Protein AF-A0A9N8Z478-F1 (afdb_monomer_lite)

pLDDT: mean 71.97, std 26.27, range [19.69, 98.88]

Foldseek 3Di:
DVVVLVVLLVVVVVVLVVLVVVCVPQVCCPPSVVVSVVCVVCSVVSVVVVVPDPDPVPLVVVVSVVVSVVCVVVVVVVVVVVVVVSVVVVVVVVPPPDDDDDDDDDDDDDDDDDDDDPPDDDDDDDDDDDDPQDDPVPDPLPPDPPVPDPDDDDADFDDPPCQSQLLQFALVQLVQVPDPPDDRDGCDPLRVLSSVLSVLQCVVPSDRRPPPDDSVVSNVQRNVLHGGDLDQDDDDPVVNVLSVLSVVSSVLSSDNDSVSHDDPVVSVVSVVVSCVVPPDPPPDDDDDDPDDDPPPDDDDPDDDDDDDDDDDDDDDDDDDDDDDDDDDDDDDDDDDDDDDPDDPPPDPPPPPPPVPDPPPPQFDAQVRLVVLQQVQFDPPPPDDDNSAFAEEEEALALQRLLLLLQCLVLPGAYEYEHQAARNLAQLQVDLQFLDLCLVLLVVCSVVVPVVSLVSSLLSLLLQLLCCQQAVLFKDKAKAKEWDLDPVVVVVVLVSQQVSQVSSPVSAPDHKDWAALVRVCVQQVQFDSHSTGTIIIGITMGGRRLLVSLLSNLSSSVSPYSYHYSKDFPAFDADPVLATFWTWIARNVPGDIHTGGHLAYEYAHALCSQVHVVRSPNDDDFFFKKKKKKFWFACVSRVVLGHKYKDCQFPVRDMWIWHNDQNITIIDIDTGGDDDDSQDFDDPVRVVSRQVRVQVGGDPVDRDDPVRTQWMAMHMHGWGQDPPDPDRPDIDQAWDWDADPSRHTYIYGHDSSNSNVSSLVSVVVSCVSSVDDGNDHRPSSNNHGQQAVPQDQCQLVVCCVVQVDDSQLSSVLCSSRHVCSVVLVVQQVVVVVDDPPDDFAALFPVHSHGLSLLVCCVSRSVDDALCCCCCRSRNVLLNHLVSVLVSLVVSLVSNCVNVVDDPVRSQVRSVVSNVSSVSTVDDDDPDPPGDPPPPPDD

Structure (mmCIF, N/CA/C/O backbone):
data_AF-A0A9N8Z478-F1
#
_entry.id   AF-A0A9N8Z478-F1
#
loop_
_atom_site.group_PDB
_atom_site.id
_atom_site.type_symbol
_atom_site.label_atom_id
_atom_site.label_alt_id
_atom_site.label_comp_id
_atom_site.label_asym_id
_atom_site.label_entity_id
_atom_site.label_seq_id
_atom_site.pdbx_PDB_ins_code
_atom_site.Cartn_x
_atom_site.Cartn_y
_atom_site.Cartn_z
_atom_site.occupancy
_atom_site.B_iso_or_equiv
_atom_site.auth_seq_id
_atom_site.auth_comp_id
_atom_site.auth_asym_id
_atom_site.auth_atom_id
_atom_site.pdbx_PDB_model_num
ATOM 1 N N . MET A 1 1 ? 1.791 -47.708 -8.930 1.00 30.03 1 MET A N 1
ATOM 2 C CA . MET A 1 1 ? 2.183 -46.543 -8.110 1.00 30.03 1 MET A CA 1
ATOM 3 C C . MET A 1 1 ? 3.549 -46.698 -7.449 1.00 30.03 1 MET A C 1
ATOM 5 O O . MET A 1 1 ? 4.476 -46.139 -8.004 1.00 30.03 1 MET A O 1
ATOM 9 N N . ALA A 1 2 ? 3.762 -47.490 -6.386 1.00 27.81 2 ALA A N 1
ATOM 10 C CA . ALA A 1 2 ? 5.122 -47.683 -5.821 1.00 27.81 2 ALA A CA 1
ATOM 11 C C . ALA A 1 2 ? 6.153 -48.193 -6.858 1.00 27.81 2 ALA A C 1
ATOM 13 O O . ALA A 1 2 ? 7.309 -47.785 -6.865 1.00 27.81 2 ALA A O 1
ATOM 14 N N . LYS A 1 3 ? 5.693 -49.028 -7.800 1.00 29.69 3 LYS A N 1
ATOM 15 C CA . LYS A 1 3 ? 6.479 -49.497 -8.949 1.00 29.69 3 LYS A CA 1
ATOM 16 C C . LYS A 1 3 ? 6.820 -48.372 -9.938 1.00 29.69 3 LYS A C 1
ATOM 18 O O . LYS A 1 3 ? 7.942 -48.320 -10.418 1.00 29.69 3 LYS A O 1
ATOM 23 N N . ASP A 1 4 ? 5.887 -47.455 -10.190 1.00 36.31 4 ASP A N 1
ATOM 24 C CA . ASP A 1 4 ? 6.063 -46.330 -11.123 1.00 36.31 4 ASP A CA 1
ATOM 25 C C . ASP A 1 4 ? 6.985 -45.253 -10.531 1.00 36.31 4 ASP A C 1
ATOM 27 O O . ASP A 1 4 ? 7.788 -44.664 -11.245 1.00 36.31 4 ASP A O 1
ATOM 31 N N . ILE A 1 5 ? 6.939 -45.063 -9.208 1.00 37.09 5 ILE A N 1
ATOM 32 C CA . ILE A 1 5 ? 7.827 -44.152 -8.475 1.00 37.09 5 ILE A CA 1
ATOM 33 C C . ILE A 1 5 ? 9.262 -44.689 -8.424 1.00 37.09 5 ILE A C 1
ATOM 35 O O . ILE A 1 5 ? 10.196 -43.931 -8.691 1.00 37.09 5 ILE A O 1
ATOM 39 N N . GLY A 1 6 ? 9.435 -45.995 -8.181 1.00 37.81 6 GLY A N 1
ATOM 40 C CA . GLY A 1 6 ? 10.733 -46.663 -8.330 1.00 37.81 6 GLY A CA 1
ATOM 41 C C . GLY A 1 6 ? 11.294 -46.503 -9.745 1.00 37.81 6 GLY A C 1
ATOM 42 O O . GLY A 1 6 ? 12.457 -46.170 -9.916 1.00 37.81 6 GLY A O 1
ATOM 43 N N . THR A 1 7 ? 10.431 -46.583 -10.763 1.00 41.53 7 THR A N 1
ATOM 44 C CA . THR A 1 7 ? 10.843 -46.405 -12.166 1.00 41.53 7 THR A CA 1
ATOM 45 C C . THR A 1 7 ? 11.357 -44.983 -12.450 1.00 41.53 7 THR A C 1
ATOM 47 O O . THR A 1 7 ? 12.324 -44.818 -13.182 1.00 41.53 7 THR A O 1
ATOM 50 N N . VAL A 1 8 ? 10.763 -43.942 -11.848 1.00 41.75 8 VAL A N 1
ATOM 51 C CA . VAL A 1 8 ? 11.207 -42.540 -12.017 1.00 41.75 8 VAL A CA 1
ATOM 52 C C . VAL A 1 8 ? 12.531 -42.261 -11.295 1.00 41.75 8 VAL A C 1
ATOM 54 O O . VAL A 1 8 ? 13.370 -41.523 -11.815 1.00 41.75 8 VAL A O 1
ATOM 57 N N . THR A 1 9 ? 12.738 -42.850 -10.114 1.00 42.97 9 THR A N 1
ATOM 58 C CA . THR A 1 9 ? 14.006 -42.722 -9.372 1.00 42.97 9 THR A CA 1
ATOM 59 C C . THR A 1 9 ? 15.131 -43.500 -10.051 1.00 42.97 9 THR A C 1
ATOM 61 O O . THR A 1 9 ? 16.238 -42.971 -10.181 1.00 42.97 9 THR A O 1
ATOM 64 N N . ASP A 1 10 ? 14.837 -44.690 -10.573 1.00 45.84 10 ASP A N 1
ATOM 65 C CA . ASP A 1 10 ? 15.776 -45.490 -11.361 1.00 45.84 10 ASP A CA 1
ATOM 66 C C . ASP A 1 10 ? 16.150 -44.766 -12.668 1.00 45.84 10 ASP A C 1
ATOM 68 O O . ASP A 1 10 ? 17.331 -44.640 -12.986 1.00 45.84 10 ASP A O 1
ATOM 72 N N . ASP A 1 11 ? 15.179 -44.176 -13.375 1.00 43.31 11 ASP A N 1
ATOM 73 C CA . ASP A 1 11 ? 15.407 -43.407 -14.606 1.00 43.31 11 ASP A CA 1
ATOM 74 C C . ASP A 1 11 ? 16.281 -42.157 -14.386 1.00 43.31 11 ASP A C 1
ATOM 76 O O . ASP A 1 11 ? 17.143 -41.848 -15.211 1.00 43.31 11 ASP A O 1
ATOM 80 N N . LEU A 1 12 ? 16.082 -41.425 -13.284 1.00 42.91 12 LEU A N 1
ATOM 81 C CA . LEU A 1 12 ? 16.903 -40.260 -12.923 1.00 42.91 12 LEU A CA 1
ATOM 82 C C . LEU A 1 12 ? 18.324 -40.667 -12.519 1.00 42.91 12 LEU A C 1
ATOM 84 O O . LEU A 1 12 ? 19.284 -39.993 -12.894 1.00 42.91 12 LEU A O 1
ATOM 88 N N . THR A 1 13 ? 18.461 -41.789 -11.809 1.00 47.69 13 THR A N 1
ATOM 89 C CA . THR A 1 13 ? 19.760 -42.374 -11.450 1.00 47.69 13 THR A CA 1
ATOM 90 C C . THR A 1 13 ? 20.530 -42.789 -12.701 1.00 47.69 13 THR A C 1
ATOM 92 O O . THR A 1 13 ? 21.683 -42.402 -12.863 1.00 47.69 13 THR A O 1
ATOM 95 N N . ILE A 1 14 ? 19.866 -43.447 -13.657 1.00 46.41 14 ILE A N 1
ATOM 96 C CA . ILE A 1 14 ? 20.451 -43.833 -14.949 1.00 46.41 14 ILE A CA 1
ATOM 97 C C . ILE A 1 14 ? 20.915 -42.603 -15.742 1.00 46.41 14 ILE A C 1
ATOM 99 O O . ILE A 1 14 ? 21.991 -42.629 -16.337 1.00 46.41 14 ILE A O 1
ATOM 103 N N . VAL A 1 15 ? 20.147 -41.507 -15.750 1.00 42.75 15 VAL A N 1
ATOM 104 C CA . VAL A 1 15 ? 20.534 -40.257 -16.433 1.00 42.75 15 VAL A CA 1
ATOM 105 C C . VAL A 1 15 ? 21.775 -39.623 -15.793 1.00 42.75 15 VAL A C 1
ATOM 107 O O . VAL A 1 15 ? 22.649 -39.138 -16.513 1.00 42.75 15 VAL A O 1
ATOM 110 N N . ILE A 1 16 ? 21.883 -39.662 -14.464 1.00 46.34 16 ILE A N 1
ATOM 111 C CA . ILE A 1 16 ? 23.041 -39.148 -13.719 1.00 46.34 16 ILE A CA 1
ATOM 112 C C . ILE A 1 16 ? 24.274 -40.024 -13.953 1.00 46.34 16 ILE A C 1
ATOM 114 O O . ILE A 1 16 ? 25.333 -39.495 -14.282 1.00 46.34 16 ILE A O 1
ATOM 118 N N . ASP A 1 17 ? 24.133 -41.346 -13.874 1.00 46.97 17 ASP A N 1
ATOM 119 C CA . ASP A 1 17 ? 25.230 -42.290 -14.100 1.00 46.97 17 ASP A CA 1
ATOM 120 C C . ASP A 1 17 ? 25.739 -42.219 -15.548 1.00 46.97 17 ASP A C 1
ATOM 122 O O . ASP A 1 17 ? 26.947 -42.196 -15.790 1.00 46.97 17 ASP A O 1
ATOM 126 N N . THR A 1 18 ? 24.828 -42.068 -16.516 1.00 43.88 18 THR A N 1
ATOM 127 C CA . THR A 1 18 ? 25.170 -41.861 -17.932 1.00 43.88 18 THR A CA 1
ATOM 128 C C . THR A 1 18 ? 25.907 -40.533 -18.136 1.00 43.88 18 THR A C 1
ATOM 130 O O . THR A 1 18 ? 26.881 -40.467 -18.886 1.00 43.88 18 THR A O 1
ATOM 133 N N . ALA A 1 19 ? 25.494 -39.461 -17.451 1.00 42.09 19 ALA A N 1
ATOM 134 C CA . ALA A 1 19 ? 26.191 -38.177 -17.492 1.00 42.09 19 ALA A CA 1
ATOM 135 C C . ALA A 1 19 ? 27.594 -38.258 -16.851 1.00 42.09 19 ALA A C 1
ATOM 137 O O . ALA A 1 19 ? 28.553 -37.699 -17.390 1.00 42.09 19 ALA A O 1
ATOM 138 N N . GLU A 1 20 ? 27.753 -39.003 -15.753 1.00 45.56 20 GLU A N 1
ATOM 139 C CA . GLU A 1 20 ? 29.046 -39.239 -15.098 1.00 45.56 20 GLU A CA 1
ATOM 140 C C . GLU A 1 20 ? 29.988 -40.125 -15.931 1.00 45.56 20 GLU A C 1
ATOM 142 O O . GLU A 1 20 ? 31.197 -39.878 -15.962 1.00 45.56 20 GLU A O 1
ATOM 147 N N . GLU A 1 21 ? 29.475 -41.114 -16.667 1.00 44.22 21 GLU A N 1
ATOM 148 C CA . GLU A 1 21 ? 30.270 -41.882 -17.635 1.00 44.22 21 GLU A CA 1
ATOM 149 C C . GLU A 1 21 ? 30.728 -41.027 -18.822 1.00 44.22 21 GLU A C 1
ATOM 151 O O . GLU A 1 21 ? 31.905 -41.066 -19.191 1.00 44.22 21 GLU A O 1
ATOM 156 N N . ILE A 1 22 ? 29.850 -40.181 -19.370 1.00 40.62 22 ILE A N 1
ATOM 157 C CA . ILE A 1 22 ? 30.198 -39.230 -20.441 1.00 40.62 22 ILE A CA 1
ATOM 158 C C . ILE A 1 22 ? 31.257 -38.221 -19.953 1.00 40.62 22 ILE A C 1
ATOM 160 O O . ILE A 1 22 ? 32.167 -37.848 -20.703 1.00 40.62 22 ILE A O 1
ATOM 164 N N . SER A 1 23 ? 31.203 -37.823 -18.677 1.00 40.47 23 SER A N 1
ATOM 165 C CA . SER A 1 23 ? 32.186 -36.949 -18.021 1.00 40.47 23 SER A CA 1
ATOM 166 C C . SER A 1 23 ? 33.587 -37.568 -17.919 1.00 40.47 23 SER A C 1
ATOM 168 O O . SER A 1 23 ? 34.575 -36.830 -18.001 1.00 40.47 23 SER A O 1
ATOM 170 N N . LYS A 1 24 ? 33.700 -38.894 -17.765 1.00 43.19 24 LYS A N 1
ATOM 171 C CA . LYS A 1 24 ? 34.991 -39.598 -17.648 1.00 43.19 24 LYS A CA 1
ATOM 172 C C . LYS A 1 24 ? 35.765 -39.659 -18.973 1.00 43.19 24 LYS A C 1
ATOM 174 O O . LYS A 1 24 ? 36.982 -39.819 -18.940 1.00 43.19 24 LYS A O 1
ATOM 179 N N . GLY A 1 25 ? 35.094 -39.485 -20.117 1.00 38.75 25 GLY A N 1
ATOM 180 C CA . GLY A 1 25 ? 35.705 -39.561 -21.453 1.00 38.75 25 GLY A CA 1
ATOM 181 C C . GLY A 1 25 ? 35.993 -38.228 -22.162 1.00 38.75 25 GLY A C 1
ATOM 182 O O . GLY A 1 25 ? 36.673 -38.239 -23.184 1.00 38.75 25 GLY A O 1
ATOM 183 N N . SER A 1 26 ? 35.496 -37.086 -21.665 1.00 39.72 26 SER A N 1
ATOM 184 C CA . SER A 1 26 ? 35.370 -35.847 -22.469 1.00 39.72 26 SER A CA 1
ATOM 185 C C . SER A 1 26 ? 36.078 -34.594 -21.923 1.00 39.72 26 SER A C 1
ATOM 187 O O . SER A 1 26 ? 35.965 -33.521 -22.506 1.00 39.72 26 SER A O 1
ATOM 189 N N . GLY A 1 27 ? 36.824 -34.675 -20.813 1.00 39.53 27 GLY A N 1
ATOM 190 C CA . GLY A 1 27 ? 37.521 -33.503 -20.243 1.00 39.53 27 GLY A CA 1
ATOM 191 C C . GLY A 1 27 ? 36.593 -32.404 -19.685 1.00 39.53 27 GLY A C 1
ATOM 192 O O . GLY A 1 27 ? 37.061 -31.327 -19.327 1.00 39.53 27 GLY A O 1
ATOM 193 N N . LEU A 1 28 ? 35.290 -32.687 -19.574 1.00 38.22 28 LEU A N 1
ATOM 194 C CA . LEU A 1 28 ? 34.202 -31.808 -19.113 1.00 38.22 28 LEU A CA 1
ATOM 195 C C . LEU A 1 28 ? 33.897 -31.931 -17.603 1.00 38.22 28 LEU A C 1
ATOM 197 O O . LEU A 1 28 ? 32.776 -31.656 -17.170 1.00 38.22 28 LEU A O 1
ATOM 201 N N . GLN A 1 29 ? 34.881 -32.332 -16.787 1.00 40.22 29 GLN A N 1
ATOM 202 C CA . GLN A 1 29 ? 34.690 -32.638 -15.356 1.00 40.22 29 GLN A CA 1
ATOM 203 C C . GLN A 1 29 ? 33.984 -31.519 -14.564 1.00 40.22 29 GLN A C 1
ATOM 205 O O . GLN A 1 29 ? 33.206 -31.816 -13.666 1.00 40.22 29 GLN A O 1
ATOM 210 N N . THR A 1 30 ? 34.177 -30.245 -14.918 1.00 39.41 30 THR A N 1
ATOM 211 C CA . THR A 1 30 ? 33.646 -29.101 -14.155 1.00 39.41 30 THR A CA 1
ATOM 212 C C . THR A 1 30 ? 32.190 -28.734 -14.469 1.00 39.41 30 THR A C 1
ATOM 214 O O . THR A 1 30 ? 31.512 -28.177 -13.613 1.00 39.41 30 THR A O 1
ATOM 217 N N . VAL A 1 31 ? 31.692 -29.015 -15.680 1.00 35.72 31 VAL A N 1
ATOM 218 C CA . VAL A 1 31 ? 30.339 -28.600 -16.119 1.00 35.72 31 VAL A CA 1
ATOM 219 C C . VAL A 1 31 ? 29.314 -29.704 -15.874 1.00 35.72 31 VAL A C 1
ATOM 221 O O . VAL A 1 31 ? 28.225 -29.441 -15.371 1.00 35.72 31 VAL A O 1
ATOM 224 N N . VAL A 1 32 ? 29.684 -30.953 -16.167 1.00 36.50 32 VAL A N 1
ATOM 225 C CA . VAL A 1 32 ? 28.827 -32.124 -15.929 1.00 36.50 32 VAL A CA 1
ATOM 226 C C . VAL A 1 32 ? 28.867 -32.541 -14.455 1.00 36.50 32 VAL A C 1
ATOM 228 O O . VAL A 1 32 ? 27.826 -32.877 -13.894 1.00 36.50 32 VAL A O 1
ATOM 231 N N . GLY A 1 33 ? 30.024 -32.399 -13.794 1.00 36.62 33 GLY A N 1
ATOM 232 C CA . GLY A 1 33 ? 30.140 -32.540 -12.339 1.00 36.62 33 GLY A CA 1
ATOM 233 C C . GLY A 1 33 ? 29.248 -31.551 -11.583 1.00 36.62 33 GLY A C 1
ATOM 234 O O . GLY A 1 33 ? 28.600 -31.941 -10.621 1.00 36.62 33 GLY A O 1
ATOM 235 N N . GLY A 1 34 ? 29.101 -30.318 -12.085 1.00 37.47 34 GLY A N 1
ATOM 236 C CA . GLY A 1 34 ? 28.184 -29.327 -11.518 1.00 37.47 34 GLY A CA 1
ATOM 237 C C . GLY A 1 34 ? 26.708 -29.723 -11.627 1.00 37.47 34 GLY A C 1
ATOM 238 O O . GLY A 1 34 ? 25.960 -29.518 -10.680 1.00 37.47 34 GLY A O 1
ATOM 239 N N . ILE A 1 35 ? 26.277 -30.343 -12.731 1.00 37.84 35 ILE A N 1
ATOM 240 C CA . ILE A 1 35 ? 24.894 -30.835 -12.897 1.00 37.84 35 ILE A CA 1
ATOM 241 C C . ILE A 1 35 ? 24.630 -32.039 -11.977 1.00 37.84 35 ILE A C 1
ATOM 243 O O . ILE A 1 35 ? 23.594 -32.087 -11.315 1.00 37.84 35 ILE A O 1
ATOM 247 N N . GLY A 1 36 ? 25.584 -32.971 -11.876 1.00 36.50 36 GLY A N 1
ATOM 248 C CA . GLY A 1 36 ? 25.511 -34.117 -10.964 1.00 36.50 36 GLY A CA 1
ATOM 249 C C . GLY A 1 36 ? 25.481 -33.705 -9.489 1.00 36.50 36 GLY A C 1
ATOM 250 O O . GLY A 1 36 ? 24.639 -34.192 -8.739 1.00 36.50 36 GLY A O 1
ATOM 251 N N . GLU A 1 37 ? 26.323 -32.752 -9.081 1.00 41.50 37 GLU A N 1
ATOM 252 C CA . GLU A 1 37 ? 26.315 -32.160 -7.734 1.00 41.50 37 GLU A CA 1
ATOM 253 C C . GLU A 1 37 ? 25.064 -31.308 -7.463 1.00 41.50 37 GLU A C 1
ATOM 255 O O . GLU A 1 37 ? 24.641 -31.205 -6.313 1.00 41.50 37 GLU A O 1
ATOM 260 N N . THR A 1 38 ? 24.432 -30.749 -8.504 1.00 42.00 38 THR A N 1
ATOM 261 C CA . THR A 1 38 ? 23.177 -29.988 -8.387 1.00 42.00 38 THR A CA 1
ATOM 262 C C . THR A 1 38 ? 21.967 -30.904 -8.230 1.00 42.00 38 THR A C 1
ATOM 264 O O . THR A 1 38 ? 21.072 -30.551 -7.484 1.00 42.00 38 THR A O 1
ATOM 267 N N . ILE A 1 39 ? 21.907 -32.072 -8.882 1.00 40.31 39 ILE A N 1
ATOM 268 C CA . ILE A 1 39 ? 20.712 -32.945 -8.875 1.00 40.31 39 ILE A CA 1
ATOM 269 C C . ILE A 1 39 ? 20.785 -34.038 -7.791 1.00 40.31 39 ILE A C 1
ATOM 271 O O . ILE A 1 39 ? 19.761 -34.362 -7.186 1.00 40.31 39 ILE A O 1
ATOM 275 N N . LYS A 1 40 ? 21.975 -34.574 -7.472 1.00 44.66 40 LYS A N 1
ATOM 276 C CA . LYS A 1 40 ? 22.164 -35.618 -6.437 1.00 44.66 40 LYS A CA 1
ATOM 277 C C . LYS A 1 40 ? 21.540 -35.299 -5.066 1.00 44.66 40 LYS A C 1
ATOM 279 O O . LYS A 1 40 ? 20.971 -36.217 -4.476 1.00 44.66 40 LYS A O 1
ATOM 284 N N . PRO A 1 41 ? 21.572 -34.054 -4.552 1.00 44.12 41 PRO A N 1
ATOM 285 C CA . PRO A 1 41 ? 20.926 -33.706 -3.284 1.00 44.12 41 PRO A CA 1
ATOM 286 C C . PRO A 1 41 ? 19.393 -33.825 -3.306 1.00 44.12 41 PRO A C 1
ATOM 288 O O . PRO A 1 41 ? 18.780 -33.954 -2.249 1.00 44.12 41 PRO A O 1
ATOM 291 N N . PHE A 1 42 ? 18.767 -33.803 -4.490 1.00 40.25 42 PHE A N 1
ATOM 292 C CA . PHE A 1 42 ? 17.311 -33.849 -4.663 1.00 40.25 42 PHE A CA 1
ATOM 293 C C . PHE A 1 42 ? 16.754 -35.280 -4.817 1.00 40.25 42 PHE A C 1
ATOM 295 O O . PHE A 1 42 ? 15.551 -35.483 -4.673 1.00 40.25 42 PHE A O 1
ATOM 302 N N . LEU A 1 43 ? 17.594 -36.298 -5.048 1.00 44.72 43 LEU A N 1
ATOM 303 C CA . LEU A 1 43 ? 17.143 -37.697 -5.160 1.00 44.72 43 LEU A CA 1
ATOM 304 C C . LEU A 1 43 ? 16.581 -38.270 -3.840 1.00 44.72 43 LEU A C 1
ATOM 306 O O . LEU A 1 43 ? 15.498 -38.858 -3.872 1.00 44.72 43 LEU A O 1
ATOM 310 N N . PRO A 1 44 ? 17.218 -38.057 -2.665 1.00 42.50 44 PRO A N 1
ATOM 311 C CA . PRO A 1 44 ? 16.635 -38.458 -1.382 1.00 42.50 44 PRO A CA 1
ATOM 312 C C . PRO A 1 44 ? 15.358 -37.670 -1.052 1.00 42.50 44 PRO A C 1
ATOM 314 O O . PRO A 1 44 ? 14.448 -38.206 -0.425 1.00 42.50 44 PRO A O 1
ATOM 317 N N . MET A 1 45 ? 15.264 -36.415 -1.512 1.00 39.72 45 MET A N 1
ATOM 318 C CA . MET A 1 45 ? 14.084 -35.555 -1.374 1.00 39.72 45 MET A CA 1
ATOM 319 C C . MET A 1 45 ? 12.876 -36.130 -2.130 1.00 39.72 45 MET A C 1
ATOM 321 O O . MET A 1 45 ? 11.801 -36.225 -1.549 1.00 39.72 45 MET A O 1
ATOM 325 N N . ILE A 1 46 ? 13.047 -36.577 -3.380 1.00 42.28 46 ILE A N 1
ATOM 326 C CA . ILE A 1 46 ? 11.969 -37.202 -4.168 1.00 42.28 46 ILE A CA 1
ATOM 327 C C . ILE A 1 46 ? 11.515 -38.521 -3.520 1.00 42.28 46 ILE A C 1
ATOM 329 O O . ILE A 1 46 ? 10.315 -38.766 -3.408 1.00 42.28 46 ILE A O 1
ATOM 333 N N . ALA A 1 47 ? 12.448 -39.333 -3.015 1.00 40.62 47 ALA A N 1
ATOM 334 C CA . ALA A 1 47 ? 12.122 -40.582 -2.321 1.00 40.62 47 ALA A CA 1
ATOM 335 C C . ALA A 1 47 ? 11.359 -40.356 -0.996 1.00 40.62 47 ALA A C 1
ATOM 337 O O . ALA A 1 47 ? 10.394 -41.060 -0.718 1.00 40.62 47 ALA A O 1
ATOM 338 N N . THR A 1 48 ? 11.727 -39.331 -0.218 1.00 38.53 48 THR A N 1
ATOM 339 C CA . THR A 1 48 ? 11.141 -39.062 1.113 1.00 38.53 48 THR A CA 1
ATOM 340 C C . THR A 1 48 ? 9.796 -38.331 1.037 1.00 38.53 48 THR A C 1
ATOM 342 O O . THR A 1 48 ? 8.884 -38.637 1.799 1.00 38.53 48 THR A O 1
ATOM 345 N N . ILE A 1 49 ? 9.629 -37.406 0.082 1.00 36.72 49 ILE A N 1
ATOM 346 C CA . ILE A 1 49 ? 8.343 -36.735 -0.199 1.00 36.72 49 ILE A CA 1
ATOM 347 C C . ILE A 1 49 ? 7.265 -37.760 -0.590 1.00 36.72 49 ILE A C 1
ATOM 349 O O . ILE A 1 49 ? 6.089 -37.583 -0.284 1.00 36.72 49 ILE A O 1
ATOM 353 N N . THR A 1 50 ? 7.681 -38.855 -1.226 1.00 39.78 50 THR A N 1
ATOM 354 C CA . THR A 1 50 ? 6.797 -39.960 -1.604 1.00 39.78 50 THR A CA 1
ATOM 355 C C . THR A 1 50 ? 6.340 -40.785 -0.389 1.00 39.78 50 THR A C 1
ATOM 357 O O . THR A 1 50 ? 5.224 -41.296 -0.387 1.00 39.78 50 THR A O 1
ATOM 360 N N . GLU A 1 51 ? 7.158 -40.901 0.662 1.00 37.38 51 GLU A N 1
ATOM 361 C CA . GLU A 1 51 ? 6.817 -41.666 1.874 1.00 37.38 51 GLU A CA 1
ATOM 362 C C . GLU A 1 51 ? 5.956 -40.886 2.887 1.00 37.38 51 GLU A C 1
ATOM 364 O O . GLU A 1 51 ? 5.331 -41.514 3.739 1.00 37.38 51 GLU A O 1
ATOM 369 N N . SER A 1 52 ? 5.887 -39.546 2.823 1.00 35.53 52 SER A N 1
ATOM 370 C CA . SER A 1 52 ? 5.286 -38.726 3.895 1.00 35.53 52 SER A CA 1
ATOM 371 C C . SER A 1 52 ? 3.952 -38.037 3.570 1.00 35.53 52 SER A C 1
ATOM 373 O O . SER A 1 52 ? 3.467 -37.260 4.393 1.00 35.53 52 SER A O 1
ATOM 375 N N . LEU A 1 53 ? 3.369 -38.243 2.386 1.00 38.22 53 LEU A N 1
ATOM 376 C CA . LEU A 1 53 ? 2.168 -37.526 1.934 1.00 38.22 53 LEU A CA 1
ATOM 377 C C . LEU A 1 53 ? 1.020 -38.504 1.661 1.00 38.22 53 LEU A C 1
ATOM 379 O O . LEU A 1 53 ? 0.851 -38.970 0.543 1.00 38.22 53 LEU A O 1
ATOM 383 N N . GLU A 1 54 ? 0.209 -38.802 2.679 1.00 39.16 54 GLU A N 1
ATOM 384 C CA . GLU A 1 54 ? -0.982 -39.658 2.530 1.00 39.16 54 GLU A CA 1
ATOM 385 C C . GLU A 1 54 ? -2.246 -38.906 2.058 1.00 39.16 54 GLU A C 1
ATOM 387 O O . GLU A 1 54 ? -3.256 -39.554 1.800 1.00 39.16 54 GLU A O 1
ATOM 392 N N . THR A 1 55 ? -2.232 -37.572 1.896 1.00 38.28 55 THR A N 1
ATOM 393 C CA . THR A 1 55 ? -3.489 -36.807 1.701 1.00 38.28 55 THR A CA 1
ATOM 394 C C . THR A 1 55 ? -3.653 -35.960 0.436 1.00 38.28 55 THR A C 1
ATOM 396 O O . THR A 1 55 ? -4.737 -35.427 0.279 1.00 38.28 55 THR A O 1
ATOM 399 N N . ASP A 1 56 ? -2.700 -35.894 -0.503 1.00 42.34 56 ASP A N 1
ATOM 400 C CA . ASP A 1 56 ? -2.919 -35.249 -1.827 1.00 42.34 56 ASP A CA 1
ATOM 401 C C . ASP A 1 56 ? -2.055 -35.900 -2.934 1.00 42.34 56 ASP A C 1
ATOM 403 O O . ASP A 1 56 ? -1.247 -35.269 -3.617 1.00 42.34 56 ASP A O 1
ATOM 407 N N . LEU A 1 57 ? -2.172 -37.225 -3.076 1.00 39.22 57 LEU A N 1
ATOM 408 C CA . LEU A 1 57 ? -1.301 -38.048 -3.932 1.00 39.22 57 LEU A CA 1
ATOM 409 C C . LEU A 1 57 ? -1.573 -37.930 -5.444 1.00 39.22 57 LEU A C 1
ATOM 411 O O . LEU A 1 57 ? -0.666 -38.194 -6.233 1.00 39.22 57 LEU A O 1
ATOM 415 N N . GLU A 1 58 ? -2.774 -37.533 -5.874 1.00 39.53 58 GLU A N 1
ATOM 416 C CA . GLU A 1 58 ? -3.110 -37.438 -7.307 1.00 39.53 58 GLU A CA 1
ATOM 417 C C . GLU A 1 58 ? -2.489 -36.199 -7.969 1.00 39.53 58 GLU A C 1
ATOM 419 O O . GLU A 1 58 ? -1.773 -36.348 -8.960 1.00 39.53 58 GLU A O 1
ATOM 424 N N . GLU A 1 59 ? -2.641 -35.006 -7.379 1.00 40.81 59 GLU A N 1
ATOM 425 C CA . GLU A 1 59 ? -2.029 -33.773 -7.908 1.00 40.81 59 GLU A CA 1
ATOM 426 C C . GLU A 1 59 ? -0.494 -33.836 -7.888 1.00 40.81 59 GLU A C 1
ATOM 428 O O . GLU A 1 59 ? 0.171 -33.387 -8.822 1.00 40.81 59 GLU A O 1
ATOM 433 N N . MET A 1 60 ? 0.087 -34.448 -6.852 1.00 37.28 60 MET A N 1
ATOM 434 C CA . MET A 1 60 ? 1.533 -34.657 -6.735 1.00 37.28 60 MET A CA 1
ATOM 435 C C . MET A 1 60 ? 2.068 -35.717 -7.707 1.00 37.28 60 MET A C 1
ATOM 437 O O . MET A 1 60 ? 3.157 -35.550 -8.257 1.00 37.28 60 MET A O 1
ATOM 441 N N . SER A 1 61 ? 1.323 -36.797 -7.961 1.00 39.16 61 SER A N 1
ATOM 442 C CA . SER A 1 61 ? 1.702 -37.799 -8.964 1.00 39.16 61 SER A CA 1
ATOM 443 C C . SER A 1 61 ? 1.651 -37.219 -10.376 1.00 39.16 61 SER A C 1
ATOM 445 O O . SER A 1 61 ? 2.516 -37.532 -11.194 1.00 39.16 61 SER A O 1
ATOM 447 N N . GLU A 1 62 ? 0.652 -36.393 -10.677 1.00 44.12 62 GLU A N 1
ATOM 448 C CA . GLU A 1 62 ? 0.528 -35.717 -11.968 1.00 44.12 62 GLU A CA 1
ATOM 449 C C . GLU A 1 62 ? 1.616 -34.642 -12.129 1.00 44.12 62 GLU A C 1
ATOM 451 O O . GLU A 1 62 ? 2.286 -34.604 -13.164 1.00 44.12 62 GLU A O 1
ATOM 456 N N . PHE A 1 63 ? 1.925 -33.894 -11.060 1.00 40.22 63 PHE A N 1
ATOM 457 C CA . PHE A 1 63 ? 3.086 -33.002 -10.983 1.00 40.22 63 PHE A CA 1
ATOM 458 C C . PHE A 1 63 ? 4.402 -33.729 -11.263 1.00 40.22 63 PHE A C 1
ATOM 460 O O . PHE A 1 63 ? 5.155 -33.283 -12.118 1.00 40.22 63 PHE A O 1
ATOM 467 N N . LEU A 1 64 ? 4.696 -34.846 -10.588 1.00 39.41 64 LEU A N 1
ATOM 468 C CA . LEU A 1 64 ? 5.961 -35.570 -10.762 1.00 39.41 64 LEU A CA 1
ATOM 469 C C . LEU A 1 64 ? 6.098 -36.169 -12.165 1.00 39.41 64 LEU A C 1
ATOM 471 O O . LEU A 1 64 ? 7.198 -36.192 -12.718 1.00 39.41 64 LEU A O 1
ATOM 475 N N . LYS A 1 65 ? 4.988 -36.609 -12.767 1.00 43.09 65 LYS A N 1
ATOM 476 C CA . LYS A 1 65 ? 4.962 -37.137 -14.136 1.00 43.09 65 LYS A CA 1
ATOM 477 C C . LYS A 1 65 ? 5.214 -36.031 -15.160 1.00 43.09 65 LYS A C 1
ATOM 479 O O . LYS A 1 65 ? 6.057 -36.187 -16.038 1.00 43.09 65 LYS A O 1
ATOM 484 N N . GLN A 1 66 ? 4.571 -34.880 -14.986 1.00 42.56 66 GLN A N 1
ATOM 485 C CA . GLN A 1 66 ? 4.725 -33.738 -15.881 1.00 42.56 66 GLN A CA 1
ATOM 486 C C . GLN A 1 66 ? 6.061 -33.007 -15.679 1.00 42.56 66 GLN A C 1
ATOM 488 O O . GLN A 1 66 ? 6.691 -32.582 -16.642 1.00 42.56 66 GLN A O 1
ATOM 493 N N . PHE A 1 67 ? 6.549 -32.925 -14.441 1.00 38.44 67 PHE A N 1
ATOM 494 C CA . PHE A 1 67 ? 7.886 -32.446 -14.098 1.00 38.44 67 PHE A CA 1
ATOM 495 C C . PHE A 1 67 ? 8.962 -33.355 -14.696 1.00 38.44 67 PHE A C 1
ATOM 497 O O . PHE A 1 67 ? 9.891 -32.852 -15.314 1.00 38.44 67 PHE A O 1
ATOM 504 N N . SER A 1 68 ? 8.810 -34.680 -14.594 1.00 38.91 68 SER A N 1
ATOM 505 C CA . SER A 1 68 ? 9.690 -35.661 -15.243 1.00 38.91 68 SER A CA 1
ATOM 506 C C . SER A 1 68 ? 9.735 -35.473 -16.762 1.00 38.91 68 SER A C 1
ATOM 508 O O . SER A 1 68 ? 10.819 -35.390 -17.336 1.00 38.91 68 SER A O 1
ATOM 510 N N . GLU A 1 69 ? 8.581 -35.341 -17.421 1.00 43.28 69 GLU A N 1
ATOM 511 C CA . GLU A 1 69 ? 8.503 -35.146 -18.873 1.00 43.28 69 GLU A CA 1
ATOM 512 C C . GLU A 1 69 ? 9.104 -33.805 -19.320 1.00 43.28 69 GLU A C 1
ATOM 514 O O . GLU A 1 69 ? 9.886 -33.775 -20.276 1.00 43.28 69 GLU A O 1
ATOM 519 N N . ASN A 1 70 ? 8.828 -32.720 -18.591 1.00 38.25 70 ASN A N 1
ATOM 520 C CA . ASN A 1 70 ? 9.364 -31.387 -18.877 1.00 38.25 70 ASN A CA 1
ATOM 521 C C . ASN A 1 70 ? 10.878 -31.328 -18.627 1.00 38.25 70 ASN A C 1
ATOM 523 O O . ASN A 1 70 ? 11.636 -30.972 -19.523 1.00 38.25 70 ASN A O 1
ATOM 527 N N . VAL A 1 71 ? 11.358 -31.808 -17.476 1.00 37.06 71 VAL A N 1
ATOM 528 C CA . VAL A 1 71 ? 12.795 -31.882 -17.158 1.00 37.06 71 VAL A CA 1
ATOM 529 C C . VAL A 1 71 ? 13.540 -32.792 -18.141 1.00 37.06 71 VAL A C 1
ATOM 531 O O . VAL A 1 71 ? 14.658 -32.473 -18.535 1.00 37.06 71 VAL A O 1
ATOM 534 N N . ARG A 1 72 ? 12.938 -33.894 -18.612 1.00 38.62 72 ARG A N 1
ATOM 535 C CA . ARG A 1 72 ? 13.534 -34.797 -19.619 1.00 38.62 72 ARG A CA 1
ATOM 536 C C . ARG A 1 72 ? 13.571 -34.174 -21.019 1.00 38.62 72 ARG A C 1
ATOM 538 O O . ARG A 1 72 ? 14.496 -34.463 -21.781 1.00 38.62 72 ARG A O 1
ATOM 545 N N . SER A 1 73 ? 12.599 -33.332 -21.363 1.00 38.06 73 SER A N 1
ATOM 546 C CA . SER A 1 73 ? 12.608 -32.509 -22.579 1.00 38.06 73 SER A CA 1
ATOM 547 C C . SER A 1 73 ? 13.671 -31.403 -22.499 1.00 38.06 73 SER A C 1
ATOM 549 O O . SER A 1 73 ? 14.442 -31.202 -23.439 1.00 38.06 73 SER A O 1
ATOM 551 N N . ASP A 1 74 ? 13.798 -30.758 -21.343 1.00 37.19 74 ASP A N 1
ATOM 552 C CA . ASP A 1 74 ? 14.635 -29.571 -21.156 1.00 37.19 74 ASP A CA 1
ATOM 553 C C . ASP A 1 74 ? 16.105 -29.912 -20.860 1.00 37.19 74 ASP A C 1
ATOM 555 O O . ASP A 1 74 ? 17.013 -29.208 -21.303 1.00 37.19 74 ASP A O 1
ATOM 559 N N . LEU A 1 75 ? 16.394 -31.054 -20.225 1.00 35.16 75 LEU A N 1
ATOM 560 C CA . LEU A 1 75 ? 17.756 -31.595 -20.128 1.00 35.16 75 LEU A CA 1
ATOM 561 C C . LEU A 1 75 ? 18.309 -31.974 -21.506 1.00 35.16 75 LEU A C 1
ATOM 563 O O . LEU A 1 75 ? 19.497 -31.778 -21.754 1.00 35.16 75 LEU A O 1
ATOM 567 N N . LYS A 1 76 ? 17.463 -32.433 -22.440 1.00 36.69 76 LYS A N 1
ATOM 568 C CA . LYS A 1 76 ? 17.871 -32.647 -23.840 1.00 36.69 76 LYS A CA 1
ATOM 569 C C . LYS A 1 76 ? 18.203 -31.326 -24.541 1.00 36.69 76 LYS A C 1
ATOM 571 O O . LYS A 1 76 ? 19.144 -31.290 -25.332 1.00 36.69 76 LYS A O 1
ATOM 576 N N . PHE A 1 77 ? 17.503 -30.239 -24.209 1.00 35.34 77 PHE A N 1
ATOM 577 C CA . PHE A 1 77 ? 17.809 -28.888 -24.692 1.00 35.34 77 PHE A CA 1
ATOM 578 C C . PHE A 1 77 ? 19.145 -28.354 -24.134 1.00 35.34 77 PHE A C 1
ATOM 580 O O . PHE A 1 77 ? 19.983 -27.849 -24.888 1.00 35.34 77 PHE A O 1
ATOM 587 N N . VAL A 1 78 ? 19.396 -28.527 -22.831 1.00 33.78 78 VAL A N 1
ATOM 588 C CA . VAL A 1 78 ? 20.660 -28.139 -22.174 1.00 33.78 78 VAL A CA 1
ATOM 589 C C . VAL A 1 78 ? 21.833 -28.984 -22.681 1.00 33.78 78 VAL A C 1
ATOM 591 O O . VAL A 1 78 ? 22.913 -28.453 -22.935 1.00 33.78 78 VAL A O 1
ATOM 594 N N . GLN A 1 79 ? 21.624 -30.280 -22.914 1.00 34.47 79 GLN A N 1
ATOM 595 C CA . GLN A 1 79 ? 22.637 -31.174 -23.475 1.00 34.47 79 GLN A CA 1
ATOM 596 C C . GLN A 1 79 ? 22.941 -30.864 -24.950 1.00 34.47 79 GLN A C 1
ATOM 598 O O . GLN A 1 79 ? 24.103 -30.909 -25.352 1.00 34.47 79 GLN A O 1
ATOM 603 N N . GLY A 1 80 ? 21.940 -30.458 -25.739 1.00 34.06 80 GLY A N 1
ATOM 604 C CA . GLY A 1 80 ? 22.147 -29.900 -27.081 1.00 34.06 80 GLY A CA 1
ATOM 605 C C . GLY A 1 80 ? 22.981 -28.615 -27.056 1.00 34.06 80 GLY A C 1
ATOM 606 O O . GLY A 1 80 ? 23.953 -28.495 -27.796 1.00 34.06 80 GLY A O 1
ATOM 607 N N . SER A 1 81 ? 22.681 -27.707 -26.124 1.00 33.81 81 SER A N 1
ATOM 608 C CA . SER A 1 81 ? 23.402 -26.435 -25.953 1.00 33.81 81 SER A CA 1
ATOM 609 C C . SER A 1 81 ? 24.858 -26.624 -25.490 1.00 33.81 81 SER A C 1
ATOM 611 O O . SER A 1 81 ? 25.758 -25.911 -25.931 1.00 33.81 81 SER A O 1
ATOM 613 N N . LEU A 1 82 ? 25.121 -27.625 -24.643 1.00 32.94 82 LEU A N 1
ATOM 614 C CA . LEU A 1 82 ? 26.472 -27.984 -24.190 1.00 32.94 82 LEU A CA 1
ATOM 615 C C . LEU A 1 82 ? 27.312 -28.657 -25.286 1.00 32.94 82 LEU A C 1
ATOM 617 O O . LEU A 1 82 ? 28.519 -28.423 -25.361 1.00 32.94 82 LEU A O 1
ATOM 621 N N . ASN A 1 83 ? 26.687 -29.447 -26.162 1.00 35.69 83 ASN A N 1
ATOM 622 C CA . ASN A 1 83 ? 27.363 -30.060 -27.310 1.00 35.69 83 ASN A CA 1
ATOM 623 C C . ASN A 1 83 ? 27.766 -29.020 -28.373 1.00 35.69 83 ASN A C 1
ATOM 625 O O . ASN A 1 83 ? 28.834 -29.152 -28.973 1.00 35.69 83 ASN A O 1
ATOM 629 N N . ILE A 1 84 ? 26.967 -27.961 -28.544 1.00 36.38 84 ILE A N 1
ATOM 630 C CA . ILE A 1 84 ? 27.281 -26.803 -29.401 1.00 36.38 84 ILE A CA 1
ATOM 631 C C . ILE A 1 84 ? 28.512 -26.055 -28.860 1.00 36.38 84 ILE A C 1
ATOM 633 O O . ILE A 1 84 ? 29.485 -25.844 -29.584 1.00 36.38 84 ILE A O 1
ATOM 637 N N . LEU A 1 85 ? 28.542 -25.779 -27.551 1.00 33.38 85 LEU A N 1
ATOM 638 C CA . LEU A 1 85 ? 29.692 -25.173 -26.864 1.00 33.38 85 LEU A CA 1
ATOM 639 C C . LEU A 1 85 ? 30.978 -26.015 -26.980 1.00 33.38 85 LEU A C 1
ATOM 641 O O . LEU A 1 85 ? 32.075 -25.466 -27.078 1.00 33.38 85 LEU A O 1
ATOM 645 N N . HIS A 1 86 ? 30.871 -27.347 -27.009 1.00 35.16 86 HIS A N 1
ATOM 646 C CA . HIS A 1 86 ? 32.025 -28.234 -27.181 1.00 35.16 86 HIS A CA 1
ATOM 647 C C . HIS A 1 86 ? 32.599 -28.193 -28.612 1.00 35.16 86 HIS A C 1
ATOM 649 O O . HIS A 1 86 ? 33.819 -28.274 -28.788 1.00 35.16 86 HIS A O 1
ATOM 655 N N . GLN A 1 87 ? 31.755 -28.024 -29.638 1.00 34.44 87 GLN A N 1
ATOM 656 C CA . GLN A 1 87 ? 32.217 -27.851 -31.021 1.00 34.44 87 GLN A CA 1
ATOM 657 C C . GLN A 1 87 ? 32.893 -26.489 -31.233 1.00 34.44 87 GLN A C 1
ATOM 659 O O . GLN A 1 87 ? 33.969 -26.439 -31.833 1.00 34.44 87 GLN A O 1
ATOM 664 N N . GLU A 1 88 ? 32.354 -25.412 -30.658 1.00 34.53 88 GLU A N 1
ATOM 665 C CA . GLU A 1 88 ? 32.947 -24.070 -30.756 1.00 34.53 88 GLU A CA 1
ATOM 666 C C . GLU A 1 88 ? 34.286 -23.952 -30.004 1.00 34.53 88 GLU A C 1
ATOM 668 O O . GLU A 1 88 ? 35.255 -23.399 -30.528 1.00 34.53 88 GLU A O 1
ATOM 673 N N . VAL A 1 89 ? 34.411 -24.549 -28.812 1.00 32.69 89 VAL A N 1
ATOM 674 C CA . VAL A 1 89 ? 35.662 -24.517 -28.027 1.00 32.69 89 VAL A CA 1
ATOM 675 C C . VAL A 1 89 ? 36.760 -25.408 -28.638 1.00 32.69 89 VAL A C 1
ATOM 677 O O . VAL A 1 89 ? 37.948 -25.086 -28.530 1.00 32.69 89 VAL A O 1
ATOM 680 N N . SER A 1 90 ? 36.396 -26.492 -29.334 1.00 32.19 90 SER A N 1
ATOM 681 C CA . SER A 1 90 ? 37.342 -27.330 -30.092 1.00 32.19 90 SER A CA 1
ATOM 682 C C . SER A 1 90 ? 37.907 -26.605 -31.324 1.00 32.19 90 SER A C 1
ATOM 684 O O . SER A 1 90 ? 39.098 -26.737 -31.621 1.00 32.19 90 SER A O 1
ATOM 686 N N . LEU A 1 91 ? 37.081 -25.802 -32.005 1.00 32.59 91 LEU A N 1
ATOM 687 C CA . LEU A 1 91 ? 37.469 -24.943 -33.133 1.00 32.59 91 LEU A CA 1
ATOM 688 C C . LEU A 1 91 ? 38.404 -23.801 -32.696 1.00 32.59 91 LEU A C 1
ATOM 690 O O . LEU A 1 91 ? 39.418 -23.538 -33.345 1.00 32.59 91 LEU A O 1
ATOM 694 N N . ILE A 1 92 ? 38.145 -23.192 -31.534 1.00 32.50 92 ILE A N 1
ATOM 695 C CA . ILE A 1 92 ? 38.988 -22.117 -30.980 1.00 32.50 92 ILE A CA 1
ATOM 696 C C . ILE A 1 92 ? 40.375 -22.638 -30.551 1.00 32.50 92 ILE A C 1
ATOM 698 O O . ILE A 1 92 ? 41.377 -21.944 -30.733 1.00 32.50 92 ILE A O 1
ATOM 702 N N . LYS A 1 93 ? 40.478 -23.881 -30.054 1.00 29.25 93 LYS A N 1
ATOM 703 C CA . LYS A 1 93 ? 41.769 -24.504 -29.689 1.00 29.25 93 LYS A CA 1
ATOM 704 C C . LYS A 1 93 ? 42.638 -24.900 -30.887 1.00 29.25 93 LYS A C 1
ATOM 706 O O . LYS A 1 93 ? 43.850 -25.008 -30.723 1.00 29.25 93 LYS A O 1
ATOM 711 N N . THR A 1 94 ? 42.059 -25.098 -32.072 1.00 38.25 94 THR A N 1
ATOM 712 C CA . THR A 1 94 ? 42.824 -25.441 -33.286 1.00 38.25 94 THR A CA 1
ATOM 713 C C . THR A 1 94 ? 43.263 -24.218 -34.096 1.00 38.25 94 THR A C 1
ATOM 715 O O . THR A 1 94 ? 44.246 -24.317 -34.825 1.00 38.25 94 THR A O 1
ATOM 718 N N . GLN A 1 95 ? 42.615 -23.056 -33.939 1.00 36.31 95 GLN A N 1
ATOM 719 C CA . GLN A 1 95 ? 42.902 -21.860 -34.749 1.00 36.31 95 GLN A CA 1
ATOM 720 C C . GLN A 1 95 ? 43.847 -20.812 -34.123 1.00 36.31 95 GLN A C 1
ATOM 722 O O . GLN A 1 95 ? 44.294 -19.928 -34.849 1.00 36.31 95 GLN A O 1
ATOM 727 N N . PHE A 1 96 ? 44.214 -20.894 -32.834 1.00 29.83 96 PHE A N 1
ATOM 728 C CA . PHE A 1 96 ? 44.942 -19.798 -32.153 1.00 29.83 96 PHE A CA 1
ATOM 729 C C . PHE A 1 96 ? 46.337 -20.111 -31.565 1.00 29.83 96 PHE A C 1
ATOM 731 O O . PHE A 1 96 ? 46.915 -19.259 -30.889 1.00 29.83 96 PHE A O 1
ATOM 738 N N . CYS A 1 97 ? 46.973 -21.245 -31.884 1.00 28.80 97 CYS A N 1
ATOM 739 C CA . CYS A 1 97 ? 48.388 -21.486 -31.533 1.00 28.80 97 CYS A CA 1
ATOM 740 C C . CYS A 1 97 ? 49.387 -20.993 -32.610 1.00 28.80 97 CYS A C 1
ATOM 742 O O . CYS A 1 97 ? 50.090 -21.785 -33.220 1.00 28.80 97 CYS A O 1
ATOM 744 N N . HIS A 1 98 ? 49.486 -19.662 -32.731 1.00 30.83 98 HIS A N 1
ATOM 745 C CA . HIS A 1 98 ? 50.706 -18.854 -32.953 1.00 30.83 98 HIS A CA 1
ATOM 746 C C . HIS A 1 98 ? 51.563 -18.968 -34.258 1.00 30.83 98 HIS A C 1
ATOM 748 O O . HIS A 1 98 ? 51.358 -19.855 -35.077 1.00 30.83 98 HIS A O 1
ATOM 754 N N . PRO A 1 99 ? 52.461 -17.984 -34.540 1.00 45.12 99 PRO A N 1
ATOM 755 C CA . PRO A 1 99 ? 52.491 -17.252 -35.814 1.00 45.12 99 PRO A CA 1
ATOM 756 C C . PRO A 1 99 ? 53.860 -17.304 -36.526 1.00 45.12 99 PRO A C 1
ATOM 758 O O . PRO A 1 99 ? 54.877 -17.532 -35.876 1.00 45.12 99 PRO A O 1
ATOM 761 N N . LYS A 1 100 ? 53.911 -16.994 -37.830 1.00 25.62 100 LYS A N 1
ATOM 762 C CA . LYS A 1 100 ? 55.054 -16.366 -38.539 1.00 25.62 100 LYS A CA 1
ATOM 763 C C . LYS A 1 100 ? 54.815 -16.430 -40.048 1.00 25.62 100 LYS A C 1
ATOM 765 O O . LYS A 1 100 ? 54.924 -17.493 -40.633 1.00 25.62 100 LYS A O 1
ATOM 770 N N . GLU A 1 101 ? 54.466 -15.301 -40.652 1.00 29.09 101 GLU A N 1
ATOM 771 C CA . GLU A 1 101 ? 55.349 -14.574 -41.577 1.00 29.09 101 GLU A CA 1
ATOM 772 C C . GLU A 1 101 ? 54.588 -13.398 -42.200 1.00 29.09 101 GLU A C 1
ATOM 774 O O . GLU A 1 101 ? 53.610 -13.533 -42.929 1.00 29.09 101 GLU A O 1
ATOM 779 N N . LYS A 1 102 ? 55.046 -12.215 -41.789 1.00 27.77 102 LYS A N 1
ATOM 780 C CA . LYS A 1 102 ? 54.874 -10.932 -42.459 1.00 27.77 102 LYS A CA 1
ATOM 781 C C . LYS A 1 102 ? 55.610 -10.947 -43.808 1.00 27.77 102 LYS A C 1
ATOM 783 O O . LYS A 1 102 ? 56.575 -11.681 -43.963 1.00 27.77 102 LYS A O 1
ATOM 788 N N . GLU A 1 103 ? 55.223 -9.972 -44.634 1.00 27.14 103 GLU A N 1
ATOM 789 C CA . GLU A 1 103 ? 55.914 -9.405 -45.808 1.00 27.14 103 GLU A CA 1
ATOM 790 C C . GLU A 1 103 ? 55.659 -10.060 -47.174 1.00 27.14 103 GLU A C 1
ATOM 792 O O . GLU A 1 103 ? 56.391 -10.930 -47.622 1.00 27.14 103 GLU A O 1
ATOM 797 N N . GLN A 1 104 ? 54.742 -9.462 -47.942 1.00 25.48 104 GLN A N 1
ATOM 798 C CA . GLN A 1 104 ? 55.180 -8.425 -48.884 1.00 25.48 104 GLN A CA 1
ATOM 799 C C . GLN A 1 104 ? 54.055 -7.439 -49.217 1.00 25.48 104 GLN A C 1
ATOM 801 O O . GLN A 1 104 ? 52.904 -7.811 -49.429 1.00 25.48 104 GLN A O 1
ATOM 806 N N . ALA A 1 105 ? 54.428 -6.164 -49.177 1.00 24.75 105 ALA A N 1
ATOM 807 C CA . ALA A 1 105 ? 53.591 -4.992 -49.338 1.00 24.75 105 ALA A CA 1
ATOM 808 C C . ALA A 1 105 ? 53.380 -4.598 -50.810 1.00 24.75 105 ALA A C 1
ATOM 810 O O . ALA A 1 105 ? 54.238 -4.837 -51.655 1.00 24.75 105 ALA A O 1
ATOM 811 N N . ASP A 1 106 ? 52.251 -3.916 -51.018 1.00 26.64 106 ASP A N 1
ATOM 812 C CA . ASP A 1 106 ? 51.973 -2.843 -51.979 1.00 26.64 106 ASP A CA 1
ATOM 813 C C . ASP A 1 106 ? 52.163 -3.077 -53.484 1.00 26.64 106 ASP A C 1
ATOM 815 O O . ASP A 1 106 ? 53.274 -3.103 -54.005 1.00 26.64 106 ASP A O 1
ATOM 819 N N . THR A 1 107 ? 51.054 -2.980 -54.236 1.00 25.97 107 THR A N 1
ATOM 820 C CA . THR A 1 107 ? 50.818 -1.789 -55.085 1.00 25.97 107 THR A CA 1
ATOM 821 C C . THR A 1 107 ? 49.379 -1.687 -55.635 1.00 25.97 107 THR A C 1
ATOM 823 O O . THR A 1 107 ? 48.856 -2.601 -56.259 1.00 25.97 107 THR A O 1
ATOM 826 N N . ASN A 1 108 ? 48.772 -0.522 -55.375 1.00 25.73 108 ASN A N 1
ATOM 827 C CA . ASN A 1 108 ? 47.652 0.191 -56.021 1.00 25.73 108 ASN A CA 1
ATOM 828 C C . ASN A 1 108 ? 46.916 -0.425 -57.236 1.00 25.73 108 ASN A C 1
ATOM 830 O O . ASN A 1 108 ? 47.535 -0.632 -58.274 1.00 25.73 108 ASN A O 1
ATOM 834 N N . ALA A 1 109 ? 45.569 -0.429 -57.198 1.00 24.62 109 ALA A N 1
ATOM 835 C CA . ALA A 1 109 ? 44.720 0.338 -58.136 1.00 24.62 109 ALA A CA 1
ATOM 836 C C . ALA A 1 109 ? 43.203 0.219 -57.840 1.00 24.62 109 ALA A C 1
ATOM 838 O O . ALA A 1 109 ? 42.645 -0.863 -57.714 1.00 24.62 109 ALA A O 1
ATOM 839 N N . GLN A 1 110 ? 42.580 1.396 -57.754 1.00 24.72 110 GLN A N 1
ATOM 840 C CA . GLN A 1 110 ? 41.175 1.795 -57.933 1.00 24.72 110 GLN A CA 1
ATOM 841 C C . GLN A 1 110 ? 40.083 0.740 -58.221 1.00 24.72 110 GLN A C 1
ATOM 843 O O . GLN A 1 110 ? 40.088 0.020 -59.216 1.00 24.72 110 GLN A O 1
ATOM 848 N N . ILE A 1 111 ? 39.042 0.817 -57.388 1.00 25.69 111 ILE A N 1
ATOM 849 C CA . ILE A 1 111 ? 37.747 0.138 -57.489 1.00 25.69 111 ILE A CA 1
ATOM 850 C C . ILE A 1 111 ? 36.901 0.771 -58.607 1.00 25.69 111 ILE A C 1
ATOM 852 O O . ILE A 1 111 ? 36.614 1.968 -58.577 1.00 25.69 111 ILE A O 1
ATOM 856 N N . SER A 1 112 ? 36.428 -0.051 -59.547 1.00 25.44 112 SER A N 1
ATOM 857 C CA . SER A 1 112 ? 35.249 0.230 -60.375 1.00 25.44 112 SER A CA 1
ATOM 858 C C . SER A 1 112 ? 34.354 -1.013 -60.405 1.00 25.44 112 SER A C 1
ATOM 860 O O . SER A 1 112 ? 34.828 -2.126 -60.618 1.00 25.44 112 SER A O 1
ATOM 862 N N . ALA A 1 113 ? 33.066 -0.827 -60.108 1.00 23.58 113 ALA A N 1
ATOM 863 C CA . ALA A 1 113 ? 32.059 -1.885 -60.079 1.00 23.58 113 ALA A CA 1
ATOM 864 C C . ALA A 1 113 ? 31.571 -2.225 -61.505 1.00 23.58 113 ALA A C 1
ATOM 866 O O . ALA A 1 113 ? 31.351 -1.299 -62.295 1.00 23.58 113 ALA A O 1
ATOM 867 N N . PRO A 1 114 ? 31.353 -3.506 -61.861 1.00 26.83 114 PRO A N 1
ATOM 868 C CA . PRO A 1 114 ? 30.837 -3.866 -63.176 1.00 26.83 114 PRO A CA 1
ATOM 869 C C . PRO A 1 114 ? 29.309 -3.712 -63.266 1.00 26.83 114 PRO A C 1
ATOM 871 O O . PRO A 1 114 ? 28.551 -4.173 -62.415 1.00 26.83 114 PRO A O 1
ATOM 874 N N . ARG A 1 115 ? 28.882 -3.053 -64.350 1.00 26.31 115 ARG A N 1
ATOM 875 C CA . ARG A 1 115 ? 27.503 -2.915 -64.843 1.00 26.31 115 ARG A CA 1
ATOM 876 C C . ARG A 1 115 ? 26.979 -4.241 -65.410 1.00 26.31 115 ARG A C 1
ATOM 878 O O . ARG A 1 115 ? 27.715 -4.929 -66.110 1.00 26.31 115 ARG A O 1
ATOM 885 N N . ILE A 1 116 ? 25.688 -4.516 -65.211 1.00 28.05 116 ILE A N 1
ATOM 886 C CA . ILE A 1 116 ? 24.926 -5.544 -65.940 1.00 28.05 116 ILE A CA 1
ATOM 887 C C . ILE A 1 116 ? 24.160 -4.879 -67.103 1.00 28.05 116 ILE A C 1
ATOM 889 O O . ILE A 1 116 ? 23.654 -3.765 -66.973 1.00 28.05 116 ILE A O 1
ATOM 893 N N . ASP A 1 117 ? 24.154 -5.563 -68.248 1.00 24.72 117 ASP A N 1
ATOM 894 C CA . ASP A 1 117 ? 23.750 -5.135 -69.597 1.00 24.72 117 ASP A CA 1
ATOM 895 C C . ASP A 1 117 ? 22.209 -5.092 -69.798 1.00 24.72 117 ASP A C 1
ATOM 897 O O . ASP A 1 117 ? 21.532 -6.088 -69.524 1.00 24.72 117 ASP A O 1
ATOM 901 N N . PRO A 1 118 ? 21.617 -3.980 -70.287 1.00 29.14 118 PRO A N 1
ATOM 902 C CA . PRO A 1 118 ? 20.180 -3.840 -70.506 1.00 29.14 118 PRO A CA 1
ATOM 903 C C . PRO A 1 118 ? 19.792 -4.250 -71.934 1.00 29.14 118 PRO A C 1
ATOM 905 O O . PRO A 1 118 ? 19.546 -3.417 -72.807 1.00 29.14 118 PRO A O 1
ATOM 908 N N . LYS A 1 119 ? 19.682 -5.551 -72.188 1.00 24.92 119 LYS A N 1
ATOM 909 C CA . LYS A 1 119 ? 19.039 -6.073 -73.401 1.00 24.92 119 LYS A CA 1
ATOM 910 C C . LYS A 1 119 ? 18.165 -7.251 -73.026 1.00 24.92 119 LYS A C 1
ATOM 912 O O . LYS A 1 119 ? 18.680 -8.346 -73.030 1.00 24.92 119 LYS A O 1
ATOM 917 N N . TYR A 1 120 ? 16.901 -7.007 -72.670 1.00 28.31 120 TYR A N 1
ATOM 918 C CA . TYR A 1 120 ? 15.717 -7.870 -72.887 1.00 28.31 120 TYR A CA 1
ATOM 919 C C . TYR A 1 120 ? 14.484 -7.197 -72.251 1.00 28.31 120 TYR A C 1
ATOM 921 O O . TYR A 1 120 ? 13.850 -7.731 -71.348 1.00 28.31 120 TYR A O 1
ATOM 929 N N . LEU A 1 121 ? 14.154 -5.987 -72.702 1.00 29.12 121 LEU A N 1
ATOM 930 C CA . LEU A 1 121 ? 12.876 -5.324 -72.433 1.00 29.12 121 LEU A CA 1
ATOM 931 C C . LEU A 1 121 ? 12.498 -4.586 -73.716 1.00 29.12 121 LEU A C 1
ATOM 933 O O . LEU A 1 121 ? 13.115 -3.576 -74.031 1.00 29.12 121 LEU A O 1
ATOM 937 N N . THR A 1 122 ? 11.549 -5.124 -74.480 1.00 24.72 122 THR A N 1
ATOM 938 C CA . THR A 1 122 ? 10.832 -4.370 -75.519 1.00 24.72 122 THR A CA 1
ATOM 939 C C . THR A 1 122 ? 9.355 -4.762 -75.517 1.00 24.72 122 THR A C 1
ATOM 941 O O . THR A 1 122 ? 9.021 -5.937 -75.665 1.00 24.72 122 THR A O 1
ATOM 944 N N . ASP A 1 123 ? 8.554 -3.710 -75.316 1.00 24.91 123 ASP A N 1
ATOM 945 C CA . ASP A 1 123 ? 7.230 -3.390 -75.870 1.00 24.91 123 ASP A CA 1
ATOM 946 C C . ASP A 1 123 ? 6.008 -4.165 -75.313 1.00 24.91 123 ASP A C 1
ATOM 948 O O . ASP A 1 123 ? 6.004 -5.389 -75.253 1.00 24.91 123 ASP A O 1
ATOM 952 N N . VAL A 1 124 ? 4.903 -3.545 -74.852 1.00 28.70 124 VAL A N 1
ATOM 953 C CA . VAL A 1 124 ? 4.216 -2.309 -75.291 1.00 28.70 124 VAL A CA 1
ATOM 954 C C . VAL A 1 124 ? 3.434 -1.623 -74.135 1.00 28.70 124 VAL A C 1
ATOM 956 O O . VAL A 1 124 ? 2.726 -2.289 -73.383 1.00 28.70 124 VAL A O 1
ATOM 959 N N . ASP A 1 125 ? 3.585 -0.293 -74.060 1.00 26.56 125 ASP A N 1
ATOM 960 C CA . ASP A 1 125 ? 2.742 0.831 -73.581 1.00 26.56 125 ASP A CA 1
ATOM 961 C C . ASP A 1 125 ? 1.606 0.657 -72.547 1.00 26.56 125 ASP A C 1
ATOM 963 O O . ASP A 1 125 ? 0.541 0.108 -72.823 1.00 26.56 125 ASP A O 1
ATOM 967 N N . THR A 1 126 ? 1.721 1.350 -71.406 1.00 27.69 126 THR A N 1
ATOM 968 C CA . THR A 1 126 ? 1.101 2.682 -71.182 1.00 27.69 126 THR A CA 1
ATOM 969 C C . THR A 1 126 ? 1.601 3.307 -69.869 1.00 27.69 126 THR A C 1
ATOM 971 O O . THR A 1 126 ? 1.977 2.607 -68.934 1.00 27.69 126 THR A O 1
ATOM 974 N N . GLU A 1 127 ? 1.683 4.637 -69.860 1.00 33.88 127 GLU A N 1
ATOM 975 C CA . GLU A 1 127 ? 2.367 5.499 -68.887 1.00 33.88 127 GLU A CA 1
ATOM 976 C C . GLU A 1 127 ? 2.038 5.222 -67.409 1.00 33.88 127 GLU A C 1
ATOM 978 O O . GLU A 1 127 ? 0.952 5.544 -66.941 1.00 33.88 127 GLU A O 1
ATOM 983 N N . GLU A 1 128 ? 3.024 4.768 -66.631 1.00 28.84 128 GLU A N 1
ATOM 984 C CA . GLU A 1 128 ? 3.065 4.995 -65.184 1.00 28.84 128 GLU A CA 1
ATOM 985 C C . GLU A 1 128 ? 4.519 5.016 -64.671 1.00 28.84 128 GLU A C 1
ATOM 987 O O . GLU A 1 128 ? 5.416 4.372 -65.212 1.00 28.84 128 GLU A O 1
ATOM 992 N N . LYS A 1 129 ? 4.748 5.852 -63.653 1.00 28.58 129 LYS A N 1
ATOM 993 C CA . LYS A 1 129 ? 6.032 6.215 -63.021 1.00 28.58 129 LYS A CA 1
ATOM 994 C C . LYS A 1 129 ? 6.962 5.020 -62.712 1.00 28.58 129 LYS A C 1
ATOM 996 O O . LYS A 1 129 ? 6.479 3.916 -62.478 1.00 28.58 129 LYS A O 1
ATOM 1001 N N . PRO A 1 130 ? 8.293 5.243 -62.608 1.00 28.25 130 PRO A N 1
ATOM 1002 C CA . PRO A 1 130 ? 9.272 4.182 -62.370 1.00 28.25 130 PRO A CA 1
ATOM 1003 C C . PRO A 1 130 ? 8.916 3.337 -61.141 1.00 28.25 130 PRO A C 1
ATOM 1005 O O . PRO A 1 130 ? 8.666 3.861 -60.054 1.00 28.25 130 PRO A O 1
ATOM 1008 N N . ILE A 1 131 ? 8.906 2.021 -61.352 1.00 31.14 131 ILE A N 1
ATOM 1009 C CA . ILE A 1 131 ? 8.587 0.981 -60.374 1.00 31.14 131 ILE A CA 1
ATOM 1010 C C . ILE A 1 131 ? 9.518 1.122 -59.161 1.00 31.14 131 ILE A C 1
ATOM 1012 O O . ILE A 1 131 ? 10.713 0.844 -59.245 1.00 31.14 131 ILE A O 1
ATOM 1016 N N . LYS A 1 132 ? 8.965 1.523 -58.010 1.00 29.03 132 LYS A N 1
ATOM 1017 C CA . LYS A 1 132 ? 9.582 1.256 -56.704 1.00 29.03 132 LYS A CA 1
ATOM 1018 C C . LYS A 1 132 ? 9.375 -0.227 -56.389 1.00 29.03 132 LYS A C 1
ATOM 1020 O O . LYS A 1 132 ? 8.307 -0.610 -55.917 1.00 29.03 132 LYS A O 1
ATOM 1025 N N . ALA A 1 133 ? 10.377 -1.046 -56.692 1.00 32.34 133 ALA A N 1
ATOM 1026 C CA . ALA A 1 133 ? 10.466 -2.421 -56.215 1.00 32.34 133 ALA A CA 1
ATOM 1027 C C . ALA A 1 133 ? 10.650 -2.448 -54.682 1.00 32.34 133 ALA A C 1
ATOM 1029 O O . ALA A 1 133 ? 11.291 -1.559 -54.123 1.00 32.34 133 ALA A O 1
ATOM 1030 N N . MET A 1 134 ? 10.042 -3.459 -54.050 1.00 32.69 134 MET A N 1
ATOM 1031 C CA . MET A 1 134 ? 9.897 -3.722 -52.608 1.00 32.69 134 MET A CA 1
ATOM 1032 C C . MET A 1 134 ? 9.284 -2.592 -51.760 1.00 32.69 134 MET A C 1
ATOM 1034 O O . MET A 1 134 ? 9.874 -1.544 -51.524 1.00 32.69 134 MET A O 1
ATOM 1038 N N . THR A 1 135 ? 8.063 -2.854 -51.274 1.00 40.25 135 THR A N 1
ATOM 1039 C CA . THR A 1 135 ? 7.360 -2.190 -50.158 1.00 40.25 135 THR A CA 1
ATOM 1040 C C . THR A 1 135 ? 7.992 -0.882 -49.669 1.00 40.25 135 THR A C 1
ATOM 1042 O O . THR A 1 135 ? 8.855 -0.894 -48.795 1.00 40.25 135 THR A O 1
ATOM 1045 N N . SER A 1 136 ? 7.501 0.271 -50.128 1.00 37.12 136 SER A N 1
ATOM 1046 C CA . SER A 1 136 ? 7.991 1.599 -49.713 1.00 37.12 136 SER A CA 1
ATOM 1047 C C . SER A 1 136 ? 7.809 1.941 -48.222 1.00 37.12 136 SER A C 1
ATOM 1049 O O . SER A 1 136 ? 7.953 3.102 -47.849 1.00 37.12 136 SER A O 1
ATOM 1051 N N . ARG A 1 137 ? 7.440 0.969 -47.382 1.00 37.91 137 ARG A N 1
ATOM 1052 C CA . ARG A 1 137 ? 7.347 1.107 -45.927 1.00 37.91 137 ARG A CA 1
ATOM 1053 C C . ARG A 1 137 ? 8.175 0.097 -45.136 1.00 37.91 137 ARG A C 1
ATOM 1055 O O . ARG A 1 137 ? 8.278 0.297 -43.940 1.00 37.91 137 ARG A O 1
ATOM 1062 N N . LEU A 1 138 ? 8.749 -0.952 -45.746 1.00 37.25 138 LEU A N 1
ATOM 1063 C CA . LEU A 1 138 ? 9.411 -2.048 -45.003 1.00 37.25 138 LEU A CA 1
ATOM 1064 C C . LEU A 1 138 ? 8.592 -2.550 -43.785 1.00 37.25 138 LEU A C 1
ATOM 1066 O O . LEU A 1 138 ? 9.138 -3.111 -42.842 1.00 37.25 138 LEU A O 1
ATOM 1070 N N . GLU A 1 139 ? 7.272 -2.350 -43.804 1.00 34.09 139 GLU A N 1
ATOM 1071 C CA . GLU A 1 139 ? 6.356 -2.830 -42.778 1.00 34.09 139 GLU A CA 1
ATOM 1072 C C . GLU A 1 139 ? 5.905 -4.235 -43.196 1.00 34.09 139 GLU A C 1
ATOM 1074 O O . GLU A 1 139 ? 5.453 -4.409 -44.338 1.00 34.09 139 GLU A O 1
ATOM 1079 N N . PRO A 1 140 ? 6.006 -5.246 -42.317 1.00 34.31 140 PRO A N 1
ATOM 1080 C CA . PRO A 1 140 ? 5.512 -6.581 -42.615 1.00 34.31 140 PRO A CA 1
ATOM 1081 C C . PRO A 1 140 ? 3.993 -6.520 -42.823 1.00 34.31 140 PRO A C 1
ATOM 1083 O O . PRO A 1 140 ? 3.231 -6.301 -41.886 1.00 34.31 140 PRO A O 1
ATOM 1086 N N . LYS A 1 141 ? 3.529 -6.705 -44.065 1.00 42.09 141 LYS A N 1
ATOM 1087 C CA . LYS A 1 141 ? 2.090 -6.644 -44.399 1.00 42.09 141 LYS A CA 1
ATOM 1088 C C . LYS A 1 141 ? 1.304 -7.881 -43.942 1.00 42.09 141 LYS A C 1
ATOM 1090 O O . LYS A 1 141 ? 0.079 -7.854 -43.913 1.00 42.09 141 LYS A O 1
ATOM 1095 N N . LEU A 1 142 ? 2.021 -8.931 -43.542 1.00 41.41 142 LEU A N 1
ATOM 1096 C CA . LEU A 1 142 ? 1.531 -10.102 -42.816 1.00 41.41 142 LEU A CA 1
ATOM 1097 C C . LEU A 1 142 ? 2.354 -10.257 -41.529 1.00 41.41 142 LEU A C 1
ATOM 1099 O O . LEU A 1 142 ? 3.207 -11.131 -41.407 1.00 41.41 142 LEU A O 1
ATOM 1103 N N . ALA A 1 143 ? 2.123 -9.373 -40.562 1.00 29.25 143 ALA A N 1
ATOM 1104 C CA . ALA A 1 143 ? 2.687 -9.478 -39.220 1.00 29.25 143 ALA A CA 1
ATOM 1105 C C . ALA A 1 143 ? 1.783 -10.356 -38.336 1.00 29.25 143 ALA A C 1
ATOM 1107 O O . ALA A 1 143 ? 1.040 -9.820 -37.525 1.00 29.25 143 ALA A O 1
ATOM 1108 N N . ASN A 1 144 ? 1.757 -11.676 -38.570 1.00 35.50 144 ASN A N 1
ATOM 1109 C CA . ASN A 1 144 ? 1.272 -12.704 -37.622 1.00 35.50 144 ASN A CA 1
ATOM 1110 C C . ASN A 1 144 ? 1.203 -14.101 -38.269 1.00 35.50 144 ASN A C 1
ATOM 1112 O O . ASN A 1 144 ? 0.175 -14.774 -38.217 1.00 35.50 144 ASN A O 1
ATOM 1116 N N . PHE A 1 145 ? 2.304 -14.607 -38.834 1.00 38.47 145 PHE A N 1
ATOM 1117 C CA . PHE A 1 145 ? 2.468 -16.066 -38.884 1.00 38.47 145 PHE A CA 1
ATOM 1118 C C . PHE A 1 145 ? 2.809 -16.547 -37.466 1.00 38.47 145 PHE A C 1
ATOM 1120 O O . PHE A 1 145 ? 3.935 -16.939 -37.170 1.00 38.47 145 PHE A O 1
ATOM 1127 N N . HIS A 1 146 ? 1.848 -16.469 -36.546 1.00 35.00 146 HIS A N 1
ATOM 1128 C CA . HIS A 1 146 ? 1.900 -17.317 -35.368 1.00 35.00 146 HIS A CA 1
ATOM 1129 C C . HIS A 1 146 ? 1.710 -18.730 -35.900 1.00 35.00 146 HIS A C 1
ATOM 1131 O O . HIS A 1 146 ? 0.574 -19.100 -36.166 1.00 35.00 146 HIS A O 1
ATOM 1137 N N . PHE A 1 147 ? 2.794 -19.491 -36.098 1.00 35.12 147 PHE A N 1
ATOM 1138 C CA . PHE A 1 147 ? 2.698 -20.937 -36.293 1.00 35.12 147 PHE A CA 1
ATOM 1139 C C . PHE A 1 147 ? 1.732 -21.460 -35.235 1.00 35.12 147 PHE A C 1
ATOM 1141 O O . PHE A 1 147 ? 2.030 -21.425 -34.037 1.00 35.12 147 PHE A O 1
ATOM 1148 N N . ALA A 1 148 ? 0.524 -21.805 -35.670 1.00 32.00 148 ALA A N 1
ATOM 1149 C CA . ALA A 1 148 ? -0.563 -22.105 -34.771 1.00 32.00 148 ALA A CA 1
ATOM 1150 C C . ALA A 1 148 ? -0.137 -23.277 -33.885 1.00 32.00 148 ALA A C 1
ATOM 1152 O O . ALA A 1 148 ? 0.102 -24.373 -34.379 1.00 32.00 148 ALA A O 1
ATOM 1153 N N . ARG A 1 149 ? -0.003 -22.999 -32.583 1.00 38.66 149 ARG A N 1
ATOM 1154 C CA . ARG A 1 149 ? -0.129 -23.928 -31.454 1.00 38.66 149 ARG A CA 1
ATOM 1155 C C . ARG A 1 149 ? 0.251 -25.374 -31.788 1.00 38.66 149 ARG A C 1
ATOM 1157 O O . ARG A 1 149 ? -0.586 -26.154 -32.235 1.00 38.66 149 ARG A O 1
ATOM 1164 N N . MET A 1 150 ? 1.460 -25.780 -31.410 1.00 33.94 150 MET A N 1
ATOM 1165 C CA . MET A 1 150 ? 1.805 -27.205 -31.322 1.00 33.94 150 MET A CA 1
ATOM 1166 C C . MET A 1 150 ? 1.092 -27.959 -30.183 1.00 33.94 150 MET A C 1
ATOM 1168 O O . MET A 1 150 ? 1.414 -29.106 -29.896 1.00 33.94 150 MET A O 1
ATOM 1172 N N . SER A 1 151 ? 0.047 -27.375 -29.595 1.00 33.72 151 SER A N 1
ATOM 1173 C CA . SER A 1 151 ? -0.962 -28.109 -28.841 1.00 33.72 151 SER A CA 1
ATOM 1174 C C . SER A 1 151 ? -2.343 -27.455 -29.011 1.00 33.72 151 SER A C 1
ATOM 1176 O O . SER A 1 151 ? -2.587 -26.322 -28.605 1.00 33.72 151 SER A O 1
ATOM 1178 N N . GLY A 1 152 ? -3.270 -28.172 -29.651 1.00 34.47 152 GLY A N 1
ATOM 1179 C CA . GLY A 1 152 ? -4.710 -27.898 -29.569 1.00 34.47 152 GLY A CA 1
ATOM 1180 C C . GLY A 1 152 ? -5.267 -26.744 -30.421 1.00 34.47 152 GLY A C 1
ATOM 1181 O O . GLY A 1 152 ? -5.542 -25.654 -29.927 1.00 34.47 152 GLY A O 1
ATOM 1182 N N . GLY A 1 153 ? -5.544 -27.022 -31.697 1.00 37.88 153 GLY A N 1
ATOM 1183 C CA . GLY A 1 153 ? -6.865 -26.827 -32.324 1.00 37.88 153 GLY A CA 1
ATOM 1184 C C . GLY A 1 153 ? -7.672 -25.530 -32.139 1.00 37.88 153 GLY A C 1
ATOM 1185 O O . GLY A 1 153 ? -8.902 -25.607 -32.172 1.00 37.88 153 GLY A O 1
ATOM 1186 N N . ILE A 1 154 ? -7.075 -24.344 -31.996 1.00 35.50 154 ILE A N 1
ATOM 1187 C CA . ILE A 1 154 ? -7.842 -23.087 -32.069 1.00 35.50 154 ILE A CA 1
ATOM 1188 C C . ILE A 1 154 ? -7.169 -22.130 -33.038 1.00 35.50 154 ILE A C 1
ATOM 1190 O O . ILE A 1 154 ? -6.148 -21.521 -32.725 1.00 35.50 154 ILE A O 1
ATOM 1194 N N . SER A 1 155 ? -7.798 -21.963 -34.197 1.00 43.53 155 SER A N 1
ATOM 1195 C CA . SER A 1 155 ? -7.538 -20.839 -35.075 1.00 43.53 155 SER A CA 1
ATOM 1196 C C . SER A 1 155 ? -8.710 -19.859 -35.073 1.00 43.53 155 SER A C 1
ATOM 1198 O O . SER A 1 155 ? -9.879 -20.244 -34.953 1.00 43.53 155 SER A O 1
ATOM 1200 N N . THR A 1 156 ? -8.370 -18.574 -35.104 1.00 41.94 156 THR A N 1
ATOM 1201 C CA . THR A 1 156 ? -9.270 -17.437 -34.906 1.00 41.94 156 THR A CA 1
ATOM 1202 C C . THR A 1 156 ? -10.067 -17.105 -36.172 1.00 41.94 156 THR A C 1
ATOM 1204 O O . THR A 1 156 ? -9.741 -17.529 -37.284 1.00 41.94 156 THR A O 1
ATOM 1207 N N . ASN A 1 157 ? -11.158 -16.355 -35.998 1.00 49.44 157 ASN A N 1
ATOM 1208 C CA . ASN A 1 157 ? -11.860 -15.712 -37.108 1.00 49.44 157 ASN A CA 1
ATOM 1209 C C . ASN A 1 157 ? -11.095 -14.431 -37.475 1.00 49.44 157 ASN A C 1
ATOM 1211 O O . ASN A 1 157 ? -10.726 -13.684 -36.571 1.00 49.44 157 ASN A O 1
ATOM 1215 N N . LEU A 1 158 ? -10.868 -14.159 -38.765 1.00 49.72 158 LEU A N 1
ATOM 1216 C CA . LEU A 1 158 ? -10.376 -12.842 -39.184 1.00 49.72 158 LEU A CA 1
ATOM 1217 C C . LEU A 1 158 ? -11.496 -11.810 -38.969 1.00 49.72 158 LEU A C 1
ATOM 1219 O O . LEU A 1 158 ? -12.586 -11.972 -39.518 1.00 49.72 158 LEU A O 1
ATOM 1223 N N . GLU A 1 159 ? -11.250 -10.790 -38.144 1.00 45.75 159 GLU A N 1
ATOM 1224 C CA . GLU A 1 159 ? -12.128 -9.617 -38.017 1.00 45.75 159 GLU A CA 1
ATOM 1225 C C . GLU A 1 159 ? -11.848 -8.589 -39.127 1.00 45.75 159 GLU A C 1
ATOM 1227 O O . GLU A 1 159 ? -10.792 -8.610 -39.765 1.00 45.75 159 GLU A O 1
ATOM 1232 N N . ASP A 1 160 ? -12.838 -7.732 -39.392 1.00 44.94 160 ASP A N 1
ATOM 1233 C CA . ASP A 1 160 ? -12.969 -6.871 -40.573 1.00 44.94 160 ASP A CA 1
ATOM 1234 C C . ASP A 1 160 ? -11.785 -5.897 -40.778 1.00 44.94 160 ASP A C 1
ATOM 1236 O O . ASP A 1 160 ? -11.798 -4.745 -40.353 1.00 44.94 160 ASP A O 1
ATOM 1240 N N . GLY A 1 161 ? -10.763 -6.372 -41.496 1.00 48.62 161 GLY A N 1
ATOM 1241 C CA . GLY A 1 161 ? -9.626 -5.601 -42.030 1.00 48.62 161 GLY A CA 1
ATOM 1242 C C . GLY A 1 161 ? -9.096 -6.150 -43.368 1.00 48.62 161 GLY A C 1
ATOM 1243 O O . GLY A 1 161 ? -8.004 -5.804 -43.814 1.00 48.62 161 GLY A O 1
ATOM 1244 N N . VAL A 1 162 ? -9.870 -7.027 -44.018 1.00 51.00 162 VAL A N 1
ATOM 1245 C CA . VAL A 1 162 ? -9.438 -7.946 -45.092 1.00 51.00 162 VAL A CA 1
ATOM 1246 C C . VAL A 1 162 ? -9.060 -7.261 -46.414 1.00 51.00 162 VAL A C 1
ATOM 1248 O O . VAL A 1 162 ? -8.362 -7.848 -47.243 1.00 51.00 162 VAL A O 1
ATOM 1251 N N . LEU A 1 163 ? -9.444 -5.998 -46.608 1.00 49.50 163 LEU A N 1
ATOM 1252 C CA . LEU A 1 163 ? -9.245 -5.281 -47.873 1.00 49.50 163 LEU A CA 1
ATOM 1253 C C . LEU A 1 163 ? -7.767 -5.170 -48.286 1.00 49.50 163 LEU A C 1
ATOM 1255 O O . LEU A 1 163 ? -7.467 -5.205 -49.476 1.00 49.50 163 LEU A O 1
ATOM 1259 N N . ASN A 1 164 ? -6.841 -5.102 -47.326 1.00 54.09 164 ASN A N 1
ATOM 1260 C CA . ASN A 1 164 ? -5.417 -4.905 -47.618 1.00 54.09 164 ASN A CA 1
ATOM 1261 C C . ASN A 1 164 ? -4.604 -6.202 -47.754 1.00 54.09 164 ASN A C 1
ATOM 1263 O O . ASN A 1 164 ? -3.429 -6.118 -48.104 1.00 54.09 164 ASN A O 1
ATOM 1267 N N . ILE A 1 165 ? -5.190 -7.382 -47.501 1.00 65.19 165 ILE A N 1
ATOM 1268 C CA . ILE A 1 165 ? -4.463 -8.670 -47.483 1.00 65.19 165 ILE A CA 1
ATOM 1269 C C . ILE A 1 165 ? -5.036 -9.736 -48.429 1.00 65.19 165 ILE A C 1
ATOM 1271 O O . ILE A 1 165 ? -4.542 -10.862 -48.469 1.00 65.19 165 ILE A O 1
ATOM 1275 N N . ILE A 1 166 ? -6.049 -9.398 -49.234 1.00 69.81 166 ILE A N 1
ATOM 1276 C CA . ILE A 1 166 ? -6.738 -10.361 -50.108 1.00 69.81 166 ILE A CA 1
ATOM 1277 C C . ILE A 1 166 ? -5.809 -11.044 -51.122 1.00 69.81 166 ILE A C 1
ATOM 1279 O O . ILE A 1 166 ? -6.047 -12.184 -51.499 1.00 69.81 166 ILE A O 1
ATOM 1283 N N . HIS A 1 167 ? -4.713 -10.395 -51.512 1.00 75.00 167 HIS A N 1
ATOM 1284 C CA . HIS A 1 167 ? -3.740 -10.919 -52.475 1.00 75.00 167 HIS A CA 1
ATOM 1285 C C . HIS A 1 167 ? -3.042 -12.205 -52.004 1.00 75.00 167 HIS A C 1
ATOM 1287 O O . HIS A 1 167 ? -2.549 -12.965 -52.837 1.00 75.00 167 HIS A O 1
ATOM 1293 N N . TRP A 1 168 ? -3.030 -12.461 -50.693 1.00 79.69 168 TRP A N 1
ATOM 1294 C CA . TRP A 1 168 ? -2.340 -13.599 -50.087 1.00 79.69 168 TRP A CA 1
ATOM 1295 C C . TRP A 1 168 ? -3.289 -14.657 -49.513 1.00 79.69 168 TRP A C 1
ATOM 1297 O O . TRP A 1 168 ? -2.818 -15.707 -49.103 1.00 79.69 168 TRP A O 1
ATOM 1307 N N . LEU A 1 169 ? -4.608 -14.431 -49.486 1.00 78.06 169 LEU A N 1
ATOM 1308 C CA . LEU A 1 169 ? -5.545 -15.339 -48.813 1.00 78.06 169 LEU A CA 1
ATOM 1309 C C . LEU A 1 169 ? -5.821 -16.636 -49.589 1.00 78.06 169 LEU A C 1
ATOM 1311 O O . LEU A 1 169 ? -5.865 -16.667 -50.818 1.00 78.06 169 LEU A O 1
ATOM 1315 N N . ALA A 1 170 ? -6.085 -17.708 -48.841 1.00 84.62 170 ALA A N 1
ATOM 1316 C CA . ALA A 1 170 ? -6.476 -18.997 -49.398 1.00 84.62 170 ALA A CA 1
ATOM 1317 C C . ALA A 1 170 ? -7.907 -18.988 -49.985 1.00 84.62 170 ALA A C 1
ATOM 1319 O O . ALA A 1 170 ? -8.781 -18.287 -49.456 1.00 84.62 170 ALA A O 1
ATOM 1320 N N . PRO A 1 171 ? -8.190 -19.792 -51.033 1.00 83.88 171 PRO A N 1
ATOM 1321 C CA . PRO A 1 171 ? -9.494 -19.833 -51.702 1.00 83.88 171 PRO A CA 1
ATOM 1322 C C . PRO A 1 171 ? -10.680 -20.013 -50.745 1.00 83.88 171 PRO A C 1
ATOM 1324 O O . PRO A 1 171 ? -11.680 -19.304 -50.848 1.00 83.88 171 PRO A O 1
ATOM 1327 N N . GLU A 1 172 ? -10.555 -20.914 -49.770 1.00 78.75 172 GLU A N 1
ATOM 1328 C CA . GLU A 1 172 ? -11.588 -21.244 -48.786 1.00 78.75 172 GLU A CA 1
ATOM 1329 C C . GLU A 1 172 ? -11.962 -20.076 -47.860 1.00 78.75 172 GLU A C 1
ATOM 1331 O O . GLU A 1 172 ? -13.041 -20.092 -47.269 1.00 78.75 172 GLU A O 1
ATOM 1336 N N . LYS A 1 173 ? -11.103 -19.054 -47.760 1.00 75.56 173 LYS A N 1
ATOM 1337 C CA . LYS A 1 173 ? -11.356 -17.826 -46.995 1.00 75.56 173 LYS A CA 1
ATOM 1338 C C . LYS A 1 173 ? -11.926 -16.704 -47.839 1.00 75.56 173 LYS A C 1
ATOM 1340 O O . LYS A 1 173 ? -12.687 -15.886 -47.331 1.00 75.56 173 LYS A O 1
ATOM 1345 N N . MET A 1 174 ? -11.616 -16.686 -49.130 1.00 74.31 174 MET A N 1
ATOM 1346 C CA . MET A 1 174 ? -12.131 -15.659 -50.028 1.00 74.31 174 MET A CA 1
ATOM 1347 C C . MET A 1 174 ? -13.635 -15.829 -50.324 1.00 74.31 174 MET A C 1
ATOM 1349 O O . MET A 1 174 ? -14.324 -14.839 -50.560 1.00 74.31 174 MET A O 1
ATOM 1353 N N . TYR A 1 175 ? -14.175 -17.054 -50.240 1.00 60.84 175 TYR A N 1
ATOM 1354 C CA . TYR A 1 175 ? -15.615 -17.330 -50.401 1.00 60.84 175 TYR A CA 1
ATOM 1355 C C . TYR A 1 175 ? -16.503 -16.656 -49.337 1.00 60.84 175 TYR A C 1
ATOM 1357 O O . TYR A 1 175 ? -17.643 -16.289 -49.629 1.00 60.84 175 TYR A O 1
ATOM 1365 N N . GLU A 1 176 ? -15.998 -16.475 -48.113 1.00 57.72 176 GLU A N 1
ATOM 1366 C CA . GLU A 1 176 ? -16.762 -15.904 -46.991 1.00 57.72 176 GLU A CA 1
ATOM 1367 C C . GLU A 1 176 ? -17.022 -14.401 -47.157 1.00 57.72 176 GLU A C 1
ATOM 1369 O O . GLU A 1 176 ? -18.036 -13.899 -46.681 1.00 57.72 176 GLU A O 1
ATOM 1374 N N . HIS A 1 177 ? -16.168 -13.694 -47.903 1.00 53.00 177 HIS A N 1
ATOM 1375 C CA . HIS A 1 177 ? -16.253 -12.241 -48.066 1.00 53.00 177 HIS A CA 1
ATOM 1376 C C . HIS A 1 177 ? -17.323 -11.766 -49.064 1.00 53.00 177 HIS A C 1
ATOM 1378 O O . HIS A 1 177 ? -17.643 -10.579 -49.091 1.00 53.00 177 HIS A O 1
ATOM 1384 N N . MET A 1 178 ? -17.880 -12.666 -49.886 1.00 49.22 178 MET A N 1
ATOM 1385 C CA . MET A 1 178 ? -18.873 -12.322 -50.920 1.00 49.22 178 MET A CA 1
ATOM 1386 C C . MET A 1 178 ? -20.313 -12.733 -50.588 1.00 49.22 178 MET A C 1
ATOM 1388 O O . MET A 1 178 ? -21.245 -12.275 -51.247 1.00 49.22 178 MET A O 1
ATOM 1392 N N . CYS A 1 179 ? -20.525 -13.592 -49.590 1.00 47.59 179 CYS A N 1
ATOM 1393 C CA . CYS A 1 179 ? -21.846 -14.122 -49.259 1.00 47.59 179 CYS A CA 1
ATOM 1394 C C . CYS A 1 179 ? -22.297 -13.607 -47.888 1.00 47.59 179 CYS A C 1
ATOM 1396 O O . CYS A 1 179 ? -21.816 -14.085 -46.866 1.00 47.59 179 CYS A O 1
ATOM 1398 N N . LEU A 1 180 ? -23.293 -12.712 -47.861 1.00 44.34 180 LEU A N 1
ATOM 1399 C CA . LEU A 1 180 ? -23.882 -12.123 -46.640 1.00 44.34 180 LEU A CA 1
ATOM 1400 C C . LEU A 1 180 ? -24.446 -13.152 -45.628 1.00 44.34 180 LEU A C 1
ATOM 1402 O O . LEU A 1 180 ? -24.793 -12.774 -44.517 1.00 44.34 180 LEU A O 1
ATOM 1406 N N . ASN A 1 181 ? -24.502 -14.440 -45.994 1.00 42.31 181 ASN A N 1
ATOM 1407 C CA . ASN A 1 181 ? -24.960 -15.556 -45.158 1.00 42.31 181 ASN A CA 1
ATOM 1408 C C . ASN A 1 181 ? -23.934 -16.708 -45.028 1.00 42.31 181 ASN A C 1
ATOM 1410 O O . ASN A 1 181 ? -24.296 -17.804 -44.592 1.00 42.31 181 ASN A O 1
ATOM 1414 N N . ALA A 1 182 ? -22.665 -16.519 -45.412 1.00 45.69 182 ALA A N 1
ATOM 1415 C CA . ALA A 1 182 ? -21.645 -17.544 -45.191 1.00 45.69 182 ALA A CA 1
ATOM 1416 C C . ALA A 1 182 ? -21.315 -17.647 -43.691 1.00 45.69 182 ALA A C 1
ATOM 1418 O O . ALA A 1 182 ? -20.922 -16.670 -43.057 1.00 45.69 182 ALA A O 1
ATOM 1419 N N . LYS A 1 183 ? -21.471 -18.842 -43.102 1.00 47.84 183 LYS A N 1
ATOM 1420 C CA . LYS A 1 183 ? -20.988 -19.120 -41.738 1.00 47.84 183 LYS A CA 1
ATOM 1421 C C . LYS A 1 183 ? -19.483 -18.824 -41.689 1.00 47.84 183 LYS A C 1
ATOM 1423 O O . LYS A 1 183 ? -18.752 -19.464 -42.441 1.00 47.84 183 LYS A O 1
ATOM 1428 N N . LYS A 1 184 ? -19.043 -17.917 -40.801 1.00 55.50 184 LYS A N 1
ATOM 1429 C CA . LYS A 1 184 ? -17.619 -17.652 -40.508 1.00 55.50 184 LYS A CA 1
ATOM 1430 C C . LYS A 1 184 ? -16.900 -18.991 -40.302 1.00 55.50 184 LYS A C 1
ATOM 1432 O O . LYS A 1 184 ? -17.179 -19.674 -39.313 1.00 55.50 184 LYS A O 1
ATOM 1437 N N . ARG A 1 185 ? -16.034 -19.417 -41.229 1.00 57.81 185 ARG A N 1
ATOM 1438 C CA . ARG A 1 185 ? -15.196 -20.608 -41.018 1.00 57.81 185 ARG A CA 1
ATOM 1439 C C . ARG A 1 185 ? -13.889 -20.145 -40.381 1.00 57.81 185 ARG A C 1
ATOM 1441 O O . ARG A 1 185 ? -13.439 -19.020 -40.587 1.00 57.81 185 ARG A O 1
ATOM 1448 N N . ARG A 1 186 ? -13.229 -21.029 -39.638 1.00 61.28 186 ARG A N 1
ATOM 1449 C CA . ARG A 1 186 ? -11.940 -20.731 -38.991 1.00 61.28 186 ARG A CA 1
ATOM 1450 C C . ARG A 1 186 ? -10.804 -20.669 -40.019 1.00 61.28 186 ARG A C 1
ATOM 1452 O O . ARG A 1 186 ? -10.884 -21.343 -41.046 1.00 61.28 186 ARG A O 1
ATOM 1459 N N . TYR A 1 187 ? -9.781 -19.849 -39.783 1.00 68.06 187 TYR A N 1
ATOM 1460 C CA . TYR A 1 187 ? -8.581 -19.755 -40.631 1.00 68.06 187 TYR A CA 1
ATOM 1461 C C . TYR A 1 187 ? -7.605 -20.878 -40.292 1.00 68.06 187 TYR A C 1
ATOM 1463 O O . TYR A 1 187 ? -7.050 -20.874 -39.212 1.00 68.06 187 TYR A O 1
ATOM 1471 N N . THR A 1 188 ? -7.453 -21.905 -41.122 1.00 68.56 188 THR A N 1
ATOM 1472 C CA . THR A 1 188 ? -6.723 -23.125 -40.726 1.00 68.56 188 THR A CA 1
ATOM 1473 C C . THR A 1 188 ? -5.228 -23.042 -41.044 1.00 68.56 188 THR A C 1
ATOM 1475 O O . THR A 1 188 ? -4.792 -22.190 -41.814 1.00 68.56 188 THR A O 1
ATOM 1478 N N . GLN A 1 189 ? -4.441 -23.984 -40.515 1.00 67.06 189 GLN A N 1
ATOM 1479 C CA . GLN A 1 189 ? -3.028 -24.155 -40.881 1.00 67.06 189 GLN A CA 1
ATOM 1480 C C . GLN A 1 189 ? -2.834 -24.326 -42.402 1.00 67.06 189 GLN A C 1
ATOM 1482 O O . GLN A 1 189 ? -1.853 -23.855 -42.969 1.00 67.06 189 GLN A O 1
ATOM 1487 N N . GLN A 1 190 ? -3.798 -24.939 -43.095 1.00 78.38 190 GLN A N 1
ATOM 1488 C CA . GLN A 1 190 ? -3.751 -25.055 -44.553 1.00 78.38 190 GLN A CA 1
ATOM 1489 C C . GLN A 1 190 ? -3.937 -23.705 -45.257 1.00 78.38 190 GLN A C 1
ATOM 1491 O O . GLN A 1 190 ? -3.338 -23.480 -46.314 1.00 78.38 190 GLN A O 1
ATOM 1496 N N . CYS A 1 191 ? -4.708 -22.779 -44.673 1.00 76.88 191 CYS A N 1
ATOM 1497 C CA . CYS A 1 191 ? -4.777 -21.401 -45.159 1.00 76.88 191 CYS A CA 1
ATOM 1498 C C . CYS A 1 191 ? -3.421 -20.690 -45.006 1.00 76.88 191 CYS A C 1
ATOM 1500 O O . CYS A 1 191 ? -3.012 -19.962 -45.905 1.00 76.88 191 CYS A O 1
ATOM 1502 N N . GLU A 1 192 ? -2.700 -20.929 -43.904 1.00 72.94 192 GLU A N 1
ATOM 1503 C CA . GLU A 1 192 ? -1.356 -20.374 -43.673 1.00 72.94 192 GLU A CA 1
ATOM 1504 C C . GLU A 1 192 ? -0.339 -20.874 -44.697 1.00 72.94 192 GLU A C 1
ATOM 1506 O O . GLU A 1 192 ? 0.391 -20.066 -45.267 1.00 72.94 192 GLU A O 1
ATOM 1511 N N . ILE A 1 193 ? -0.325 -22.181 -44.977 1.00 76.69 193 ILE A N 1
ATOM 1512 C CA . ILE A 1 193 ? 0.570 -22.785 -45.975 1.00 76.69 193 ILE A CA 1
ATOM 1513 C C . ILE A 1 193 ? 0.365 -22.132 -47.348 1.00 76.69 193 ILE A C 1
ATOM 1515 O O . ILE A 1 193 ? 1.334 -21.779 -48.024 1.00 76.69 193 ILE A O 1
ATOM 1519 N N . PHE A 1 194 ? -0.889 -21.897 -47.736 1.00 85.62 194 PHE A N 1
ATOM 1520 C CA . PHE A 1 194 ? -1.212 -21.212 -48.984 1.00 85.62 194 PHE A CA 1
ATOM 1521 C C . PHE A 1 194 ? -0.685 -19.769 -49.013 1.00 85.62 194 PHE A C 1
ATOM 1523 O O . PHE A 1 194 ? 0.002 -19.377 -49.962 1.00 85.62 194 PHE A O 1
ATOM 1530 N N . SER A 1 195 ? -0.970 -18.995 -47.960 1.00 79.50 195 SER A N 1
ATOM 1531 C CA . SER A 1 195 ? -0.534 -17.599 -47.825 1.00 79.50 195 SER A CA 1
ATOM 1532 C C . SER A 1 195 ? 0.991 -17.474 -47.831 1.00 79.50 195 SER A C 1
ATOM 1534 O O . SER A 1 195 ? 1.545 -16.574 -48.465 1.00 79.50 195 SER A O 1
ATOM 1536 N N . PHE A 1 196 ? 1.687 -18.420 -47.200 1.00 75.19 196 PHE A N 1
ATOM 1537 C CA . PHE A 1 196 ? 3.144 -18.500 -47.214 1.00 75.19 196 PHE A CA 1
ATOM 1538 C C . PHE A 1 196 ? 3.689 -18.784 -48.623 1.00 75.19 196 PHE A C 1
ATOM 1540 O O . PHE A 1 196 ? 4.647 -18.147 -49.056 1.00 75.19 196 PHE A O 1
ATOM 1547 N N . GLY A 1 197 ? 3.044 -19.669 -49.390 1.00 80.19 197 GLY A N 1
ATOM 1548 C CA . GLY A 1 197 ? 3.380 -19.892 -50.800 1.00 80.19 197 GLY A CA 1
ATOM 1549 C C . GLY A 1 197 ? 3.230 -18.631 -51.661 1.00 80.19 197 GLY A C 1
ATOM 1550 O O . GLY A 1 197 ? 4.067 -18.371 -52.525 1.00 80.19 197 GLY A O 1
ATOM 1551 N N . MET A 1 198 ? 2.191 -17.819 -51.414 1.00 78.50 198 MET A N 1
ATOM 1552 C CA . MET A 1 198 ? 1.991 -16.530 -52.098 1.00 78.50 198 MET A CA 1
ATOM 1553 C C . MET A 1 198 ? 3.085 -15.514 -51.748 1.00 78.50 198 MET A C 1
ATOM 1555 O O . MET A 1 198 ? 3.575 -14.816 -52.635 1.00 78.50 198 MET A O 1
ATOM 1559 N N . MET A 1 199 ? 3.504 -15.467 -50.482 1.00 74.38 199 MET A N 1
ATOM 1560 C CA . MET A 1 199 ? 4.618 -14.629 -50.032 1.00 74.38 199 MET A CA 1
ATOM 1561 C C . MET A 1 199 ? 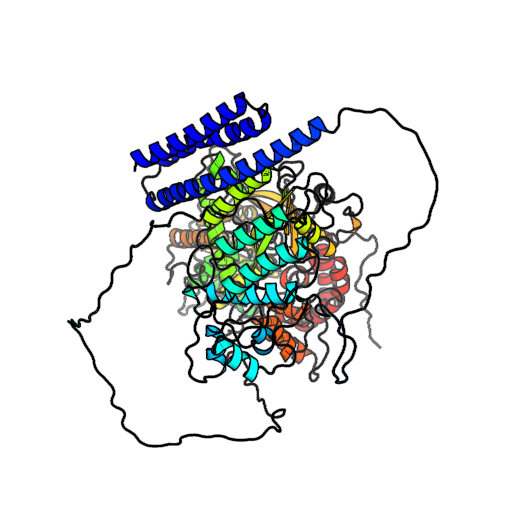5.949 -15.063 -50.662 1.00 74.38 199 MET A C 1
ATOM 1563 O O . MET A 1 199 ? 6.698 -14.221 -51.146 1.00 74.38 199 MET A O 1
ATOM 1567 N N . LEU A 1 200 ? 6.238 -16.370 -50.718 1.00 70.06 200 LEU A N 1
ATOM 1568 C CA . LEU A 1 200 ? 7.435 -16.877 -51.399 1.00 70.06 200 LEU A CA 1
ATOM 1569 C C . LEU A 1 200 ? 7.458 -16.471 -52.873 1.00 70.06 200 LEU A C 1
ATOM 1571 O O . LEU A 1 200 ? 8.502 -16.081 -53.383 1.00 70.06 200 LEU A O 1
ATOM 1575 N N . TRP A 1 201 ? 6.314 -16.525 -53.556 1.00 79.69 201 TRP A N 1
ATOM 1576 C CA . TRP A 1 201 ? 6.212 -16.036 -54.927 1.00 79.69 201 TRP A CA 1
ATOM 1577 C C . TRP A 1 201 ? 6.510 -14.533 -55.017 1.00 79.69 201 TRP A C 1
ATOM 1579 O O . TRP A 1 201 ? 7.339 -14.131 -55.828 1.00 79.69 201 TRP A O 1
ATOM 1589 N N . GLU A 1 202 ? 5.901 -13.706 -54.165 1.00 71.75 202 GLU A N 1
ATOM 1590 C CA . GLU A 1 202 ? 6.159 -12.258 -54.136 1.00 71.75 202 GLU A CA 1
ATOM 1591 C C . GLU A 1 202 ? 7.646 -11.947 -53.933 1.00 71.75 202 GLU A C 1
ATOM 1593 O O . GLU A 1 202 ? 8.187 -11.105 -54.643 1.00 71.75 202 GLU A O 1
ATOM 1598 N N . LEU A 1 203 ? 8.316 -12.663 -53.026 1.00 62.19 203 LEU A N 1
ATOM 1599 C CA . LEU A 1 203 ? 9.748 -12.509 -52.766 1.00 62.19 203 LEU A CA 1
ATOM 1600 C C . LEU A 1 203 ? 10.604 -12.967 -53.951 1.00 62.19 203 LEU A C 1
ATOM 1602 O O . LEU A 1 203 ? 11.52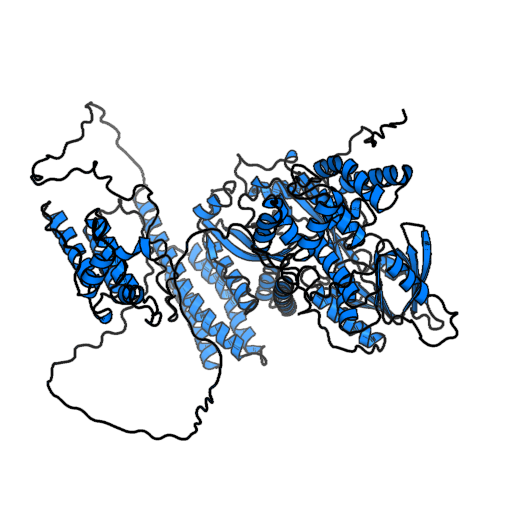3 -12.261 -54.348 1.00 62.19 203 LEU A O 1
ATOM 1606 N N . CYS A 1 204 ? 10.292 -14.118 -54.553 1.00 65.25 204 CYS A N 1
ATOM 1607 C CA . CYS A 1 204 ? 11.047 -14.640 -55.693 1.00 65.25 204 CYS A CA 1
ATOM 1608 C C . CYS A 1 204 ? 10.925 -13.771 -56.954 1.00 65.25 204 CYS A C 1
ATOM 1610 O O . CYS A 1 204 ? 11.798 -13.838 -57.819 1.00 65.25 204 CYS A O 1
ATOM 1612 N N . PHE A 1 205 ? 9.833 -13.017 -57.102 1.00 67.50 205 PHE A N 1
ATOM 1613 C CA . PHE A 1 205 ? 9.557 -12.222 -58.305 1.00 67.50 205 PHE A CA 1
ATOM 1614 C C . PHE A 1 205 ? 9.558 -10.718 -58.080 1.00 67.50 205 PHE A C 1
ATOM 1616 O O . PHE A 1 205 ? 9.396 -9.983 -59.054 1.00 67.50 205 PHE A O 1
ATOM 1623 N N . GLU A 1 206 ? 9.713 -10.285 -56.829 1.00 63.69 206 GLU A N 1
ATOM 1624 C CA . GLU A 1 206 ? 9.673 -8.892 -56.374 1.00 63.69 206 GLU A CA 1
ATOM 1625 C C . GLU A 1 206 ? 8.454 -8.124 -56.913 1.00 63.69 206 GLU A C 1
ATOM 1627 O O . GLU A 1 206 ? 8.520 -6.945 -57.271 1.00 63.69 206 GLU A O 1
ATOM 1632 N N . LYS A 1 207 ? 7.313 -8.818 -56.997 1.00 65.81 207 LYS A N 1
ATOM 1633 C CA . LYS A 1 207 ? 6.055 -8.314 -57.560 1.00 65.81 207 LYS A CA 1
ATOM 1634 C C . LYS A 1 207 ? 4.913 -8.517 -56.585 1.00 65.81 207 LYS A C 1
ATOM 1636 O O . LYS A 1 207 ? 4.754 -9.600 -56.033 1.00 65.81 207 LYS A O 1
ATOM 1641 N N . VAL A 1 208 ? 4.056 -7.503 -56.474 1.00 69.75 208 VAL A N 1
ATOM 1642 C CA . VAL A 1 208 ? 2.789 -7.627 -55.745 1.00 69.75 208 VAL A CA 1
ATOM 1643 C C . VAL A 1 208 ? 1.916 -8.668 -56.460 1.00 69.75 208 VAL A C 1
ATOM 1645 O O . VAL A 1 208 ? 1.680 -8.515 -57.665 1.00 69.75 208 VAL A O 1
ATOM 1648 N N . PRO A 1 209 ? 1.421 -9.710 -55.769 1.00 76.62 209 PRO A N 1
ATOM 1649 C CA . PRO A 1 209 ? 0.563 -10.704 -56.398 1.00 76.62 209 PRO A CA 1
ATOM 1650 C C . PRO A 1 209 ? -0.699 -10.071 -56.981 1.00 76.62 209 PRO A C 1
ATOM 1652 O O . PRO A 1 209 ? -1.355 -9.260 -56.331 1.00 76.62 209 PRO A O 1
ATOM 1655 N N . TYR A 1 210 ? -1.058 -10.441 -58.205 1.00 83.19 210 TYR A N 1
ATOM 1656 C CA . TYR A 1 210 ? -2.207 -9.918 -58.942 1.00 83.19 210 TYR A CA 1
ATOM 1657 C C . TYR A 1 210 ? -2.201 -8.389 -59.101 1.00 83.19 210 TYR A C 1
ATOM 1659 O O . TYR A 1 210 ? -3.256 -7.752 -59.086 1.00 83.19 210 TYR A O 1
ATOM 1667 N N . HIS A 1 211 ? -1.018 -7.784 -59.244 1.00 78.19 211 HIS A N 1
ATOM 1668 C CA . HIS A 1 211 ? -0.864 -6.339 -59.413 1.00 78.19 211 HIS A CA 1
ATOM 1669 C C . HIS A 1 211 ? -1.803 -5.767 -60.493 1.00 78.19 211 HIS A C 1
ATOM 1671 O O . HIS A 1 211 ? -1.906 -6.300 -61.601 1.00 78.19 211 HIS A O 1
ATOM 1677 N N . GLY A 1 212 ? -2.486 -4.664 -60.170 1.00 73.50 212 GLY A N 1
ATOM 1678 C CA . GLY A 1 212 ? -3.423 -3.987 -61.073 1.00 73.50 212 GLY A CA 1
ATOM 1679 C C . GLY A 1 212 ? -4.757 -4.713 -61.293 1.00 73.50 212 GLY A C 1
ATOM 1680 O O . GLY A 1 212 ? -5.537 -4.296 -62.147 1.00 73.50 212 GLY A O 1
ATOM 1681 N N . LYS A 1 213 ? -5.039 -5.799 -60.560 1.00 80.00 213 LYS A N 1
ATOM 1682 C CA . LYS A 1 213 ? -6.340 -6.481 -60.573 1.00 80.00 213 LYS A CA 1
ATOM 1683 C C . LYS A 1 213 ? -7.189 -6.046 -59.385 1.00 80.00 213 LYS A C 1
ATOM 1685 O O . LYS A 1 213 ? -6.684 -5.897 -58.276 1.00 80.00 213 LYS A O 1
ATOM 1690 N N . ASP A 1 214 ? -8.485 -5.863 -59.617 1.00 79.38 214 ASP A N 1
ATOM 1691 C CA . ASP A 1 214 ? -9.430 -5.578 -58.543 1.00 79.38 214 ASP A CA 1
ATOM 1692 C C . ASP A 1 214 ? -9.728 -6.829 -57.697 1.00 79.38 214 ASP A C 1
ATOM 1694 O O . ASP A 1 214 ? -9.498 -7.973 -58.102 1.00 79.38 214 ASP A O 1
ATOM 1698 N N . MET A 1 215 ? -10.271 -6.608 -56.501 1.00 73.69 215 MET A N 1
ATOM 1699 C CA . MET A 1 215 ? -10.560 -7.672 -55.534 1.00 73.69 215 MET A CA 1
ATOM 1700 C C . MET A 1 215 ? -11.556 -8.717 -56.056 1.00 73.69 215 MET A C 1
ATOM 1702 O O . MET A 1 215 ? -11.454 -9.898 -55.708 1.00 73.69 215 MET A O 1
ATOM 1706 N N . GLY A 1 216 ? -12.509 -8.301 -56.894 1.00 74.56 216 GLY A N 1
ATOM 1707 C CA . GLY A 1 216 ? -13.500 -9.187 -57.497 1.00 74.56 216 GLY A CA 1
ATOM 1708 C C . GLY A 1 216 ? -12.854 -10.140 -58.497 1.00 74.56 216 GLY A C 1
ATOM 1709 O O . GLY A 1 216 ? -13.106 -11.348 -58.450 1.00 74.56 216 GLY A O 1
ATOM 1710 N N . TYR A 1 217 ? -11.954 -9.622 -59.338 1.00 84.12 217 TYR A N 1
ATOM 1711 C CA . TYR A 1 217 ? -11.139 -10.434 -60.237 1.00 84.12 217 TYR A CA 1
ATOM 1712 C C . TYR A 1 217 ? -10.289 -11.442 -59.462 1.00 84.12 217 TYR A C 1
ATOM 1714 O O . TYR A 1 217 ? -10.343 -12.634 -59.766 1.00 84.12 217 TYR A O 1
ATOM 1722 N N . ILE A 1 218 ? -9.532 -10.988 -58.455 1.00 82.69 218 ILE A N 1
ATOM 1723 C CA . ILE A 1 218 ? -8.609 -11.840 -57.685 1.00 82.69 218 ILE A CA 1
ATOM 1724 C C . ILE A 1 218 ? -9.373 -12.983 -57.035 1.00 82.69 218 ILE A C 1
ATOM 1726 O O . ILE A 1 218 ? -9.007 -14.147 -57.196 1.00 82.69 218 ILE A O 1
ATOM 1730 N N . THR A 1 219 ? -10.478 -12.663 -56.367 1.00 80.31 219 THR A N 1
ATOM 1731 C CA . THR A 1 219 ? -11.275 -13.677 -55.689 1.00 80.31 219 THR A CA 1
ATOM 1732 C C . THR A 1 219 ? -11.826 -14.701 -56.675 1.00 80.31 219 THR A C 1
ATOM 1734 O O . THR A 1 219 ? -11.656 -15.898 -56.469 1.00 80.31 219 THR A O 1
ATOM 1737 N N . ASN A 1 220 ? -12.448 -14.264 -57.774 1.00 80.94 220 ASN A N 1
ATOM 1738 C CA . ASN A 1 220 ? -13.015 -15.166 -58.781 1.00 80.94 220 ASN A CA 1
ATOM 1739 C C . ASN A 1 220 ? -11.936 -16.026 -59.467 1.00 80.94 220 ASN A C 1
ATOM 1741 O O . ASN A 1 220 ? -12.156 -17.206 -59.724 1.00 80.94 220 ASN A O 1
ATOM 1745 N N . HIS A 1 221 ? -10.757 -15.459 -59.736 1.00 86.38 221 HIS A N 1
ATOM 1746 C CA . HIS A 1 221 ? -9.624 -16.179 -60.319 1.00 86.38 221 HIS A CA 1
ATOM 1747 C C . HIS A 1 221 ? -9.097 -17.255 -59.365 1.00 86.38 221 HIS A C 1
ATOM 1749 O O . HIS A 1 221 ? -9.010 -18.422 -59.741 1.00 86.38 221 HIS A O 1
ATOM 1755 N N . VAL A 1 222 ? -8.815 -16.897 -58.110 1.00 87.06 222 VAL A N 1
ATOM 1756 C CA . VAL A 1 222 ? -8.219 -17.800 -57.109 1.00 87.06 222 VAL A CA 1
ATOM 1757 C C . VAL A 1 222 ? -9.180 -18.910 -56.681 1.00 87.06 222 VAL A C 1
ATOM 1759 O O . VAL A 1 222 ? -8.773 -20.073 -56.559 1.00 87.06 222 VAL A O 1
ATOM 1762 N N . THR A 1 223 ? -10.463 -18.581 -56.514 1.00 84.25 223 THR A N 1
ATOM 1763 C CA . THR A 1 223 ? -11.520 -19.541 -56.147 1.00 84.25 223 THR A CA 1
ATOM 1764 C C . THR A 1 223 ? -11.858 -20.534 -57.256 1.00 84.25 223 THR A C 1
ATOM 1766 O O . THR A 1 223 ? -12.335 -21.621 -56.951 1.00 84.25 223 THR A O 1
ATOM 1769 N N . LYS A 1 224 ? -11.544 -20.223 -58.521 1.00 84.94 224 LYS A N 1
ATOM 1770 C CA . LYS A 1 224 ? -11.631 -21.156 -59.661 1.00 84.94 224 LYS A CA 1
ATOM 1771 C C . LYS A 1 224 ? -10.353 -21.968 -59.894 1.00 84.94 224 LYS A C 1
ATOM 1773 O O . LYS A 1 224 ? -10.220 -22.625 -60.920 1.00 84.94 224 LYS A O 1
ATOM 1778 N N . GLY A 1 225 ? -9.396 -21.902 -58.966 1.00 83.56 225 GLY A N 1
ATOM 1779 C CA . GLY A 1 225 ? -8.111 -22.598 -59.081 1.00 83.56 225 GLY A CA 1
ATOM 1780 C C . GLY A 1 225 ? -7.047 -21.838 -59.871 1.00 83.56 225 GLY A C 1
ATOM 1781 O O . GLY A 1 225 ? -5.935 -22.336 -60.027 1.00 83.56 225 GLY A O 1
ATOM 1782 N N . GLY A 1 226 ? -7.334 -20.615 -60.317 1.00 86.06 226 GLY A N 1
ATOM 1783 C CA . GLY A 1 226 ? -6.341 -19.727 -60.906 1.00 86.06 226 GLY A CA 1
ATOM 1784 C C . GLY A 1 226 ? -5.258 -19.343 -59.896 1.00 86.06 226 GLY A C 1
ATOM 1785 O O . GLY A 1 226 ? -5.516 -19.175 -58.704 1.00 86.06 226 GLY A O 1
ATOM 1786 N N . ARG A 1 227 ? -4.019 -19.215 -60.365 1.00 90.12 227 ARG A N 1
ATOM 1787 C CA . ARG A 1 227 ? -2.863 -18.758 -59.577 1.00 90.12 227 ARG A CA 1
ATOM 1788 C C . ARG A 1 227 ? -2.095 -17.700 -60.358 1.00 90.12 227 ARG A C 1
ATOM 1790 O O . ARG A 1 227 ? -2.384 -17.478 -61.538 1.00 90.12 227 ARG A O 1
ATOM 1797 N N . GLU A 1 228 ? -1.137 -17.055 -59.707 1.00 84.19 228 GLU A N 1
ATOM 1798 C CA . GLU A 1 228 ? -0.182 -16.190 -60.391 1.00 84.19 228 GLU A CA 1
ATOM 1799 C C . GLU A 1 228 ? 0.704 -16.983 -61.358 1.00 84.19 228 GLU A C 1
ATOM 1801 O O . GLU A 1 228 ? 1.027 -18.159 -61.141 1.00 84.19 228 GLU A O 1
ATOM 1806 N N . ARG A 1 229 ? 1.122 -16.336 -62.448 1.00 82.88 229 ARG A N 1
ATOM 1807 C CA . ARG A 1 229 ? 2.024 -16.979 -63.405 1.00 82.88 229 ARG A CA 1
ATOM 1808 C C . ARG A 1 229 ? 3.414 -17.024 -62.790 1.00 82.88 229 ARG A C 1
ATOM 1810 O O . ARG A 1 229 ? 3.987 -15.991 -62.479 1.00 82.88 229 ARG A O 1
ATOM 1817 N N . ILE A 1 230 ? 3.991 -18.216 -62.688 1.00 78.19 230 ILE A N 1
ATOM 1818 C CA . ILE A 1 230 ? 5.412 -18.388 -62.369 1.00 78.19 230 ILE A CA 1
ATOM 1819 C C . ILE A 1 230 ? 6.202 -18.162 -63.674 1.00 78.19 230 ILE A C 1
ATOM 1821 O O . ILE A 1 230 ? 6.048 -18.976 -64.595 1.00 78.19 230 ILE A O 1
ATOM 1825 N N . PRO A 1 231 ? 6.979 -17.066 -63.811 1.00 71.31 231 PRO A N 1
ATOM 1826 C CA . PRO A 1 231 ? 7.762 -16.771 -65.012 1.00 71.31 231 PRO A CA 1
ATOM 1827 C C . PRO A 1 231 ? 8.730 -17.901 -65.400 1.00 71.31 231 PRO A C 1
ATOM 1829 O O . PRO A 1 231 ? 8.974 -18.846 -64.655 1.00 71.31 231 PRO A O 1
ATOM 1832 N N . ILE A 1 232 ? 9.285 -17.844 -66.608 1.00 66.50 232 ILE A N 1
ATOM 1833 C CA . ILE A 1 232 ? 10.414 -18.711 -66.963 1.00 66.50 232 ILE A CA 1
ATOM 1834 C C . ILE A 1 232 ? 11.672 -17.915 -66.651 1.00 66.50 232 ILE A C 1
ATOM 1836 O O . ILE A 1 232 ? 11.863 -16.834 -67.200 1.00 66.50 232 ILE A O 1
ATOM 1840 N N . TYR A 1 233 ? 12.499 -18.433 -65.750 1.00 67.81 233 TYR A N 1
ATOM 1841 C CA . TYR A 1 233 ? 13.732 -17.771 -65.356 1.00 67.81 233 TYR A CA 1
ATOM 1842 C C . TYR A 1 233 ? 14.848 -18.039 -66.378 1.00 67.81 233 TYR A C 1
ATOM 1844 O O . TYR A 1 233 ? 15.131 -19.191 -66.722 1.00 67.81 233 TYR A O 1
ATOM 1852 N N . SER A 1 234 ? 15.475 -16.974 -66.885 1.00 57.88 234 SER A N 1
ATOM 1853 C CA . SER A 1 234 ? 16.475 -17.023 -67.962 1.00 57.88 234 SER A CA 1
ATOM 1854 C C . SER A 1 234 ? 17.917 -16.770 -67.503 1.00 57.88 234 SER A C 1
ATOM 1856 O O . SER A 1 234 ? 18.763 -16.497 -68.349 1.00 57.88 234 SER A O 1
ATOM 1858 N N . GLY A 1 235 ? 18.214 -16.871 -66.204 1.00 67.31 235 GLY A N 1
ATOM 1859 C CA . GLY A 1 235 ? 19.568 -16.662 -65.673 1.00 67.31 235 GLY A CA 1
ATOM 1860 C C . GLY A 1 235 ? 20.500 -17.872 -65.809 1.00 67.31 235 GLY A C 1
ATOM 1861 O O . GLY A 1 235 ? 20.300 -18.764 -66.651 1.00 67.31 235 GLY A O 1
ATOM 1862 N N . SER A 1 236 ? 21.550 -17.875 -64.990 1.00 69.56 236 SER A N 1
ATOM 1863 C CA . SER A 1 236 ? 22.599 -18.896 -64.965 1.00 69.56 236 SER A CA 1
ATOM 1864 C C . SER A 1 236 ? 22.048 -20.290 -64.633 1.00 69.56 236 SER A C 1
ATOM 1866 O O . SER A 1 236 ? 20.907 -20.457 -64.199 1.00 69.56 236 SER A O 1
ATOM 1868 N N . LYS A 1 237 ? 22.848 -21.333 -64.882 1.00 71.31 237 LYS A N 1
ATOM 1869 C CA . LYS A 1 237 ? 22.439 -22.722 -64.624 1.00 71.31 237 LYS A CA 1
ATOM 1870 C C . LYS A 1 237 ? 22.102 -22.954 -63.143 1.00 71.31 237 LYS A C 1
ATOM 1872 O O . LYS A 1 237 ? 21.110 -23.608 -62.853 1.00 71.31 237 LYS A O 1
ATOM 1877 N N . GLU A 1 238 ? 22.887 -22.373 -62.243 1.00 67.00 238 GLU A N 1
ATOM 1878 C CA . GLU A 1 238 ? 22.715 -22.484 -60.792 1.00 67.00 238 GLU A CA 1
ATOM 1879 C C . GLU A 1 238 ? 21.463 -21.743 -60.307 1.00 67.00 238 GLU A C 1
ATOM 1881 O O . GLU A 1 238 ? 20.624 -22.313 -59.612 1.00 67.00 238 GLU A O 1
ATOM 1886 N N . GLU A 1 239 ? 21.238 -20.521 -60.791 1.00 62.41 239 GLU A N 1
ATOM 1887 C CA . GLU A 1 239 ? 20.010 -19.780 -60.495 1.00 62.41 239 GLU A CA 1
ATOM 1888 C C . GLU A 1 239 ? 18.765 -20.495 -61.049 1.00 62.41 239 GLU A C 1
ATOM 1890 O O . GLU A 1 239 ? 17.718 -20.490 -60.408 1.00 62.41 239 GLU A O 1
ATOM 1895 N N . LYS A 1 240 ? 18.862 -21.175 -62.203 1.00 69.81 240 LYS A N 1
ATOM 1896 C CA . LYS A 1 240 ? 17.774 -22.016 -62.743 1.00 69.81 240 LYS A CA 1
ATOM 1897 C C . LYS A 1 240 ? 17.459 -23.224 -61.858 1.00 69.81 240 LYS A C 1
ATOM 1899 O O . LYS A 1 240 ? 16.296 -23.625 -61.794 1.00 69.81 240 LYS A O 1
ATOM 1904 N N . GLU A 1 241 ? 18.454 -23.798 -61.188 1.00 74.88 241 GLU A N 1
ATOM 1905 C CA . GLU A 1 241 ? 18.264 -24.910 -60.251 1.00 74.88 241 GLU A CA 1
ATOM 1906 C C . GLU A 1 241 ? 17.582 -24.433 -58.962 1.00 74.88 241 GLU A C 1
ATOM 1908 O O . GLU A 1 241 ? 16.537 -24.978 -58.596 1.00 74.88 241 GLU A O 1
ATOM 1913 N N . ILE A 1 242 ? 18.065 -23.338 -58.361 1.00 70.31 242 ILE A N 1
ATOM 1914 C CA . ILE A 1 242 ? 17.431 -22.672 -57.206 1.00 70.31 242 ILE A CA 1
ATOM 1915 C C . ILE A 1 242 ? 15.979 -22.305 -57.533 1.00 70.31 242 ILE A C 1
ATOM 1917 O O . ILE A 1 242 ? 15.047 -22.594 -56.778 1.00 70.31 242 ILE A O 1
ATOM 1921 N N . TYR A 1 243 ? 15.775 -21.723 -58.712 1.00 72.88 243 TYR A N 1
ATOM 1922 C CA . TYR A 1 243 ? 14.468 -21.329 -59.209 1.00 72.88 243 TYR A CA 1
ATOM 1923 C C . TYR A 1 243 ? 13.504 -22.510 -59.358 1.00 72.88 243 TYR A C 1
ATOM 1925 O O . TYR A 1 243 ? 12.324 -22.419 -59.011 1.00 72.88 243 TYR A O 1
ATOM 1933 N N . SER A 1 244 ? 13.996 -23.634 -59.880 1.00 77.19 244 SER A N 1
ATOM 1934 C CA . SER A 1 244 ? 13.206 -24.852 -60.044 1.00 77.19 244 SER A CA 1
ATOM 1935 C C . SER A 1 244 ? 12.761 -25.428 -58.696 1.00 77.19 244 SER A C 1
ATOM 1937 O O . SER A 1 244 ? 11.633 -25.918 -58.581 1.00 77.19 244 SER A O 1
ATOM 1939 N N . GLU A 1 245 ? 13.604 -25.341 -57.665 1.00 76.94 245 GLU A N 1
ATOM 1940 C CA . GLU A 1 245 ? 13.277 -25.813 -56.318 1.00 76.94 245 GLU A CA 1
ATOM 1941 C C . GLU A 1 245 ? 12.250 -24.902 -55.615 1.00 76.94 245 GLU A C 1
ATOM 1943 O O . GLU A 1 245 ? 11.235 -25.408 -55.126 1.00 76.94 245 GLU A O 1
ATOM 1948 N N . PHE A 1 246 ? 12.389 -23.571 -55.691 1.00 76.44 246 PHE A N 1
ATOM 1949 C CA . PHE A 1 246 ? 11.359 -22.642 -55.190 1.00 76.44 246 PHE A CA 1
ATOM 1950 C C . PHE A 1 246 ? 10.023 -22.819 -55.916 1.00 76.44 246 PHE A C 1
ATOM 1952 O O . PHE A 1 246 ? 8.965 -22.883 -55.288 1.00 76.44 246 PHE A O 1
ATOM 1959 N N . LYS A 1 247 ? 10.055 -22.983 -57.244 1.00 80.62 247 LYS A N 1
ATOM 1960 C CA . LYS A 1 247 ? 8.860 -23.256 -58.055 1.00 80.62 247 LYS A CA 1
ATOM 1961 C C . LYS A 1 247 ? 8.134 -24.521 -57.604 1.00 80.62 247 LYS A C 1
ATOM 1963 O O . LYS A 1 247 ? 6.905 -24.566 -57.669 1.00 80.62 247 LYS A O 1
ATOM 1968 N N . LYS A 1 248 ? 8.864 -25.547 -57.161 1.00 83.75 248 LYS A N 1
ATOM 1969 C CA . LYS A 1 248 ? 8.279 -26.776 -56.617 1.00 83.75 248 LYS A CA 1
ATOM 1970 C C . LYS A 1 248 ? 7.570 -26.505 -55.289 1.00 83.75 248 LYS A C 1
ATOM 1972 O O . LYS A 1 248 ? 6.413 -26.893 -55.157 1.00 83.75 248 LYS A O 1
ATOM 1977 N N . ILE A 1 249 ? 8.214 -25.792 -54.361 1.00 79.88 249 ILE A N 1
ATOM 1978 C CA . ILE A 1 249 ? 7.635 -25.433 -53.053 1.00 79.88 249 ILE A CA 1
ATOM 1979 C C . ILE A 1 249 ? 6.361 -24.602 -53.232 1.00 79.88 249 ILE A C 1
ATOM 1981 O O . ILE A 1 249 ? 5.317 -24.957 -52.692 1.00 79.88 249 ILE A O 1
ATOM 1985 N N . ILE A 1 250 ? 6.420 -23.554 -54.060 1.00 82.62 250 ILE A N 1
ATOM 1986 C CA . ILE A 1 250 ? 5.281 -22.670 -54.342 1.00 82.62 250 ILE A CA 1
ATOM 1987 C C . ILE A 1 250 ? 4.099 -23.472 -54.905 1.00 82.62 250 ILE A C 1
ATOM 1989 O O . ILE A 1 250 ? 2.976 -23.337 -54.428 1.00 82.62 250 ILE A O 1
ATOM 1993 N N . LYS A 1 251 ? 4.337 -24.367 -55.874 1.00 86.19 251 LYS A N 1
ATOM 1994 C CA . LYS A 1 251 ? 3.273 -25.210 -56.444 1.00 86.19 251 LYS A CA 1
ATOM 1995 C C . LYS A 1 251 ? 2.632 -26.144 -55.420 1.00 86.19 251 LYS A C 1
ATOM 1997 O O . LYS A 1 251 ? 1.418 -26.310 -55.455 1.00 86.19 251 LYS A O 1
ATOM 2002 N N . MET A 1 252 ? 3.428 -26.743 -54.536 1.00 84.44 252 MET A N 1
ATOM 2003 C CA . MET A 1 252 ? 2.917 -27.654 -53.508 1.00 84.44 252 MET A CA 1
ATOM 2004 C C . MET A 1 252 ? 2.161 -26.914 -52.392 1.00 84.44 252 MET A C 1
ATOM 2006 O O . MET A 1 252 ? 1.237 -27.469 -51.810 1.00 84.44 252 MET A O 1
ATOM 2010 N N . ALA A 1 253 ? 2.516 -25.659 -52.107 1.00 82.69 253 ALA A N 1
ATOM 2011 C CA . ALA A 1 253 ? 1.782 -24.803 -51.173 1.00 82.69 253 ALA A CA 1
ATOM 2012 C C . ALA A 1 253 ? 0.467 -24.256 -51.769 1.00 82.69 253 ALA A C 1
ATOM 2014 O O . ALA A 1 253 ? -0.489 -23.991 -51.045 1.00 82.69 253 ALA A O 1
ATOM 2015 N N . TRP A 1 254 ? 0.399 -24.103 -53.096 1.00 87.69 254 TRP A N 1
ATOM 2016 C CA . TRP A 1 254 ? -0.739 -23.524 -53.821 1.00 87.69 254 TRP A CA 1
ATOM 2017 C C . TRP A 1 254 ? -1.826 -24.506 -54.258 1.00 87.69 254 TRP A C 1
ATOM 2019 O O . TRP A 1 254 ? -2.744 -24.080 -54.981 1.00 87.69 254 TRP A O 1
ATOM 2029 N N . ALA A 1 255 ? -1.746 -25.777 -53.849 1.00 87.50 255 ALA A N 1
ATOM 2030 C CA . ALA A 1 255 ? -2.759 -26.776 -54.179 1.00 87.50 255 ALA A CA 1
ATOM 2031 C C . ALA A 1 255 ? -4.167 -26.241 -53.863 1.00 87.50 255 ALA A C 1
ATOM 2033 O O . ALA A 1 255 ? -4.379 -25.510 -52.886 1.00 87.50 255 ALA A O 1
ATOM 2034 N N . HIS A 1 256 ? -5.106 -26.488 -54.779 1.00 85.19 256 HIS A N 1
ATOM 2035 C CA . HIS A 1 256 ? -6.448 -25.925 -54.665 1.00 85.19 256 HIS A CA 1
ATOM 2036 C C . HIS A 1 256 ? -7.173 -26.522 -53.463 1.00 85.19 256 HIS A C 1
ATOM 2038 O O . HIS A 1 256 ? -7.659 -25.765 -52.619 1.00 85.19 256 HIS A O 1
ATOM 2044 N N . ASP A 1 257 ? -7.141 -27.849 -53.362 1.00 84.56 257 ASP A N 1
ATOM 2045 C CA . ASP A 1 257 ? -7.592 -28.594 -52.198 1.00 84.56 257 ASP A CA 1
ATOM 2046 C C . ASP A 1 257 ? -6.639 -28.349 -51.005 1.00 84.56 257 ASP A C 1
ATOM 2048 O O . ASP A 1 257 ? -5.425 -28.528 -51.152 1.00 84.56 257 ASP A O 1
ATOM 2052 N N . PRO A 1 258 ? -7.144 -27.895 -49.841 1.00 83.25 258 PRO A N 1
ATOM 2053 C CA . PRO A 1 258 ? -6.358 -27.770 -48.617 1.00 83.25 258 PRO A CA 1
ATOM 2054 C C . PRO A 1 258 ? -5.647 -29.055 -48.179 1.00 83.25 258 PRO A C 1
ATOM 2056 O O . PRO A 1 258 ? -4.553 -28.953 -47.627 1.00 83.25 258 PRO A O 1
ATOM 2059 N N . ASP A 1 259 ? -6.221 -30.234 -48.428 1.00 80.81 259 ASP A N 1
ATOM 2060 C CA . ASP A 1 259 ? -5.656 -31.511 -47.970 1.00 80.81 259 ASP A CA 1
ATOM 2061 C C . ASP A 1 259 ? -4.497 -31.995 -48.862 1.00 80.81 259 ASP A C 1
ATOM 2063 O O . ASP A 1 259 ? -3.655 -32.784 -48.433 1.00 80.81 259 ASP A O 1
ATOM 2067 N N . GLU A 1 260 ? -4.386 -31.456 -50.080 1.00 82.81 260 GLU A N 1
ATOM 2068 C CA . GLU A 1 260 ? -3.278 -31.719 -51.010 1.00 82.81 260 GLU A CA 1
ATOM 2069 C C . GLU A 1 260 ? -2.068 -30.791 -50.796 1.00 82.81 260 GLU A C 1
ATOM 2071 O O . GLU A 1 260 ? -1.021 -30.957 -51.435 1.00 82.81 260 GLU A O 1
ATOM 2076 N N . ARG A 1 261 ? -2.187 -29.781 -49.924 1.00 87.12 261 ARG A N 1
ATOM 2077 C CA . ARG A 1 261 ? -1.101 -28.827 -49.664 1.00 87.12 261 ARG A CA 1
ATOM 2078 C C . ARG A 1 261 ? 0.008 -29.483 -48.845 1.00 87.12 261 ARG A C 1
ATOM 2080 O O . ARG A 1 261 ? -0.217 -30.299 -47.954 1.00 87.12 261 ARG A O 1
ATOM 2087 N N . ILE A 1 262 ? 1.247 -29.098 -49.146 1.00 80.25 262 ILE A N 1
ATOM 2088 C CA . ILE A 1 262 ? 2.429 -29.589 -48.428 1.00 80.25 262 ILE A CA 1
ATOM 2089 C C . ILE A 1 262 ? 2.334 -29.306 -46.925 1.00 80.25 262 ILE A C 1
ATOM 2091 O O . ILE A 1 262 ? 2.042 -28.186 -46.517 1.00 80.25 262 ILE A O 1
ATOM 2095 N N . SER A 1 263 ? 2.649 -30.298 -46.090 1.00 70.69 263 SER A N 1
ATOM 2096 C CA . SER A 1 263 ? 2.726 -30.080 -44.645 1.00 70.69 263 SER A CA 1
ATOM 2097 C C . SER A 1 263 ? 3.829 -29.080 -44.290 1.00 70.69 263 SER A C 1
ATOM 2099 O O . SER A 1 263 ? 4.871 -28.999 -44.948 1.00 70.69 263 SER A O 1
ATOM 2101 N N . ILE A 1 264 ? 3.630 -28.343 -43.198 1.00 60.72 264 ILE A N 1
ATOM 2102 C CA . ILE A 1 264 ? 4.575 -27.310 -42.768 1.00 60.72 264 ILE A CA 1
ATOM 2103 C C . ILE A 1 264 ? 5.983 -27.869 -42.493 1.00 60.72 264 ILE A C 1
ATOM 2105 O O . ILE A 1 264 ? 6.979 -27.246 -42.855 1.00 60.72 264 ILE A O 1
ATOM 2109 N N . GLY A 1 265 ? 6.071 -29.081 -41.931 1.00 52.06 265 GLY A N 1
ATOM 2110 C CA . GLY A 1 265 ? 7.344 -29.754 -41.668 1.00 52.06 265 GLY A CA 1
ATOM 2111 C C . GLY A 1 265 ? 8.094 -30.091 -42.956 1.00 52.06 265 GLY A C 1
ATOM 2112 O O . GLY A 1 265 ? 9.286 -29.816 -43.076 1.00 52.06 265 GLY A O 1
ATOM 2113 N N . LYS A 1 266 ? 7.387 -30.598 -43.974 1.00 62.12 266 LYS A N 1
ATOM 2114 C CA . LYS A 1 266 ? 7.993 -30.917 -45.273 1.00 62.12 266 LYS A CA 1
ATOM 2115 C C . LYS A 1 266 ? 8.421 -29.655 -46.024 1.00 62.12 266 LYS A C 1
ATOM 2117 O O . LYS A 1 266 ? 9.478 -29.652 -46.650 1.00 62.12 266 LYS A O 1
ATOM 2122 N N . LEU A 1 267 ? 7.644 -28.576 -45.919 1.00 63.47 267 LEU A N 1
ATOM 2123 C CA . LEU A 1 267 ? 8.003 -27.264 -46.458 1.00 63.47 267 LEU A CA 1
ATOM 2124 C C . LEU A 1 267 ? 9.295 -26.729 -45.820 1.00 63.47 267 LEU A C 1
ATOM 2126 O O . LEU A 1 267 ? 10.189 -26.285 -46.542 1.00 63.47 267 LEU A O 1
ATOM 2130 N N . TYR A 1 268 ? 9.427 -26.830 -44.494 1.00 57.72 268 TYR A N 1
ATOM 2131 C CA . TYR A 1 268 ? 10.629 -26.407 -43.772 1.00 57.72 268 TYR A CA 1
ATOM 2132 C C . TYR A 1 268 ? 11.864 -27.221 -44.177 1.00 57.72 268 TYR A C 1
ATOM 2134 O O . TYR A 1 268 ? 12.906 -26.648 -44.488 1.00 57.72 268 TYR A O 1
ATOM 2142 N N . ILE A 1 269 ? 11.734 -28.550 -44.262 1.00 61.59 269 ILE A N 1
ATOM 2143 C CA . ILE A 1 269 ? 12.817 -29.436 -44.716 1.00 61.59 269 ILE A CA 1
ATOM 2144 C C . ILE A 1 269 ? 13.282 -29.047 -46.125 1.00 61.59 269 ILE A C 1
ATOM 2146 O O . ILE A 1 269 ? 14.483 -28.974 -46.381 1.00 61.59 269 ILE A O 1
ATOM 2150 N N . MET A 1 270 ? 12.353 -28.763 -47.042 1.00 67.12 270 MET A N 1
ATOM 2151 C CA . MET A 1 270 ? 12.698 -28.358 -48.406 1.00 67.12 270 MET A CA 1
ATOM 2152 C C . MET A 1 270 ? 13.454 -27.023 -48.442 1.00 67.12 270 MET A C 1
ATOM 2154 O O . MET A 1 270 ? 14.470 -26.935 -49.129 1.00 67.12 270 MET A O 1
ATOM 2158 N N . LEU A 1 271 ? 13.022 -26.019 -47.672 1.00 65.50 271 LEU A N 1
ATOM 2159 C CA . LEU A 1 271 ? 13.724 -24.733 -47.578 1.00 65.50 271 LEU A CA 1
ATOM 2160 C C . LEU A 1 271 ? 15.103 -24.867 -46.914 1.00 65.50 271 LEU A C 1
ATOM 2162 O O . LEU A 1 271 ? 16.071 -24.293 -47.407 1.00 65.50 271 LEU A O 1
ATOM 2166 N N . SER A 1 272 ? 15.220 -25.668 -45.850 1.00 57.94 272 SER A N 1
ATOM 2167 C CA . SER A 1 272 ? 16.497 -25.935 -45.172 1.00 57.94 272 SER A CA 1
ATOM 2168 C C . SER A 1 272 ? 17.490 -26.654 -46.091 1.00 57.94 272 SER A C 1
ATOM 2170 O O . SER A 1 272 ? 18.670 -26.309 -46.133 1.00 57.94 272 SER A O 1
ATOM 2172 N N . ASN A 1 273 ? 17.018 -27.611 -46.893 1.00 65.88 273 ASN A N 1
ATOM 2173 C CA . ASN A 1 273 ? 17.856 -28.299 -47.874 1.00 65.88 273 ASN A CA 1
ATOM 2174 C C . ASN A 1 273 ? 18.340 -27.351 -48.976 1.00 65.88 273 ASN A C 1
ATOM 2176 O O . ASN A 1 273 ? 19.513 -27.401 -49.340 1.00 65.88 273 ASN A O 1
ATOM 2180 N N . MET A 1 274 ? 17.475 -26.458 -49.468 1.00 66.62 274 MET A N 1
ATOM 2181 C CA . MET A 1 274 ? 17.878 -25.411 -50.410 1.00 66.62 274 MET A CA 1
ATOM 2182 C C . MET A 1 274 ? 18.925 -24.479 -49.793 1.00 66.62 274 MET A C 1
ATOM 2184 O O . MET A 1 274 ? 19.948 -24.206 -50.413 1.00 66.62 274 MET A O 1
ATOM 2188 N N . GLN A 1 275 ? 18.716 -24.041 -48.551 1.00 63.00 275 GLN A N 1
ATOM 2189 C CA . GLN A 1 275 ? 19.658 -23.185 -47.833 1.00 63.00 275 GLN A CA 1
ATOM 2190 C C . GLN A 1 275 ? 21.034 -23.852 -47.698 1.00 63.00 275 GLN A C 1
ATOM 2192 O O . GLN A 1 275 ? 22.037 -23.261 -48.080 1.00 63.00 275 GLN A O 1
ATOM 2197 N N . LYS A 1 276 ? 21.087 -25.106 -47.232 1.00 63.59 276 LYS A N 1
ATOM 2198 C CA . LYS A 1 276 ? 22.340 -25.872 -47.098 1.00 63.59 276 LYS A CA 1
ATOM 2199 C C . LYS A 1 276 ? 23.043 -26.103 -48.435 1.00 63.59 276 LYS A C 1
ATOM 2201 O O . LYS A 1 276 ? 24.262 -26.223 -48.467 1.00 63.59 276 LYS A O 1
ATOM 2206 N N . LYS A 1 277 ? 22.278 -26.207 -49.523 1.00 71.69 277 LYS A N 1
ATOM 2207 C CA . LYS A 1 277 ? 22.799 -26.498 -50.861 1.00 71.69 277 LYS A CA 1
ATOM 2208 C C . LYS A 1 277 ? 23.370 -25.266 -51.564 1.00 71.69 277 LYS A C 1
ATOM 2210 O O . LYS A 1 277 ? 24.346 -25.412 -52.290 1.00 71.69 277 LYS A O 1
ATOM 2215 N N . TYR A 1 278 ? 22.778 -24.088 -51.363 1.00 66.88 278 TYR A N 1
ATOM 2216 C CA . TYR A 1 278 ? 23.085 -22.892 -52.158 1.00 66.88 278 TYR A CA 1
ATOM 2217 C C . TYR A 1 278 ? 23.667 -21.714 -51.355 1.00 66.88 278 TYR A C 1
ATOM 2219 O O . TYR A 1 278 ? 24.050 -20.713 -51.953 1.00 66.88 278 TYR A O 1
ATOM 2227 N N . VAL A 1 279 ? 23.759 -21.805 -50.021 1.00 56.91 279 VAL A N 1
ATOM 2228 C CA . VAL A 1 279 ? 24.367 -20.765 -49.168 1.00 56.91 279 VAL A CA 1
ATOM 2229 C C . VAL A 1 279 ? 25.740 -21.238 -48.660 1.00 56.91 279 VAL A C 1
ATOM 2231 O O . VAL A 1 279 ? 25.803 -22.248 -47.955 1.00 56.91 279 VAL A O 1
ATOM 2234 N N . PRO A 1 280 ? 26.849 -20.538 -48.978 1.00 52.06 280 PRO A N 1
ATOM 2235 C CA . PRO A 1 280 ? 28.185 -20.910 -48.514 1.00 52.06 280 PRO A CA 1
ATOM 2236 C C . PRO A 1 280 ? 28.326 -20.854 -46.980 1.00 52.06 280 PRO A C 1
ATOM 2238 O O . PRO A 1 280 ? 27.760 -19.954 -46.347 1.00 52.06 280 PRO A O 1
ATOM 2241 N N . PRO A 1 281 ? 29.137 -21.737 -46.363 1.00 47.59 281 PRO A N 1
ATOM 2242 C CA . PRO A 1 281 ? 29.441 -21.662 -44.934 1.00 47.59 281 PRO A CA 1
ATOM 2243 C C . PRO A 1 281 ? 30.068 -20.302 -44.581 1.00 47.59 281 PRO A C 1
ATOM 2245 O O . PRO A 1 281 ? 31.086 -19.926 -45.159 1.00 47.59 281 PRO A O 1
ATOM 2248 N N . GLY A 1 282 ? 29.467 -19.563 -43.642 1.00 50.34 282 GLY A N 1
ATOM 2249 C CA . GLY A 1 282 ? 29.977 -18.267 -43.161 1.00 50.34 282 GLY A CA 1
ATOM 2250 C C . GLY A 1 282 ? 29.286 -17.007 -43.709 1.00 50.34 282 GLY A C 1
ATOM 2251 O O . GLY A 1 282 ? 29.627 -15.912 -43.272 1.00 50.34 282 GLY A O 1
ATOM 2252 N N . GLN A 1 283 ? 28.299 -17.129 -44.606 1.00 43.69 283 GLN A N 1
ATOM 2253 C CA . GLN A 1 283 ? 27.396 -16.025 -44.998 1.00 43.69 283 GLN A CA 1
ATOM 2254 C C . GLN A 1 283 ? 25.942 -16.241 -44.535 1.00 43.69 283 GLN A C 1
ATOM 2256 O O . GLN A 1 283 ? 25.014 -15.647 -45.079 1.00 43.69 283 GLN A O 1
ATOM 2261 N N . MET A 1 284 ? 25.721 -17.094 -43.532 1.00 48.03 284 MET A N 1
ATOM 2262 C CA . MET A 1 284 ? 24.392 -17.326 -42.962 1.00 48.03 284 MET A CA 1
ATOM 2263 C C . MET A 1 284 ? 23.960 -16.157 -42.059 1.00 48.03 284 MET A C 1
ATOM 2265 O O . MET A 1 284 ? 24.662 -15.859 -41.096 1.00 48.03 284 MET A O 1
ATOM 2269 N N . PRO A 1 285 ? 22.795 -15.529 -42.292 1.00 38.34 285 PRO A N 1
ATOM 2270 C CA . PRO A 1 285 ? 22.030 -14.929 -41.210 1.00 38.34 285 PRO A CA 1
ATOM 2271 C C . PRO A 1 285 ? 21.327 -16.051 -40.428 1.00 38.34 285 PRO A C 1
ATOM 2273 O O . PRO A 1 285 ? 20.620 -16.869 -41.023 1.00 38.34 285 PRO A O 1
ATOM 2276 N N . ASP A 1 286 ? 21.538 -16.102 -39.111 1.00 41.31 286 ASP A N 1
ATOM 2277 C CA . ASP A 1 286 ? 20.909 -17.078 -38.211 1.00 41.31 286 ASP A CA 1
ATOM 2278 C C . ASP A 1 286 ? 19.381 -16.971 -38.275 1.00 41.31 286 ASP A C 1
ATOM 2280 O O . ASP A 1 286 ? 18.780 -16.008 -37.799 1.00 41.31 286 ASP A O 1
ATOM 2284 N N . LEU A 1 287 ? 18.743 -17.971 -38.884 1.00 36.06 287 LEU A N 1
ATOM 2285 C CA . LEU A 1 287 ? 17.297 -17.997 -39.112 1.00 36.06 287 LEU A CA 1
ATOM 2286 C C . LEU A 1 287 ? 16.619 -19.280 -38.606 1.00 36.06 287 LEU A C 1
ATOM 2288 O O . LEU A 1 287 ? 15.577 -19.616 -39.154 1.00 36.06 287 LEU A O 1
ATOM 2292 N N . LEU A 1 288 ? 17.170 -19.978 -37.592 1.00 36.28 288 LEU A N 1
ATOM 2293 C CA . LEU A 1 288 ? 16.462 -20.758 -36.536 1.00 36.28 288 LEU A CA 1
ATOM 2294 C C . LEU A 1 288 ? 17.377 -21.819 -35.848 1.00 36.28 288 LEU A C 1
ATOM 2296 O O . LEU A 1 288 ? 18.296 -22.321 -36.490 1.00 36.28 288 LEU A O 1
ATOM 2300 N N . PRO A 1 289 ? 17.108 -22.184 -34.570 1.00 34.53 289 PRO A N 1
ATOM 2301 C CA . PRO A 1 289 ? 17.876 -23.140 -33.755 1.00 34.53 289 PRO A CA 1
ATOM 2302 C C . PRO A 1 289 ? 17.552 -24.624 -34.037 1.00 34.53 289 PRO A C 1
ATOM 2304 O O . PRO A 1 289 ? 16.433 -24.965 -34.417 1.00 34.53 289 PRO A O 1
ATOM 2307 N N . ASP A 1 290 ? 18.510 -25.514 -33.752 1.00 33.41 290 ASP A N 1
ATOM 2308 C CA . ASP A 1 290 ? 18.561 -26.955 -34.092 1.00 33.41 290 ASP A CA 1
ATOM 2309 C C . ASP A 1 290 ? 17.474 -27.890 -33.494 1.00 33.41 290 ASP A C 1
ATOM 2311 O O . ASP A 1 290 ? 17.591 -29.113 -33.576 1.00 33.41 290 ASP A O 1
ATOM 2315 N N . ASN A 1 291 ? 16.370 -27.373 -32.943 1.00 40.09 291 ASN A N 1
ATOM 2316 C CA . ASN A 1 291 ? 15.347 -28.174 -32.250 1.00 40.09 291 ASN A CA 1
ATOM 2317 C C . ASN A 1 291 ? 13.960 -28.134 -32.920 1.00 40.09 291 ASN A C 1
ATOM 2319 O O . ASN A 1 291 ? 12.946 -27.925 -32.252 1.00 40.09 291 ASN A O 1
ATOM 2323 N N . VAL A 1 292 ? 13.876 -28.377 -34.233 1.00 37.34 292 VAL A N 1
ATOM 2324 C CA . VAL A 1 292 ? 12.588 -28.723 -34.864 1.00 37.34 292 VAL A CA 1
ATOM 2325 C C . VAL A 1 292 ? 12.284 -30.195 -34.578 1.00 37.34 292 VAL A C 1
ATOM 2327 O O . VAL A 1 292 ? 13.032 -31.088 -34.974 1.00 37.34 292 VAL A O 1
ATOM 2330 N N . LEU A 1 293 ? 11.187 -30.423 -33.851 1.00 29.58 293 LEU A N 1
ATOM 2331 C CA . LEU A 1 293 ? 10.642 -31.725 -33.466 1.00 29.58 293 LEU A CA 1
ATOM 2332 C C . LEU A 1 293 ? 10.748 -32.783 -34.577 1.00 29.58 293 LEU A C 1
ATOM 2334 O O . LEU A 1 293 ? 10.329 -32.556 -35.712 1.00 29.58 293 LEU A O 1
ATOM 2338 N N . LYS A 1 294 ? 11.220 -33.984 -34.213 1.00 33.59 294 LYS A N 1
ATOM 2339 C CA . LYS A 1 294 ? 11.019 -35.204 -35.007 1.00 33.59 294 LYS A CA 1
ATOM 2340 C C . LYS A 1 294 ? 9.509 -35.452 -35.133 1.00 33.59 294 LYS A C 1
ATOM 2342 O O . LYS A 1 294 ? 8.890 -35.951 -34.202 1.00 33.59 294 LYS A O 1
ATOM 2347 N N . LEU A 1 295 ? 8.932 -35.047 -36.263 1.00 32.72 295 LEU A N 1
ATOM 2348 C CA . LEU A 1 295 ? 7.497 -35.116 -36.574 1.00 32.72 295 LEU A CA 1
ATOM 2349 C C . LEU A 1 295 ? 7.132 -36.227 -37.579 1.00 32.72 295 LEU A C 1
ATOM 2351 O O . LEU A 1 295 ? 5.986 -36.282 -38.011 1.00 32.72 295 LEU A O 1
ATOM 2355 N N . ASP A 1 296 ? 8.057 -37.129 -37.919 1.00 33.00 296 ASP A N 1
ATOM 2356 C CA . ASP A 1 296 ? 7.781 -38.293 -38.776 1.00 33.00 296 ASP A CA 1
ATOM 2357 C C . ASP A 1 296 ? 7.730 -39.592 -37.954 1.00 33.00 296 ASP A C 1
ATOM 2359 O O . ASP A 1 296 ? 8.644 -40.410 -37.971 1.00 33.00 296 ASP A O 1
ATOM 2363 N N . GLU A 1 297 ? 6.621 -39.794 -37.245 1.00 32.62 297 GLU A N 1
ATOM 2364 C CA . GLU A 1 297 ? 6.122 -41.129 -36.892 1.00 32.62 297 GLU A CA 1
ATOM 2365 C C . GLU A 1 297 ? 4.642 -41.201 -37.275 1.00 32.62 297 GLU A C 1
ATOM 2367 O O . GLU A 1 297 ? 3.755 -41.069 -36.433 1.00 32.62 297 GLU A O 1
ATOM 2372 N N . ARG A 1 298 ? 4.378 -41.323 -38.582 1.00 29.64 298 ARG A N 1
ATOM 2373 C CA . ARG A 1 298 ? 3.171 -41.925 -39.182 1.00 29.64 298 ARG A CA 1
ATOM 2374 C C . ARG A 1 298 ? 3.302 -41.911 -40.708 1.00 29.64 298 ARG A C 1
ATOM 2376 O O . ARG A 1 298 ? 2.679 -41.116 -41.401 1.00 29.64 298 ARG A O 1
ATOM 2383 N N . ILE A 1 299 ? 4.107 -42.832 -41.225 1.00 26.77 299 ILE A N 1
ATOM 2384 C CA . ILE A 1 299 ? 3.960 -43.325 -42.596 1.00 26.77 299 ILE A CA 1
ATOM 2385 C C . ILE A 1 299 ? 3.512 -44.782 -42.459 1.00 26.77 299 ILE A C 1
ATOM 2387 O O . ILE A 1 299 ? 4.327 -45.616 -42.070 1.00 26.77 299 ILE A O 1
ATOM 2391 N N . PRO A 1 300 ? 2.239 -45.122 -42.713 1.00 27.62 300 PRO A N 1
ATOM 2392 C CA . PRO A 1 300 ? 1.913 -46.464 -43.157 1.00 27.62 300 PRO A CA 1
ATOM 2393 C C . PRO A 1 300 ? 2.477 -46.628 -44.571 1.00 27.62 300 PRO A C 1
ATOM 2395 O O . PRO A 1 300 ? 2.224 -45.794 -45.444 1.00 27.62 300 PRO A O 1
ATOM 2398 N N . GLU A 1 301 ? 3.270 -47.675 -44.769 1.00 28.36 301 GLU A N 1
ATOM 2399 C CA . GLU A 1 301 ? 3.665 -48.147 -46.094 1.00 28.36 301 GLU A CA 1
ATOM 2400 C C . GLU A 1 301 ? 2.407 -48.463 -46.931 1.00 28.36 301 GLU A C 1
ATOM 2402 O O . GLU A 1 301 ? 1.441 -49.015 -46.411 1.00 28.36 301 GLU A O 1
ATOM 2407 N N . GLU A 1 302 ? 2.443 -48.018 -48.193 1.00 30.38 302 GLU A N 1
ATOM 2408 C CA . GLU A 1 302 ? 1.544 -48.244 -49.344 1.00 30.38 302 GLU A CA 1
ATOM 2409 C C . GLU A 1 302 ? 0.147 -48.874 -49.130 1.00 30.38 302 GLU A C 1
ATOM 2411 O O . GLU A 1 302 ? 0.032 -50.008 -48.667 1.00 30.38 302 GLU A O 1
ATOM 2416 N N . PRO A 1 303 ? -0.921 -48.286 -49.710 1.00 26.86 303 PRO A N 1
ATOM 2417 C CA . PRO A 1 303 ? -2.063 -49.055 -50.169 1.00 26.86 303 PRO A CA 1
ATOM 2418 C C . PRO A 1 303 ? -1.974 -49.301 -51.679 1.00 26.86 303 PRO A C 1
ATOM 2420 O O . PRO A 1 303 ? -1.988 -48.387 -52.506 1.00 26.86 303 PRO A O 1
ATOM 2423 N N . VAL A 1 304 ? -1.913 -50.588 -52.003 1.00 25.12 304 VAL A N 1
ATOM 2424 C CA . VAL A 1 304 ? -2.175 -51.185 -53.311 1.00 25.12 304 VAL A CA 1
ATOM 2425 C C . VAL A 1 304 ? -3.566 -50.769 -53.808 1.00 25.12 304 VAL A C 1
ATOM 2427 O O . VAL A 1 304 ? -4.534 -50.772 -53.051 1.00 25.12 304 VAL A O 1
ATOM 2430 N N . MET A 1 305 ? -3.652 -50.431 -55.095 1.00 23.78 305 MET A N 1
ATOM 2431 C CA . MET A 1 305 ? -4.906 -50.215 -55.817 1.00 23.78 305 MET A CA 1
ATOM 2432 C C . MET A 1 305 ? -5.781 -51.477 -55.808 1.00 23.78 305 MET A C 1
ATOM 2434 O O . MET A 1 305 ? -5.313 -52.543 -56.207 1.00 23.78 305 MET A O 1
ATOM 2438 N N . SER A 1 306 ? -7.065 -51.337 -55.486 1.00 23.91 306 SER A N 1
ATOM 2439 C CA . SER A 1 306 ? -8.104 -52.214 -56.028 1.00 23.91 306 SER A CA 1
ATOM 2440 C C . SER A 1 306 ? -9.430 -51.471 -56.142 1.00 23.91 306 SER A C 1
ATOM 2442 O O . SER A 1 306 ? -9.868 -50.826 -55.189 1.00 23.91 306 SER A O 1
ATOM 2444 N N . ASP A 1 307 ? -10.014 -51.586 -57.327 1.00 25.98 307 ASP A N 1
ATOM 2445 C CA . ASP A 1 307 ? -11.339 -51.136 -57.733 1.00 25.98 307 ASP A CA 1
ATOM 2446 C C . ASP A 1 307 ? -12.455 -51.765 -56.876 1.00 25.98 307 ASP A C 1
ATOM 2448 O O . ASP A 1 307 ? -12.332 -52.918 -56.465 1.00 25.98 307 ASP A O 1
ATOM 2452 N N . ASP A 1 308 ? -13.512 -50.997 -56.585 1.00 24.39 308 ASP A N 1
ATOM 2453 C CA . ASP A 1 308 ? -14.927 -51.342 -56.841 1.00 24.39 308 ASP A CA 1
ATOM 2454 C C . ASP A 1 308 ? -15.921 -50.545 -55.968 1.00 24.39 308 ASP A C 1
ATOM 2456 O O . ASP A 1 308 ? -15.610 -50.017 -54.900 1.00 24.39 308 ASP A O 1
ATOM 2460 N N . GLU A 1 309 ? -17.119 -50.415 -56.537 1.00 26.62 309 GLU A N 1
ATOM 2461 C CA . GLU A 1 309 ? -18.268 -49.572 -56.204 1.00 26.62 309 GLU A CA 1
ATOM 2462 C C . GLU A 1 309 ? -19.045 -49.957 -54.914 1.00 26.62 309 GLU A C 1
ATOM 2464 O O . GLU A 1 309 ? -18.820 -50.992 -54.295 1.00 26.62 309 GLU A O 1
ATOM 2469 N N . ASP A 1 310 ? -20.039 -49.105 -54.604 1.00 24.03 310 ASP A N 1
ATOM 2470 C CA . ASP A 1 310 ? -21.289 -49.353 -53.851 1.00 24.03 310 ASP A CA 1
ATOM 2471 C C . ASP A 1 310 ? -21.439 -48.961 -52.357 1.00 24.03 310 ASP A C 1
ATOM 2473 O O . ASP A 1 310 ? -20.998 -49.613 -51.416 1.00 24.03 310 ASP A O 1
ATOM 2477 N N . LEU A 1 311 ? -22.190 -47.860 -52.165 1.00 22.02 311 LEU A N 1
ATOM 2478 C CA . LEU A 1 311 ? -23.530 -47.797 -51.544 1.00 22.02 311 LEU A CA 1
ATOM 2479 C C . LEU A 1 311 ? -23.856 -48.784 -50.392 1.00 22.02 311 LEU A C 1
ATOM 2481 O O . LEU A 1 311 ? -24.010 -49.967 -50.649 1.00 22.02 311 LEU A O 1
ATOM 2485 N N . TYR A 1 312 ? -24.186 -48.288 -49.180 1.00 20.50 312 TYR A N 1
ATOM 2486 C CA . TYR A 1 312 ? -25.425 -48.669 -48.457 1.00 20.50 312 TYR A CA 1
ATOM 2487 C C . TYR A 1 312 ? -25.758 -47.791 -47.228 1.00 20.50 312 TYR A C 1
ATOM 2489 O O . TYR A 1 312 ? -24.913 -47.164 -46.596 1.00 20.50 312 TYR A O 1
ATOM 2497 N N . ILE A 1 313 ? -27.062 -47.768 -46.942 1.00 20.39 313 ILE A N 1
ATOM 2498 C CA . ILE A 1 313 ? -27.875 -46.932 -46.046 1.00 20.39 313 ILE A CA 1
ATOM 2499 C C . ILE A 1 313 ? -28.078 -47.563 -44.647 1.00 20.39 313 ILE A C 1
ATOM 2501 O O . ILE A 1 313 ? -28.215 -48.777 -44.549 1.00 20.39 313 ILE A O 1
ATOM 2505 N N . GLY A 1 314 ? -28.302 -46.719 -43.620 1.00 20.05 314 GLY A N 1
ATOM 2506 C CA . GLY A 1 314 ? -29.128 -47.009 -42.421 1.00 20.05 314 GLY A CA 1
ATOM 2507 C C . GLY A 1 314 ? -28.348 -47.459 -41.174 1.00 20.05 314 GLY A C 1
ATOM 2508 O O . GLY A 1 314 ? -27.480 -48.309 -41.256 1.00 20.05 314 GLY A O 1
ATOM 2509 N N . THR A 1 315 ? -28.615 -46.983 -39.951 1.00 20.80 315 THR A N 1
ATOM 2510 C CA . THR A 1 315 ? -29.935 -46.996 -39.297 1.00 20.80 315 THR A CA 1
ATOM 2511 C C . THR A 1 315 ? -29.987 -46.029 -38.100 1.00 20.80 315 THR A C 1
ATOM 2513 O O . THR A 1 315 ? -29.043 -45.918 -37.324 1.00 20.80 315 THR A O 1
ATOM 2516 N N . ILE A 1 316 ? -31.130 -45.356 -37.954 1.00 22.92 316 ILE A N 1
ATOM 2517 C CA . ILE A 1 316 ? -31.564 -44.529 -36.818 1.00 22.92 316 ILE A CA 1
ATOM 2518 C C . ILE A 1 316 ? -32.105 -45.437 -35.705 1.00 22.92 316 ILE A C 1
ATOM 2520 O O . ILE A 1 316 ? -32.899 -46.331 -35.992 1.00 22.92 316 ILE A O 1
ATOM 2524 N N . THR A 1 317 ? -31.830 -45.140 -34.431 1.00 22.36 317 THR A N 1
ATOM 2525 C CA . THR A 1 317 ? -32.848 -45.313 -33.375 1.00 22.36 317 THR A CA 1
ATOM 2526 C C . THR A 1 317 ? -32.675 -44.262 -32.283 1.00 22.36 317 THR A C 1
ATOM 2528 O O . THR A 1 317 ? -31.587 -44.041 -31.762 1.00 22.36 317 THR A O 1
ATOM 2531 N N . ALA A 1 318 ? -33.781 -43.579 -32.007 1.00 23.17 318 ALA A N 1
ATOM 2532 C CA . ALA A 1 318 ? -33.937 -42.419 -31.151 1.00 23.17 318 ALA A CA 1
ATOM 2533 C C . ALA A 1 318 ? -34.725 -42.774 -29.883 1.00 23.17 318 ALA A C 1
ATOM 2535 O O . ALA A 1 318 ? -35.586 -43.644 -29.939 1.00 23.17 318 ALA A O 1
ATOM 2536 N N . THR A 1 319 ? -34.504 -42.009 -28.810 1.00 22.08 319 THR A N 1
ATOM 2537 C CA . THR A 1 319 ? -35.439 -41.735 -27.692 1.00 22.08 319 THR A CA 1
ATOM 2538 C C . THR A 1 319 ? -34.810 -40.607 -26.867 1.00 22.08 319 THR A C 1
ATOM 2540 O O . THR A 1 319 ? -33.708 -40.810 -26.373 1.00 22.08 319 THR A O 1
ATOM 2543 N N . GLY A 1 320 ? -35.346 -39.399 -26.663 1.00 20.45 320 GLY A N 1
ATOM 2544 C CA . GLY A 1 320 ? -36.574 -38.648 -27.009 1.00 20.45 320 GLY A CA 1
ATOM 2545 C C . GLY A 1 320 ? -36.409 -37.241 -26.364 1.00 20.45 320 GLY A C 1
ATOM 2546 O O . GLY A 1 320 ? -35.464 -37.059 -25.603 1.00 20.45 320 GLY A O 1
ATOM 2547 N N . ALA A 1 321 ? -37.177 -36.162 -26.545 1.00 21.61 321 ALA A N 1
ATOM 2548 C CA . ALA A 1 321 ? -38.353 -35.711 -27.307 1.00 21.61 321 ALA A CA 1
ATOM 2549 C C . ALA A 1 321 ? -38.290 -34.149 -27.217 1.00 21.61 321 ALA A C 1
ATOM 2551 O O . ALA A 1 321 ? -37.890 -33.638 -26.177 1.00 21.61 321 ALA A O 1
ATOM 2552 N N . LEU A 1 322 ? -38.377 -33.312 -28.260 1.00 19.69 322 LEU A N 1
ATOM 2553 C CA . LEU A 1 322 ? -39.467 -32.906 -29.172 1.00 19.69 322 LEU A CA 1
ATOM 2554 C C . LEU A 1 322 ? -40.620 -32.073 -28.552 1.00 19.69 322 LEU A C 1
ATOM 2556 O O . LEU A 1 322 ? -41.440 -32.627 -27.828 1.00 19.69 322 LEU A O 1
ATOM 2560 N N . SER A 1 323 ? -40.710 -30.778 -28.928 1.00 20.28 323 SER A N 1
ATOM 2561 C CA . SER A 1 323 ? -41.906 -29.984 -29.363 1.00 20.28 323 SER A CA 1
ATOM 2562 C C . SER A 1 323 ? -41.528 -28.482 -29.405 1.00 20.28 323 SER A C 1
ATOM 2564 O O . SER A 1 323 ? -41.170 -27.929 -28.375 1.00 20.28 323 SER A O 1
ATOM 2566 N N . TYR A 1 324 ? -41.269 -27.828 -30.544 1.00 19.70 324 TYR A N 1
ATOM 2567 C CA . TYR A 1 324 ? -42.115 -27.297 -31.639 1.00 19.70 324 TYR A CA 1
ATOM 2568 C C . TYR A 1 324 ? -42.993 -26.061 -31.328 1.00 19.70 324 TYR A C 1
ATOM 2570 O O . TYR A 1 324 ? -43.722 -25.998 -30.347 1.00 19.70 324 TYR A O 1
ATOM 2578 N N . TYR A 1 325 ? -42.865 -25.100 -32.249 1.00 20.42 325 TYR A N 1
ATOM 2579 C CA . TYR A 1 325 ? -43.497 -23.788 -32.423 1.00 20.42 325 TYR A CA 1
ATOM 2580 C C . TYR A 1 325 ? -45.033 -23.757 -32.327 1.00 20.42 325 TYR A C 1
ATOM 2582 O O . TYR A 1 325 ? -45.687 -24.590 -32.947 1.00 20.42 325 TYR A O 1
ATOM 2590 N N . ILE A 1 326 ? -45.583 -22.665 -31.770 1.00 20.00 326 ILE A N 1
ATOM 2591 C CA . ILE A 1 326 ? -46.776 -21.979 -32.307 1.00 20.00 326 ILE A CA 1
ATOM 2592 C C . ILE A 1 326 ? -46.524 -20.463 -32.283 1.00 20.00 326 ILE A C 1
ATOM 2594 O O . ILE A 1 326 ? -46.348 -19.858 -31.228 1.00 20.00 326 ILE A O 1
ATOM 2598 N N . TYR A 1 327 ? -46.509 -19.870 -33.476 1.00 20.98 327 TYR A N 1
ATOM 2599 C CA . TYR A 1 327 ? -46.651 -18.438 -33.723 1.00 20.98 327 TYR A CA 1
ATOM 2600 C C . TYR A 1 327 ? -48.142 -18.179 -33.965 1.00 20.98 327 TYR A C 1
ATOM 2602 O O . TYR A 1 327 ? -48.738 -18.842 -34.814 1.00 20.98 327 TYR A O 1
ATOM 2610 N N . THR A 1 328 ? -48.737 -17.214 -33.267 1.00 22.16 328 THR A N 1
ATOM 2611 C CA . THR A 1 328 ? -49.962 -16.552 -33.733 1.00 22.16 328 THR A CA 1
ATOM 2612 C C . THR A 1 328 ? -49.701 -15.062 -33.866 1.00 22.16 328 THR A C 1
ATOM 2614 O O . THR A 1 328 ? -49.317 -14.375 -32.923 1.00 22.16 328 THR A O 1
ATOM 2617 N N . ASP A 1 329 ? -49.889 -14.647 -35.107 1.00 22.78 329 ASP A N 1
ATOM 2618 C CA . ASP A 1 329 ? -49.812 -13.344 -35.743 1.00 22.78 329 ASP A CA 1
ATOM 2619 C C . ASP A 1 329 ? -50.819 -12.331 -35.151 1.00 22.78 329 ASP A C 1
ATOM 2621 O O . ASP A 1 329 ? -51.968 -12.687 -34.899 1.00 22.78 329 ASP A O 1
ATOM 2625 N N . HIS A 1 330 ? -50.401 -11.079 -34.915 1.00 22.11 330 HIS A N 1
ATOM 2626 C CA . HIS A 1 330 ? -50.874 -9.919 -35.692 1.00 22.11 330 HIS A CA 1
ATOM 2627 C C . HIS A 1 330 ? -50.442 -8.555 -35.122 1.00 22.11 330 HIS A C 1
ATOM 2629 O O . HIS A 1 330 ? -50.823 -8.139 -34.029 1.00 22.11 330 HIS A O 1
ATOM 2635 N N . SER A 1 331 ? -49.787 -7.789 -36.006 1.00 22.23 331 SER A N 1
ATOM 2636 C CA . SER A 1 331 ? -49.564 -6.332 -35.972 1.00 22.23 331 SER A CA 1
ATOM 2637 C C . SER A 1 331 ? -48.470 -5.855 -34.984 1.00 22.23 331 SER A C 1
ATOM 2639 O O . SER A 1 331 ? -48.514 -6.145 -33.802 1.00 22.23 331 SER A O 1
ATOM 2641 N N . LYS A 1 332 ? -47.430 -5.099 -35.360 1.00 23.53 332 LYS A N 1
ATOM 2642 C CA . LYS A 1 332 ? -47.254 -4.142 -36.459 1.00 23.53 332 LYS A CA 1
ATOM 2643 C C . LYS A 1 332 ? -45.778 -4.039 -36.892 1.00 23.53 332 LYS A C 1
ATOM 2645 O O . LYS A 1 332 ? -44.893 -3.899 -36.060 1.00 23.53 332 LYS A O 1
ATOM 2650 N N . LYS A 1 333 ? -45.627 -3.902 -38.216 1.00 23.66 333 LYS A N 1
ATOM 2651 C CA . LYS A 1 333 ? -44.596 -3.176 -38.991 1.00 23.66 333 LYS A CA 1
ATOM 2652 C C . LYS A 1 333 ? -43.215 -3.817 -39.194 1.00 23.66 333 LYS A C 1
ATOM 2654 O O . LYS A 1 333 ? -42.266 -3.616 -38.448 1.00 23.66 333 LYS A O 1
ATOM 2659 N N . LEU A 1 334 ? -43.136 -4.464 -40.358 1.00 20.77 334 LEU A N 1
ATOM 2660 C CA . LEU A 1 334 ? -41.949 -4.780 -41.145 1.00 20.77 334 LEU A CA 1
ATOM 2661 C C . LEU A 1 334 ? -41.349 -3.535 -41.843 1.00 20.77 334 LEU A C 1
ATOM 2663 O O . LEU A 1 334 ? -42.070 -2.775 -42.481 1.00 20.77 334 LEU A O 1
ATOM 2667 N N . HIS A 1 335 ? -40.018 -3.444 -41.748 1.00 22.16 335 HIS A N 1
ATOM 2668 C CA . HIS A 1 335 ? -39.013 -3.353 -42.827 1.00 22.16 335 HIS A CA 1
ATOM 2669 C C . HIS A 1 335 ? -38.877 -2.149 -43.789 1.00 22.16 335 HIS A C 1
ATOM 2671 O O . HIS A 1 335 ? -39.819 -1.696 -44.429 1.00 22.16 335 HIS A O 1
ATOM 2677 N N . ASN A 1 336 ? -37.579 -1.875 -44.019 1.00 20.73 336 ASN A N 1
ATOM 2678 C CA . ASN A 1 336 ? -36.891 -1.482 -45.261 1.00 20.73 336 ASN A CA 1
ATOM 2679 C C . ASN A 1 336 ? -36.925 0.001 -45.668 1.00 20.73 336 ASN A C 1
ATOM 2681 O O . ASN A 1 336 ? -37.946 0.542 -46.061 1.00 20.73 336 ASN A O 1
ATOM 2685 N N . SER A 1 337 ? -35.838 0.753 -45.456 1.00 23.34 337 SER A N 1
ATOM 2686 C CA . SER A 1 337 ? -34.533 0.761 -46.159 1.00 23.34 337 SER A CA 1
ATOM 2687 C C . SER A 1 337 ? -34.522 1.712 -47.358 1.00 23.34 337 SER A C 1
ATOM 2689 O O . SER A 1 337 ? -35.075 1.367 -48.399 1.00 23.34 337 SER A O 1
ATOM 2691 N N . ARG A 1 338 ? -33.822 2.850 -47.229 1.00 21.53 338 ARG A N 1
ATOM 2692 C CA . ARG A 1 338 ? -32.809 3.383 -48.168 1.00 21.53 338 ARG A CA 1
ATOM 2693 C C . ARG A 1 338 ? -32.560 4.879 -47.944 1.00 21.53 338 ARG A C 1
ATOM 2695 O O . ARG A 1 338 ? -33.503 5.641 -47.807 1.00 21.53 338 ARG A O 1
ATOM 2702 N N . PHE A 1 339 ? -31.279 5.237 -48.071 1.00 23.47 339 PHE A N 1
ATOM 2703 C CA . PHE A 1 339 ? -30.742 6.558 -48.418 1.00 23.47 339 PHE A CA 1
ATOM 2704 C C . PHE A 1 339 ? -30.899 7.691 -47.391 1.00 23.47 339 PHE A C 1
ATOM 2706 O O . PHE A 1 339 ? -31.986 8.210 -47.189 1.00 23.47 339 PHE A O 1
ATOM 2713 N N . MET A 1 340 ? -29.764 8.140 -46.838 1.00 22.34 340 MET A N 1
ATOM 2714 C CA . MET A 1 340 ? -29.234 9.506 -47.017 1.00 22.34 340 MET A CA 1
ATOM 2715 C C . MET A 1 340 ? -27.999 9.701 -46.126 1.00 22.34 340 MET A C 1
ATOM 2717 O O . MET A 1 340 ? -28.077 9.713 -44.901 1.00 22.34 340 MET A O 1
ATOM 2721 N N . MET A 1 341 ? -26.845 9.872 -46.769 1.00 26.88 341 MET A N 1
ATOM 2722 C CA . MET A 1 341 ? -25.722 10.612 -46.202 1.00 26.88 341 MET A CA 1
ATOM 2723 C C . MET A 1 341 ? -26.174 12.077 -46.089 1.00 26.88 341 MET A C 1
ATOM 2725 O O . MET A 1 341 ? -26.269 12.742 -47.112 1.00 26.88 341 MET A O 1
ATOM 2729 N N . SER A 1 342 ? -26.486 12.562 -44.884 1.00 26.80 342 SER A N 1
ATOM 2730 C CA . SER A 1 342 ? -26.276 13.957 -44.448 1.00 26.80 342 SER A CA 1
ATOM 2731 C C . SER A 1 342 ? -26.845 14.179 -43.042 1.00 26.80 342 SER A C 1
ATOM 2733 O O . SER A 1 342 ? -27.966 13.764 -42.771 1.00 26.80 342 SER A O 1
ATOM 2735 N N . GLN A 1 343 ? -26.103 14.916 -42.207 1.00 25.22 343 GLN A N 1
ATOM 2736 C CA . GLN A 1 343 ? -26.543 15.536 -40.940 1.00 25.22 343 GLN A CA 1
ATOM 2737 C C . GLN A 1 343 ? -26.840 14.613 -39.741 1.00 25.22 343 GLN A C 1
ATOM 2739 O O . GLN A 1 343 ? -27.960 14.556 -39.253 1.00 25.22 343 GLN A O 1
ATOM 2744 N N . ALA A 1 344 ? -25.801 14.000 -39.164 1.00 24.11 344 ALA A N 1
ATOM 2745 C CA . ALA A 1 344 ? -25.852 13.495 -37.781 1.00 24.11 344 ALA A CA 1
ATOM 2746 C C . ALA A 1 344 ? -24.655 13.969 -36.927 1.00 24.11 344 ALA A C 1
ATOM 2748 O O . ALA A 1 344 ? -24.221 13.282 -36.010 1.00 24.11 344 ALA A O 1
ATOM 2749 N N . TYR A 1 345 ? -24.126 15.164 -37.229 1.00 29.28 345 TYR A N 1
ATOM 2750 C CA . TYR A 1 345 ? -23.234 15.922 -36.331 1.00 29.28 345 TYR A CA 1
ATOM 2751 C C . TYR A 1 345 ? -24.006 16.854 -35.376 1.00 29.28 345 TYR A C 1
ATOM 2753 O O . TYR A 1 345 ? -23.423 17.718 -34.730 1.00 29.28 345 TYR A O 1
ATOM 2761 N N . ALA A 1 346 ? -25.319 16.671 -35.259 1.00 26.80 346 ALA A N 1
ATOM 2762 C CA . ALA A 1 346 ? -26.160 17.334 -34.276 1.00 26.80 346 ALA A CA 1
ATOM 2763 C C . ALA A 1 346 ? -27.132 16.283 -33.721 1.00 26.80 346 ALA A C 1
ATOM 2765 O O . ALA A 1 346 ? -27.699 15.517 -34.492 1.00 26.80 346 ALA A O 1
ATOM 2766 N N . ASP A 1 347 ? -27.281 16.232 -32.400 1.00 25.34 347 ASP A N 1
ATOM 2767 C CA . ASP A 1 347 ? -28.219 15.385 -31.643 1.00 25.34 347 ASP A CA 1
ATOM 2768 C C . ASP A 1 347 ? -27.810 13.946 -31.285 1.00 25.34 347 ASP A C 1
ATOM 2770 O O . ASP A 1 347 ? -28.660 13.127 -30.926 1.00 25.34 347 ASP A O 1
ATOM 2774 N N . ALA A 1 348 ? -26.510 13.659 -31.167 1.00 24.34 348 ALA A N 1
ATOM 2775 C CA . ALA A 1 348 ? -26.085 12.629 -30.217 1.00 24.34 348 ALA A CA 1
ATOM 2776 C C . ALA A 1 348 ? -26.294 13.159 -28.786 1.00 24.34 348 ALA A C 1
ATOM 2778 O O . ALA A 1 348 ? -25.359 13.587 -28.110 1.00 24.34 348 ALA A O 1
ATOM 2779 N N . LYS A 1 349 ? -27.543 13.129 -28.303 1.00 27.17 349 LYS A N 1
ATOM 2780 C CA . LYS A 1 349 ? -27.818 13.053 -26.866 1.00 27.17 349 LYS A CA 1
ATOM 2781 C C . LYS A 1 349 ? -27.241 11.727 -26.387 1.00 27.17 349 LYS A C 1
ATOM 2783 O O . LYS A 1 349 ? -27.940 10.720 -26.335 1.00 27.17 349 LYS A O 1
ATOM 2788 N N . ILE A 1 350 ? -25.945 11.738 -26.091 1.00 29.92 350 ILE A N 1
ATOM 2789 C CA . ILE A 1 350 ? -25.276 10.705 -25.313 1.00 29.92 350 ILE A CA 1
ATOM 2790 C C . ILE A 1 350 ? -26.094 10.615 -24.019 1.00 29.92 350 ILE A C 1
ATOM 2792 O O . ILE A 1 350 ? -26.150 11.604 -23.280 1.00 29.92 350 ILE A O 1
ATOM 2796 N N . PRO A 1 351 ? -26.819 9.511 -23.752 1.00 23.27 351 PRO A N 1
ATOM 2797 C CA . PRO A 1 351 ? -27.438 9.357 -22.449 1.00 23.27 351 PRO A CA 1
ATOM 2798 C C . PRO A 1 351 ? -26.307 9.440 -21.419 1.00 23.27 351 PRO A C 1
ATOM 2800 O O . PRO A 1 351 ? -25.241 8.875 -21.675 1.00 23.27 351 PRO A O 1
ATOM 2803 N N . PRO A 1 352 ? -26.483 10.144 -20.289 1.00 25.78 352 PRO A N 1
ATOM 2804 C CA . PRO A 1 352 ? -25.456 10.166 -19.266 1.00 25.78 352 PRO A CA 1
ATOM 2805 C C . PRO A 1 352 ? -25.199 8.715 -18.869 1.00 25.78 352 PRO A C 1
ATOM 2807 O O . PRO A 1 352 ? -26.061 8.062 -18.285 1.00 25.78 352 PRO A O 1
ATOM 2810 N N . VAL A 1 353 ? -24.019 8.201 -19.212 1.00 35.22 353 VAL A N 1
ATOM 2811 C CA . VAL A 1 353 ? -23.484 6.978 -18.614 1.00 35.22 353 VAL A CA 1
ATOM 2812 C C . VAL A 1 353 ? -22.881 7.385 -17.271 1.00 35.22 353 VAL A C 1
ATOM 2814 O O . VAL A 1 353 ? -21.718 7.154 -16.980 1.00 35.22 353 VAL A O 1
ATOM 2817 N N . THR A 1 354 ? -23.679 8.051 -16.439 1.00 34.38 354 THR A N 1
ATOM 2818 C CA . THR A 1 354 ? -23.632 7.742 -15.022 1.00 34.38 354 THR A CA 1
ATOM 2819 C C . THR A 1 354 ? -24.417 6.441 -14.893 1.00 34.38 354 THR A C 1
ATOM 2821 O O . THR A 1 354 ? -25.531 6.353 -15.420 1.00 34.38 354 THR A O 1
ATOM 2824 N N . PRO A 1 355 ? -23.872 5.391 -14.262 1.00 30.75 355 PRO A N 1
ATOM 2825 C CA . PRO A 1 355 ? -24.682 4.243 -13.898 1.00 30.75 355 PRO A CA 1
ATOM 2826 C C . PRO A 1 355 ? -25.891 4.780 -13.126 1.00 30.75 355 PRO A C 1
ATOM 2828 O O . PRO A 1 355 ? -25.737 5.307 -12.027 1.00 30.75 355 PRO A O 1
ATOM 2831 N N . LYS A 1 356 ? -27.094 4.706 -13.714 1.00 30.80 356 LYS A N 1
ATOM 2832 C CA . LYS A 1 356 ? -28.323 5.225 -13.086 1.00 30.80 356 LYS A CA 1
ATOM 2833 C C . LYS A 1 356 ? -28.600 4.581 -11.721 1.00 30.80 356 LYS A C 1
ATOM 2835 O O . LYS A 1 356 ? -29.371 5.143 -10.960 1.00 30.80 356 LYS A O 1
ATOM 2840 N N . ASN A 1 357 ? -27.938 3.460 -11.422 1.00 30.48 357 ASN A N 1
ATOM 2841 C CA . ASN A 1 357 ? -28.050 2.686 -10.193 1.00 30.48 357 ASN A CA 1
ATOM 2842 C C . ASN A 1 357 ? -26.672 2.204 -9.682 1.00 30.48 357 ASN A C 1
ATOM 2844 O O . ASN A 1 357 ? -26.516 1.017 -9.414 1.00 30.48 357 ASN A O 1
ATOM 2848 N N . SER A 1 358 ? -25.659 3.070 -9.564 1.00 36.16 358 SER A N 1
ATOM 2849 C CA . SER A 1 358 ? -24.613 2.797 -8.561 1.00 36.16 358 SER A CA 1
ATOM 2850 C C . SER A 1 358 ? -25.059 3.500 -7.281 1.00 36.16 358 SER A C 1
ATOM 2852 O O . SER A 1 358 ? -25.050 4.734 -7.266 1.00 36.16 358 SER A O 1
ATOM 2854 N N . PRO A 1 359 ? -25.560 2.790 -6.253 1.00 34.16 359 PRO A N 1
ATOM 2855 C CA . PRO A 1 359 ? -25.942 3.408 -4.994 1.00 34.16 359 PRO A CA 1
ATOM 2856 C C . PRO A 1 359 ? -24.658 3.777 -4.251 1.00 34.16 359 PRO A C 1
ATOM 2858 O O . PRO A 1 359 ? -24.252 3.123 -3.298 1.00 34.16 359 PRO A O 1
ATOM 2861 N N . LEU A 1 360 ? -23.979 4.818 -4.714 1.00 44.66 360 LEU A N 1
ATOM 2862 C CA . LEU A 1 360 ? -22.862 5.402 -3.998 1.00 44.66 360 LEU A CA 1
ATOM 2863 C C . LEU A 1 360 ? -23.486 6.206 -2.875 1.00 44.66 360 LEU A C 1
ATOM 2865 O O . LEU A 1 360 ? -23.869 7.363 -3.050 1.00 44.66 360 LEU A O 1
ATOM 2869 N N . ARG A 1 361 ? -23.678 5.539 -1.735 1.00 55.22 361 ARG A N 1
ATOM 2870 C CA . ARG A 1 361 ? -23.879 6.219 -0.461 1.00 55.22 361 ARG A CA 1
ATOM 2871 C C . ARG A 1 361 ? -22.772 7.261 -0.368 1.00 55.22 361 ARG A C 1
ATOM 2873 O O . ARG A 1 361 ? -21.601 6.895 -0.326 1.00 55.22 361 ARG A O 1
ATOM 2880 N N . VAL A 1 362 ? -23.148 8.538 -0.367 1.00 70.81 362 VAL A N 1
ATOM 2881 C CA . VAL A 1 362 ? -22.280 9.582 0.179 1.00 70.81 362 VAL A CA 1
ATOM 2882 C C . VAL A 1 362 ? -21.830 9.054 1.536 1.00 70.81 362 VAL A C 1
ATOM 2884 O O . VAL A 1 362 ? -22.678 8.705 2.364 1.00 70.81 362 VAL A O 1
ATOM 2887 N N . LEU A 1 363 ? -20.522 8.860 1.700 1.00 86.00 363 LEU A N 1
ATOM 2888 C CA . LEU A 1 363 ? -19.998 8.326 2.948 1.00 86.00 363 LEU A CA 1
ATOM 2889 C C . LEU A 1 363 ? -20.242 9.367 4.047 1.00 86.00 363 LEU A C 1
ATOM 2891 O O . LEU A 1 363 ? -20.170 10.567 3.756 1.00 86.00 363 LEU A O 1
ATOM 2895 N N . PRO A 1 364 ? -20.544 8.943 5.285 1.00 90.50 364 PRO A N 1
ATOM 2896 C CA . PRO A 1 364 ? -20.700 9.886 6.377 1.00 90.50 364 PRO A CA 1
ATOM 2897 C C . PRO A 1 364 ? -19.409 10.680 6.578 1.00 90.50 364 PRO A C 1
ATOM 2899 O O . PRO A 1 364 ? -18.305 10.161 6.393 1.00 90.50 364 PRO A O 1
ATOM 2902 N N . SER A 1 365 ? -19.553 11.943 6.957 1.00 93.12 365 SER A N 1
ATOM 2903 C CA . SER A 1 365 ? -18.419 12.815 7.253 1.00 93.12 365 SER A CA 1
ATOM 2904 C C . SER A 1 365 ? -17.677 12.361 8.515 1.00 93.12 365 SER A C 1
ATOM 2906 O O . SER A 1 365 ? -18.231 11.661 9.369 1.00 93.12 365 SER A O 1
ATOM 2908 N N . ARG A 1 366 ? -16.429 12.815 8.685 1.00 94.50 366 ARG A N 1
ATOM 2909 C CA . ARG A 1 366 ? -15.656 12.567 9.914 1.00 94.50 366 ARG A CA 1
ATOM 2910 C C . ARG A 1 366 ? -16.409 13.018 11.170 1.00 94.50 366 ARG A C 1
ATOM 2912 O O . ARG A 1 366 ? -16.403 12.300 12.165 1.00 94.50 366 ARG A O 1
ATOM 2919 N N . ASP A 1 367 ? -17.100 14.153 11.114 1.00 93.44 367 ASP A N 1
ATOM 2920 C CA . ASP A 1 367 ? -17.866 14.671 12.251 1.00 93.44 367 ASP A CA 1
ATOM 2921 C C . ASP A 1 367 ? -19.075 13.786 12.584 1.00 93.44 367 ASP A C 1
ATOM 2923 O O . ASP A 1 367 ? -19.373 13.549 13.755 1.00 93.44 367 ASP A O 1
ATOM 2927 N N . GLU A 1 368 ? -19.756 13.236 11.576 1.00 93.50 368 GLU A N 1
ATOM 2928 C CA . GLU A 1 368 ? -20.825 12.249 11.781 1.00 93.50 368 GLU A CA 1
ATOM 2929 C C . GLU A 1 368 ? -20.285 10.961 12.417 1.00 93.50 368 GLU A C 1
ATOM 2931 O O . GLU A 1 368 ? -20.912 10.418 13.334 1.00 93.50 368 GLU A O 1
ATOM 2936 N N . MET A 1 369 ? -19.093 10.514 12.006 1.00 94.69 369 MET A N 1
ATOM 2937 C CA . MET A 1 369 ? -18.414 9.375 12.628 1.00 94.69 369 MET A CA 1
ATOM 2938 C C . MET A 1 369 ? -18.061 9.656 14.088 1.00 94.69 369 MET A C 1
ATOM 2940 O O . MET A 1 369 ? -18.401 8.856 14.958 1.00 94.69 369 MET A O 1
ATOM 2944 N N . ILE A 1 370 ? -17.464 10.811 14.394 1.00 94.94 370 ILE A N 1
ATOM 2945 C CA . ILE A 1 370 ? -17.129 11.204 15.773 1.00 94.94 370 ILE A CA 1
ATOM 2946 C C . ILE A 1 370 ? -18.380 11.298 16.640 1.00 94.94 370 ILE A C 1
ATOM 2948 O O . ILE A 1 370 ? -18.387 10.799 17.763 1.00 94.94 370 ILE A O 1
ATOM 2952 N N . ASN A 1 371 ? -19.457 11.895 16.130 1.00 92.44 371 ASN A N 1
ATOM 2953 C CA . ASN A 1 371 ? -20.718 11.979 16.860 1.00 92.44 371 ASN A CA 1
ATOM 2954 C C . ASN A 1 371 ? -21.293 10.590 17.162 1.00 92.44 371 ASN A C 1
ATOM 2956 O O . ASN A 1 371 ? -21.828 10.378 18.249 1.00 92.44 371 ASN A O 1
ATOM 2960 N N . THR A 1 372 ? -21.146 9.639 16.239 1.00 91.38 372 THR A N 1
ATOM 2961 C CA . THR A 1 372 ? -21.548 8.241 16.445 1.00 91.38 372 THR A CA 1
ATOM 2962 C C . THR A 1 372 ? -20.676 7.565 17.508 1.00 91.38 372 THR A C 1
ATOM 2964 O O . THR A 1 372 ? -21.207 6.958 18.436 1.00 91.38 372 THR A O 1
ATOM 2967 N N . LEU A 1 373 ? -19.351 7.754 17.464 1.00 91.56 373 LEU A N 1
ATOM 2968 C CA . LEU A 1 373 ? -18.435 7.245 18.495 1.00 91.56 373 LEU A CA 1
ATOM 2969 C C . LEU A 1 373 ? -18.753 7.820 19.881 1.00 91.56 373 LEU A C 1
ATOM 2971 O O . LEU A 1 373 ? -18.802 7.071 20.854 1.00 91.56 373 LEU A O 1
ATOM 2975 N N . LYS A 1 374 ? -19.025 9.127 19.979 1.00 90.12 374 LYS A N 1
ATOM 2976 C CA . LYS A 1 374 ? -19.382 9.797 21.239 1.00 90.12 374 LYS A CA 1
ATOM 2977 C C . LYS A 1 374 ? -20.665 9.225 21.856 1.00 90.12 374 LYS A C 1
ATOM 2979 O O . LYS A 1 374 ? -20.738 9.121 23.078 1.00 90.12 374 LYS A O 1
ATOM 2984 N N . ARG A 1 375 ? -21.657 8.816 21.051 1.00 84.12 375 ARG A N 1
ATOM 2985 C CA . ARG A 1 375 ? -22.906 8.212 21.562 1.00 84.12 375 ARG A CA 1
ATOM 2986 C C . ARG A 1 375 ? -22.680 6.861 22.235 1.00 84.12 375 ARG A C 1
ATOM 2988 O O . ARG A 1 375 ? -23.270 6.628 23.287 1.00 84.12 375 ARG A O 1
ATOM 2995 N N . SER A 1 376 ? -21.756 6.044 21.721 1.00 73.50 376 SER A N 1
ATOM 2996 C CA . SER A 1 376 ? -21.420 4.738 22.317 1.00 73.50 376 SER A CA 1
ATOM 2997 C C . SER A 1 376 ? -20.926 4.827 23.774 1.00 73.50 376 SER A C 1
ATOM 2999 O O . SER A 1 376 ? -21.069 3.877 24.543 1.00 73.50 376 SER A O 1
ATOM 3001 N N . GLY A 1 377 ? -20.366 5.973 24.183 1.00 59.59 377 GLY A N 1
ATOM 3002 C CA . GLY A 1 377 ? -19.859 6.211 25.538 1.00 59.59 377 GLY A CA 1
ATOM 3003 C C . GLY A 1 377 ? -20.894 6.696 26.558 1.00 59.59 377 GLY A C 1
ATOM 3004 O O . GLY A 1 377 ? -20.620 6.672 27.761 1.00 59.59 377 GLY A O 1
ATOM 3005 N N . ILE A 1 378 ? -22.078 7.148 26.127 1.00 60.62 378 ILE A N 1
ATOM 3006 C CA . ILE A 1 378 ? -23.055 7.818 27.000 1.00 60.62 378 ILE A CA 1
ATOM 3007 C C . ILE A 1 378 ? -23.965 6.782 27.673 1.00 60.62 378 ILE A C 1
ATOM 3009 O O . ILE A 1 378 ? -24.836 6.189 27.048 1.00 60.62 378 ILE A O 1
ATOM 3013 N N . SER A 1 379 ? -23.816 6.597 28.987 1.00 46.88 379 SER A N 1
ATOM 3014 C CA . SER A 1 379 ? -24.574 5.610 29.775 1.00 46.88 379 SER A CA 1
ATOM 3015 C C . SER A 1 379 ? -25.987 6.044 30.209 1.00 46.88 379 SER A C 1
ATOM 3017 O O . SER A 1 379 ? -26.598 5.354 31.020 1.00 46.88 379 SER A O 1
ATOM 3019 N N . SER A 1 380 ? -26.500 7.198 29.762 1.00 41.16 380 SER A N 1
ATOM 3020 C CA . SER A 1 380 ? -27.672 7.857 30.375 1.00 41.16 380 SER A CA 1
ATOM 3021 C C . SER A 1 380 ? -28.972 7.866 29.559 1.00 41.16 380 SER A C 1
ATOM 3023 O O . SER A 1 380 ? -29.954 8.452 30.017 1.00 41.16 380 SER A O 1
ATOM 3025 N N . PHE A 1 381 ? -29.065 7.186 28.412 1.00 40.00 381 PHE A N 1
ATOM 3026 C CA . PHE A 1 381 ? -30.346 7.076 27.703 1.00 40.00 381 PHE A CA 1
ATOM 3027 C C . PHE A 1 381 ? -31.173 5.886 28.207 1.00 40.00 381 PHE A C 1
ATOM 3029 O O . PHE A 1 381 ? -30.996 4.745 27.799 1.00 40.00 381 PHE A O 1
ATOM 3036 N N . GLN A 1 382 ? -32.132 6.181 29.087 1.00 38.00 382 GLN A N 1
ATOM 3037 C CA . GLN A 1 382 ? -33.149 5.256 29.608 1.00 38.00 382 GLN A CA 1
ATOM 3038 C C . GLN A 1 382 ? -34.174 4.753 28.561 1.00 38.00 382 GLN A C 1
ATOM 3040 O O . GLN A 1 382 ? -35.246 4.302 28.946 1.00 38.00 382 GLN A O 1
ATOM 3045 N N . ASN A 1 383 ? -33.886 4.776 27.256 1.00 38.22 383 ASN A N 1
ATOM 3046 C CA . ASN A 1 383 ? -34.813 4.279 26.234 1.00 38.22 383 ASN A CA 1
ATOM 3047 C C . ASN A 1 383 ? -34.092 3.454 25.157 1.00 38.22 383 ASN A C 1
ATOM 3049 O O . ASN A 1 383 ? -33.475 4.005 24.258 1.00 38.22 383 ASN A O 1
ATOM 3053 N N . GLN A 1 384 ? -34.217 2.129 25.295 1.00 39.88 384 GLN A N 1
ATOM 3054 C CA . GLN A 1 384 ? -34.401 1.125 24.235 1.00 39.88 384 GLN A CA 1
ATOM 3055 C C . GLN A 1 384 ? -33.675 1.351 22.894 1.00 39.88 384 GLN A C 1
ATOM 3057 O O . GLN A 1 384 ? -34.315 1.596 21.882 1.00 39.88 384 GLN A O 1
ATOM 3062 N N . ASP A 1 385 ? -32.350 1.228 22.901 1.00 43.78 385 ASP A N 1
ATOM 3063 C CA . ASP A 1 385 ? -31.564 0.388 21.983 1.00 43.78 385 ASP A CA 1
ATOM 3064 C C . ASP A 1 385 ? -30.106 0.476 22.452 1.00 43.78 385 ASP A C 1
ATOM 3066 O O . ASP A 1 385 ? -29.487 1.534 22.418 1.00 43.78 385 ASP A O 1
ATOM 3070 N N . ASN A 1 386 ? -29.561 -0.616 22.992 1.00 45.75 386 ASN A N 1
ATOM 3071 C CA . ASN A 1 386 ? -28.195 -0.634 23.518 1.00 45.75 386 ASN A CA 1
ATOM 3072 C C . ASN A 1 386 ? -27.211 -0.464 22.332 1.00 45.75 386 ASN A C 1
ATOM 3074 O O . ASN A 1 386 ? -26.956 -1.416 21.589 1.00 45.75 386 ASN A O 1
ATOM 3078 N N . GLU A 1 387 ? -26.689 0.750 22.118 1.00 66.12 387 GLU A N 1
ATOM 3079 C CA . GLU A 1 387 ? -25.707 1.117 21.072 1.00 66.12 387 GLU A CA 1
ATOM 3080 C C . GLU A 1 387 ? -24.274 0.626 21.385 1.00 66.12 387 GLU A C 1
ATOM 3082 O O . GLU A 1 387 ? -23.288 1.189 20.916 1.00 66.12 387 GLU A O 1
ATOM 3087 N N . GLU A 1 388 ? -24.131 -0.424 22.193 1.00 80.75 388 GLU A N 1
ATOM 3088 C CA . GLU A 1 388 ? -22.826 -1.007 22.498 1.00 80.75 388 GLU A CA 1
ATOM 3089 C C . GLU A 1 388 ? -22.214 -1.641 21.238 1.00 80.75 388 GLU A C 1
ATOM 3091 O O . GLU A 1 388 ? -22.877 -2.396 20.515 1.00 80.75 388 GLU A O 1
ATOM 3096 N N . LEU A 1 389 ? -20.947 -1.312 20.969 1.00 93.94 389 LEU A N 1
ATOM 3097 C CA . LEU A 1 389 ? -20.187 -1.856 19.848 1.00 93.94 389 LEU A CA 1
ATOM 3098 C C . LEU A 1 389 ? -19.761 -3.296 20.143 1.00 93.94 389 LEU A C 1
ATOM 3100 O O . LEU A 1 389 ? -19.424 -3.641 21.275 1.00 93.94 389 LEU A O 1
ATOM 3104 N N . ASP A 1 390 ? -19.705 -4.132 19.114 1.00 96.56 390 ASP A N 1
ATOM 3105 C CA . ASP A 1 390 ? -19.141 -5.473 19.247 1.00 96.56 390 ASP A CA 1
ATOM 3106 C C . ASP A 1 390 ? -17.614 -5.398 19.349 1.00 96.56 390 ASP A C 1
ATOM 3108 O O . ASP A 1 390 ? -17.020 -6.048 20.206 1.00 96.56 390 ASP A O 1
ATOM 3112 N N . LEU A 1 391 ? -16.978 -4.568 18.514 1.00 98.38 391 LEU A N 1
ATOM 3113 C CA . LEU A 1 391 ? -15.521 -4.445 18.457 1.00 98.38 391 LEU A CA 1
ATOM 3114 C C . LEU A 1 391 ? -15.058 -2.991 18.336 1.00 98.38 391 LEU A C 1
ATOM 3116 O O . LEU A 1 391 ? -15.575 -2.227 17.520 1.00 98.38 391 LEU A O 1
ATOM 3120 N N . LEU A 1 392 ? -14.016 -2.648 19.093 1.00 98.62 392 LEU A N 1
ATOM 3121 C CA . LEU A 1 392 ? -13.181 -1.466 18.889 1.00 98.62 392 LEU A CA 1
ATOM 3122 C C . LEU A 1 392 ? -11.798 -1.896 18.385 1.00 98.62 392 LEU A C 1
ATOM 3124 O O . LEU A 1 392 ? -11.073 -2.620 19.066 1.00 98.62 392 LEU A O 1
ATOM 3128 N N . ILE A 1 393 ? -11.413 -1.422 17.205 1.00 98.88 393 ILE A N 1
ATOM 3129 C CA . ILE A 1 393 ? -10.112 -1.681 16.586 1.00 98.88 393 ILE A CA 1
ATOM 3130 C C . ILE A 1 393 ? -9.232 -0.435 16.727 1.00 98.88 393 ILE A C 1
ATOM 3132 O O . ILE A 1 393 ? -9.632 0.672 16.369 1.00 98.88 393 ILE A O 1
ATOM 3136 N N . ILE A 1 394 ? -8.018 -0.616 17.242 1.00 98.81 394 ILE A N 1
ATOM 3137 C CA . ILE A 1 394 ? -7.042 0.454 17.458 1.00 98.81 394 ILE A CA 1
ATOM 3138 C C . ILE A 1 394 ? -5.955 0.357 16.384 1.00 98.81 394 ILE A C 1
ATOM 3140 O O . ILE A 1 394 ? -5.199 -0.617 16.354 1.00 98.81 394 ILE A O 1
ATOM 3144 N N . GLY A 1 395 ? -5.858 1.383 15.537 1.00 98.62 395 GLY A N 1
ATOM 3145 C CA . GLY A 1 395 ? -4.885 1.499 14.448 1.00 98.62 395 GLY A CA 1
ATOM 3146 C C . GLY A 1 395 ? -5.516 1.361 13.060 1.00 98.62 395 GLY A C 1
ATOM 3147 O O . GLY A 1 395 ? -6.159 0.367 12.746 1.00 98.62 395 GLY A O 1
ATOM 3148 N N . GLY A 1 396 ? -5.286 2.346 12.195 1.00 98.31 396 GLY A N 1
ATOM 3149 C CA . GLY A 1 396 ? -5.804 2.458 10.826 1.00 98.31 396 GLY A CA 1
ATOM 3150 C C . GLY A 1 396 ? -4.782 2.126 9.740 1.00 98.31 396 GLY A C 1
ATOM 3151 O O . GLY A 1 396 ? -4.837 2.690 8.644 1.00 98.31 396 GLY A O 1
ATOM 3152 N N . GLY A 1 397 ? -3.824 1.245 10.035 1.00 98.19 397 GLY A N 1
ATOM 3153 C CA . GLY A 1 397 ? -2.989 0.584 9.024 1.00 98.19 397 GLY A CA 1
ATOM 3154 C C . GLY A 1 397 ? -3.703 -0.609 8.377 1.00 98.19 397 GLY A C 1
ATOM 3155 O O . GLY A 1 397 ? -4.815 -0.948 8.773 1.00 98.19 397 GLY A O 1
ATOM 3156 N N . ALA A 1 398 ? -3.037 -1.282 7.433 1.00 97.62 398 ALA A N 1
ATOM 3157 C CA . ALA A 1 398 ? -3.629 -2.364 6.628 1.00 97.62 398 ALA A CA 1
ATOM 3158 C C . ALA A 1 398 ? -4.258 -3.482 7.477 1.00 97.62 398 ALA A C 1
ATOM 3160 O O . ALA A 1 398 ? -5.324 -3.994 7.150 1.00 97.62 398 ALA A O 1
ATOM 3161 N N . THR A 1 399 ? -3.623 -3.824 8.601 1.00 97.81 399 THR A N 1
ATOM 3162 C CA . THR A 1 399 ? -4.137 -4.816 9.552 1.00 97.81 399 THR A CA 1
ATOM 3163 C C . THR A 1 399 ? -5.464 -4.382 10.173 1.00 97.81 399 THR A C 1
ATOM 3165 O O . THR A 1 399 ? -6.417 -5.156 10.196 1.00 97.81 399 THR A O 1
ATOM 3168 N N . GLY A 1 400 ? -5.543 -3.147 10.673 1.00 98.50 400 GLY A N 1
ATOM 3169 C CA . GLY A 1 400 ? -6.731 -2.659 11.369 1.00 98.50 400 GLY A CA 1
ATOM 3170 C C . GLY A 1 400 ? -7.877 -2.323 10.420 1.00 98.50 400 GLY A C 1
ATOM 3171 O O . GLY A 1 400 ? -9.010 -2.720 10.675 1.00 98.50 400 GLY A O 1
ATOM 3172 N N . THR A 1 401 ? -7.596 -1.672 9.287 1.00 98.69 401 THR A N 1
ATOM 3173 C CA . THR A 1 401 ? -8.617 -1.395 8.261 1.00 98.69 401 THR A CA 1
ATOM 3174 C C . THR A 1 401 ? -9.145 -2.690 7.645 1.00 98.69 401 THR A C 1
ATOM 3176 O O . THR A 1 401 ? -10.353 -2.817 7.453 1.00 98.69 401 THR A O 1
ATOM 3179 N N . GLY A 1 402 ? -8.276 -3.682 7.415 1.00 98.56 402 GLY A N 1
ATOM 3180 C CA . GLY A 1 402 ? -8.671 -5.020 6.978 1.00 98.56 402 GLY A CA 1
ATOM 3181 C C . GLY A 1 402 ? -9.578 -5.719 7.990 1.00 98.56 402 GLY A C 1
ATOM 3182 O O . GLY A 1 402 ? -10.628 -6.233 7.610 1.00 98.56 402 GLY A O 1
ATOM 3183 N N . ALA A 1 403 ? -9.219 -5.691 9.279 1.00 98.75 403 ALA A N 1
ATOM 3184 C CA . ALA A 1 403 ? -10.042 -6.255 10.350 1.00 98.75 403 ALA A CA 1
ATOM 3185 C C . ALA A 1 403 ? -11.402 -5.544 10.464 1.00 98.75 403 ALA A C 1
ATOM 3187 O O . ALA A 1 403 ? -12.426 -6.202 10.635 1.00 98.75 403 ALA A O 1
ATOM 3188 N N . ALA A 1 404 ? -11.434 -4.218 10.303 1.00 98.81 404 ALA A N 1
ATOM 3189 C CA . ALA A 1 404 ? -12.674 -3.449 10.307 1.00 98.81 404 ALA A CA 1
ATOM 3190 C C . ALA A 1 404 ? -13.581 -3.812 9.125 1.00 98.81 404 ALA A C 1
ATOM 3192 O O . ALA A 1 404 ? -14.781 -3.993 9.317 1.00 98.81 404 ALA A O 1
ATOM 3193 N N . LEU A 1 405 ? -13.015 -3.959 7.921 1.00 98.69 405 LEU A N 1
ATOM 3194 C CA . LEU A 1 405 ? -13.758 -4.382 6.734 1.00 98.69 405 LEU A CA 1
ATOM 3195 C C . LEU A 1 405 ? -14.324 -5.797 6.900 1.00 98.69 405 LEU A C 1
ATOM 3197 O O . LEU A 1 405 ? -15.500 -6.028 6.620 1.00 98.69 405 LEU A O 1
ATOM 3201 N N . ASP A 1 406 ? -13.515 -6.740 7.381 1.00 98.75 406 ASP A N 1
ATOM 3202 C CA . ASP A 1 406 ? -13.972 -8.110 7.604 1.00 98.75 406 ASP A CA 1
ATOM 3203 C C . ASP A 1 406 ? -15.092 -8.174 8.648 1.00 98.75 406 ASP A C 1
ATOM 3205 O O . ASP A 1 406 ? -16.161 -8.720 8.390 1.00 98.75 406 ASP A O 1
ATOM 3209 N N . ALA A 1 407 ? -14.912 -7.534 9.801 1.00 98.38 407 ALA A N 1
ATOM 3210 C CA . ALA A 1 407 ? -15.935 -7.522 10.837 1.00 98.38 407 ALA A CA 1
ATOM 3211 C C . ALA A 1 407 ? -17.236 -6.826 10.380 1.00 98.38 407 ALA A C 1
ATOM 3213 O O . ALA A 1 407 ? -18.326 -7.344 10.634 1.00 98.38 407 ALA A O 1
ATOM 3214 N N . ALA A 1 408 ? -17.142 -5.707 9.651 1.00 97.31 408 ALA A N 1
ATOM 3215 C CA . ALA A 1 408 ? -18.311 -4.999 9.127 1.00 97.31 408 ALA A CA 1
ATOM 3216 C C . ALA A 1 408 ? -19.073 -5.823 8.075 1.00 97.31 408 ALA A C 1
ATOM 3218 O O . ALA A 1 408 ? -20.297 -5.920 8.139 1.00 97.31 408 ALA A O 1
ATOM 3219 N N . THR A 1 409 ? -18.369 -6.484 7.150 1.00 96.69 409 THR A N 1
ATOM 3220 C CA . THR A 1 409 ? -19.004 -7.337 6.124 1.00 96.69 409 THR A CA 1
ATOM 3221 C C . THR A 1 409 ? -19.658 -8.594 6.707 1.00 96.69 409 THR A C 1
ATOM 3223 O O . THR A 1 409 ? -20.621 -9.110 6.143 1.00 96.69 409 THR A O 1
ATOM 3226 N N . ARG A 1 410 ? -19.213 -9.048 7.885 1.00 97.38 410 ARG A N 1
ATOM 3227 C CA . ARG A 1 410 ? -19.878 -10.098 8.677 1.00 97.38 410 ARG A CA 1
ATOM 3228 C C . ARG A 1 410 ? -21.092 -9.598 9.471 1.00 97.38 410 ARG A C 1
ATOM 3230 O O . ARG A 1 410 ? -21.775 -10.404 10.103 1.00 97.38 410 ARG A O 1
ATOM 3237 N N . GLY A 1 411 ? -21.378 -8.295 9.445 1.00 93.88 411 GLY A N 1
ATOM 3238 C CA . GLY A 1 411 ? -22.521 -7.672 10.117 1.00 93.88 411 GLY A CA 1
ATOM 3239 C C . GLY A 1 411 ? -22.290 -7.293 11.583 1.00 93.88 411 GLY A C 1
ATOM 3240 O O . GLY A 1 411 ? -23.266 -7.074 12.298 1.00 93.88 411 GLY A O 1
ATOM 3241 N N . LEU A 1 412 ? -21.037 -7.230 12.046 1.00 94.81 412 LEU A N 1
ATOM 3242 C CA . LEU A 1 412 ? -20.707 -6.789 13.406 1.00 94.81 412 LEU A CA 1
ATOM 3243 C C . LEU A 1 412 ? -20.750 -5.256 13.519 1.00 94.81 412 LEU A C 1
ATOM 3245 O O . LEU A 1 412 ? -20.431 -4.538 12.568 1.00 94.81 412 LEU A O 1
ATOM 3249 N N . LYS A 1 413 ? -21.084 -4.738 14.708 1.00 95.56 413 LYS A N 1
ATOM 3250 C CA . LYS A 1 413 ? -20.982 -3.305 15.026 1.00 95.56 413 LYS A CA 1
ATOM 3251 C C . LYS A 1 413 ? -19.543 -2.956 15.395 1.00 95.56 413 LYS A C 1
ATOM 3253 O O . LYS A 1 413 ? -19.086 -3.277 16.492 1.00 95.56 413 LYS A O 1
ATOM 3258 N N . VAL A 1 414 ? -18.832 -2.294 14.490 1.00 96.75 414 VAL A N 1
ATOM 3259 C CA . VAL A 1 414 ? -17.383 -2.080 14.613 1.00 96.75 414 VAL A CA 1
ATOM 3260 C C . VAL A 1 414 ? -17.050 -0.597 14.626 1.00 96.75 414 VAL A C 1
ATOM 3262 O O . VAL A 1 414 ? -17.548 0.165 13.792 1.00 96.75 414 VAL A O 1
ATOM 3265 N N . ALA A 1 415 ? -16.149 -0.213 15.527 1.00 98.25 415 ALA A N 1
ATOM 3266 C CA . ALA A 1 415 ? -15.444 1.056 15.467 1.00 98.25 415 ALA A CA 1
ATOM 3267 C C . ALA A 1 415 ? -13.954 0.861 15.176 1.00 98.25 415 ALA A C 1
ATOM 3269 O O . ALA A 1 415 ? -13.349 -0.106 15.640 1.00 98.25 415 ALA A O 1
ATOM 3270 N N . LEU A 1 416 ? -13.351 1.808 14.456 1.00 98.75 416 LEU A N 1
ATOM 3271 C CA . LEU A 1 416 ? -11.899 1.914 14.313 1.00 98.75 416 LEU A CA 1
ATOM 3272 C C . LEU A 1 416 ? -11.440 3.342 14.595 1.00 98.75 416 LEU A C 1
ATOM 3274 O O . LEU A 1 416 ? -11.993 4.298 14.049 1.00 98.75 416 LEU A O 1
ATOM 3278 N N . VAL A 1 417 ? -10.392 3.476 15.406 1.00 98.75 417 VAL A N 1
ATOM 3279 C CA . VAL A 1 417 ? -9.727 4.759 15.664 1.00 98.75 417 VAL A CA 1
ATOM 3280 C C . VAL A 1 417 ? -8.258 4.691 15.257 1.00 98.75 417 VAL A C 1
ATOM 3282 O O . VAL A 1 417 ? -7.551 3.729 15.566 1.00 98.75 417 VAL A O 1
ATOM 3285 N N . GLU A 1 418 ? -7.808 5.708 14.530 1.00 98.69 418 GLU A N 1
ATOM 3286 C CA . GLU A 1 418 ? -6.423 5.888 14.096 1.00 98.69 418 GLU A CA 1
ATOM 3287 C C . GLU A 1 418 ? -5.902 7.211 14.634 1.00 98.69 418 GLU A C 1
ATOM 3289 O O . GLU A 1 418 ? -6.536 8.245 14.442 1.00 98.69 418 GLU A O 1
ATOM 3294 N N . ARG A 1 419 ? -4.743 7.175 15.297 1.00 98.12 419 ARG A N 1
ATOM 3295 C CA . ARG A 1 419 ? -4.196 8.343 15.983 1.00 98.12 419 ARG A CA 1
ATOM 3296 C C . ARG A 1 419 ? -3.796 9.463 15.029 1.00 98.12 419 ARG A C 1
ATOM 3298 O O . ARG A 1 419 ? -4.012 10.625 15.366 1.00 98.12 419 ARG A O 1
ATOM 3305 N N . ASP A 1 420 ? -3.193 9.113 13.898 1.00 97.31 420 ASP A N 1
ATOM 3306 C CA . ASP A 1 420 ? -2.778 10.055 12.862 1.00 97.31 420 ASP A CA 1
ATOM 3307 C C . ASP A 1 420 ? -3.736 9.887 11.666 1.00 97.31 420 ASP A C 1
ATOM 3309 O O . ASP A 1 420 ? -4.945 9.860 11.851 1.00 97.31 420 ASP A O 1
ATOM 3313 N N . ASP A 1 421 ? -3.250 9.718 10.437 1.00 98.31 421 ASP A N 1
ATOM 3314 C CA . ASP A 1 421 ? -4.103 9.400 9.281 1.00 98.31 421 ASP A CA 1
ATOM 3315 C C . ASP A 1 421 ? -4.069 7.911 8.912 1.00 98.31 421 ASP A C 1
ATOM 3317 O O . ASP A 1 421 ? -3.153 7.172 9.279 1.00 98.31 421 ASP A O 1
ATOM 3321 N N . PHE A 1 422 ? -5.035 7.452 8.120 1.00 98.44 422 PHE A N 1
ATOM 3322 C CA . PHE A 1 422 ? -5.034 6.089 7.598 1.00 98.44 422 PHE A CA 1
ATOM 3323 C C . PHE A 1 422 ? -3.722 5.789 6.857 1.00 98.44 422 PHE A C 1
ATOM 3325 O O . PHE A 1 422 ? -3.271 6.564 6.017 1.00 98.44 422 PHE A O 1
ATOM 3332 N N . ALA A 1 423 ? -3.096 4.649 7.160 1.00 97.75 423 ALA A N 1
ATOM 3333 C CA . ALA A 1 423 ? -1.767 4.261 6.670 1.00 97.75 423 ALA A CA 1
ATOM 3334 C C . ALA A 1 423 ? -0.611 5.224 7.020 1.00 97.75 423 ALA A C 1
ATOM 3336 O O . ALA A 1 423 ? 0.457 5.134 6.412 1.00 97.75 423 ALA A O 1
ATOM 3337 N N . SER A 1 424 ? -0.757 6.106 8.012 1.00 96.88 424 SER A N 1
ATOM 3338 C CA . SER A 1 424 ? 0.300 7.016 8.488 1.00 96.88 424 SER A CA 1
ATOM 3339 C C . SER A 1 424 ? 1.601 6.315 8.892 1.00 96.88 424 SER A C 1
ATOM 3341 O O . SER A 1 424 ? 2.664 6.906 8.728 1.00 96.88 424 SER A O 1
ATOM 3343 N N . GLY A 1 425 ? 1.531 5.073 9.385 1.00 95.06 425 GLY A N 1
ATOM 3344 C CA . GLY A 1 425 ? 2.673 4.265 9.823 1.00 95.06 425 GLY A CA 1
ATOM 3345 C C . GLY A 1 425 ? 3.335 3.440 8.709 1.00 95.06 425 GLY A C 1
ATOM 3346 O O . GLY A 1 425 ? 3.574 3.910 7.594 1.00 95.06 425 GLY A O 1
ATOM 3347 N N . THR A 1 426 ? 3.655 2.177 9.010 1.00 95.62 426 THR A N 1
ATOM 3348 C CA . THR A 1 426 ? 4.366 1.257 8.100 1.00 95.62 426 THR A CA 1
ATOM 3349 C C . THR A 1 426 ? 3.607 0.979 6.799 1.00 95.62 426 THR A C 1
ATOM 3351 O O . THR A 1 426 ? 4.231 0.792 5.757 1.00 95.62 426 THR A O 1
ATOM 3354 N N . SER A 1 427 ? 2.270 0.985 6.827 1.00 97.06 427 SER A N 1
ATOM 3355 C CA . SER A 1 427 ? 1.424 0.611 5.681 1.00 97.06 427 SER A CA 1
ATOM 3356 C C . SER A 1 427 ? 1.504 1.551 4.472 1.00 97.06 427 SER A C 1
ATOM 3358 O O . SER A 1 427 ? 0.950 1.200 3.438 1.00 97.06 427 SER A O 1
ATOM 3360 N N . SER A 1 428 ? 2.187 2.696 4.570 1.00 96.75 428 SER A N 1
ATOM 3361 C CA . SER A 1 428 ? 2.475 3.601 3.441 1.00 96.75 428 SER A CA 1
ATOM 3362 C C . SER A 1 428 ? 3.954 3.644 3.029 1.00 96.75 428 SER A C 1
ATOM 3364 O O . SER A 1 428 ? 4.355 4.492 2.224 1.00 96.75 428 SER A O 1
ATOM 3366 N N . ARG A 1 429 ? 4.785 2.781 3.629 1.00 96.19 429 ARG A N 1
ATOM 3367 C CA . ARG A 1 429 ? 6.253 2.758 3.504 1.00 96.19 429 ARG A CA 1
ATOM 3368 C C . ARG A 1 429 ? 6.764 1.355 3.166 1.00 96.19 429 ARG A C 1
ATOM 3370 O O . ARG A 1 429 ? 7.764 0.889 3.710 1.00 96.19 429 ARG A O 1
ATOM 3377 N N . SER A 1 430 ? 6.035 0.650 2.305 1.00 94.75 430 SER A N 1
ATOM 3378 C CA . SER A 1 430 ? 6.411 -0.672 1.800 1.00 94.75 430 SER A CA 1
ATOM 3379 C C . SER A 1 430 ? 7.179 -0.580 0.475 1.00 94.75 430 SER A C 1
ATOM 3381 O O . SER A 1 430 ? 7.197 0.464 -0.170 1.00 94.75 430 SER A O 1
ATOM 3383 N N . THR A 1 431 ? 7.738 -1.695 -0.007 1.00 94.81 431 THR A N 1
ATOM 3384 C CA . THR A 1 431 ? 8.306 -1.790 -1.372 1.00 94.81 431 THR A CA 1
ATOM 3385 C C . THR A 1 431 ? 7.245 -1.674 -2.477 1.00 94.81 431 THR A C 1
ATOM 3387 O O . THR A 1 431 ? 7.597 -1.698 -3.649 1.00 94.81 431 THR A O 1
ATOM 3390 N N . LYS A 1 432 ? 5.958 -1.513 -2.131 1.00 95.38 432 LYS A N 1
ATOM 3391 C CA . LYS A 1 432 ? 4.840 -1.395 -3.081 1.00 95.38 432 LYS A CA 1
ATOM 3392 C C . LYS A 1 432 ? 4.602 -2.655 -3.907 1.00 95.38 432 LYS A C 1
ATOM 3394 O O . LYS A 1 432 ? 3.982 -2.590 -4.959 1.00 95.38 432 LYS A O 1
ATOM 3399 N N . LEU A 1 433 ? 5.065 -3.802 -3.418 1.00 94.19 433 LEU A N 1
ATOM 3400 C CA . LEU A 1 433 ? 4.899 -5.092 -4.074 1.00 94.19 433 LEU A CA 1
ATOM 3401 C C . LEU A 1 433 ? 4.041 -6.032 -3.235 1.00 94.19 433 LEU A C 1
ATOM 3403 O O . LEU A 1 433 ? 4.207 -6.144 -2.018 1.00 94.19 433 LEU A O 1
ATOM 3407 N N . ILE A 1 434 ? 3.165 -6.748 -3.927 1.00 92.44 434 ILE A N 1
ATOM 3408 C CA . ILE A 1 434 ? 2.354 -7.841 -3.409 1.00 92.44 434 ILE A CA 1
ATOM 3409 C C . ILE A 1 434 ? 3.092 -9.128 -3.769 1.00 92.44 434 ILE A C 1
ATOM 3411 O O . ILE A 1 434 ? 2.777 -9.807 -4.740 1.00 92.44 434 ILE A O 1
ATOM 3415 N N . HIS A 1 435 ? 4.146 -9.415 -3.012 1.00 85.69 435 HIS A N 1
ATOM 3416 C CA . HIS A 1 435 ? 5.033 -10.531 -3.308 1.00 85.69 435 HIS A CA 1
ATOM 3417 C C . HIS A 1 435 ? 4.430 -11.871 -2.917 1.00 85.69 435 HIS A C 1
ATOM 3419 O O . HIS A 1 435 ? 4.078 -12.057 -1.750 1.00 85.69 435 HIS A O 1
ATOM 3425 N N . GLY A 1 436 ? 4.457 -12.845 -3.825 1.00 71.56 436 GLY A N 1
ATOM 3426 C CA . GLY A 1 436 ? 4.086 -14.223 -3.489 1.00 71.56 436 GLY A CA 1
ATOM 3427 C C . GLY A 1 436 ? 5.245 -15.081 -2.945 1.00 71.56 436 GLY A C 1
ATOM 3428 O O . GLY A 1 436 ? 5.074 -16.275 -2.742 1.00 71.56 436 GLY A O 1
ATOM 3429 N N . GLY A 1 437 ? 6.440 -14.516 -2.719 1.00 73.88 437 GLY A N 1
ATOM 3430 C CA . GLY A 1 437 ? 7.456 -15.151 -1.870 1.00 73.88 437 GLY A CA 1
ATOM 3431 C C . GLY A 1 437 ? 8.391 -16.183 -2.519 1.00 73.88 437 GLY A C 1
ATOM 3432 O O . GLY A 1 437 ? 8.765 -17.145 -1.853 1.00 73.88 437 GLY A O 1
ATOM 3433 N N . VAL A 1 438 ? 8.846 -15.967 -3.758 1.00 74.56 438 VAL A N 1
ATOM 3434 C CA . VAL A 1 438 ? 9.770 -16.867 -4.496 1.00 74.56 438 VAL A CA 1
ATOM 3435 C C . VAL A 1 438 ? 10.987 -17.325 -3.666 1.00 74.56 438 VAL A C 1
ATOM 3437 O O . VAL A 1 438 ? 11.360 -18.493 -3.682 1.00 74.56 438 VAL A O 1
ATOM 3440 N N . ARG A 1 439 ? 11.593 -16.440 -2.866 1.00 72.94 439 ARG A N 1
ATOM 3441 C CA . ARG A 1 439 ? 12.738 -16.796 -2.002 1.00 72.94 439 ARG A CA 1
ATOM 3442 C C . ARG A 1 439 ? 12.366 -17.751 -0.859 1.00 72.94 439 ARG A C 1
ATOM 3444 O O . ARG A 1 439 ? 13.201 -18.522 -0.389 1.00 72.94 439 ARG A O 1
ATOM 3451 N N . TYR A 1 440 ? 11.132 -17.679 -0.368 1.00 68.06 440 TYR A N 1
ATOM 3452 C CA . TYR A 1 440 ? 10.648 -18.623 0.637 1.00 68.06 440 TYR A CA 1
ATOM 3453 C C . TYR A 1 440 ? 10.408 -19.991 0.023 1.00 68.06 440 TYR A C 1
ATOM 3455 O O . TYR A 1 440 ? 10.669 -20.975 0.699 1.00 68.06 440 TYR A O 1
ATOM 3463 N N . LEU A 1 441 ? 10.012 -20.057 -1.253 1.00 70.94 441 LEU A N 1
ATOM 3464 C CA . LEU A 1 441 ? 9.922 -21.322 -1.973 1.00 70.94 441 LEU A CA 1
ATOM 3465 C C . LEU A 1 441 ? 11.289 -22.006 -2.054 1.00 70.94 441 LEU A C 1
ATOM 3467 O O . LEU A 1 441 ? 11.397 -23.189 -1.751 1.00 70.94 441 LEU A O 1
ATOM 3471 N N . GLU A 1 442 ? 12.337 -21.248 -2.380 1.00 71.06 442 GLU A N 1
ATOM 3472 C CA . GLU A 1 442 ? 13.708 -21.763 -2.388 1.00 71.06 442 GLU A CA 1
ATOM 3473 C C . GLU A 1 442 ? 14.073 -22.396 -1.031 1.00 71.06 442 GLU A C 1
ATOM 3475 O O . GLU A 1 442 ? 14.508 -23.544 -0.974 1.00 71.06 442 GLU A O 1
ATOM 3480 N N . LYS A 1 443 ? 13.804 -21.702 0.084 1.00 67.62 443 LYS A N 1
ATOM 3481 C CA . LYS A 1 443 ? 14.036 -22.249 1.434 1.00 67.62 443 LYS A CA 1
ATOM 3482 C C . LYS A 1 443 ? 13.125 -23.428 1.779 1.00 67.62 443 LYS A C 1
ATOM 3484 O O . LYS A 1 443 ? 13.611 -24.378 2.378 1.00 67.62 443 LYS A O 1
ATOM 3489 N N . ALA A 1 444 ? 11.842 -23.366 1.427 1.00 65.44 444 ALA A N 1
ATOM 3490 C CA . ALA A 1 444 ? 10.869 -24.427 1.677 1.00 65.44 444 ALA A CA 1
ATOM 3491 C C . ALA A 1 444 ? 11.322 -25.737 1.031 1.00 65.44 444 ALA A C 1
ATOM 3493 O O . ALA A 1 444 ? 11.286 -26.780 1.674 1.00 65.44 444 ALA A O 1
ATOM 3494 N N . ILE A 1 445 ? 11.818 -25.654 -0.207 1.00 65.81 445 ILE A N 1
ATOM 3495 C CA . ILE A 1 445 ? 12.365 -26.792 -0.941 1.00 65.81 445 ILE A CA 1
ATOM 3496 C C . ILE A 1 445 ? 13.669 -27.257 -0.284 1.00 65.81 445 ILE A C 1
ATOM 3498 O O . ILE A 1 445 ? 13.743 -28.396 0.160 1.00 65.81 445 ILE A O 1
ATOM 3502 N N . TYR A 1 446 ? 14.682 -26.392 -0.147 1.00 66.62 446 TYR A N 1
ATOM 3503 C CA . TYR A 1 446 ? 15.994 -26.812 0.371 1.00 66.62 446 TYR A CA 1
ATOM 3504 C C . TYR A 1 446 ? 15.967 -27.333 1.812 1.00 66.62 446 TYR A C 1
ATOM 3506 O O . TYR A 1 446 ? 16.796 -28.165 2.172 1.00 66.62 446 TYR A O 1
ATOM 3514 N N . GLN A 1 447 ? 15.062 -26.822 2.648 1.00 71.81 447 GLN A N 1
ATOM 3515 C CA . GLN A 1 447 ? 14.982 -27.156 4.074 1.00 71.81 447 GLN A CA 1
ATOM 3516 C C . GLN A 1 447 ? 13.822 -28.100 4.406 1.00 71.81 447 GLN A C 1
ATOM 3518 O O . GLN A 1 447 ? 13.656 -28.429 5.577 1.00 71.81 447 GLN A O 1
ATOM 3523 N N . LEU A 1 448 ? 13.030 -28.523 3.410 1.00 63.75 448 LEU A N 1
ATOM 3524 C CA . LEU A 1 448 ? 11.801 -29.308 3.599 1.00 63.75 448 LEU A CA 1
ATOM 3525 C C . LEU A 1 448 ? 10.863 -28.684 4.648 1.00 63.75 448 LEU A C 1
ATOM 3527 O O . LEU A 1 448 ? 10.258 -29.366 5.474 1.00 63.75 448 LEU A O 1
ATOM 3531 N N . ASP A 1 449 ? 10.761 -27.356 4.628 1.00 71.12 449 ASP A N 1
ATOM 3532 C CA . ASP A 1 449 ? 9.999 -26.593 5.612 1.00 71.12 449 ASP A CA 1
ATOM 3533 C C . ASP A 1 449 ? 8.558 -26.390 5.119 1.00 71.12 449 ASP A C 1
ATOM 3535 O O . ASP A 1 449 ? 8.258 -25.486 4.329 1.00 71.12 449 ASP A O 1
ATOM 3539 N N . TYR A 1 450 ? 7.652 -27.238 5.613 1.00 71.62 450 TYR A N 1
ATOM 3540 C CA . TYR A 1 450 ? 6.219 -27.168 5.311 1.00 71.62 450 TYR A CA 1
ATOM 3541 C C . TYR A 1 450 ? 5.586 -25.829 5.724 1.00 71.62 450 TYR A C 1
ATOM 3543 O O . TYR A 1 450 ? 4.684 -25.325 5.051 1.00 71.62 450 TYR A O 1
ATOM 3551 N N . GLY A 1 451 ? 6.086 -25.205 6.795 1.00 72.56 451 GLY A N 1
ATOM 3552 C CA . GLY A 1 451 ? 5.630 -23.887 7.226 1.00 72.56 451 GLY A CA 1
ATOM 3553 C C . GLY A 1 451 ? 5.937 -22.816 6.180 1.00 72.56 451 GLY A C 1
ATOM 3554 O O . GLY A 1 451 ? 5.067 -22.015 5.841 1.00 72.56 451 GLY A O 1
ATOM 3555 N N . GLN A 1 452 ? 7.143 -22.831 5.600 1.00 74.56 452 GLN A N 1
ATOM 3556 C CA . GLN A 1 452 ? 7.500 -21.921 4.501 1.00 74.56 452 GLN A CA 1
ATOM 3557 C C . GLN A 1 452 ? 6.668 -22.188 3.246 1.00 74.56 452 GLN A C 1
ATOM 3559 O O . GLN A 1 452 ? 6.252 -21.236 2.588 1.00 74.56 452 GLN A O 1
ATOM 3564 N N . TYR A 1 453 ? 6.382 -23.453 2.930 1.00 77.94 453 TYR A N 1
ATOM 3565 C CA . TYR A 1 453 ? 5.522 -23.805 1.801 1.00 77.94 453 TYR A CA 1
ATOM 3566 C C . TYR A 1 453 ? 4.108 -23.221 1.943 1.00 77.94 453 TYR A C 1
ATOM 3568 O O . TYR A 1 453 ? 3.615 -22.566 1.019 1.00 77.94 453 TYR A O 1
ATOM 3576 N N . LYS A 1 454 ? 3.481 -23.385 3.117 1.00 80.38 454 LYS A N 1
ATOM 3577 C CA . LYS A 1 454 ? 2.151 -22.828 3.403 1.00 80.38 454 LYS A CA 1
ATOM 3578 C C . LYS A 1 454 ? 2.131 -21.305 3.230 1.00 80.38 454 LYS A C 1
ATOM 3580 O O . LYS A 1 454 ? 1.216 -20.784 2.598 1.00 80.38 454 LYS A O 1
ATOM 3585 N N . LEU A 1 455 ? 3.175 -20.613 3.696 1.00 79.62 455 LEU A N 1
ATOM 3586 C CA . LEU A 1 455 ? 3.316 -19.161 3.525 1.00 79.62 455 LEU A CA 1
ATOM 3587 C C . LEU A 1 455 ? 3.393 -18.737 2.051 1.00 79.62 455 LEU A C 1
ATOM 3589 O O . LEU A 1 455 ? 2.838 -17.702 1.689 1.00 79.62 455 LEU A O 1
ATOM 3593 N N . VAL A 1 456 ? 4.072 -19.508 1.193 1.00 83.62 456 VAL A N 1
ATOM 3594 C CA . VAL A 1 456 ? 4.117 -19.224 -0.254 1.00 83.62 456 VAL A CA 1
ATOM 3595 C C . VAL A 1 456 ? 2.735 -19.386 -0.879 1.00 83.62 456 VAL A C 1
ATOM 3597 O O . VAL A 1 456 ? 2.302 -18.518 -1.631 1.00 83.62 456 VAL A O 1
ATOM 3600 N N . ARG A 1 457 ? 2.023 -20.467 -0.550 1.00 84.31 457 ARG A N 1
ATOM 3601 C CA . ARG A 1 457 ? 0.677 -20.733 -1.076 1.00 84.31 457 ARG A CA 1
ATOM 3602 C C . ARG A 1 457 ? -0.333 -19.670 -0.677 1.00 84.31 457 ARG A C 1
ATOM 3604 O O . ARG A 1 457 ? -1.066 -19.179 -1.531 1.00 84.31 457 ARG A O 1
ATOM 3611 N N . GLU A 1 458 ? -0.321 -19.286 0.592 1.00 87.31 458 GLU A N 1
ATOM 3612 C CA . GLU A 1 458 ? -1.152 -18.204 1.111 1.00 87.31 458 GLU A CA 1
ATOM 3613 C C . GLU A 1 458 ? -0.843 -16.883 0.398 1.00 87.31 458 GLU A C 1
ATOM 3615 O O . GLU A 1 458 ? -1.749 -16.232 -0.112 1.00 87.31 458 GLU A O 1
ATOM 3620 N N . ALA A 1 459 ? 0.436 -16.520 0.272 1.00 88.44 459 ALA A N 1
ATOM 3621 C CA . ALA A 1 459 ? 0.825 -15.282 -0.394 1.00 88.44 459 ALA A CA 1
ATOM 3622 C C . ALA A 1 459 ? 0.437 -15.261 -1.884 1.00 88.44 459 ALA A C 1
ATOM 3624 O O . ALA A 1 459 ? 0.044 -14.215 -2.393 1.00 88.44 459 ALA A O 1
ATOM 3625 N N . LEU A 1 460 ? 0.532 -16.396 -2.584 1.00 88.19 460 LEU A N 1
ATOM 3626 C CA . LEU A 1 460 ? 0.105 -16.533 -3.981 1.00 88.19 460 LEU A CA 1
ATOM 3627 C C . LEU A 1 460 ? -1.406 -16.344 -4.145 1.00 88.19 460 LEU A C 1
ATOM 3629 O O . LEU A 1 460 ? -1.824 -15.615 -5.044 1.00 88.19 460 LEU A O 1
ATOM 3633 N N . HIS A 1 461 ? -2.197 -16.963 -3.269 1.00 91.19 461 HIS A N 1
ATOM 3634 C CA . HIS A 1 461 ? -3.650 -16.822 -3.266 1.00 91.19 461 HIS A CA 1
ATOM 3635 C C . HIS A 1 461 ? -4.072 -15.380 -2.958 1.00 91.19 461 HIS A C 1
ATOM 3637 O O . HIS A 1 461 ? -4.802 -14.770 -3.737 1.00 91.19 461 HIS A O 1
ATOM 3643 N N . GLU A 1 462 ? -3.534 -14.785 -1.891 1.00 93.38 462 GLU A N 1
ATOM 3644 C CA . GLU A 1 462 ? -3.859 -13.404 -1.532 1.00 93.38 462 GLU A CA 1
ATOM 3645 C C . GLU A 1 462 ? -3.455 -12.427 -2.642 1.00 93.38 462 GLU A C 1
ATOM 3647 O O . GLU A 1 462 ? -4.204 -11.510 -2.963 1.00 93.38 462 GLU A O 1
ATOM 3652 N N . ARG A 1 463 ? -2.319 -12.650 -3.312 1.00 92.94 463 ARG A N 1
ATOM 3653 C CA . ARG A 1 463 ? -1.880 -11.815 -4.437 1.00 92.94 463 ARG A CA 1
ATOM 3654 C C . ARG A 1 463 ? -2.898 -11.780 -5.584 1.00 92.94 463 ARG A C 1
ATOM 3656 O O . ARG A 1 463 ? -3.102 -10.720 -6.174 1.00 92.94 463 ARG A O 1
ATOM 3663 N N . ALA A 1 464 ? -3.544 -12.900 -5.898 1.00 91.62 464 ALA A N 1
ATOM 3664 C CA . ALA A 1 464 ? -4.621 -12.918 -6.885 1.00 91.62 464 ALA A CA 1
ATOM 3665 C C . ALA A 1 464 ? -5.876 -12.196 -6.377 1.00 91.62 464 ALA A C 1
ATOM 3667 O O . ALA A 1 464 ? -6.478 -11.412 -7.117 1.00 91.62 464 ALA A O 1
ATOM 3668 N N . THR A 1 465 ? -6.212 -12.373 -5.097 1.00 93.69 465 THR A N 1
ATOM 3669 C CA . THR A 1 465 ? -7.302 -11.643 -4.440 1.00 93.69 465 THR A CA 1
ATOM 3670 C C . THR A 1 465 ? -7.112 -10.131 -4.547 1.00 93.69 465 THR A C 1
ATOM 3672 O O . THR A 1 465 ? -8.063 -9.450 -4.910 1.00 93.69 465 THR A O 1
ATOM 3675 N N . PHE A 1 466 ? -5.902 -9.593 -4.353 1.00 92.44 466 PHE A N 1
ATOM 3676 C CA . PHE A 1 466 ? -5.613 -8.160 -4.537 1.00 92.44 466 PHE A CA 1
ATOM 3677 C C . PHE A 1 466 ? -6.022 -7.638 -5.917 1.00 92.44 466 PHE A C 1
ATOM 3679 O O . PHE A 1 466 ? -6.802 -6.686 -6.008 1.00 92.44 466 PHE A O 1
ATOM 3686 N N . LEU A 1 467 ? -5.531 -8.295 -6.977 1.00 91.31 467 LEU A N 1
ATOM 3687 C CA . LEU A 1 467 ? -5.841 -7.922 -8.361 1.00 91.31 467 LEU A CA 1
ATOM 3688 C C . LEU A 1 467 ? -7.339 -8.001 -8.644 1.00 91.31 467 LEU A C 1
ATOM 3690 O O . LEU A 1 467 ? -7.868 -7.236 -9.447 1.00 91.31 467 LEU A O 1
ATOM 3694 N N . ASN A 1 468 ? -8.032 -8.924 -7.981 1.00 92.69 468 ASN A N 1
ATOM 3695 C CA . ASN A 1 468 ? -9.470 -9.042 -8.094 1.00 92.69 468 ASN A CA 1
ATOM 3696 C C . ASN A 1 468 ? -10.185 -7.902 -7.351 1.00 92.69 468 ASN A C 1
ATOM 3698 O O . ASN A 1 468 ? -10.997 -7.207 -7.956 1.00 92.69 468 ASN A O 1
ATOM 3702 N N . ILE A 1 469 ? -9.932 -7.689 -6.060 1.00 95.38 469 ILE A N 1
ATOM 3703 C CA . ILE A 1 469 ? -10.732 -6.773 -5.229 1.00 95.38 469 ILE A CA 1
ATOM 3704 C C . ILE A 1 469 ? -10.486 -5.292 -5.528 1.00 95.38 469 ILE A C 1
ATOM 3706 O O . ILE A 1 469 ? -11.384 -4.483 -5.301 1.00 95.38 469 ILE A O 1
ATOM 3710 N N . ALA A 1 470 ? -9.306 -4.943 -6.048 1.00 96.06 470 ALA A N 1
ATOM 3711 C CA . ALA A 1 470 ? -8.914 -3.571 -6.360 1.00 96.06 470 ALA A CA 1
ATOM 3712 C C . ALA A 1 470 ? -8.040 -3.509 -7.632 1.00 96.06 470 ALA A C 1
ATOM 3714 O O . ALA A 1 470 ? -6.850 -3.182 -7.558 1.00 96.06 470 ALA A O 1
ATOM 3715 N N . PRO A 1 471 ? -8.620 -3.793 -8.816 1.00 94.56 471 PRO A N 1
ATOM 3716 C CA . PRO A 1 471 ? -7.889 -3.902 -10.085 1.00 94.56 471 PRO A CA 1
ATOM 3717 C C . PRO A 1 471 ? -7.311 -2.574 -10.591 1.00 94.56 471 PRO A C 1
ATOM 3719 O O . PRO A 1 471 ? -6.490 -2.572 -11.497 1.00 94.56 471 PRO A O 1
ATOM 3722 N N . TYR A 1 472 ? -7.760 -1.442 -10.044 1.00 95.56 472 TYR A N 1
ATOM 3723 C CA . TYR A 1 472 ? -7.220 -0.124 -10.380 1.00 95.56 472 TYR A CA 1
ATOM 3724 C C . TYR A 1 472 ? -5.972 0.201 -9.546 1.00 95.56 472 TYR A C 1
ATOM 3726 O O . TYR A 1 472 ? -4.998 0.713 -10.085 1.00 95.56 472 TYR A O 1
ATOM 3734 N N . LEU A 1 473 ? -5.952 -0.200 -8.266 1.00 96.00 473 LEU A N 1
ATOM 3735 C CA . LEU A 1 473 ? -4.832 0.039 -7.343 1.00 96.00 473 LEU A CA 1
ATOM 3736 C C . LEU A 1 473 ? -3.760 -1.042 -7.364 1.00 96.00 473 LEU A C 1
ATOM 3738 O O . LEU A 1 473 ? -2.725 -0.873 -6.715 1.00 96.00 473 LEU A O 1
ATOM 3742 N N . SER A 1 474 ? -4.017 -2.168 -8.022 1.00 94.94 474 SER A N 1
ATOM 3743 C CA . SER A 1 474 ? -3.081 -3.279 -8.099 1.00 94.94 474 SER A CA 1
ATOM 3744 C C . SER A 1 474 ? -3.056 -3.884 -9.492 1.00 94.94 474 SER A C 1
ATOM 3746 O O . SER A 1 474 ? -4.091 -4.061 -10.126 1.00 94.94 474 SER A O 1
ATOM 3748 N N . HIS A 1 475 ? -1.853 -4.187 -9.967 1.00 92.12 475 HIS A N 1
ATOM 3749 C CA . HIS A 1 475 ? -1.624 -4.720 -11.303 1.00 92.12 475 HIS A CA 1
ATOM 3750 C C . HIS A 1 475 ? -0.435 -5.681 -11.309 1.00 92.12 475 HIS A C 1
ATOM 3752 O O . HIS A 1 475 ? 0.354 -5.753 -10.362 1.00 92.12 475 HIS A O 1
ATOM 3758 N N . GLN A 1 476 ? -0.326 -6.448 -12.388 1.00 93.19 476 GLN A N 1
ATOM 3759 C CA . GLN A 1 476 ? 0.799 -7.345 -12.612 1.00 93.19 476 GLN A CA 1
ATOM 3760 C C . GLN A 1 476 ? 2.020 -6.538 -13.056 1.00 93.19 476 GLN A C 1
ATOM 3762 O O . GLN A 1 476 ? 1.939 -5.763 -14.008 1.00 93.19 476 GLN A O 1
ATOM 3767 N N . LEU A 1 477 ? 3.155 -6.760 -12.402 1.00 93.38 477 LEU A N 1
ATOM 3768 C CA . LEU A 1 477 ? 4.440 -6.176 -12.757 1.00 93.38 477 LEU A CA 1
ATOM 3769 C C . LEU A 1 477 ? 5.391 -7.293 -13.217 1.00 93.38 477 LEU A C 1
ATOM 3771 O O . LEU A 1 477 ? 5.728 -8.172 -12.414 1.00 93.38 477 LEU A O 1
ATOM 3775 N N . PRO A 1 478 ? 5.857 -7.282 -14.479 1.00 94.25 478 PRO A N 1
ATOM 3776 C CA . PRO A 1 478 ? 6.971 -8.126 -14.880 1.00 94.25 478 PRO A CA 1
ATOM 3777 C C . PRO A 1 478 ? 8.249 -7.663 -14.171 1.00 94.25 478 PRO A C 1
ATOM 3779 O O . PRO A 1 478 ? 8.565 -6.473 -14.132 1.00 94.25 478 PRO A O 1
ATOM 3782 N N . ILE A 1 479 ? 8.994 -8.613 -13.612 1.00 93.81 479 ILE A N 1
ATOM 3783 C CA . ILE A 1 479 ? 10.259 -8.386 -12.918 1.00 93.81 479 ILE A CA 1
ATOM 3784 C C . ILE A 1 479 ? 11.342 -9.218 -13.600 1.00 93.81 479 ILE A C 1
ATOM 3786 O O . ILE A 1 479 ? 11.293 -10.449 -13.641 1.00 93.81 479 ILE A O 1
ATOM 3790 N N . MET A 1 480 ? 12.341 -8.521 -14.128 1.00 93.88 480 MET A N 1
ATOM 3791 C CA . MET A 1 480 ? 13.484 -9.095 -14.816 1.00 93.88 480 MET A CA 1
ATOM 3792 C C . MET A 1 480 ? 14.601 -9.462 -13.832 1.00 93.88 480 MET A C 1
ATOM 3794 O O . MET A 1 480 ? 15.047 -8.636 -13.034 1.00 93.88 480 MET A O 1
ATOM 3798 N N . LEU A 1 481 ? 15.106 -10.688 -13.943 1.00 93.62 481 LEU A N 1
ATOM 3799 C CA . LEU A 1 481 ? 16.271 -11.183 -13.220 1.00 93.62 481 LEU A CA 1
ATOM 3800 C C . LEU A 1 481 ? 17.473 -11.323 -14.173 1.00 93.62 481 LEU A C 1
ATOM 3802 O O . LEU A 1 481 ? 17.542 -12.322 -14.895 1.00 93.62 481 LEU A O 1
ATOM 3806 N N . PRO A 1 482 ? 18.422 -10.368 -14.198 1.00 93.62 482 PRO A N 1
ATOM 3807 C CA . PRO A 1 482 ? 19.597 -10.445 -15.061 1.00 93.62 482 PRO A CA 1
ATOM 3808 C C . PRO A 1 482 ? 20.545 -11.578 -14.635 1.00 93.62 482 PRO A C 1
ATOM 3810 O O . PRO A 1 482 ? 20.806 -11.801 -13.448 1.00 93.62 482 PRO A O 1
ATOM 3813 N N . LEU A 1 483 ? 21.076 -12.301 -15.623 1.00 91.69 483 LEU A N 1
ATOM 3814 C CA . LEU A 1 483 ? 21.916 -13.486 -15.445 1.00 91.69 483 LEU A CA 1
ATOM 3815 C C . LEU A 1 483 ? 23.278 -13.304 -16.116 1.00 91.69 483 LEU A C 1
ATOM 3817 O O . LEU A 1 483 ? 23.365 -12.892 -17.274 1.00 91.69 483 LEU A O 1
ATOM 3821 N N . TYR A 1 484 ? 24.340 -13.669 -15.397 1.00 89.25 484 TYR A N 1
ATOM 3822 C CA . TYR A 1 484 ? 25.729 -13.448 -15.815 1.00 89.25 484 TYR A CA 1
ATOM 3823 C C . TYR A 1 484 ? 26.520 -14.751 -15.994 1.00 89.25 484 TYR A C 1
ATOM 3825 O O . TYR A 1 484 ? 27.708 -14.735 -16.320 1.00 89.25 484 TYR A O 1
ATOM 3833 N N . ARG A 1 485 ? 25.889 -15.906 -15.754 1.00 85.19 485 ARG A N 1
ATOM 3834 C CA . ARG A 1 485 ? 26.474 -17.225 -16.013 1.00 85.19 485 ARG A CA 1
ATOM 3835 C C . ARG A 1 485 ? 25.443 -18.126 -16.679 1.00 85.19 485 ARG A C 1
ATOM 3837 O O . ARG A 1 485 ? 24.287 -18.159 -16.274 1.00 85.19 485 ARG A O 1
ATOM 3844 N N . TRP A 1 486 ? 25.876 -18.914 -17.658 1.00 81.25 486 TRP A N 1
ATOM 3845 C CA . TRP A 1 486 ? 24.980 -19.774 -18.438 1.00 81.25 486 TRP A CA 1
ATOM 3846 C C . TRP A 1 486 ? 24.212 -20.804 -17.602 1.00 81.25 486 TRP A C 1
ATOM 3848 O O . TRP A 1 486 ? 23.046 -21.048 -17.887 1.00 81.25 486 TRP A O 1
ATOM 3858 N N . TRP 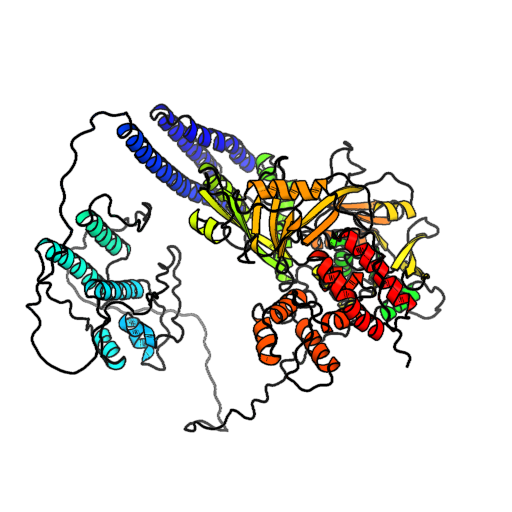A 1 487 ? 24.811 -21.356 -16.540 1.00 78.56 487 TRP A N 1
ATOM 3859 C CA . TRP A 1 487 ? 24.128 -22.311 -15.655 1.00 78.56 487 TRP A CA 1
ATOM 3860 C C . TRP A 1 487 ? 22.990 -21.675 -14.840 1.00 78.56 487 TRP A C 1
ATOM 3862 O O . TRP A 1 487 ? 22.080 -22.377 -14.406 1.00 78.56 487 TRP A O 1
ATOM 3872 N N . GLU A 1 488 ? 23.005 -20.351 -14.646 1.00 82.44 488 GLU A N 1
ATOM 3873 C CA . GLU A 1 488 ? 21.949 -19.656 -13.908 1.00 82.44 488 GLU A CA 1
ATOM 3874 C C . GLU A 1 488 ? 20.629 -19.659 -14.686 1.00 82.44 488 GLU A C 1
ATOM 3876 O O . GLU A 1 488 ? 19.565 -19.635 -14.075 1.00 82.44 488 GLU A O 1
ATOM 3881 N N . VAL A 1 489 ? 20.685 -19.716 -16.023 1.00 82.44 489 VAL A N 1
ATOM 3882 C CA . VAL A 1 489 ? 19.495 -19.735 -16.886 1.00 82.44 489 VAL A CA 1
ATOM 3883 C C . VAL A 1 489 ? 18.590 -20.923 -16.547 1.00 82.44 489 VAL A C 1
ATOM 3885 O O . VAL A 1 489 ? 17.464 -20.670 -16.116 1.00 82.44 489 VAL A O 1
ATOM 3888 N N . PRO A 1 490 ? 19.036 -22.193 -16.657 1.00 79.88 490 PRO A N 1
ATOM 3889 C CA . PRO A 1 490 ? 18.192 -23.325 -16.291 1.00 79.88 490 PRO A CA 1
ATOM 3890 C C . PRO A 1 490 ? 17.829 -23.325 -14.799 1.00 79.88 490 PRO A C 1
ATOM 3892 O O . PRO A 1 490 ? 16.694 -23.650 -14.470 1.00 79.88 490 PRO A O 1
ATOM 3895 N N . TYR A 1 491 ? 18.726 -22.898 -13.900 1.00 79.00 491 TYR A N 1
ATOM 3896 C CA . TYR A 1 491 ? 18.439 -22.850 -12.458 1.00 79.00 491 TYR A CA 1
ATOM 3897 C C . TYR A 1 491 ? 17.245 -21.944 -12.124 1.00 79.00 491 TYR A C 1
ATOM 3899 O O . TYR A 1 491 ? 16.251 -22.392 -11.548 1.00 79.00 491 TYR A O 1
ATOM 3907 N N . TYR A 1 492 ? 17.317 -20.667 -12.515 1.00 83.44 492 TYR A N 1
ATOM 3908 C CA . TYR A 1 492 ? 16.254 -19.708 -12.216 1.00 83.44 492 TYR A CA 1
ATOM 3909 C C . TYR A 1 492 ? 15.000 -19.973 -13.038 1.00 83.44 492 TYR A C 1
ATOM 3911 O O . TYR A 1 492 ? 13.899 -19.781 -12.527 1.00 83.44 492 TYR A O 1
ATOM 3919 N N . TRP A 1 493 ? 15.141 -20.450 -14.276 1.00 84.50 493 TRP A N 1
ATOM 3920 C CA . TRP A 1 493 ? 13.992 -20.833 -15.085 1.00 84.50 493 TRP A CA 1
ATOM 3921 C C . TRP A 1 493 ? 13.204 -21.973 -14.430 1.00 84.50 493 TRP A C 1
ATOM 3923 O O . TRP A 1 493 ? 11.993 -21.836 -14.268 1.00 84.50 493 TRP A O 1
ATOM 3933 N N . VAL A 1 494 ? 13.861 -23.047 -13.974 1.00 77.81 494 VAL A N 1
ATOM 3934 C CA . VAL A 1 494 ? 13.184 -24.149 -13.268 1.00 77.81 494 VAL A CA 1
ATOM 3935 C C . VAL A 1 494 ? 12.540 -23.644 -11.979 1.00 77.81 494 VAL A C 1
ATOM 3937 O O . VAL A 1 494 ? 11.348 -23.861 -11.778 1.00 77.81 494 VAL A O 1
ATOM 3940 N N . GLY A 1 495 ? 13.279 -22.916 -11.134 1.00 80.56 495 GLY A N 1
ATOM 3941 C CA . GLY A 1 495 ? 12.748 -22.413 -9.862 1.00 80.56 495 GLY A CA 1
ATOM 3942 C C . GLY A 1 495 ? 11.508 -21.528 -10.034 1.00 80.56 495 GLY A C 1
ATOM 3943 O O . GLY A 1 495 ? 10.523 -21.681 -9.312 1.00 80.56 495 GLY A O 1
ATOM 3944 N N . LEU A 1 496 ? 11.516 -20.644 -11.035 1.00 83.81 496 LEU A N 1
ATOM 3945 C CA . LEU A 1 496 ? 10.391 -19.757 -11.337 1.00 83.81 496 LEU A CA 1
ATOM 3946 C C . LEU A 1 496 ? 9.225 -20.474 -12.034 1.00 83.81 496 LEU A C 1
ATOM 3948 O O . LEU A 1 496 ? 8.081 -20.057 -11.876 1.00 83.81 496 LEU A O 1
ATOM 3952 N N . ASN A 1 497 ? 9.472 -21.555 -12.774 1.00 79.94 497 ASN A N 1
ATOM 3953 C CA . ASN A 1 497 ? 8.394 -22.387 -13.312 1.00 79.94 497 ASN A CA 1
ATOM 3954 C C . ASN A 1 497 ? 7.751 -23.257 -12.232 1.00 79.94 497 ASN A C 1
ATOM 3956 O O . ASN A 1 497 ? 6.529 -23.361 -12.212 1.00 79.94 497 ASN A O 1
ATOM 3960 N N . VAL A 1 498 ? 8.528 -23.801 -11.287 1.00 77.75 498 VAL A N 1
ATOM 3961 C CA . VAL A 1 498 ? 7.976 -24.452 -10.086 1.00 77.75 498 VAL A CA 1
ATOM 3962 C C . VAL A 1 498 ? 7.125 -23.452 -9.311 1.00 77.75 498 VAL A C 1
ATOM 3964 O O . VAL A 1 498 ? 6.006 -23.766 -8.929 1.00 77.75 498 VAL A O 1
ATOM 3967 N N . TYR A 1 499 ? 7.602 -22.220 -9.142 1.00 77.62 499 TYR A N 1
ATOM 3968 C CA . TYR A 1 499 ? 6.826 -21.158 -8.510 1.00 77.62 499 TYR A CA 1
ATOM 3969 C C . TYR A 1 499 ? 5.487 -20.882 -9.217 1.00 77.62 499 TYR A C 1
ATOM 3971 O O . TYR A 1 499 ? 4.453 -20.815 -8.555 1.00 77.62 499 TYR A O 1
ATOM 3979 N N . ASN A 1 500 ? 5.474 -20.786 -10.551 1.00 79.06 500 ASN A N 1
ATOM 3980 C CA . ASN A 1 500 ? 4.236 -20.608 -11.319 1.00 79.06 500 ASN A CA 1
ATOM 3981 C C . ASN A 1 500 ? 3.320 -21.831 -11.253 1.00 79.06 500 ASN A C 1
ATOM 3983 O O . ASN A 1 500 ? 2.109 -21.680 -11.121 1.00 79.06 500 ASN A O 1
ATOM 3987 N N . PHE A 1 501 ? 3.886 -23.036 -11.296 1.00 76.94 501 PHE A N 1
ATOM 3988 C CA . PHE A 1 501 ? 3.133 -24.267 -11.088 1.00 76.94 501 PHE A CA 1
ATOM 3989 C C . PHE A 1 501 ? 2.458 -24.252 -9.713 1.00 76.94 501 PHE A C 1
ATOM 3991 O O . PHE A 1 501 ? 1.277 -24.573 -9.597 1.00 76.94 501 PHE A O 1
ATOM 3998 N N . LEU A 1 502 ? 3.169 -23.784 -8.681 1.00 74.06 502 LEU A N 1
ATOM 3999 C CA . LEU A 1 502 ? 2.589 -23.614 -7.357 1.00 74.06 502 LEU A CA 1
ATOM 4000 C C . LEU A 1 502 ? 1.558 -22.483 -7.278 1.00 74.06 502 LEU A C 1
ATOM 4002 O O . LEU A 1 502 ? 0.719 -22.478 -6.387 1.00 74.06 502 LEU A O 1
ATOM 4006 N N . ALA A 1 503 ? 1.576 -21.517 -8.186 1.00 75.12 503 ALA A N 1
ATOM 4007 C CA . ALA A 1 503 ? 0.489 -20.551 -8.276 1.00 75.12 503 ALA A CA 1
ATOM 4008 C C . ALA A 1 503 ? -0.774 -21.186 -8.885 1.00 75.12 503 ALA A C 1
ATOM 4010 O O . ALA A 1 503 ? -1.885 -20.790 -8.538 1.00 75.12 503 ALA A O 1
ATOM 4011 N N . GLY A 1 504 ? -0.634 -22.208 -9.735 1.00 81.38 504 GLY A N 1
ATOM 4012 C CA . GLY A 1 504 ? -1.760 -22.891 -10.370 1.00 81.38 504 GLY A CA 1
ATOM 4013 C C . GLY A 1 504 ? -2.646 -21.898 -11.127 1.00 81.38 504 GLY A C 1
ATOM 4014 O O . GLY A 1 504 ? -2.166 -21.148 -11.975 1.00 81.38 504 GLY A O 1
ATOM 4015 N N . LYS A 1 505 ? -3.939 -21.849 -10.786 1.00 78.88 505 LYS A N 1
ATOM 4016 C CA . LYS A 1 505 ? -4.894 -20.876 -11.353 1.00 78.88 505 LYS A CA 1
ATOM 4017 C C . LYS A 1 505 ? -4.589 -19.411 -10.992 1.00 78.88 505 LYS A C 1
ATOM 4019 O O . LYS A 1 505 ? -5.040 -18.522 -11.700 1.00 78.88 505 LYS A O 1
ATOM 4024 N N . GLU A 1 506 ? -3.805 -19.178 -9.938 1.00 83.69 506 GLU A N 1
ATOM 4025 C CA . GLU A 1 506 ? -3.399 -17.849 -9.450 1.00 83.69 506 GLU A CA 1
ATOM 4026 C C . GLU A 1 506 ? -2.094 -17.351 -10.105 1.00 83.69 506 GLU A C 1
ATOM 4028 O O . GLU A 1 506 ? -1.489 -16.357 -9.680 1.00 83.69 506 GLU A O 1
ATOM 4033 N N . ALA A 1 507 ? -1.605 -18.064 -11.126 1.00 76.56 507 ALA A N 1
ATOM 4034 C CA . ALA A 1 507 ? -0.436 -17.658 -11.893 1.00 76.56 507 ALA A CA 1
ATOM 4035 C C . ALA A 1 507 ? -0.730 -16.385 -12.705 1.00 76.56 507 ALA A C 1
ATOM 4037 O O . ALA A 1 507 ? -1.722 -16.292 -13.423 1.00 76.56 507 ALA A O 1
ATOM 4038 N N . MET A 1 508 ? 0.183 -15.414 -12.638 1.00 78.06 508 MET A N 1
ATOM 4039 C CA . MET A 1 508 ? 0.063 -14.119 -13.330 1.00 78.06 508 MET A CA 1
ATOM 4040 C C . MET A 1 508 ? 0.687 -14.116 -14.731 1.00 78.06 508 MET A C 1
ATOM 4042 O O . MET A 1 508 ? 0.811 -13.073 -15.359 1.00 78.06 508 MET A O 1
ATOM 4046 N N . GLY A 1 509 ? 1.101 -15.283 -15.218 1.00 78.00 509 GLY A N 1
ATOM 4047 C CA . GLY A 1 509 ? 1.818 -15.447 -16.476 1.00 78.00 509 GLY A CA 1
ATOM 4048 C C . GLY A 1 509 ? 2.965 -16.442 -16.338 1.00 78.00 509 GLY A C 1
ATOM 4049 O O . GLY A 1 509 ? 3.421 -16.743 -15.235 1.00 78.00 509 GLY A O 1
ATOM 4050 N N . ASN A 1 510 ? 3.431 -16.960 -17.473 1.00 80.88 510 ASN A N 1
ATOM 4051 C CA . ASN A 1 510 ? 4.569 -17.874 -17.500 1.00 80.88 510 ASN A CA 1
ATOM 4052 C C . ASN A 1 510 ? 5.883 -17.102 -17.411 1.00 80.88 510 ASN A C 1
ATOM 4054 O O . ASN A 1 510 ? 6.030 -16.036 -18.006 1.00 80.88 510 ASN A O 1
ATOM 4058 N N . SER A 1 511 ? 6.857 -17.686 -16.719 1.00 86.69 511 SER A N 1
ATOM 4059 C CA . SER A 1 511 ? 8.218 -17.165 -16.672 1.00 86.69 511 SER A CA 1
ATOM 4060 C C . SER A 1 511 ? 8.916 -17.458 -17.995 1.00 86.69 511 SER A C 1
ATOM 4062 O O . SER A 1 511 ? 8.837 -18.576 -18.509 1.00 86.69 511 SER A O 1
ATOM 4064 N N . TYR A 1 512 ? 9.613 -16.473 -18.552 1.00 88.44 512 TYR A N 1
ATOM 4065 C CA . TYR A 1 512 ? 10.256 -16.602 -19.859 1.00 88.44 512 TYR A CA 1
ATOM 4066 C C . TYR A 1 512 ? 11.672 -16.039 -19.859 1.00 88.44 512 TYR A C 1
ATOM 4068 O O . TYR A 1 512 ? 12.014 -15.138 -19.095 1.00 88.44 512 TYR A O 1
ATOM 4076 N N . TYR A 1 513 ? 12.507 -16.597 -20.733 1.00 92.38 513 TYR A N 1
ATOM 4077 C CA . TYR A 1 513 ? 13.852 -16.093 -20.968 1.00 92.38 513 TYR A CA 1
ATOM 4078 C C . TYR A 1 513 ? 13.823 -14.903 -21.932 1.00 92.38 513 TYR A C 1
ATOM 4080 O O . TYR A 1 513 ? 13.118 -14.910 -22.944 1.00 92.38 513 TYR A O 1
ATOM 4088 N N . VAL A 1 514 ? 14.630 -13.894 -21.625 1.00 92.31 514 VAL A N 1
ATOM 4089 C CA . VAL A 1 514 ? 14.871 -12.715 -22.451 1.00 92.31 514 VAL A CA 1
ATOM 4090 C C . VAL A 1 514 ? 16.338 -12.707 -22.856 1.00 92.31 514 VAL A C 1
ATOM 4092 O O . VAL A 1 514 ? 17.231 -12.810 -22.011 1.00 92.31 514 VAL A O 1
ATOM 4095 N N . SER A 1 515 ? 16.582 -12.595 -24.163 1.00 92.81 515 SER A N 1
ATOM 4096 C CA . SER A 1 515 ? 17.934 -12.544 -24.713 1.00 92.81 515 SER A CA 1
ATOM 4097 C C . SER A 1 515 ? 18.677 -11.296 -24.249 1.00 92.81 515 SER A C 1
ATOM 4099 O O . SER A 1 515 ? 18.074 -10.266 -23.951 1.00 92.81 515 SER A O 1
ATOM 4101 N N . ARG A 1 516 ? 20.008 -11.376 -24.241 1.00 93.00 516 ARG A N 1
ATOM 4102 C CA . ARG A 1 516 ? 20.899 -10.258 -23.907 1.00 93.00 516 ARG A CA 1
ATOM 4103 C C . ARG A 1 516 ? 20.524 -8.948 -24.610 1.00 93.00 516 ARG A C 1
ATOM 4105 O O . ARG A 1 516 ? 20.478 -7.918 -23.949 1.00 93.00 516 ARG A O 1
ATOM 4112 N N . ASP A 1 517 ? 20.242 -8.984 -25.910 1.00 92.25 517 ASP A N 1
ATOM 4113 C CA . ASP A 1 517 ? 19.936 -7.766 -26.672 1.00 92.25 517 ASP A CA 1
ATOM 4114 C C . ASP A 1 517 ? 18.635 -7.116 -26.196 1.00 92.25 517 ASP A C 1
ATOM 4116 O O . ASP A 1 517 ? 18.620 -5.924 -25.916 1.00 92.25 517 ASP A O 1
ATOM 4120 N N . LYS A 1 518 ? 17.585 -7.912 -25.964 1.00 90.94 518 LYS A N 1
ATOM 4121 C CA . LYS A 1 518 ? 16.316 -7.424 -25.406 1.00 90.94 518 LYS A CA 1
ATOM 4122 C C . LYS A 1 518 ? 16.461 -6.904 -23.975 1.00 90.94 518 LYS A C 1
ATOM 4124 O O . LYS A 1 518 ? 15.815 -5.930 -23.608 1.00 90.94 518 LYS A O 1
ATOM 4129 N N . VAL A 1 519 ? 17.319 -7.531 -23.164 1.00 92.19 519 VAL A N 1
ATOM 4130 C CA . VAL A 1 519 ? 17.655 -7.013 -21.827 1.00 92.19 519 VAL A CA 1
ATOM 4131 C C . VAL A 1 519 ? 18.269 -5.617 -21.935 1.00 92.19 519 VAL A C 1
ATOM 4133 O O . VAL A 1 519 ? 17.916 -4.736 -21.159 1.00 92.19 519 VAL A O 1
ATOM 4136 N N . LEU A 1 520 ? 19.170 -5.406 -22.896 1.00 91.38 520 LEU A N 1
ATOM 4137 C CA . LEU A 1 520 ? 19.834 -4.120 -23.115 1.00 91.38 520 LEU A CA 1
ATOM 4138 C C . LEU A 1 520 ? 18.949 -3.092 -23.838 1.00 91.38 520 LEU A C 1
ATOM 4140 O O . LEU A 1 520 ? 19.218 -1.901 -23.727 1.00 91.38 520 LEU A O 1
ATOM 4144 N N . GLU A 1 521 ? 17.905 -3.513 -24.553 1.00 89.44 521 GLU A N 1
ATOM 4145 C CA . GLU A 1 521 ? 16.863 -2.608 -25.057 1.00 89.44 521 GLU A CA 1
ATOM 4146 C C . GLU A 1 521 ? 16.036 -2.028 -23.905 1.00 89.44 521 GLU A C 1
ATOM 4148 O O . GLU A 1 521 ? 15.793 -0.823 -23.871 1.00 89.44 521 GLU A O 1
ATOM 4153 N N . GLU A 1 522 ? 15.653 -2.865 -22.938 1.00 88.25 522 GLU A N 1
ATOM 4154 C CA . GLU A 1 522 ? 14.880 -2.415 -21.781 1.00 88.25 522 GLU A CA 1
ATOM 4155 C C . GLU A 1 522 ? 15.738 -1.632 -20.772 1.00 88.25 522 GLU A C 1
ATOM 4157 O O . GLU A 1 522 ? 15.354 -0.563 -20.293 1.00 88.25 522 GLU A O 1
ATOM 4162 N N . PHE A 1 523 ? 16.916 -2.167 -20.446 1.00 90.38 523 PHE A N 1
ATOM 4163 C CA . PHE A 1 523 ? 17.838 -1.627 -19.451 1.00 90.38 523 PHE A CA 1
ATOM 4164 C C . PHE A 1 523 ? 19.209 -1.347 -20.095 1.00 90.38 523 PHE A C 1
ATOM 4166 O O . PHE A 1 523 ? 20.182 -2.070 -19.855 1.00 90.38 523 PHE A O 1
ATOM 4173 N N . PRO A 1 524 ? 19.329 -0.277 -20.908 1.00 88.88 524 PRO A N 1
ATOM 4174 C CA . PRO A 1 524 ? 20.530 0.009 -21.706 1.00 88.88 524 PRO A CA 1
ATOM 4175 C C . PRO A 1 524 ? 21.765 0.356 -20.874 1.00 88.88 524 PRO A C 1
ATOM 4177 O O . PRO A 1 524 ? 22.898 0.227 -21.344 1.00 88.88 524 PRO A O 1
ATOM 4180 N N . TRP A 1 525 ? 21.557 0.780 -19.630 1.00 89.12 525 TRP A N 1
ATOM 4181 C CA . TRP A 1 525 ? 22.605 1.084 -18.664 1.00 89.12 525 TRP A CA 1
ATOM 4182 C C . TRP A 1 525 ? 23.183 -0.164 -17.978 1.00 89.12 525 TRP A C 1
ATOM 4184 O O . TRP A 1 525 ? 24.132 -0.039 -17.205 1.00 89.12 525 TRP A O 1
ATOM 4194 N N . LEU A 1 526 ? 22.648 -1.365 -18.226 1.00 91.12 526 LEU A N 1
ATOM 4195 C CA . LEU A 1 526 ? 23.115 -2.592 -17.584 1.00 91.12 526 LEU A CA 1
ATOM 4196 C C . LEU A 1 526 ? 24.516 -2.990 -18.085 1.00 91.12 526 LEU A C 1
ATOM 4198 O O . LEU A 1 526 ? 24.835 -2.901 -19.274 1.00 91.12 526 LEU A O 1
ATOM 4202 N N . LYS A 1 527 ? 25.373 -3.476 -17.181 1.00 90.44 527 LYS A N 1
ATOM 4203 C CA . LYS A 1 527 ? 26.696 -4.003 -17.539 1.00 90.44 527 LYS A CA 1
ATOM 4204 C C . LYS A 1 527 ? 26.571 -5.152 -18.532 1.00 90.44 527 LYS A C 1
ATOM 4206 O O . LYS A 1 527 ? 25.904 -6.150 -18.268 1.00 90.44 527 LYS A O 1
ATOM 4211 N N . LYS A 1 528 ? 27.288 -5.010 -19.647 1.00 90.94 528 LYS A N 1
ATOM 4212 C CA . LYS A 1 528 ? 27.282 -5.951 -20.775 1.00 90.94 528 LYS A CA 1
ATOM 4213 C C . LYS A 1 528 ? 28.214 -7.144 -20.576 1.00 90.94 528 LYS A C 1
ATOM 4215 O O . LYS A 1 528 ? 28.038 -8.151 -21.264 1.00 90.94 528 LYS A O 1
ATOM 4220 N N . ASP A 1 529 ? 29.207 -7.014 -19.700 1.00 88.62 529 ASP A N 1
ATOM 4221 C CA . ASP A 1 529 ? 30.235 -8.030 -19.471 1.00 88.62 529 ASP A CA 1
ATOM 4222 C C . ASP A 1 529 ? 29.626 -9.277 -18.838 1.00 88.62 529 ASP A C 1
ATOM 4224 O O . ASP A 1 529 ? 28.976 -9.195 -17.798 1.00 88.62 529 ASP A O 1
ATOM 4228 N N . ASN A 1 530 ? 29.844 -10.432 -19.470 1.00 88.06 530 ASN A N 1
ATOM 4229 C CA . ASN A 1 530 ? 29.303 -11.736 -19.068 1.00 88.06 530 ASN A CA 1
ATOM 4230 C C . ASN A 1 530 ? 27.767 -11.818 -18.991 1.00 88.06 530 ASN A C 1
ATOM 4232 O O . ASN A 1 530 ? 27.251 -12.849 -18.576 1.00 88.06 530 ASN A O 1
ATOM 4236 N N . LEU A 1 531 ? 27.026 -10.779 -19.393 1.00 92.50 531 LEU A N 1
ATOM 4237 C CA . LEU A 1 531 ? 25.565 -10.807 -19.408 1.00 92.50 531 LEU A CA 1
ATOM 4238 C C . LEU A 1 531 ? 25.085 -11.836 -20.437 1.00 92.50 531 LEU A C 1
ATOM 4240 O O . LEU A 1 531 ? 25.319 -11.679 -21.637 1.00 92.50 531 LEU A O 1
ATOM 4244 N N . VAL A 1 532 ? 24.396 -12.866 -19.957 1.00 91.62 532 VAL A N 1
ATOM 4245 C CA . VAL A 1 532 ? 23.847 -13.956 -20.775 1.00 91.62 532 VAL A CA 1
ATOM 4246 C C . VAL A 1 532 ? 22.427 -13.631 -21.237 1.00 91.62 532 VAL A C 1
ATOM 4248 O O . VAL A 1 532 ? 22.029 -13.987 -22.341 1.00 91.62 532 VAL A O 1
ATOM 4251 N N . GLY A 1 533 ? 21.648 -12.954 -20.399 1.00 94.06 533 GLY A N 1
ATOM 4252 C CA . GLY A 1 533 ? 20.240 -12.643 -20.631 1.00 94.06 533 GLY A CA 1
ATOM 4253 C C . GLY A 1 533 ? 19.526 -12.447 -19.301 1.00 94.06 533 GLY A C 1
ATOM 4254 O O . GLY A 1 533 ? 20.163 -12.103 -18.304 1.00 94.06 533 GLY A O 1
ATOM 4255 N N . ALA A 1 534 ? 18.221 -12.689 -19.268 1.00 94.69 534 ALA A N 1
ATOM 4256 C CA . ALA A 1 534 ? 17.433 -12.626 -18.045 1.00 94.69 534 ALA A CA 1
ATOM 4257 C C . ALA A 1 534 ? 16.293 -13.645 -18.038 1.00 94.69 534 ALA A C 1
ATOM 4259 O O . ALA A 1 534 ? 15.840 -14.076 -19.096 1.00 94.69 534 ALA A O 1
ATOM 4260 N N . ILE A 1 535 ? 15.796 -13.989 -16.848 1.00 93.75 535 ILE A N 1
ATOM 4261 C CA . ILE A 1 535 ? 14.461 -14.584 -16.705 1.00 93.75 535 ILE A CA 1
ATOM 4262 C C . ILE A 1 535 ? 13.505 -13.503 -16.215 1.00 93.75 535 ILE A C 1
ATOM 4264 O O . ILE A 1 535 ? 13.812 -12.802 -15.253 1.00 93.75 535 ILE A O 1
ATOM 4268 N N . VAL A 1 536 ? 12.354 -13.376 -16.863 1.00 93.44 536 VAL A N 1
ATOM 4269 C CA . VAL A 1 536 ? 11.258 -12.516 -16.414 1.00 93.44 536 VAL A CA 1
ATOM 4270 C C . VAL A 1 536 ? 10.198 -13.384 -15.754 1.00 93.44 536 VAL A C 1
ATOM 4272 O O . VAL A 1 536 ? 9.811 -14.416 -16.302 1.00 93.44 536 VAL A O 1
ATOM 4275 N N . TYR A 1 537 ? 9.739 -12.956 -14.583 1.00 91.69 537 TYR A N 1
ATOM 4276 C CA . TYR A 1 537 ? 8.577 -13.511 -13.892 1.00 91.69 537 TYR A CA 1
ATOM 4277 C C . TYR A 1 537 ? 7.622 -12.383 -13.499 1.00 91.69 537 TYR A C 1
ATOM 4279 O O . TYR A 1 537 ? 7.980 -11.210 -13.579 1.00 91.69 537 TYR A O 1
ATOM 4287 N N . TYR A 1 538 ? 6.413 -12.735 -13.072 1.00 91.19 538 TYR A N 1
ATOM 4288 C CA . TYR A 1 538 ? 5.382 -11.767 -12.710 1.00 91.19 538 TYR A CA 1
ATOM 4289 C C . TYR A 1 538 ? 5.127 -11.757 -11.204 1.00 91.19 538 TYR A C 1
ATOM 4291 O O . TYR A 1 538 ? 4.989 -12.810 -10.568 1.00 91.19 538 TYR A O 1
ATOM 4299 N N . ASP A 1 539 ? 5.014 -10.555 -10.649 1.00 91.06 539 ASP A N 1
ATOM 4300 C CA . ASP A 1 539 ? 4.530 -10.326 -9.291 1.00 91.06 539 ASP A CA 1
ATOM 4301 C C . ASP A 1 539 ? 3.476 -9.211 -9.272 1.00 91.06 539 ASP A C 1
ATOM 4303 O O . ASP A 1 539 ? 3.196 -8.602 -10.302 1.00 91.06 539 ASP A O 1
ATOM 4307 N N . GLY A 1 540 ? 2.854 -8.957 -8.121 1.00 92.81 540 GLY A N 1
ATOM 4308 C CA . GLY A 1 540 ? 1.898 -7.855 -7.986 1.00 92.81 540 GLY A CA 1
ATOM 4309 C C . GLY A 1 540 ? 2.580 -6.556 -7.558 1.00 92.81 540 GLY A C 1
ATOM 4310 O O . GLY A 1 540 ? 3.458 -6.578 -6.695 1.00 92.81 540 GLY A O 1
ATOM 4311 N N . GLN A 1 541 ? 2.142 -5.420 -8.094 1.00 95.31 541 GLN A N 1
ATOM 4312 C CA . GLN A 1 541 ? 2.474 -4.082 -7.592 1.00 95.31 541 GLN A CA 1
ATOM 4313 C C . GLN A 1 541 ? 1.194 -3.357 -7.167 1.00 95.31 541 GLN A C 1
ATOM 4315 O O . GLN A 1 541 ? 0.134 -3.587 -7.748 1.00 95.31 541 GLN A O 1
ATOM 4320 N N . HIS A 1 542 ? 1.277 -2.501 -6.146 1.00 96.25 542 HIS A N 1
ATOM 4321 C CA . HIS A 1 542 ? 0.138 -1.697 -5.695 1.00 96.25 542 HIS A CA 1
ATOM 4322 C C . HIS A 1 542 ? 0.520 -0.321 -5.140 1.00 96.25 542 HIS A C 1
ATOM 4324 O O . HIS A 1 542 ? 1.664 -0.082 -4.751 1.00 96.25 542 HIS A O 1
ATOM 4330 N N . ASN A 1 543 ? -0.466 0.567 -5.025 1.00 96.38 543 ASN A N 1
ATOM 4331 C CA . ASN A 1 543 ? -0.350 1.796 -4.242 1.00 96.38 543 ASN A CA 1
ATOM 4332 C C . ASN A 1 543 ? -0.820 1.535 -2.798 1.00 96.38 543 ASN A C 1
ATOM 4334 O O . ASN A 1 543 ? -2.016 1.455 -2.518 1.00 96.38 543 ASN A O 1
ATOM 4338 N N . ASP A 1 544 ? 0.130 1.359 -1.877 1.00 97.19 544 ASP A N 1
ATOM 4339 C CA . ASP A 1 544 ? -0.131 0.877 -0.515 1.00 97.19 544 ASP A CA 1
ATOM 4340 C C . ASP A 1 544 ? -1.018 1.815 0.326 1.00 97.19 544 ASP A C 1
ATOM 4342 O O . ASP A 1 544 ? -1.977 1.370 0.959 1.00 97.19 544 ASP A O 1
ATOM 4346 N N . ALA A 1 545 ? -0.768 3.125 0.298 1.00 97.62 545 ALA A N 1
ATOM 4347 C CA . ALA A 1 545 ? -1.583 4.091 1.031 1.00 97.62 545 ALA A CA 1
ATOM 4348 C C . ALA A 1 545 ? -2.997 4.228 0.450 1.00 97.62 545 ALA A C 1
ATOM 4350 O O . ALA A 1 545 ? -3.965 4.197 1.213 1.00 97.62 545 ALA A O 1
ATOM 4351 N N . ARG A 1 546 ? -3.130 4.325 -0.882 1.00 97.44 546 ARG A N 1
ATOM 4352 C CA . ARG A 1 546 ? -4.439 4.367 -1.554 1.00 97.44 546 ARG A CA 1
ATOM 4353 C C . ARG A 1 546 ? -5.242 3.097 -1.286 1.00 97.44 546 ARG A C 1
ATOM 4355 O O . ARG A 1 546 ? -6.426 3.193 -0.978 1.00 97.44 546 ARG A O 1
ATOM 4362 N N . MET A 1 547 ? -4.594 1.928 -1.317 1.00 97.94 547 MET A N 1
ATOM 4363 C CA . MET A 1 547 ? -5.222 0.646 -0.984 1.00 97.94 547 MET A CA 1
ATOM 4364 C C . MET A 1 547 ? -5.787 0.666 0.435 1.00 97.94 547 MET A C 1
ATOM 4366 O O . MET A 1 547 ? -6.948 0.329 0.640 1.00 97.94 547 MET A O 1
ATOM 4370 N N . ASN A 1 548 ? -5.008 1.120 1.418 1.00 98.56 548 ASN A N 1
ATOM 4371 C CA . ASN A 1 548 ? -5.482 1.201 2.797 1.00 98.56 548 ASN A CA 1
ATOM 4372 C C . ASN A 1 548 ? -6.661 2.169 2.975 1.00 98.56 548 ASN A C 1
ATOM 4374 O O . ASN A 1 548 ? -7.607 1.853 3.695 1.00 98.56 548 ASN A O 1
ATOM 4378 N N . VAL A 1 549 ? -6.617 3.333 2.318 1.00 98.31 549 VAL A N 1
ATOM 4379 C CA . VAL A 1 549 ? -7.738 4.285 2.317 1.00 98.31 549 VAL A CA 1
ATOM 4380 C C . VAL A 1 549 ? -8.974 3.632 1.699 1.00 98.31 549 VAL A C 1
ATOM 4382 O O . VAL A 1 549 ? -10.038 3.667 2.307 1.00 98.31 549 VAL A O 1
ATOM 4385 N N . ALA A 1 550 ? -8.844 2.958 0.554 1.00 97.94 550 ALA A N 1
ATOM 4386 C CA . ALA A 1 550 ? -9.956 2.261 -0.087 1.00 97.94 550 ALA A CA 1
ATOM 4387 C C . ALA A 1 550 ? -10.558 1.166 0.812 1.00 97.94 550 ALA A C 1
ATOM 4389 O O . ALA A 1 550 ? -11.781 1.059 0.896 1.00 97.94 550 ALA A O 1
ATOM 4390 N N . ILE A 1 551 ? -9.735 0.406 1.546 1.00 98.62 551 ILE A N 1
ATOM 4391 C CA . ILE A 1 551 ? -10.207 -0.581 2.534 1.00 98.62 551 ILE A CA 1
ATOM 4392 C C . ILE A 1 551 ? -11.014 0.110 3.642 1.00 98.62 551 ILE A C 1
ATOM 4394 O O . ILE A 1 551 ? -12.129 -0.320 3.938 1.00 98.62 551 ILE A O 1
ATOM 4398 N N . ALA A 1 552 ? -10.496 1.201 4.219 1.00 98.38 552 ALA A N 1
ATOM 4399 C CA . ALA A 1 552 ? -11.183 1.950 5.273 1.00 98.38 552 ALA A CA 1
ATOM 4400 C C . ALA A 1 552 ? -12.533 2.513 4.795 1.00 98.38 552 ALA A C 1
ATOM 4402 O O . ALA A 1 552 ? -13.553 2.336 5.459 1.00 98.38 552 ALA A O 1
ATOM 4403 N N . LEU A 1 553 ? -12.566 3.137 3.614 1.00 97.25 553 LEU A N 1
ATOM 4404 C CA . LEU A 1 553 ? -13.795 3.683 3.033 1.00 97.25 553 LEU A CA 1
ATOM 4405 C C . LEU A 1 553 ? -14.803 2.578 2.685 1.00 97.25 553 LEU A C 1
ATOM 4407 O O . LEU A 1 553 ? -16.007 2.754 2.872 1.00 97.25 553 LEU A O 1
ATOM 4411 N N . THR A 1 554 ? -14.325 1.416 2.234 1.00 97.25 554 THR A N 1
ATOM 4412 C CA . THR A 1 554 ? -15.186 0.254 1.975 1.00 97.25 554 THR A CA 1
ATOM 4413 C C . THR A 1 554 ? -15.791 -0.262 3.283 1.00 97.25 554 THR A C 1
ATOM 4415 O O . THR A 1 554 ? -16.999 -0.480 3.339 1.00 97.25 554 THR A O 1
ATOM 4418 N N . ALA A 1 555 ? -15.017 -0.345 4.371 1.00 97.38 555 ALA A N 1
ATOM 4419 C CA . ALA A 1 555 ? -15.545 -0.710 5.689 1.00 97.38 555 ALA A CA 1
ATOM 4420 C C . ALA A 1 555 ? -16.638 0.267 6.159 1.00 97.38 555 ALA A C 1
ATOM 4422 O O . ALA A 1 555 ? -17.688 -0.158 6.642 1.00 97.38 555 ALA A O 1
ATOM 4423 N N . ILE A 1 556 ? -16.438 1.572 5.942 1.00 96.19 556 ILE A N 1
ATOM 4424 C CA . ILE A 1 556 ? -17.445 2.606 6.220 1.00 96.19 556 ILE A CA 1
ATOM 4425 C C . ILE A 1 556 ? -18.722 2.379 5.399 1.00 96.19 556 ILE A C 1
ATOM 4427 O O . ILE A 1 556 ? -19.826 2.499 5.931 1.00 96.19 556 ILE A O 1
ATOM 4431 N N . SER A 1 557 ? -18.608 2.013 4.119 1.00 93.44 557 SER A N 1
ATOM 4432 C CA . SER A 1 557 ? -19.787 1.736 3.284 1.00 93.44 557 SER A CA 1
ATOM 4433 C C . SER A 1 557 ? -20.619 0.545 3.778 1.00 93.44 557 SER A C 1
ATOM 4435 O O . SER A 1 557 ? -21.843 0.547 3.611 1.00 93.44 557 SER A O 1
ATOM 4437 N N . HIS A 1 558 ? -19.969 -0.398 4.472 1.00 92.88 558 HIS A N 1
ATOM 4438 C CA . HIS A 1 558 ? -20.585 -1.530 5.174 1.00 92.88 558 HIS A CA 1
ATOM 4439 C C . HIS A 1 558 ? -21.066 -1.195 6.596 1.00 92.88 558 HIS A C 1
ATOM 4441 O O . HIS A 1 558 ? -21.621 -2.054 7.274 1.00 92.88 558 HIS A O 1
ATOM 4447 N N . GLY A 1 559 ? -20.930 0.057 7.042 1.00 91.38 559 GLY A N 1
ATOM 4448 C CA . GLY A 1 559 ? -21.467 0.541 8.318 1.00 91.38 559 GLY A CA 1
ATOM 4449 C C . GLY A 1 559 ? -20.469 0.590 9.476 1.00 91.38 559 GLY A C 1
ATOM 4450 O O . GLY A 1 559 ? -20.885 0.850 10.604 1.00 91.38 559 GLY A O 1
ATOM 4451 N N . ALA A 1 560 ? -19.170 0.377 9.233 1.00 95.56 560 ALA A N 1
ATOM 4452 C CA . ALA A 1 560 ? -18.152 0.612 10.256 1.00 95.56 560 ALA A CA 1
ATOM 4453 C C . ALA A 1 560 ? -18.081 2.103 10.630 1.00 95.56 560 ALA A C 1
ATOM 4455 O O . ALA A 1 560 ? -18.118 2.977 9.761 1.00 95.56 560 ALA A O 1
ATOM 4456 N N . THR A 1 561 ? -17.917 2.398 11.921 1.00 96.88 561 THR A N 1
ATOM 4457 C CA . THR A 1 561 ? -17.704 3.770 12.407 1.00 96.88 561 THR A CA 1
ATOM 4458 C C . THR A 1 561 ? -16.209 4.027 12.557 1.00 96.88 561 THR A C 1
ATOM 4460 O O . THR A 1 561 ? -15.579 3.530 13.488 1.00 96.88 561 THR A O 1
ATOM 4463 N N . ILE A 1 562 ? -15.612 4.779 11.635 1.00 96.44 562 ILE A N 1
ATOM 4464 C CA . ILE A 1 562 ? -14.154 4.941 11.571 1.00 96.44 562 ILE A CA 1
ATOM 4465 C C . ILE A 1 562 ? -13.767 6.418 11.665 1.00 96.44 562 ILE A C 1
ATOM 4467 O O . ILE A 1 562 ? -14.361 7.256 10.989 1.00 96.44 562 ILE A O 1
ATOM 4471 N N . ALA A 1 563 ? -12.747 6.735 12.467 1.00 97.38 563 ALA A N 1
ATOM 4472 C CA . ALA A 1 563 ? -12.185 8.081 12.564 1.00 97.38 563 ALA A CA 1
ATOM 4473 C C . ALA A 1 563 ? -10.648 8.064 12.594 1.00 97.38 563 ALA A C 1
ATOM 4475 O O . ALA A 1 563 ? -10.035 7.328 13.368 1.00 97.38 563 ALA A O 1
ATOM 4476 N N . ASN A 1 564 ? -10.035 8.908 11.761 1.00 98.25 564 ASN A N 1
ATOM 4477 C CA . ASN A 1 564 ? -8.620 9.258 11.838 1.00 98.25 564 ASN A CA 1
ATOM 4478 C C . ASN A 1 564 ? -8.413 10.497 12.731 1.00 98.25 564 ASN A C 1
ATOM 4480 O O . ASN A 1 564 ? -9.352 11.236 13.047 1.00 98.25 564 ASN A O 1
ATOM 4484 N N . HIS A 1 565 ? -7.170 10.733 13.129 1.00 98.31 565 HIS A N 1
ATOM 4485 C CA . HIS A 1 565 ? -6.732 11.747 14.083 1.00 98.31 565 HIS A CA 1
ATOM 4486 C C . HIS A 1 565 ? -7.358 11.585 15.481 1.00 98.31 565 HIS A C 1
ATOM 4488 O O . HIS A 1 565 ? -7.603 12.571 16.167 1.00 98.31 565 HIS A O 1
ATOM 4494 N N . VAL A 1 566 ? -7.652 10.348 15.898 1.00 98.56 566 VAL A N 1
ATOM 4495 C CA . VAL A 1 566 ? -8.243 9.988 17.199 1.00 98.56 566 VAL A CA 1
ATOM 4496 C C . VAL A 1 566 ? -7.333 8.999 17.938 1.00 98.56 566 VAL A C 1
ATOM 4498 O O . VAL A 1 566 ? -7.203 7.833 17.565 1.00 98.56 566 VAL A O 1
ATOM 4501 N N . GLU A 1 567 ? -6.687 9.469 19.004 1.00 98.31 567 GLU A N 1
ATOM 4502 C CA . GLU A 1 567 ? -5.759 8.705 19.840 1.00 98.31 567 GLU A CA 1
ATOM 4503 C C . GLU A 1 567 ? -6.483 7.898 20.915 1.00 98.31 567 GLU A C 1
ATOM 4505 O O . GLU A 1 567 ? -7.302 8.455 21.635 1.00 98.31 567 GLU A O 1
ATOM 4510 N N . VAL A 1 568 ? -6.112 6.632 21.125 1.00 98.50 568 VAL A N 1
ATOM 4511 C CA . VAL A 1 568 ? -6.438 5.924 22.375 1.00 98.50 568 VAL A CA 1
ATOM 4512 C C . VAL A 1 568 ? -5.440 6.328 23.453 1.00 98.50 568 VAL A C 1
ATOM 4514 O O . VAL A 1 568 ? -4.247 6.068 23.318 1.00 98.50 568 VAL A O 1
ATOM 4517 N N . THR A 1 569 ? -5.932 6.924 24.538 1.00 97.88 569 THR A N 1
ATOM 4518 C CA . THR A 1 569 ? -5.089 7.376 25.655 1.00 97.88 569 THR A CA 1
ATOM 4519 C C . THR A 1 569 ? -5.128 6.419 26.844 1.00 97.88 569 THR A C 1
ATOM 4521 O O . THR A 1 569 ? -4.128 6.287 27.544 1.00 97.88 569 THR A O 1
ATOM 4524 N N . HIS A 1 570 ? -6.257 5.737 27.074 1.00 97.19 570 HIS A N 1
ATOM 4525 C CA . HIS A 1 570 ? -6.428 4.778 28.171 1.00 97.19 570 HIS A CA 1
ATOM 4526 C C . HIS A 1 570 ? -7.362 3.633 27.764 1.00 97.19 570 HIS A C 1
ATOM 4528 O O . HIS A 1 570 ? -8.290 3.834 26.981 1.00 97.19 570 HIS A O 1
ATOM 4534 N N . LEU A 1 571 ? -7.159 2.446 28.340 1.00 97.56 571 LEU A N 1
ATOM 4535 C CA . LEU A 1 571 ? -8.081 1.314 28.215 1.00 97.56 571 LEU A CA 1
ATOM 4536 C C . LEU A 1 571 ? -9.068 1.322 29.388 1.00 97.56 571 LEU A C 1
ATOM 4538 O O . LEU A 1 571 ? -8.671 1.522 30.536 1.00 97.56 571 LEU A O 1
ATOM 4542 N N . LEU A 1 572 ? -10.352 1.118 29.099 1.00 95.81 572 LEU A N 1
ATOM 4543 C CA . LEU A 1 572 ? -11.411 1.076 30.107 1.00 95.81 572 LEU A CA 1
ATOM 4544 C C . LEU A 1 572 ? -11.603 -0.365 30.568 1.00 95.81 572 LEU A C 1
ATOM 4546 O O . LEU A 1 572 ? -11.732 -1.257 29.730 1.00 95.81 572 LEU A O 1
ATOM 4550 N N . LYS A 1 573 ? -11.645 -0.585 31.884 1.00 95.25 573 LYS A N 1
ATOM 4551 C CA . LYS A 1 573 ? -11.836 -1.907 32.489 1.00 95.25 573 LYS A CA 1
ATOM 4552 C C . LYS A 1 573 ? -13.094 -1.958 33.344 1.00 95.25 573 LYS A C 1
ATOM 4554 O O . LYS A 1 573 ? -13.490 -0.945 33.920 1.00 95.25 573 LYS A O 1
ATOM 4559 N N . ASP A 1 574 ? -13.703 -3.133 33.415 1.00 93.12 574 ASP A N 1
ATOM 4560 C CA . ASP A 1 574 ? -14.795 -3.421 34.339 1.00 93.12 574 ASP A CA 1
ATOM 4561 C C . ASP A 1 574 ? -14.292 -3.898 35.715 1.00 93.12 574 ASP A C 1
ATOM 4563 O O . ASP A 1 574 ? -13.091 -3.984 35.976 1.00 93.12 574 ASP A O 1
ATOM 4567 N N . GLU A 1 575 ? -15.227 -4.224 36.610 1.00 92.38 575 GLU A N 1
ATOM 4568 C CA . GLU A 1 575 ? -14.937 -4.727 37.961 1.00 92.38 575 GLU A CA 1
ATOM 4569 C C . GLU A 1 575 ? -14.200 -6.082 37.969 1.00 92.38 575 GLU A C 1
ATOM 4571 O O . GLU A 1 575 ? -13.642 -6.477 38.992 1.00 92.38 575 GLU A O 1
ATOM 4576 N N . THR A 1 576 ? -14.190 -6.802 36.841 1.00 92.44 576 THR A N 1
ATOM 4577 C CA . THR A 1 576 ? -13.498 -8.086 36.663 1.00 92.44 576 THR A CA 1
ATOM 4578 C C . THR A 1 576 ? -12.113 -7.936 36.029 1.00 92.44 576 THR A C 1
ATOM 4580 O O . THR A 1 576 ? -11.488 -8.938 35.677 1.00 92.44 576 THR A O 1
ATOM 4583 N N . GLU A 1 577 ? -11.617 -6.69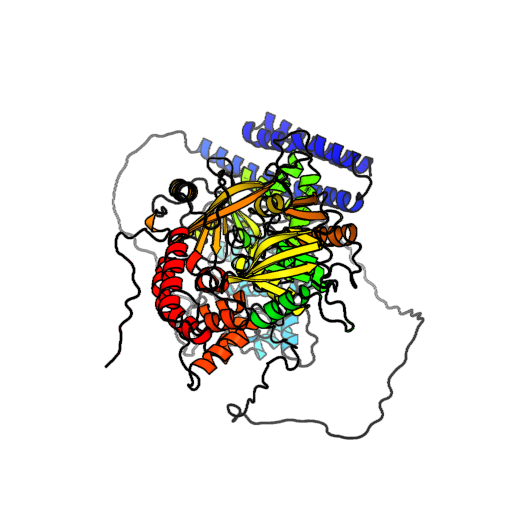7 35.906 1.00 93.12 577 GLU A N 1
ATOM 4584 C CA . GLU A 1 577 ? -10.358 -6.335 35.240 1.00 93.12 577 GLU A CA 1
ATOM 4585 C C . GLU A 1 577 ? -10.327 -6.685 33.738 1.00 93.12 577 GLU A C 1
ATOM 4587 O O . GLU A 1 577 ? -9.253 -6.766 33.133 1.00 93.12 577 GLU A O 1
ATOM 4592 N N . LYS A 1 578 ? -11.492 -6.871 33.104 1.00 95.06 578 LYS A N 1
ATOM 4593 C CA . LYS A 1 578 ? -11.610 -7.095 31.657 1.00 95.06 578 LYS A CA 1
ATOM 4594 C C . LYS A 1 578 ? -11.787 -5.774 30.925 1.00 95.06 578 LYS A C 1
ATOM 4596 O O . LYS A 1 578 ? -12.445 -4.864 31.422 1.00 95.06 578 LYS A O 1
ATOM 4601 N N . ILE A 1 579 ? -11.183 -5.659 29.744 1.00 96.56 579 ILE A N 1
ATOM 4602 C CA . ILE A 1 579 ? -11.269 -4.443 28.929 1.00 96.56 579 ILE A CA 1
ATOM 4603 C C . ILE A 1 579 ? -12.639 -4.372 28.247 1.00 96.56 579 ILE A C 1
ATOM 4605 O O . ILE A 1 579 ? -13.040 -5.305 27.560 1.00 96.56 579 ILE A O 1
ATOM 4609 N N . VAL A 1 580 ? -13.316 -3.233 28.402 1.00 95.38 580 VAL A N 1
ATOM 4610 C CA . VAL A 1 580 ? -14.682 -2.968 27.903 1.00 95.38 580 VAL A CA 1
ATOM 4611 C C . VAL A 1 580 ? -14.766 -1.722 27.011 1.00 95.38 580 VAL A C 1
ATOM 4613 O O . VAL A 1 580 ? -15.844 -1.190 26.741 1.00 95.38 580 VAL A O 1
ATOM 4616 N N . GLY A 1 581 ? -13.617 -1.202 26.577 1.00 95.75 581 GLY A N 1
ATOM 4617 C CA . GLY A 1 581 ? -13.545 -0.010 25.741 1.00 95.75 581 GLY A CA 1
ATOM 4618 C C . GLY A 1 581 ? -12.250 0.774 25.913 1.00 95.75 581 GLY A C 1
ATOM 4619 O O . GLY A 1 581 ? -11.264 0.278 26.465 1.00 95.75 581 GLY A O 1
ATOM 4620 N N . ALA A 1 582 ? -12.258 2.025 25.460 1.00 97.44 582 ALA A N 1
ATOM 4621 C CA . ALA A 1 582 ? -11.118 2.928 25.562 1.00 97.44 582 ALA A CA 1
ATOM 4622 C C . ALA A 1 582 ? -11.552 4.389 25.738 1.00 97.44 582 ALA A C 1
ATOM 4624 O O . ALA A 1 582 ? -12.580 4.809 25.203 1.00 97.44 582 ALA A O 1
ATOM 4625 N N . ARG A 1 583 ? -10.728 5.173 26.439 1.00 97.88 583 ARG A N 1
ATOM 4626 C CA . ARG A 1 583 ? -10.773 6.635 26.373 1.00 97.88 583 ARG A CA 1
ATOM 4627 C C . ARG A 1 583 ? -9.953 7.101 25.184 1.00 97.88 583 ARG A C 1
ATOM 4629 O O . ARG A 1 583 ? -8.790 6.709 25.036 1.00 97.88 583 ARG A O 1
ATOM 4636 N N . VAL A 1 584 ? -10.546 7.972 24.381 1.00 98.38 584 VAL A N 1
ATOM 4637 C CA . VAL A 1 584 ? -9.923 8.534 23.188 1.00 98.38 584 VAL A CA 1
ATOM 4638 C C . VAL A 1 584 ? -9.825 10.055 23.237 1.00 98.38 584 VAL A C 1
ATOM 4640 O O . VAL A 1 584 ? -10.560 10.700 23.985 1.00 98.38 584 VAL A O 1
ATOM 4643 N N . ARG A 1 585 ? -8.916 10.613 22.434 1.00 98.44 585 ARG A N 1
ATOM 4644 C CA . ARG A 1 585 ? -8.711 12.050 22.229 1.00 98.44 585 ARG A CA 1
ATOM 4645 C C . ARG A 1 585 ? -8.681 12.375 20.737 1.00 98.44 585 ARG A C 1
ATOM 4647 O O . ARG A 1 585 ? -7.910 11.762 20.006 1.00 98.44 585 ARG A O 1
ATOM 4654 N N . ASP A 1 586 ? -9.459 13.353 20.285 1.00 98.19 586 ASP A N 1
ATOM 4655 C CA . ASP A 1 586 ? -9.310 13.918 18.937 1.00 98.19 586 ASP A CA 1
ATOM 4656 C C . ASP A 1 586 ? -8.097 14.860 18.911 1.00 98.19 586 ASP A C 1
ATOM 4658 O O . ASP A 1 586 ? -8.077 15.900 19.568 1.00 98.19 586 ASP A O 1
ATOM 4662 N N . ASN A 1 587 ? -7.071 14.508 18.141 1.00 97.12 587 ASN A N 1
ATOM 4663 C CA . ASN A 1 587 ? -5.826 15.268 18.044 1.00 97.12 587 ASN A CA 1
ATOM 4664 C C . ASN A 1 587 ? -5.978 16.595 17.288 1.00 97.12 587 ASN A C 1
ATOM 4666 O O . ASN A 1 587 ? -5.082 17.439 17.352 1.00 97.12 587 ASN A O 1
ATOM 4670 N N . LEU A 1 588 ? -7.097 16.811 16.588 1.00 94.75 588 LEU A N 1
ATOM 4671 C CA . LEU A 1 588 ? -7.342 18.055 15.859 1.00 94.75 588 LEU A CA 1
ATOM 4672 C C . LEU A 1 588 ? -7.869 19.179 16.760 1.00 94.75 588 LEU A C 1
ATOM 4674 O O . LEU A 1 588 ? -7.550 20.343 16.511 1.00 94.75 588 LEU A O 1
ATOM 4678 N N . ASN A 1 589 ? -8.658 18.854 17.790 1.00 93.69 589 ASN A N 1
ATOM 4679 C CA . ASN A 1 589 ? -9.308 19.838 18.672 1.00 93.69 589 ASN A CA 1
ATOM 4680 C C . ASN A 1 589 ? -9.051 19.614 20.177 1.00 93.69 589 ASN A C 1
ATOM 4682 O O . ASN A 1 589 ? -9.240 20.544 20.958 1.00 93.69 589 ASN A O 1
ATOM 4686 N N . GLY A 1 590 ? -8.566 18.437 20.582 1.00 96.06 590 GLY A N 1
ATOM 4687 C CA . GLY A 1 590 ? -8.275 18.077 21.970 1.00 96.06 590 GLY A CA 1
ATOM 4688 C C . GLY A 1 590 ? -9.451 17.489 22.758 1.00 96.06 590 GLY A C 1
ATOM 4689 O O . GLY A 1 590 ? -9.272 17.198 23.939 1.00 96.06 590 GLY A O 1
ATOM 4690 N N . ASP A 1 591 ? -10.624 17.300 22.146 1.00 96.69 591 ASP A N 1
ATOM 4691 C CA . ASP A 1 591 ? -11.788 16.689 22.795 1.00 96.69 591 ASP A CA 1
ATOM 4692 C C . ASP A 1 591 ? -11.480 15.255 23.241 1.00 96.69 591 ASP A C 1
ATOM 4694 O O . ASP A 1 591 ? -10.933 14.465 22.472 1.00 96.69 591 ASP A O 1
ATOM 4698 N N . GLU A 1 592 ? -11.920 14.885 24.446 1.00 97.38 592 GLU A N 1
ATOM 4699 C CA . GLU A 1 592 ? -11.811 13.521 24.970 1.00 97.38 592 GLU A CA 1
ATOM 4700 C C . GLU A 1 592 ? -13.185 12.914 25.258 1.00 97.38 592 GLU A C 1
ATOM 4702 O O . GLU A 1 592 ? -14.094 13.590 25.747 1.00 97.38 592 GLU A O 1
ATOM 4707 N N . TRP A 1 593 ? -13.340 11.621 24.977 1.00 95.88 593 TRP A N 1
ATOM 4708 C CA . TRP A 1 593 ? -14.546 10.857 25.301 1.00 95.88 593 TRP A CA 1
ATOM 4709 C C . TRP A 1 593 ? -14.243 9.363 25.447 1.00 95.88 593 TRP A C 1
ATOM 4711 O O . TRP A 1 593 ? -13.151 8.897 25.122 1.00 95.88 593 TRP A O 1
ATOM 4721 N N . ASP A 1 594 ? -15.224 8.610 25.943 1.00 95.69 594 ASP A N 1
ATOM 4722 C CA . ASP A 1 594 ? -15.140 7.156 26.077 1.00 95.69 594 ASP A CA 1
ATOM 4723 C C . ASP A 1 594 ? -15.860 6.458 24.928 1.00 95.69 594 ASP A C 1
ATOM 4725 O O . ASP A 1 594 ? -16.923 6.896 24.488 1.00 95.69 594 ASP A O 1
ATOM 4729 N N . ILE A 1 595 ? -15.300 5.340 24.479 1.00 95.38 595 ILE A N 1
ATOM 4730 C CA . ILE A 1 595 ? -15.929 4.402 23.552 1.00 95.38 595 ILE A CA 1
ATOM 4731 C C . ILE A 1 595 ? -16.086 3.078 24.290 1.00 95.38 595 ILE A C 1
ATOM 4733 O O . ILE A 1 595 ? -15.104 2.555 24.822 1.00 95.38 595 ILE A O 1
ATOM 4737 N N . LYS A 1 596 ? -17.307 2.535 24.316 1.00 94.69 596 LYS A N 1
ATOM 4738 C CA . LYS A 1 596 ? -17.602 1.222 24.905 1.00 94.69 596 LYS A CA 1
ATOM 4739 C C . LYS A 1 596 ? -17.734 0.155 23.828 1.00 94.69 596 LYS A C 1
ATOM 4741 O O . LYS A 1 596 ? -18.344 0.393 22.786 1.00 94.69 596 LYS A O 1
ATOM 4746 N N . SER A 1 597 ? -17.189 -1.024 24.100 1.00 95.56 597 SER A N 1
ATOM 4747 C CA . SER A 1 597 ? -17.216 -2.163 23.184 1.00 95.56 597 SER A CA 1
ATOM 4748 C C . SER A 1 597 ? -17.075 -3.481 23.937 1.00 95.56 597 SER A C 1
ATOM 4750 O O . SER A 1 597 ? -16.324 -3.546 24.909 1.00 95.56 597 SER A O 1
ATOM 4752 N N . LYS A 1 598 ? -17.684 -4.553 23.425 1.00 95.62 598 LYS A N 1
ATOM 4753 C CA . LYS A 1 598 ? -17.531 -5.906 23.992 1.00 95.62 598 LYS A CA 1
ATOM 4754 C C . LYS A 1 598 ? -16.103 -6.440 23.885 1.00 95.62 598 LYS A C 1
ATOM 4756 O O . LYS A 1 598 ? -15.664 -7.176 24.762 1.00 95.62 598 LYS A O 1
ATOM 4761 N N . GLY A 1 599 ? -15.390 -6.079 22.817 1.00 96.69 599 GLY A N 1
ATOM 4762 C CA . GLY A 1 599 ? -14.010 -6.491 22.591 1.00 96.69 599 GLY A CA 1
ATOM 4763 C C . GLY A 1 599 ? -13.134 -5.393 22.001 1.00 96.69 599 GLY A C 1
ATOM 4764 O O . GLY A 1 599 ? -13.604 -4.545 21.243 1.00 96.69 599 GLY A O 1
ATOM 4765 N N . VAL A 1 600 ? -11.842 -5.425 22.335 1.00 98.50 600 VAL A N 1
ATOM 4766 C CA . VAL A 1 600 ? -10.839 -4.472 21.836 1.00 98.50 600 VAL A CA 1
ATOM 4767 C C . VAL A 1 600 ? -9.714 -5.217 21.118 1.00 98.50 600 VAL A C 1
ATOM 4769 O O . VAL A 1 600 ? -9.144 -6.172 21.653 1.00 98.50 600 VAL A O 1
ATOM 4772 N N . ILE A 1 601 ? -9.381 -4.759 19.909 1.00 98.75 601 ILE A N 1
ATOM 4773 C CA . ILE A 1 601 ? -8.297 -5.288 19.076 1.00 98.75 601 ILE A CA 1
ATOM 4774 C C . ILE A 1 601 ? -7.212 -4.218 18.917 1.00 98.75 601 ILE A C 1
ATOM 4776 O O . ILE A 1 601 ? -7.446 -3.144 18.368 1.00 98.75 601 ILE A O 1
ATOM 4780 N N . ASN A 1 602 ? -5.996 -4.532 19.348 1.00 98.50 602 ASN A N 1
ATOM 4781 C CA . ASN A 1 602 ? -4.790 -3.757 19.098 1.00 98.50 602 ASN A CA 1
ATOM 4782 C C . ASN A 1 602 ? -4.158 -4.177 17.760 1.00 98.50 602 ASN A C 1
ATOM 4784 O O . ASN A 1 602 ? -3.559 -5.250 17.658 1.00 98.50 602 ASN A O 1
ATOM 4788 N N . ALA A 1 603 ? -4.270 -3.313 16.751 1.00 98.06 603 ALA A N 1
ATOM 4789 C CA . ALA A 1 603 ? -3.705 -3.482 15.412 1.00 98.06 603 ALA A CA 1
ATOM 4790 C C . ALA A 1 603 ? -2.719 -2.348 15.062 1.00 98.06 603 ALA A C 1
ATOM 4792 O O . ALA A 1 603 ? -2.591 -1.937 13.907 1.00 98.06 603 ALA A O 1
ATOM 4793 N N . THR A 1 604 ? -1.993 -1.837 16.061 1.00 97.06 604 THR A N 1
ATOM 4794 C CA . THR A 1 604 ? -1.121 -0.652 15.934 1.00 97.06 604 THR A CA 1
ATOM 4795 C C . THR A 1 604 ? 0.285 -0.942 15.380 1.00 97.06 604 THR A C 1
ATOM 4797 O O . THR A 1 604 ? 1.172 -0.086 15.412 1.00 97.06 604 THR A O 1
ATOM 4800 N N . GLY A 1 605 ? 0.506 -2.137 14.817 1.00 94.88 605 GLY A N 1
ATOM 4801 C CA . GLY A 1 605 ? 1.738 -2.503 14.113 1.00 94.88 605 GLY A CA 1
ATOM 4802 C C . GLY A 1 605 ? 2.986 -2.357 14.987 1.00 94.88 605 GLY A C 1
ATOM 4803 O O . GLY A 1 605 ? 3.105 -3.004 16.023 1.00 94.88 605 GLY A O 1
ATOM 4804 N N . VAL A 1 606 ? 3.924 -1.494 14.581 1.00 94.12 606 VAL A N 1
ATOM 4805 C CA . VAL A 1 606 ? 5.166 -1.243 15.342 1.00 94.12 606 VAL A CA 1
ATOM 4806 C C . VAL A 1 606 ? 4.921 -0.601 16.713 1.00 94.12 606 VAL A C 1
ATOM 4808 O O . VAL A 1 606 ? 5.818 -0.620 17.548 1.00 94.12 606 VAL A O 1
ATOM 4811 N N . PHE A 1 607 ? 3.724 -0.055 16.951 1.00 95.31 607 PHE A N 1
ATOM 4812 C CA . PHE A 1 607 ? 3.323 0.562 18.217 1.00 95.31 607 PHE A CA 1
ATOM 4813 C C . PHE A 1 607 ? 2.513 -0.381 19.118 1.00 95.31 607 PHE A C 1
ATOM 4815 O O . PHE A 1 607 ? 1.994 0.066 20.140 1.00 95.31 607 PHE A O 1
ATOM 4822 N N . ALA A 1 608 ? 2.426 -1.676 18.781 1.00 94.75 608 ALA A N 1
ATOM 4823 C CA . ALA A 1 608 ? 1.647 -2.652 19.544 1.00 94.75 608 ALA A CA 1
ATOM 4824 C C . ALA A 1 608 ? 2.010 -2.667 21.037 1.00 94.75 608 ALA A C 1
ATOM 4826 O O . ALA A 1 608 ? 1.108 -2.664 21.877 1.00 94.75 608 ALA A O 1
ATOM 4827 N N . ASP A 1 609 ? 3.306 -2.599 21.360 1.00 92.88 609 ASP A N 1
ATOM 4828 C CA . ASP A 1 609 ? 3.808 -2.577 22.740 1.00 92.88 609 ASP A CA 1
ATOM 4829 C C . ASP A 1 609 ? 3.325 -1.348 23.535 1.00 92.88 609 ASP A C 1
ATOM 4831 O O . ASP A 1 609 ? 3.106 -1.445 24.746 1.00 92.88 609 ASP A O 1
ATOM 4835 N N . ASN A 1 610 ? 3.078 -0.208 22.875 1.00 93.56 610 ASN A N 1
ATOM 4836 C CA . ASN A 1 610 ? 2.572 0.998 23.537 1.00 93.56 610 ASN A CA 1
ATOM 4837 C C . ASN A 1 610 ? 1.152 0.774 24.066 1.00 93.56 610 ASN A C 1
ATOM 4839 O O . ASN A 1 610 ? 0.861 1.145 25.200 1.00 93.56 610 ASN A O 1
ATOM 4843 N N . ILE A 1 611 ? 0.287 0.134 23.272 1.00 95.12 611 ILE A N 1
ATOM 4844 C CA . ILE A 1 611 ? -1.088 -0.182 23.680 1.00 95.12 611 ILE A CA 1
ATOM 4845 C C . ILE A 1 611 ? -1.111 -1.316 24.708 1.00 95.12 611 ILE A C 1
ATOM 4847 O O . ILE A 1 611 ? -1.855 -1.230 25.681 1.00 95.12 611 ILE A O 1
ATOM 4851 N N . ILE A 1 612 ? -0.264 -2.342 24.556 1.00 93.69 612 ILE A N 1
ATOM 4852 C CA . ILE A 1 612 ? -0.120 -3.409 25.566 1.00 93.69 612 ILE A CA 1
ATOM 4853 C C . ILE A 1 612 ? 0.257 -2.806 26.927 1.00 93.69 612 ILE A C 1
ATOM 4855 O O . ILE A 1 612 ? -0.320 -3.172 27.952 1.00 93.69 612 ILE A O 1
ATOM 4859 N N . SER A 1 613 ? 1.173 -1.835 26.929 1.00 92.94 613 SER A N 1
ATOM 4860 C CA . SER A 1 613 ? 1.636 -1.159 28.143 1.00 92.94 613 SER A CA 1
ATOM 4861 C C . SER A 1 613 ? 0.551 -0.341 28.852 1.00 92.94 613 SER A C 1
ATOM 4863 O O . SER A 1 613 ? 0.687 -0.106 30.053 1.00 92.94 613 SER A O 1
ATOM 4865 N N . LEU A 1 614 ? -0.520 0.068 28.153 1.00 93.06 614 LEU A N 1
ATOM 4866 C CA . LEU A 1 614 ? -1.686 0.717 28.772 1.00 93.06 614 LEU A CA 1
ATOM 4867 C C . LEU A 1 614 ? -2.530 -0.260 29.606 1.00 93.06 614 LEU A C 1
ATOM 4869 O O . LEU A 1 614 ? -3.237 0.179 30.509 1.00 93.06 614 LEU A O 1
ATOM 4873 N N . ASP A 1 615 ? -2.471 -1.565 29.321 1.00 89.88 615 ASP A N 1
ATOM 4874 C CA . ASP A 1 615 ? -3.160 -2.591 30.110 1.00 89.88 615 ASP A CA 1
ATOM 4875 C C . ASP A 1 615 ? -2.290 -3.087 31.273 1.00 89.88 615 ASP A C 1
ATOM 4877 O O . ASP A 1 615 ? -2.675 -2.983 32.442 1.00 89.88 615 ASP A O 1
ATOM 4881 N N . LYS A 1 616 ? -1.108 -3.630 30.953 1.00 81.88 616 LYS A N 1
ATOM 4882 C CA . LYS A 1 616 ? -0.124 -4.135 31.919 1.00 81.88 616 LYS A CA 1
ATOM 4883 C C . LYS A 1 616 ? 1.284 -3.941 31.364 1.00 81.88 616 LYS A C 1
ATOM 4885 O O . LYS A 1 616 ? 1.555 -4.236 30.204 1.00 81.88 616 LYS A O 1
ATOM 4890 N N . LYS A 1 617 ? 2.216 -3.513 32.218 1.00 74.19 617 LYS A N 1
ATOM 4891 C CA . LYS A 1 617 ? 3.632 -3.392 31.847 1.00 74.19 617 LYS A CA 1
ATOM 4892 C C . LYS A 1 617 ? 4.220 -4.790 31.597 1.00 74.19 617 LYS A C 1
ATOM 4894 O O . LYS A 1 617 ? 4.295 -5.586 32.531 1.00 74.19 617 LYS A O 1
ATOM 4899 N N . LYS A 1 618 ? 4.619 -5.080 30.356 1.00 72.06 618 LYS A N 1
ATOM 4900 C CA . LYS A 1 618 ? 5.194 -6.363 29.910 1.00 72.06 618 LYS A CA 1
ATOM 4901 C C . LYS A 1 618 ? 6.459 -6.109 29.082 1.00 72.06 618 LYS A C 1
ATOM 4903 O O . LYS A 1 618 ? 6.692 -4.982 28.652 1.00 72.06 618 LYS A O 1
ATOM 4908 N N . ASP A 1 619 ? 7.270 -7.146 28.898 1.00 71.44 619 ASP A N 1
ATOM 4909 C CA . ASP A 1 619 ? 8.397 -7.118 27.965 1.00 71.44 619 ASP A CA 1
ATOM 4910 C C . ASP A 1 619 ? 7.911 -6.905 26.523 1.00 71.44 619 ASP A C 1
ATOM 4912 O O . ASP A 1 619 ? 6.845 -7.396 26.140 1.00 71.44 619 ASP A O 1
ATOM 4916 N N . ASN A 1 620 ? 8.705 -6.175 25.737 1.00 79.69 620 ASN A N 1
ATOM 4917 C CA . ASN A 1 620 ? 8.388 -5.835 24.352 1.00 79.69 620 ASN A CA 1
ATOM 4918 C C . ASN A 1 620 ? 8.338 -7.092 23.474 1.00 79.69 620 ASN A C 1
ATOM 4920 O O . ASN A 1 620 ? 9.287 -7.880 23.462 1.00 79.69 620 ASN A O 1
ATOM 4924 N N . ILE A 1 621 ? 7.266 -7.241 22.694 1.00 85.38 621 ILE A N 1
ATOM 4925 C CA . ILE A 1 621 ? 7.130 -8.321 21.704 1.00 85.38 621 ILE A CA 1
ATOM 4926 C C . ILE A 1 621 ? 7.561 -7.880 20.298 1.00 85.38 621 ILE A C 1
ATOM 4928 O O . ILE A 1 621 ? 7.722 -8.724 19.412 1.00 85.38 621 ILE A O 1
ATOM 4932 N N . ILE A 1 622 ? 7.765 -6.574 20.081 1.00 87.50 622 ILE A N 1
ATOM 4933 C CA . ILE A 1 622 ? 8.175 -6.013 18.792 1.00 87.50 622 ILE A CA 1
ATOM 4934 C C . ILE A 1 622 ? 9.687 -5.787 18.741 1.00 87.50 622 ILE A C 1
ATOM 4936 O O . ILE A 1 622 ? 10.274 -5.099 19.575 1.00 87.50 622 ILE A O 1
ATOM 4940 N N . MET A 1 623 ? 10.312 -6.300 17.683 1.00 87.38 623 MET A N 1
ATOM 4941 C CA . MET A 1 623 ? 11.695 -6.022 17.311 1.00 87.38 623 MET A CA 1
ATOM 4942 C C . MET A 1 623 ? 11.736 -5.158 16.035 1.00 87.38 623 MET A C 1
ATOM 4944 O O . MET A 1 623 ? 11.754 -5.681 14.919 1.00 87.38 623 MET A O 1
ATOM 4948 N N . PRO A 1 624 ? 11.716 -3.823 16.161 1.00 90.62 624 PRO A N 1
ATOM 4949 C CA . PRO A 1 624 ? 11.660 -2.913 15.017 1.00 90.62 624 PRO A CA 1
ATOM 4950 C C . PRO A 1 624 ? 12.902 -2.980 14.113 1.00 90.62 624 PRO A C 1
ATOM 4952 O O . PRO A 1 624 ? 14.046 -2.881 14.567 1.00 90.62 624 PRO A O 1
ATOM 4955 N N . ALA A 1 625 ? 12.671 -3.049 12.799 1.00 90.69 625 ALA A N 1
ATOM 4956 C CA . ALA A 1 625 ? 13.723 -2.971 11.782 1.00 90.69 625 ALA A CA 1
ATOM 4957 C C . ALA A 1 625 ? 13.394 -1.922 10.710 1.00 90.69 625 ALA A C 1
ATOM 4959 O O . ALA A 1 625 ? 12.307 -1.928 10.138 1.00 90.69 625 ALA A O 1
ATOM 4960 N N . SER A 1 626 ? 14.330 -1.017 10.432 1.00 92.06 626 SER A N 1
ATOM 4961 C CA . SER A 1 626 ? 14.215 0.025 9.411 1.00 92.06 626 SER A CA 1
ATOM 4962 C C . SER A 1 626 ? 14.549 -0.517 8.024 1.00 92.06 626 SER A C 1
ATOM 4964 O O . SER A 1 626 ? 15.556 -1.204 7.844 1.00 92.06 626 SER A O 1
ATOM 4966 N N . GLY A 1 627 ? 13.732 -0.156 7.037 1.00 93.69 627 GLY A N 1
ATOM 4967 C CA . GLY A 1 627 ? 14.015 -0.335 5.621 1.00 93.69 627 GLY A CA 1
ATOM 4968 C C . GLY A 1 627 ? 13.923 0.979 4.867 1.00 93.69 627 GLY A C 1
ATOM 4969 O O . GLY A 1 627 ? 12.897 1.653 4.928 1.00 93.69 627 GLY A O 1
ATOM 4970 N N . VAL A 1 628 ? 15.000 1.325 4.168 1.00 96.19 628 VAL A N 1
ATOM 4971 C CA . VAL A 1 628 ? 15.121 2.548 3.370 1.00 96.19 628 VAL A CA 1
ATOM 4972 C C . VAL A 1 628 ? 14.877 2.251 1.898 1.00 96.19 628 VAL A C 1
ATOM 4974 O O . VAL A 1 628 ? 15.344 1.234 1.374 1.00 96.19 628 VAL A O 1
ATOM 4977 N N . HIS A 1 629 ? 14.192 3.175 1.233 1.00 97.88 629 HIS A N 1
ATOM 4978 C CA . HIS A 1 629 ? 14.027 3.212 -0.214 1.00 97.88 629 HIS A CA 1
ATOM 4979 C C . HIS A 1 629 ? 14.380 4.601 -0.739 1.00 97.88 629 HIS A C 1
ATOM 4981 O O . HIS A 1 629 ? 14.240 5.603 -0.031 1.00 97.88 629 HIS A O 1
ATOM 4987 N N . VAL A 1 630 ? 14.824 4.654 -1.991 1.00 98.12 630 VAL A N 1
ATOM 4988 C CA . VAL A 1 630 ? 15.122 5.897 -2.708 1.00 98.12 630 VAL A CA 1
ATOM 4989 C C . VAL A 1 630 ? 14.273 5.985 -3.969 1.00 98.12 630 VAL A C 1
ATOM 4991 O O . VAL A 1 630 ? 13.993 4.967 -4.606 1.00 98.12 630 VAL A O 1
ATOM 4994 N N . ILE A 1 631 ? 13.882 7.201 -4.331 1.00 98.00 631 ILE A N 1
ATOM 4995 C CA . ILE A 1 631 ? 13.269 7.517 -5.616 1.00 98.00 631 ILE A CA 1
ATOM 4996 C C . ILE A 1 631 ? 14.311 8.170 -6.511 1.00 98.00 631 ILE A C 1
ATOM 4998 O O . ILE A 1 631 ? 14.955 9.148 -6.131 1.00 98.00 631 ILE A O 1
ATOM 5002 N N . LEU A 1 632 ? 14.443 7.627 -7.713 1.00 96.56 632 LEU A N 1
ATOM 5003 C CA . LEU A 1 632 ? 15.277 8.139 -8.787 1.00 96.56 632 LEU A CA 1
ATOM 5004 C C . LEU A 1 632 ? 14.393 8.591 -9.965 1.00 96.56 632 LEU A C 1
ATOM 5006 O O . LEU A 1 632 ? 13.229 8.181 -10.073 1.00 96.56 632 LEU A O 1
ATOM 5010 N N . PRO A 1 633 ? 14.928 9.407 -10.884 1.00 94.12 633 PRO A N 1
ATOM 5011 C CA . PRO A 1 633 ? 14.264 9.750 -12.130 1.00 94.12 633 PRO A CA 1
ATOM 5012 C C . PRO A 1 633 ? 13.821 8.528 -12.939 1.00 94.12 633 PRO A C 1
ATOM 5014 O O . PRO A 1 633 ? 14.387 7.433 -12.846 1.00 94.12 633 PRO A O 1
ATOM 5017 N N . ASN A 1 634 ? 12.807 8.732 -13.775 1.00 91.00 634 ASN A N 1
ATOM 5018 C CA . ASN A 1 634 ? 12.195 7.685 -14.591 1.00 91.00 634 ASN A CA 1
ATOM 5019 C C . ASN A 1 634 ? 13.128 7.085 -15.651 1.00 91.00 634 ASN A C 1
ATOM 5021 O O . ASN A 1 634 ? 12.915 5.959 -16.078 1.00 91.00 634 ASN A O 1
ATOM 5025 N N . TYR A 1 635 ? 14.204 7.774 -16.039 1.00 88.31 635 TYR A N 1
ATOM 5026 C CA . TYR A 1 635 ? 15.153 7.245 -17.019 1.00 88.31 635 TYR A CA 1
ATOM 5027 C C . TYR A 1 635 ? 15.978 6.049 -16.507 1.00 88.31 635 TYR A C 1
ATOM 5029 O O . TYR A 1 635 ? 16.656 5.393 -17.294 1.00 88.31 635 TYR A O 1
ATOM 5037 N N . TYR A 1 636 ? 15.903 5.719 -15.212 1.00 88.75 636 TYR A N 1
ATOM 5038 C CA . TYR A 1 636 ? 16.406 4.449 -14.676 1.00 88.75 636 TYR A CA 1
ATOM 5039 C C . TYR A 1 636 ? 15.399 3.290 -14.820 1.00 88.75 636 TYR A C 1
ATOM 5041 O O . TYR A 1 636 ? 15.762 2.144 -14.592 1.00 88.75 636 TYR A O 1
ATOM 5049 N N . SER A 1 637 ? 14.166 3.552 -15.259 1.00 86.12 637 SER A N 1
ATOM 5050 C CA . SER A 1 637 ? 13.136 2.563 -15.611 1.00 86.12 637 SER A CA 1
ATOM 5051 C C . SER A 1 637 ? 12.387 3.004 -16.880 1.00 86.12 637 SER A C 1
ATOM 5053 O O . SER A 1 637 ? 11.182 3.233 -16.872 1.00 86.12 637 SER A O 1
ATOM 5055 N N . LEU A 1 638 ? 13.123 3.145 -17.993 1.00 76.50 638 LEU A N 1
ATOM 5056 C CA . LEU A 1 638 ? 12.681 3.827 -19.225 1.00 76.50 638 LEU A CA 1
ATOM 5057 C C . LEU A 1 638 ? 11.322 3.378 -19.775 1.00 76.50 638 LEU A C 1
ATOM 5059 O O . LEU A 1 638 ? 10.565 4.207 -20.274 1.00 76.50 638 LEU A O 1
ATOM 5063 N N . SER A 1 639 ? 11.013 2.084 -19.711 1.00 77.12 639 SER A N 1
ATOM 5064 C CA . SER A 1 639 ? 9.740 1.567 -20.216 1.00 77.12 639 SER A CA 1
ATOM 5065 C C . SER A 1 639 ? 8.547 1.927 -19.333 1.00 77.12 639 SER A C 1
ATOM 5067 O O . SER A 1 639 ? 7.409 1.868 -19.803 1.00 77.12 639 SER A O 1
ATOM 5069 N N . GLY A 1 640 ? 8.792 2.234 -18.054 1.00 83.88 640 GLY A N 1
ATOM 5070 C CA . GLY A 1 640 ? 7.778 2.384 -17.014 1.00 83.88 640 GLY A CA 1
ATOM 5071 C C . GLY A 1 640 ? 6.961 1.114 -16.749 1.00 83.88 640 GLY A C 1
ATOM 5072 O O . GLY A 1 640 ? 5.943 1.192 -16.071 1.00 83.88 640 GLY A O 1
ATOM 5073 N N . LYS A 1 641 ? 7.353 -0.037 -17.315 1.00 87.19 641 LYS A N 1
ATOM 5074 C CA . LYS A 1 641 ? 6.513 -1.245 -17.394 1.00 87.19 641 LYS A CA 1
ATOM 5075 C C . LYS A 1 641 ? 7.157 -2.498 -16.819 1.00 87.19 641 LYS A C 1
ATOM 5077 O O . LYS A 1 641 ? 6.436 -3.456 -16.561 1.00 87.19 641 LYS A O 1
ATOM 5082 N N . MET A 1 642 ? 8.476 -2.514 -16.632 1.00 93.38 642 MET A N 1
ATOM 5083 C CA . MET A 1 642 ? 9.204 -3.670 -16.105 1.00 93.38 642 MET A CA 1
ATOM 5084 C C . MET A 1 642 ? 10.110 -3.268 -14.945 1.00 93.38 642 MET A C 1
ATOM 5086 O O . MET A 1 642 ? 10.838 -2.279 -15.015 1.00 93.38 642 MET A O 1
ATOM 5090 N N . GLY A 1 643 ? 10.062 -4.053 -13.870 1.00 94.56 643 GLY A N 1
ATOM 5091 C CA . GLY A 1 643 ? 11.006 -3.978 -12.762 1.00 94.56 643 GLY A CA 1
ATOM 5092 C C . GLY A 1 643 ? 12.242 -4.845 -13.001 1.00 94.56 643 GLY A C 1
ATOM 5093 O O . GLY A 1 643 ? 12.257 -5.724 -13.860 1.00 94.56 643 GLY A O 1
ATOM 5094 N N . MET A 1 644 ? 13.275 -4.640 -12.193 1.00 93.06 644 MET A N 1
ATOM 5095 C CA . MET A 1 644 ? 14.483 -5.458 -12.151 1.00 93.06 644 MET A CA 1
ATOM 5096 C C . MET A 1 644 ? 14.769 -5.903 -10.713 1.00 93.06 644 MET A C 1
ATOM 5098 O O . MET A 1 644 ? 14.542 -5.159 -9.756 1.00 93.06 644 MET A O 1
ATOM 5102 N N . LEU A 1 645 ? 15.289 -7.121 -10.568 1.00 92.00 645 LEU A N 1
ATOM 5103 C CA . LEU A 1 645 ? 15.692 -7.713 -9.297 1.00 92.00 645 LEU A CA 1
ATOM 5104 C C . LEU A 1 645 ? 17.182 -8.066 -9.305 1.00 92.00 645 LEU A C 1
ATOM 5106 O O . LEU A 1 645 ? 17.622 -8.905 -10.088 1.00 92.00 645 LEU A O 1
ATOM 5110 N N . ASP A 1 646 ? 17.935 -7.508 -8.364 1.00 88.19 646 ASP A N 1
ATOM 5111 C CA . ASP A 1 646 ? 19.211 -8.074 -7.937 1.00 88.19 646 ASP A CA 1
ATOM 5112 C C . ASP A 1 646 ? 18.961 -9.190 -6.915 1.00 88.19 646 ASP A C 1
ATOM 5114 O O . ASP A 1 646 ? 18.412 -8.964 -5.834 1.00 88.19 646 ASP A O 1
ATOM 5118 N N . LYS A 1 647 ? 19.387 -10.404 -7.261 1.00 80.31 647 LYS A N 1
ATOM 5119 C CA . LYS A 1 647 ? 19.237 -11.609 -6.437 1.00 80.31 647 LYS A CA 1
ATOM 5120 C C . LYS A 1 647 ? 20.244 -11.722 -5.290 1.00 80.31 647 LYS A C 1
ATOM 5122 O O . LYS A 1 647 ? 20.030 -12.555 -4.411 1.00 80.31 647 LYS A O 1
ATOM 5127 N N . SER A 1 648 ? 21.340 -10.961 -5.307 1.00 80.38 648 SER A N 1
ATOM 5128 C CA . SER A 1 648 ? 22.389 -11.070 -4.292 1.00 80.38 648 SER A CA 1
ATOM 5129 C C . SER A 1 648 ? 23.201 -9.782 -4.154 1.00 80.38 648 SER A C 1
ATOM 5131 O O . SER A 1 648 ? 24.252 -9.621 -4.778 1.00 80.38 648 SER A O 1
ATOM 5133 N N . THR A 1 649 ? 22.782 -8.935 -3.219 1.00 81.38 649 THR A N 1
ATOM 5134 C CA . THR A 1 649 ? 23.547 -7.767 -2.761 1.00 81.38 649 THR A CA 1
ATOM 5135 C C . THR A 1 649 ? 24.813 -8.183 -1.997 1.00 81.38 649 THR A C 1
ATOM 5137 O O . THR A 1 649 ? 25.010 -9.357 -1.668 1.00 81.38 649 THR A O 1
ATOM 5140 N N . SER A 1 650 ? 25.674 -7.215 -1.650 1.00 76.88 650 SER A N 1
ATOM 5141 C CA . SER A 1 650 ? 26.916 -7.440 -0.872 1.00 76.88 650 SER A CA 1
ATOM 5142 C C . SER A 1 650 ? 26.751 -8.222 0.435 1.00 76.88 650 SER A C 1
ATOM 5144 O O . SER A 1 650 ? 27.722 -8.797 0.920 1.00 76.88 650 SER A O 1
ATOM 5146 N N . ASP A 1 651 ? 25.548 -8.248 0.999 1.00 79.25 651 ASP A N 1
ATOM 5147 C CA . ASP A 1 651 ? 25.203 -8.910 2.255 1.00 79.25 651 ASP A CA 1
ATOM 5148 C C . ASP A 1 651 ? 24.184 -10.055 2.095 1.00 79.25 651 ASP A C 1
ATOM 5150 O O . ASP A 1 651 ? 23.594 -10.508 3.076 1.00 79.25 651 ASP A O 1
ATOM 5154 N N . GLY A 1 652 ? 23.974 -10.549 0.869 1.00 73.81 652 GLY A N 1
ATOM 5155 C CA . GLY A 1 652 ? 23.097 -11.697 0.596 1.00 73.81 652 GLY A CA 1
ATOM 5156 C C . GLY A 1 652 ? 21.595 -11.382 0.660 1.00 73.81 652 GLY A C 1
ATOM 5157 O O . GLY A 1 652 ? 20.759 -12.286 0.822 1.00 73.81 652 GLY A O 1
ATOM 5158 N N . ARG A 1 653 ? 21.229 -10.100 0.561 1.00 82.62 653 ARG A N 1
ATOM 5159 C CA . ARG A 1 653 ? 19.848 -9.636 0.378 1.00 82.62 653 ARG A CA 1
ATOM 5160 C C . ARG A 1 653 ? 19.535 -9.471 -1.111 1.00 82.62 653 ARG A C 1
ATOM 5162 O O . ARG A 1 653 ? 20.313 -9.861 -1.976 1.00 82.62 653 ARG A O 1
ATOM 5169 N N . VAL A 1 654 ? 18.342 -8.958 -1.381 1.00 87.12 654 VAL A N 1
ATOM 5170 C CA . VAL A 1 654 ? 17.880 -8.633 -2.728 1.00 87.12 654 VAL A CA 1
ATOM 5171 C C . VAL A 1 654 ? 17.643 -7.134 -2.833 1.00 87.12 654 VAL A C 1
ATOM 5173 O O . VAL A 1 654 ? 17.271 -6.505 -1.838 1.00 87.12 654 VAL A O 1
ATOM 5176 N N . LEU A 1 655 ? 17.825 -6.578 -4.026 1.00 92.31 655 LEU A N 1
ATOM 5177 C CA . LEU A 1 655 ? 17.523 -5.181 -4.324 1.00 92.31 655 LEU A CA 1
ATOM 5178 C C . LEU A 1 655 ? 16.549 -5.116 -5.498 1.00 92.31 655 LEU A C 1
ATOM 5180 O O . LEU A 1 655 ? 16.800 -5.679 -6.559 1.00 92.31 655 LEU A O 1
ATOM 5184 N N . PHE A 1 656 ? 15.440 -4.419 -5.307 1.00 94.62 656 PHE A N 1
ATOM 5185 C CA . PHE A 1 656 ? 14.459 -4.150 -6.345 1.00 94.62 656 PHE A CA 1
ATOM 5186 C C . PHE A 1 656 ? 14.700 -2.773 -6.954 1.00 94.62 656 PHE A C 1
ATOM 5188 O O . PHE A 1 656 ? 14.984 -1.816 -6.233 1.00 94.62 656 PHE A O 1
ATOM 5195 N N . VAL A 1 657 ? 14.537 -2.687 -8.271 1.00 95.31 657 VAL A N 1
ATOM 5196 C CA . VAL A 1 657 ? 14.490 -1.452 -9.061 1.00 95.31 657 VAL A CA 1
ATOM 5197 C C . VAL A 1 657 ? 13.168 -1.481 -9.817 1.00 95.31 657 VAL A C 1
ATOM 5199 O O . VAL A 1 657 ? 12.984 -2.309 -10.704 1.00 95.31 657 VAL A O 1
ATOM 5202 N N . LEU A 1 658 ? 12.213 -0.647 -9.424 1.00 96.31 658 LEU A N 1
ATOM 5203 C CA . LEU A 1 658 ? 10.818 -0.769 -9.842 1.00 96.31 658 LEU A CA 1
ATOM 5204 C C . LEU A 1 658 ? 10.330 0.547 -10.446 1.00 96.31 658 LEU A C 1
ATOM 5206 O O . LEU A 1 658 ? 10.574 1.593 -9.843 1.00 96.31 658 LEU A O 1
ATOM 5210 N N . PRO A 1 659 ? 9.601 0.529 -11.572 1.00 95.81 659 PRO A N 1
ATOM 5211 C CA . PRO A 1 659 ? 8.818 1.692 -11.967 1.00 95.81 659 PRO A CA 1
ATOM 5212 C C . PRO A 1 659 ? 7.728 1.926 -10.912 1.00 95.81 659 PRO A C 1
ATOM 5214 O O . PRO A 1 659 ? 7.085 0.977 -10.467 1.00 95.81 659 PRO A O 1
ATOM 5217 N N . TRP A 1 660 ? 7.538 3.161 -10.455 1.00 95.44 660 TRP A N 1
ATOM 5218 C CA . TRP A 1 660 ? 6.503 3.503 -9.477 1.00 95.44 660 TRP A CA 1
ATOM 5219 C C . TRP A 1 660 ? 6.089 4.973 -9.612 1.00 95.44 660 TRP A C 1
ATOM 5221 O O . TRP A 1 660 ? 6.937 5.855 -9.496 1.00 95.44 660 TRP A O 1
ATOM 5231 N N . GLU A 1 661 ? 4.797 5.223 -9.864 1.00 93.06 661 GLU A N 1
ATOM 5232 C CA . GLU A 1 661 ? 4.186 6.565 -9.985 1.00 93.06 661 GLU A CA 1
ATOM 5233 C C . GLU A 1 661 ? 4.951 7.528 -10.913 1.00 93.06 661 GLU A C 1
ATOM 5235 O O . GLU A 1 661 ? 5.161 8.699 -10.607 1.00 93.06 661 GLU A O 1
ATOM 5240 N N . GLY A 1 662 ? 5.424 7.021 -12.055 1.00 91.44 662 GLY A N 1
ATOM 5241 C CA . GLY A 1 662 ? 6.181 7.822 -13.022 1.00 91.44 662 GLY A CA 1
ATOM 5242 C C . GLY A 1 662 ? 7.649 8.060 -12.655 1.00 91.44 662 GLY A C 1
ATOM 5243 O O . GLY A 1 662 ? 8.326 8.787 -13.372 1.00 91.44 662 GLY A O 1
ATOM 5244 N N . ASN A 1 663 ? 8.168 7.430 -11.598 1.00 95.38 663 ASN A N 1
ATOM 5245 C CA . ASN A 1 663 ? 9.571 7.463 -11.176 1.00 95.38 663 ASN A CA 1
ATOM 5246 C C . ASN A 1 663 ? 10.147 6.043 -11.001 1.00 95.38 663 ASN A C 1
ATOM 5248 O O . ASN A 1 663 ? 9.476 5.049 -11.270 1.00 95.38 663 ASN A O 1
ATOM 5252 N N . THR A 1 664 ? 11.400 5.937 -10.541 1.00 96.38 664 THR A N 1
ATOM 5253 C CA . THR A 1 664 ? 12.056 4.653 -10.241 1.00 96.38 664 THR A CA 1
ATOM 5254 C C . THR A 1 664 ? 12.258 4.489 -8.734 1.00 96.38 664 THR A C 1
ATOM 5256 O O . THR A 1 664 ? 13.018 5.237 -8.124 1.00 96.38 664 THR A O 1
ATOM 5259 N N . LEU A 1 665 ? 11.623 3.490 -8.127 1.00 97.56 665 LEU A N 1
ATOM 5260 C CA . LEU A 1 665 ? 11.805 3.091 -6.732 1.00 97.56 665 LEU A CA 1
ATOM 5261 C C . LEU A 1 665 ? 12.943 2.069 -6.617 1.00 97.56 665 LEU A C 1
ATOM 5263 O O . LEU A 1 665 ? 12.888 1.016 -7.251 1.00 97.56 665 LEU A O 1
ATOM 5267 N N . VAL A 1 666 ? 13.938 2.333 -5.767 1.00 97.12 666 VAL A N 1
ATOM 5268 C CA . VAL A 1 666 ? 15.040 1.396 -5.496 1.00 97.12 666 VAL A CA 1
ATOM 5269 C C . VAL A 1 666 ? 15.128 1.076 -4.006 1.00 97.12 666 VAL A C 1
ATOM 5271 O O . VAL A 1 666 ? 15.160 1.977 -3.164 1.00 97.12 666 VAL A O 1
ATOM 5274 N N . GLY A 1 667 ? 15.168 -0.210 -3.657 1.00 94.06 667 GLY A N 1
ATOM 5275 C CA . GLY A 1 667 ? 15.245 -0.644 -2.262 1.00 94.06 667 GLY A CA 1
ATOM 5276 C C . GLY A 1 667 ? 15.208 -2.163 -2.061 1.00 94.06 667 GLY A C 1
ATOM 5277 O O . GLY A 1 667 ? 14.991 -2.924 -2.993 1.00 94.06 667 GLY A O 1
ATOM 5278 N N . THR A 1 668 ? 15.434 -2.665 -0.848 1.00 90.94 668 THR A N 1
ATOM 5279 C CA . THR A 1 668 ? 15.444 -1.927 0.429 1.00 90.94 668 THR A CA 1
ATOM 5280 C C . THR A 1 668 ? 16.546 -2.396 1.375 1.00 90.94 668 THR A C 1
ATOM 5282 O O . THR A 1 668 ? 17.125 -3.465 1.192 1.00 90.94 668 THR A O 1
ATOM 5285 N N . THR A 1 669 ? 16.810 -1.599 2.411 1.00 89.81 669 THR A N 1
ATOM 5286 C CA . THR A 1 669 ? 17.655 -1.986 3.544 1.00 89.81 669 THR A CA 1
ATOM 5287 C C . THR A 1 669 ? 16.868 -2.721 4.635 1.00 89.81 669 THR A C 1
ATOM 5289 O O . THR A 1 669 ? 15.642 -2.871 4.599 1.00 89.81 669 THR A O 1
ATOM 5292 N N . ASP A 1 670 ? 17.609 -3.213 5.617 1.00 87.38 670 ASP A N 1
ATOM 5293 C CA . ASP A 1 670 ? 17.127 -3.906 6.803 1.00 87.38 670 ASP A CA 1
ATOM 5294 C C . ASP A 1 670 ? 18.162 -3.704 7.911 1.00 87.38 670 ASP A C 1
ATOM 5296 O O . ASP A 1 670 ? 19.239 -4.304 7.885 1.00 87.38 670 ASP A O 1
ATOM 5300 N N . SER A 1 671 ? 17.874 -2.768 8.810 1.00 87.38 671 SER A N 1
ATOM 5301 C CA . SER A 1 671 ? 18.753 -2.362 9.907 1.00 87.38 671 SER A CA 1
ATOM 5302 C C . SER A 1 671 ? 17.949 -2.316 11.206 1.00 87.38 671 SER A C 1
ATOM 5304 O O . SER A 1 671 ? 16.854 -1.757 11.189 1.00 87.38 671 SER A O 1
ATOM 5306 N N . PRO A 1 672 ? 18.469 -2.794 12.351 1.00 89.38 672 PRO A N 1
ATOM 5307 C CA . PRO A 1 672 ? 17.823 -2.560 13.641 1.00 89.38 672 PRO A CA 1
ATOM 5308 C C . PRO A 1 672 ? 17.525 -1.069 13.852 1.00 89.38 672 PRO A C 1
ATOM 5310 O O . PRO A 1 672 ? 18.348 -0.202 13.522 1.00 89.38 672 PRO A O 1
ATOM 5313 N N . SER A 1 673 ? 16.338 -0.772 14.370 1.00 89.94 673 SER A N 1
ATOM 5314 C CA . SER A 1 673 ? 15.855 0.593 14.580 1.00 89.94 673 SER A CA 1
ATOM 5315 C C . SER A 1 673 ? 15.190 0.719 15.939 1.00 89.94 673 SER A C 1
ATOM 5317 O O . SER A 1 673 ? 14.862 -0.277 16.560 1.00 89.94 673 SER A O 1
ATOM 5319 N N . GLU A 1 674 ? 14.960 1.944 16.385 1.00 89.88 674 GLU A N 1
ATOM 5320 C CA . GLU A 1 674 ? 13.974 2.219 17.426 1.00 89.88 674 GLU A CA 1
ATOM 5321 C C . GLU A 1 674 ? 12.619 2.508 16.775 1.00 89.88 674 GLU A C 1
ATOM 5323 O O . GLU A 1 674 ? 12.549 2.854 15.587 1.00 89.88 674 GLU A O 1
ATOM 5328 N N . VAL A 1 675 ? 11.547 2.352 17.549 1.00 90.75 675 VAL A N 1
ATOM 5329 C CA . VAL A 1 675 ? 10.201 2.750 17.134 1.00 90.75 675 VAL A CA 1
ATOM 5330 C C . VAL A 1 675 ? 10.144 4.279 17.045 1.00 90.75 675 VAL A C 1
ATOM 5332 O O . VAL A 1 675 ? 10.520 4.981 17.979 1.00 90.75 675 VAL A O 1
ATOM 5335 N N . SER A 1 676 ? 9.671 4.802 15.916 1.00 91.44 676 SER A N 1
ATOM 5336 C CA . SER A 1 676 ? 9.509 6.238 15.678 1.00 91.44 676 SER A CA 1
ATOM 5337 C C . SER A 1 676 ? 8.287 6.489 14.803 1.00 91.44 676 SER A C 1
ATOM 5339 O O . SER A 1 676 ? 8.003 5.712 13.892 1.00 91.44 676 SER A O 1
ATOM 5341 N N . PHE A 1 677 ? 7.583 7.592 15.060 1.00 88.31 677 PHE A N 1
ATOM 5342 C CA . PHE A 1 677 ? 6.467 8.053 14.225 1.00 88.31 677 PHE A CA 1
ATOM 5343 C C . PHE A 1 677 ? 6.934 8.606 12.879 1.00 88.31 677 PHE A C 1
ATOM 5345 O O . PHE A 1 677 ? 6.261 8.438 11.866 1.00 88.31 677 PHE A O 1
ATOM 5352 N N . ASN A 1 678 ? 8.124 9.205 12.868 1.00 88.62 678 ASN A N 1
ATOM 5353 C CA . ASN A 1 678 ? 8.713 9.870 11.714 1.00 88.62 678 ASN A CA 1
ATOM 5354 C C . ASN A 1 678 ? 10.124 9.312 11.460 1.00 88.62 678 ASN A C 1
ATOM 5356 O O . ASN A 1 678 ? 11.119 10.006 11.688 1.00 88.62 678 ASN A O 1
ATOM 5360 N N . PRO A 1 679 ? 10.245 8.031 11.061 1.00 92.50 679 PRO A N 1
ATOM 5361 C CA . PRO A 1 679 ? 11.535 7.421 10.761 1.00 92.50 679 PRO A CA 1
ATOM 5362 C C . PRO A 1 679 ? 12.235 8.157 9.614 1.00 92.50 679 PRO A C 1
ATOM 5364 O O . PRO A 1 679 ? 11.667 8.346 8.540 1.00 92.50 679 PRO A O 1
ATOM 5367 N N . MET A 1 680 ? 13.492 8.544 9.838 1.00 92.81 680 MET A N 1
ATOM 5368 C CA . MET A 1 680 ? 14.320 9.199 8.827 1.00 92.81 680 MET A CA 1
ATOM 5369 C C . MET A 1 680 ? 15.282 8.199 8.176 1.00 92.81 680 MET A C 1
ATOM 5371 O O . MET A 1 680 ? 15.924 7.421 8.894 1.00 92.81 680 MET A O 1
ATOM 5375 N N . PRO A 1 681 ? 15.454 8.238 6.844 1.00 93.81 681 PRO A N 1
ATOM 5376 C CA . PRO A 1 681 ? 16.473 7.440 6.178 1.00 93.81 681 PRO A CA 1
ATOM 5377 C C . PRO A 1 681 ? 17.867 7.935 6.575 1.00 93.8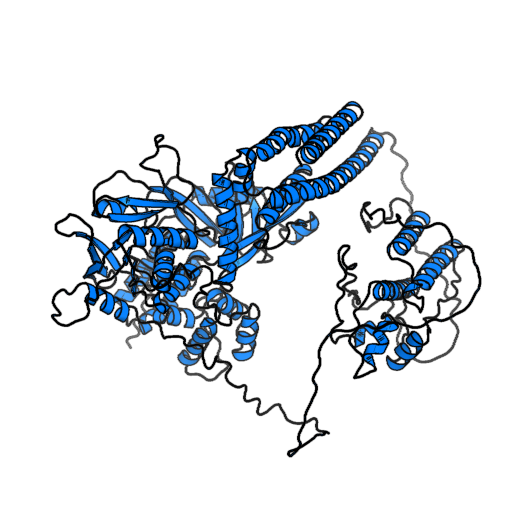1 681 PRO A C 1
ATOM 5379 O O . PRO A 1 681 ? 18.162 9.132 6.553 1.00 93.81 681 PRO A O 1
ATOM 5382 N N . LYS A 1 682 ? 18.757 7.012 6.942 1.00 92.50 682 LYS A N 1
ATOM 5383 C CA . LYS A 1 682 ? 20.146 7.356 7.268 1.00 92.50 682 LYS A CA 1
ATOM 5384 C C . LYS A 1 682 ? 20.947 7.496 5.976 1.00 92.50 682 LYS A C 1
ATOM 5386 O O . LYS A 1 682 ? 20.866 6.630 5.110 1.00 92.50 682 LYS A O 1
ATOM 5391 N N . GLU A 1 683 ? 21.808 8.508 5.884 1.00 93.38 683 GLU A N 1
ATOM 5392 C CA . GLU A 1 683 ? 22.634 8.745 4.684 1.00 93.38 683 GLU A CA 1
ATOM 5393 C C . GLU A 1 683 ? 23.489 7.519 4.307 1.00 93.38 683 GLU A C 1
ATOM 5395 O O . GLU A 1 683 ? 23.618 7.177 3.136 1.00 93.38 683 GLU A O 1
ATOM 5400 N N . LYS A 1 684 ? 23.987 6.769 5.301 1.00 94.25 684 LYS A N 1
ATOM 5401 C CA . LYS A 1 684 ? 24.709 5.506 5.064 1.00 94.25 684 LYS A CA 1
ATOM 5402 C C . LYS A 1 684 ? 23.867 4.440 4.345 1.00 94.25 684 LYS A C 1
ATOM 5404 O O . LYS A 1 684 ? 24.413 3.650 3.587 1.00 94.25 684 LYS A O 1
ATOM 5409 N N . GLU A 1 685 ? 22.559 4.398 4.603 1.00 94.25 685 GLU A N 1
ATOM 5410 C CA . GLU A 1 685 ? 21.631 3.438 3.998 1.00 94.25 685 GLU A CA 1
ATOM 5411 C C . GLU A 1 685 ? 21.254 3.870 2.581 1.00 94.25 685 GLU A C 1
ATOM 5413 O O . GLU A 1 685 ? 21.250 3.035 1.682 1.00 94.25 685 GLU A O 1
ATOM 5418 N N . ILE A 1 686 ? 21.053 5.176 2.364 1.00 95.69 686 ILE A N 1
ATOM 5419 C CA . ILE A 1 686 ? 20.882 5.764 1.027 1.00 95.69 686 ILE A CA 1
ATOM 5420 C C . ILE A 1 686 ? 22.096 5.417 0.162 1.00 95.69 686 ILE A C 1
ATOM 5422 O O . ILE A 1 686 ? 21.956 4.785 -0.882 1.00 95.69 686 ILE A O 1
ATOM 5426 N N . MET A 1 687 ? 23.303 5.745 0.629 1.00 95.94 687 MET A N 1
ATOM 5427 C CA . MET A 1 687 ? 24.535 5.460 -0.105 1.00 95.94 687 MET A CA 1
ATOM 5428 C C . MET A 1 687 ? 24.755 3.963 -0.329 1.00 95.94 687 MET A C 1
ATOM 5430 O O . MET A 1 687 ? 25.276 3.586 -1.374 1.00 95.94 687 MET A O 1
ATOM 5434 N N . TRP A 1 688 ? 24.341 3.098 0.603 1.00 95.06 688 TRP A N 1
ATOM 5435 C CA . TRP A 1 688 ? 24.381 1.651 0.391 1.00 95.06 688 TRP A CA 1
ATOM 5436 C C . TRP A 1 688 ? 23.489 1.230 -0.783 1.00 95.06 688 TRP A C 1
ATOM 5438 O O . TRP A 1 688 ? 23.979 0.551 -1.682 1.00 95.06 688 TRP A O 1
ATOM 5448 N N . VAL A 1 689 ? 22.235 1.696 -0.836 1.00 95.69 689 VAL A N 1
ATOM 5449 C CA . VAL A 1 689 ? 21.314 1.400 -1.949 1.00 95.69 689 VAL A CA 1
ATOM 5450 C C . VAL A 1 689 ? 21.905 1.858 -3.284 1.00 95.69 689 VAL A C 1
ATOM 5452 O O . VAL A 1 689 ? 21.929 1.088 -4.244 1.00 95.69 689 VAL A O 1
ATOM 5455 N N . LEU A 1 690 ? 22.450 3.078 -3.337 1.00 95.56 690 LEU A N 1
ATOM 5456 C CA . LEU A 1 690 ? 23.085 3.605 -4.549 1.00 95.56 690 LEU A CA 1
ATOM 5457 C C . LEU A 1 690 ? 24.320 2.795 -4.955 1.00 95.56 690 LEU A C 1
ATOM 5459 O O . LEU A 1 690 ? 24.530 2.534 -6.137 1.00 95.56 690 LEU A O 1
ATOM 5463 N N . ASN A 1 691 ? 25.146 2.384 -3.992 1.00 94.88 691 ASN A N 1
ATOM 5464 C CA . ASN A 1 691 ? 26.345 1.592 -4.253 1.00 94.88 691 ASN A CA 1
ATOM 5465 C C . ASN A 1 691 ? 26.011 0.188 -4.762 1.00 94.88 691 ASN A C 1
ATOM 5467 O O . ASN A 1 691 ? 26.686 -0.284 -5.675 1.00 94.88 691 ASN A O 1
ATOM 5471 N N . GLU A 1 692 ? 24.989 -0.470 -4.209 1.00 94.69 692 GLU A N 1
ATOM 5472 C CA . GLU A 1 692 ? 24.513 -1.759 -4.720 1.00 94.69 692 GLU A CA 1
ATOM 5473 C C . GLU A 1 692 ? 23.960 -1.610 -6.135 1.00 94.69 692 GLU A C 1
ATOM 5475 O O . GLU A 1 692 ? 24.377 -2.347 -7.028 1.00 94.69 692 GLU A O 1
ATOM 5480 N N . PHE A 1 693 ? 23.121 -0.600 -6.383 1.00 93.75 693 PHE A N 1
ATOM 5481 C CA . PHE A 1 693 ? 22.569 -0.380 -7.716 1.00 93.75 693 PHE A CA 1
ATOM 5482 C C . PHE A 1 693 ? 23.669 -0.092 -8.753 1.00 93.75 693 PHE A C 1
ATOM 5484 O O . PHE A 1 693 ? 23.711 -0.721 -9.811 1.00 93.75 693 PHE A O 1
ATOM 5491 N N . ASN A 1 694 ? 24.652 0.747 -8.406 1.00 93.81 694 ASN A N 1
ATOM 5492 C CA . ASN A 1 694 ? 25.815 1.064 -9.243 1.00 93.81 694 ASN A CA 1
ATOM 5493 C C . ASN A 1 694 ? 26.660 -0.159 -9.652 1.00 93.81 694 ASN A C 1
ATOM 5495 O O . ASN A 1 694 ? 27.422 -0.078 -10.620 1.00 93.81 694 ASN A O 1
ATOM 5499 N N . LYS A 1 695 ? 26.550 -1.309 -8.972 1.00 91.06 695 LYS A N 1
ATOM 5500 C CA . LYS A 1 695 ? 27.243 -2.538 -9.399 1.00 91.06 695 LYS A CA 1
ATOM 5501 C C . LYS A 1 695 ? 26.700 -3.096 -10.708 1.00 91.06 695 LYS A C 1
ATOM 5503 O O . LYS A 1 695 ? 27.464 -3.768 -11.401 1.00 91.06 695 LYS A O 1
ATOM 5508 N N . PHE A 1 696 ? 25.455 -2.789 -11.057 1.00 87.25 696 PHE A N 1
ATOM 5509 C CA . PHE A 1 696 ? 24.802 -3.221 -12.292 1.00 87.25 696 PHE A CA 1
ATOM 5510 C C . PHE A 1 696 ? 24.977 -2.231 -13.437 1.00 87.25 696 PHE A C 1
ATOM 5512 O O . PHE A 1 696 ? 24.788 -2.610 -14.588 1.00 87.25 696 PHE A O 1
ATOM 5519 N N . LEU A 1 697 ? 25.370 -0.992 -13.138 1.00 89.31 697 LEU A N 1
ATOM 5520 C CA . LEU A 1 697 ? 25.424 0.091 -14.115 1.00 89.31 697 LEU A CA 1
ATOM 5521 C C . LEU A 1 697 ? 26.753 0.122 -14.867 1.00 89.31 697 LEU A C 1
ATOM 5523 O O . LEU A 1 697 ? 27.818 -0.179 -14.312 1.00 89.31 697 LEU A O 1
ATOM 5527 N N . THR A 1 698 ? 26.713 0.531 -16.131 1.00 86.88 698 THR A N 1
ATOM 5528 C CA . THR A 1 698 ? 27.929 0.866 -16.871 1.00 86.88 698 THR A CA 1
ATOM 5529 C C . THR A 1 698 ? 28.638 2.063 -16.220 1.00 86.88 698 THR A C 1
ATOM 5531 O O . THR A 1 698 ? 28.000 2.902 -15.579 1.00 86.88 698 THR A O 1
ATOM 5534 N N . PRO A 1 699 ? 29.968 2.199 -16.382 1.00 81.69 699 PRO A N 1
ATOM 5535 C CA . PRO A 1 699 ? 30.706 3.335 -15.828 1.00 81.69 699 PRO A CA 1
ATOM 5536 C C . PRO A 1 699 ? 30.187 4.716 -16.263 1.00 81.69 699 PRO A C 1
ATOM 5538 O O . PRO A 1 699 ? 30.390 5.681 -15.532 1.00 81.69 699 PRO A O 1
ATOM 5541 N N . GLU A 1 700 ? 29.528 4.796 -17.422 1.00 83.12 700 GLU A N 1
ATOM 5542 C CA . GLU A 1 700 ? 28.979 6.021 -18.017 1.00 83.12 700 GLU A CA 1
ATOM 5543 C C . GLU A 1 700 ? 27.650 6.468 -17.385 1.00 83.12 700 GLU A C 1
ATOM 5545 O O . GLU A 1 700 ? 27.313 7.645 -17.449 1.00 83.12 700 GLU A O 1
ATOM 5550 N N . THR A 1 701 ? 26.903 5.552 -16.760 1.00 84.88 701 THR A N 1
ATOM 5551 C CA . THR A 1 701 ? 25.518 5.774 -16.295 1.00 84.88 701 THR A CA 1
ATOM 5552 C C . THR A 1 701 ? 25.366 5.603 -14.783 1.00 84.88 701 THR A C 1
ATOM 5554 O O . THR A 1 701 ? 24.310 5.222 -14.286 1.00 84.88 701 THR A O 1
ATOM 5557 N N . LYS A 1 702 ? 26.436 5.876 -14.028 1.00 88.50 702 LYS A N 1
ATOM 5558 C CA . LYS A 1 702 ? 26.429 5.754 -12.565 1.00 88.50 702 LYS A CA 1
ATOM 5559 C C . LYS A 1 702 ? 25.386 6.670 -11.927 1.00 88.50 702 LYS A C 1
ATOM 5561 O O . LYS A 1 702 ? 25.368 7.869 -12.195 1.00 88.50 702 LYS A O 1
ATOM 5566 N N . VAL A 1 703 ? 24.626 6.115 -10.989 1.00 92.69 703 VAL A N 1
ATOM 5567 C CA . VAL A 1 703 ? 23.700 6.868 -10.145 1.00 92.69 703 VAL A CA 1
ATOM 5568 C C . VAL A 1 703 ? 24.489 7.629 -9.092 1.00 92.69 703 VAL A C 1
ATOM 5570 O O . VAL A 1 703 ? 25.314 7.060 -8.365 1.00 92.69 703 VAL A O 1
ATOM 5573 N N . ARG A 1 704 ? 24.214 8.925 -8.998 1.00 92.94 704 ARG A N 1
ATOM 5574 C CA . ARG A 1 704 ? 24.812 9.848 -8.035 1.00 92.94 704 ARG A CA 1
ATOM 5575 C C . ARG A 1 704 ? 23.834 10.135 -6.906 1.00 92.94 704 ARG A C 1
ATOM 5577 O O . ARG A 1 704 ? 22.625 9.980 -7.050 1.00 92.94 704 ARG A O 1
ATOM 5584 N N . ARG A 1 705 ? 24.360 10.633 -5.788 1.00 93.94 705 ARG A N 1
ATOM 5585 C CA . ARG A 1 705 ? 23.531 11.087 -4.665 1.00 93.94 705 ARG A CA 1
ATOM 5586 C C . ARG A 1 705 ? 22.566 12.215 -5.055 1.00 93.94 705 ARG A C 1
ATOM 5588 O O . ARG A 1 705 ? 21.456 12.249 -4.528 1.00 93.94 705 ARG A O 1
ATOM 5595 N N . ASP A 1 706 ? 22.974 13.071 -5.990 1.00 92.44 706 ASP A N 1
ATOM 5596 C CA . ASP A 1 706 ? 22.170 14.185 -6.515 1.00 92.44 706 ASP A CA 1
ATOM 5597 C C . ASP A 1 706 ? 21.041 13.730 -7.450 1.00 92.44 706 ASP A C 1
ATOM 5599 O O . ASP A 1 706 ? 20.130 14.502 -7.728 1.00 92.44 706 ASP A O 1
ATOM 5603 N N . ASP A 1 707 ? 21.074 12.479 -7.922 1.00 94.00 707 ASP A N 1
ATOM 5604 C CA . ASP A 1 707 ? 19.974 11.918 -8.708 1.00 94.00 707 ASP A CA 1
ATOM 5605 C C . ASP A 1 707 ? 18.827 11.428 -7.801 1.00 94.00 707 ASP A C 1
ATOM 5607 O O . ASP A 1 707 ? 17.782 11.028 -8.299 1.00 94.00 707 ASP A O 1
ATOM 5611 N N . VAL A 1 708 ? 18.996 11.417 -6.473 1.00 96.75 708 VAL A N 1
ATOM 5612 C CA . VAL A 1 708 ? 17.941 11.003 -5.536 1.00 96.75 708 VAL A CA 1
ATOM 5613 C C . VAL A 1 708 ? 16.920 12.126 -5.387 1.00 96.75 708 VAL A C 1
ATOM 5615 O O . VAL A 1 708 ? 17.218 13.164 -4.801 1.00 96.75 708 VAL A O 1
ATOM 5618 N N . LEU A 1 709 ? 15.702 11.887 -5.871 1.00 96.62 709 LEU A N 1
ATOM 5619 C CA . LEU A 1 709 ? 14.586 12.826 -5.765 1.00 96.62 709 LEU A CA 1
ATOM 5620 C C . LEU A 1 709 ? 13.977 12.806 -4.364 1.00 96.62 709 LEU A C 1
ATOM 5622 O O . LEU A 1 709 ? 13.716 13.861 -3.800 1.00 96.62 709 LEU A O 1
ATOM 5626 N N . ALA A 1 710 ? 13.793 11.612 -3.798 1.00 97.56 710 ALA A N 1
ATOM 5627 C CA . ALA A 1 710 ? 13.266 11.400 -2.455 1.00 97.56 710 ALA A CA 1
ATOM 5628 C C . ALA A 1 710 ? 13.923 10.177 -1.807 1.00 97.56 710 ALA A C 1
ATOM 5630 O O . ALA A 1 710 ? 14.366 9.253 -2.491 1.00 97.56 710 ALA A O 1
ATOM 5631 N N . ALA A 1 711 ? 13.948 10.138 -0.481 1.00 97.31 711 ALA A N 1
ATOM 5632 C CA . ALA A 1 711 ? 14.345 8.962 0.281 1.00 97.31 711 ALA A CA 1
ATOM 5633 C C . ALA A 1 711 ? 13.496 8.868 1.541 1.00 97.31 711 ALA A C 1
ATOM 5635 O O . ALA A 1 711 ? 13.265 9.871 2.206 1.00 97.31 711 ALA A O 1
ATOM 5636 N N . TRP A 1 712 ? 13.061 7.669 1.903 1.00 96.88 712 TRP A N 1
ATOM 5637 C CA . TRP A 1 712 ? 12.209 7.469 3.072 1.00 96.88 712 TRP A CA 1
ATOM 5638 C C . TRP A 1 712 ? 12.501 6.128 3.736 1.00 96.88 712 TRP A C 1
ATOM 5640 O O . TRP A 1 712 ? 13.062 5.220 3.122 1.00 96.88 712 TRP A O 1
ATOM 5650 N N . ALA A 1 713 ? 12.146 6.018 5.016 1.00 96.12 713 ALA A N 1
ATOM 5651 C CA . ALA A 1 713 ? 12.362 4.823 5.821 1.00 96.12 713 ALA A CA 1
ATOM 5652 C C . ALA A 1 713 ? 11.041 4.321 6.403 1.00 96.12 713 ALA A C 1
ATOM 5654 O O . ALA A 1 713 ? 10.294 5.104 6.973 1.00 96.12 713 ALA A O 1
ATOM 5655 N N . GLY A 1 714 ? 10.755 3.027 6.295 1.00 95.25 714 GLY A N 1
ATOM 5656 C CA . GLY A 1 714 ? 9.664 2.360 7.012 1.00 95.25 714 GLY A CA 1
ATOM 5657 C C . GLY A 1 714 ? 10.200 1.479 8.139 1.00 95.25 714 GLY A C 1
ATOM 5658 O O . GLY A 1 714 ? 11.297 0.939 8.023 1.00 95.25 714 GLY A O 1
ATOM 5659 N N . ILE A 1 715 ? 9.431 1.299 9.217 1.00 94.50 715 ILE A N 1
ATOM 5660 C CA . ILE A 1 715 ? 9.786 0.379 10.311 1.00 94.50 715 ILE A CA 1
ATOM 5661 C C . ILE A 1 715 ? 8.924 -0.880 10.206 1.00 94.50 715 ILE A C 1
ATOM 5663 O O . ILE A 1 715 ? 7.697 -0.799 10.177 1.00 94.50 715 ILE A O 1
ATOM 5667 N N . ARG A 1 716 ? 9.556 -2.049 10.153 1.00 91.94 716 ARG A N 1
ATOM 5668 C CA . ARG A 1 716 ? 8.908 -3.362 10.120 1.00 91.94 716 ARG A CA 1
ATOM 5669 C C . ARG A 1 716 ? 8.596 -3.829 11.547 1.00 91.94 716 ARG A C 1
ATOM 5671 O O . ARG A 1 716 ? 9.509 -3.811 12.376 1.00 91.94 716 ARG A O 1
ATOM 5678 N N . PRO A 1 717 ? 7.361 -4.277 11.837 1.00 88.50 717 PRO A N 1
ATOM 5679 C CA . PRO A 1 717 ? 7.001 -4.834 13.138 1.00 88.50 717 PRO A CA 1
ATOM 5680 C C . PRO A 1 717 ? 7.404 -6.312 13.213 1.00 88.50 717 PRO A C 1
ATOM 5682 O O . PRO A 1 717 ? 6.548 -7.184 13.127 1.00 88.50 717 PRO A O 1
ATOM 5685 N N . LEU A 1 718 ? 8.702 -6.625 13.296 1.00 86.56 718 LEU A N 1
ATOM 5686 C CA . LEU A 1 718 ? 9.117 -8.022 13.485 1.00 86.56 718 LEU A CA 1
ATOM 5687 C C . LEU A 1 718 ? 8.729 -8.475 14.894 1.00 86.56 718 LEU A C 1
ATOM 5689 O O . LEU A 1 718 ? 8.765 -7.675 15.826 1.00 86.56 718 LEU A O 1
ATOM 5693 N N . VAL A 1 719 ? 8.358 -9.742 15.045 1.00 82.38 719 VAL A N 1
ATOM 5694 C CA . VAL A 1 719 ? 7.748 -10.250 16.278 1.00 82.38 719 VAL A CA 1
ATOM 5695 C C . VAL A 1 719 ? 8.629 -11.318 16.906 1.00 82.38 719 VAL A C 1
ATOM 5697 O O . VAL A 1 719 ? 9.118 -12.219 16.216 1.00 82.38 719 VAL A O 1
ATOM 5700 N N . ILE A 1 720 ? 8.802 -11.226 18.221 1.00 78.38 720 ILE A N 1
ATOM 5701 C CA . ILE A 1 720 ? 9.370 -12.286 19.053 1.00 78.38 720 ILE A CA 1
ATOM 5702 C C . ILE A 1 720 ? 8.202 -13.014 19.713 1.00 78.38 720 ILE A C 1
ATOM 5704 O O . ILE A 1 720 ? 7.336 -12.376 20.307 1.00 78.38 720 ILE A O 1
ATOM 5708 N N . ASP A 1 721 ? 8.177 -14.340 19.594 1.00 69.00 721 ASP A N 1
ATOM 5709 C CA . ASP A 1 721 ? 7.181 -15.157 20.282 1.00 69.00 721 ASP A CA 1
ATOM 5710 C C . ASP A 1 721 ? 7.510 -15.211 21.788 1.00 69.00 721 ASP A C 1
ATOM 5712 O O . ASP A 1 721 ? 8.562 -15.750 22.154 1.00 69.00 721 ASP A O 1
ATOM 5716 N N . PRO A 1 722 ? 6.655 -14.657 22.671 1.00 63.41 722 PRO A N 1
ATOM 5717 C CA . PRO A 1 722 ? 6.892 -14.673 24.111 1.00 63.41 722 PRO A CA 1
ATOM 5718 C C . PRO A 1 722 ? 6.783 -16.076 24.730 1.00 63.41 722 PRO A C 1
ATOM 5720 O O . PRO A 1 722 ? 7.270 -16.276 25.843 1.00 63.41 722 PRO A O 1
ATOM 5723 N N . GLU A 1 723 ? 6.166 -17.045 24.046 1.00 63.56 723 GLU A N 1
ATOM 5724 C CA . GLU A 1 723 ? 6.011 -18.429 24.514 1.00 63.56 723 GLU A CA 1
ATOM 5725 C C . GLU A 1 723 ? 7.089 -19.377 23.956 1.00 63.56 723 GLU A C 1
ATOM 5727 O O . GLU A 1 723 ? 7.216 -20.526 24.399 1.00 63.56 723 GLU A O 1
ATOM 5732 N N . ALA A 1 724 ? 7.916 -18.911 23.015 1.00 60.34 724 ALA A N 1
ATOM 5733 C CA . ALA A 1 724 ? 8.971 -19.724 22.429 1.00 60.34 724 ALA A CA 1
ATOM 5734 C C . ALA A 1 724 ? 10.093 -20.021 23.438 1.00 60.34 724 ALA A C 1
ATOM 5736 O O . ALA A 1 724 ? 10.694 -19.133 24.040 1.00 60.34 724 ALA A O 1
ATOM 5737 N N . LYS A 1 725 ? 10.468 -21.306 23.548 1.00 46.62 725 LYS A N 1
ATOM 5738 C CA . LYS A 1 725 ? 11.585 -21.769 24.401 1.00 46.62 725 LYS A CA 1
ATOM 5739 C C . LYS A 1 725 ? 12.948 -21.173 24.012 1.00 46.62 725 LYS A C 1
ATOM 5741 O O . LYS A 1 725 ? 13.861 -21.185 24.831 1.00 46.62 725 LYS A O 1
ATOM 5746 N N . ASN A 1 726 ? 13.081 -20.669 22.781 1.00 43.62 726 ASN A N 1
ATOM 5747 C CA . ASN A 1 726 ? 14.256 -19.956 22.285 1.00 43.62 726 ASN A CA 1
ATOM 5748 C C . ASN A 1 726 ? 13.870 -18.502 21.983 1.00 43.62 726 ASN A C 1
ATOM 5750 O O . ASN A 1 726 ? 13.209 -18.227 20.987 1.00 43.62 726 ASN A O 1
ATOM 5754 N N . THR A 1 727 ? 14.353 -17.565 22.795 1.00 36.59 727 THR A N 1
ATOM 5755 C CA . THR A 1 727 ? 14.064 -16.119 22.713 1.00 36.59 727 THR A CA 1
ATOM 5756 C C . THR A 1 727 ? 14.607 -15.416 21.456 1.00 36.59 727 THR A C 1
ATOM 5758 O O . THR A 1 727 ? 14.459 -14.207 21.310 1.00 36.59 727 THR A O 1
ATOM 5761 N N . SER A 1 728 ? 15.243 -16.152 20.538 1.00 37.09 728 SER A N 1
ATOM 5762 C CA . SER A 1 728 ? 15.877 -15.638 19.317 1.00 37.09 728 SER A CA 1
ATOM 5763 C C . SER A 1 728 ? 15.170 -16.027 18.011 1.00 37.09 728 SER A C 1
ATOM 5765 O O . SER A 1 728 ? 15.575 -15.560 16.943 1.00 37.09 728 SER A O 1
ATOM 5767 N N . SER A 1 729 ? 14.125 -16.863 18.044 1.00 51.69 729 SER A N 1
ATOM 5768 C CA . SER A 1 729 ? 13.384 -17.228 16.831 1.00 51.69 729 SER A CA 1
ATOM 5769 C C . SER A 1 729 ? 12.303 -16.195 16.521 1.00 51.69 729 SER A C 1
ATOM 5771 O O . SER A 1 729 ? 11.225 -16.219 17.106 1.00 51.69 729 SER A O 1
ATOM 5773 N N . LEU A 1 730 ? 12.591 -15.295 15.580 1.00 58.00 730 LEU A N 1
ATOM 5774 C CA . LEU A 1 730 ? 11.598 -14.361 15.048 1.00 58.00 730 LEU A CA 1
ATOM 5775 C C . LEU A 1 730 ? 10.448 -15.115 14.377 1.00 58.00 730 LEU A C 1
ATOM 5777 O O . LEU A 1 730 ? 10.681 -15.974 13.516 1.00 58.00 730 LEU A O 1
ATOM 5781 N N . VAL A 1 731 ? 9.217 -14.734 14.714 1.00 61.53 731 VAL A N 1
ATOM 5782 C CA . VAL A 1 731 ? 8.022 -15.205 14.013 1.00 61.53 731 VAL A CA 1
ATOM 5783 C C . VAL A 1 731 ? 8.047 -14.603 12.612 1.00 61.53 731 VAL A C 1
ATOM 5785 O O . VAL A 1 731 ? 8.077 -13.386 12.432 1.00 61.53 731 VAL A O 1
ATOM 5788 N N . ARG A 1 732 ? 8.107 -15.468 11.594 1.00 64.94 732 ARG A N 1
ATOM 5789 C CA . ARG A 1 732 ? 8.163 -15.043 10.183 1.00 64.94 732 ARG A CA 1
ATOM 5790 C C . ARG A 1 732 ? 6.783 -14.704 9.602 1.00 64.94 732 ARG A C 1
ATOM 5792 O O . ARG A 1 732 ? 6.726 -14.067 8.549 1.00 64.94 732 ARG A O 1
ATOM 5799 N N . SER A 1 733 ? 5.712 -15.149 10.257 1.00 74.62 733 SER A N 1
ATOM 5800 C CA . SER A 1 733 ? 4.308 -14.825 9.976 1.00 74.62 733 SER A CA 1
ATOM 5801 C C . SER A 1 733 ? 3.818 -13.678 10.872 1.00 74.62 733 SER A C 1
ATOM 5803 O O . SER A 1 733 ? 4.611 -12.979 11.505 1.00 74.62 733 SER A O 1
ATOM 5805 N N . HIS A 1 734 ? 2.507 -13.459 10.924 1.00 88.62 734 HIS A N 1
ATOM 5806 C CA . HIS A 1 734 ? 1.867 -12.690 11.988 1.00 88.62 734 HIS A CA 1
ATOM 5807 C C . HIS A 1 734 ? 1.647 -13.537 13.246 1.00 88.62 734 HIS A C 1
ATOM 5809 O O . HIS A 1 734 ? 1.781 -14.763 13.224 1.00 88.62 734 HIS A O 1
ATOM 5815 N N . MET A 1 735 ? 1.304 -12.853 14.335 1.00 89.75 735 MET A N 1
ATOM 5816 C CA . MET A 1 735 ? 0.948 -13.429 15.627 1.00 89.75 735 MET A CA 1
ATOM 5817 C C . MET A 1 735 ? -0.323 -12.759 16.150 1.00 89.75 735 MET A C 1
ATOM 5819 O O . MET A 1 735 ? -0.413 -11.529 16.155 1.00 89.75 735 MET A O 1
ATOM 5823 N N . ILE A 1 736 ? -1.268 -13.574 16.621 1.00 93.81 736 ILE A N 1
ATOM 5824 C CA . ILE A 1 736 ? -2.462 -13.137 17.350 1.00 93.81 736 ILE A CA 1
ATOM 5825 C C . ILE A 1 736 ? -2.299 -13.591 18.799 1.00 93.81 736 ILE A C 1
ATOM 5827 O O . ILE A 1 736 ? -2.243 -14.787 19.071 1.00 93.81 736 ILE A O 1
ATOM 5831 N N . HIS A 1 737 ? -2.221 -12.640 19.724 1.00 92.62 737 HIS A N 1
ATOM 5832 C CA . HIS A 1 737 ? -2.072 -12.906 21.153 1.00 92.62 737 HIS A CA 1
ATOM 5833 C C . HIS A 1 737 ? -3.253 -12.312 21.921 1.00 92.62 737 HIS A C 1
ATOM 5835 O O . HIS A 1 737 ? -3.572 -11.134 21.757 1.00 92.62 737 HIS A O 1
ATOM 5841 N N . VAL A 1 738 ? -3.868 -13.110 22.793 1.00 94.12 738 VAL A N 1
ATOM 5842 C CA . VAL A 1 738 ? -4.961 -12.690 23.681 1.00 94.12 738 VAL A CA 1
ATOM 5843 C C . VAL A 1 738 ? -4.427 -12.668 25.105 1.00 94.12 738 VAL A C 1
ATOM 5845 O O . VAL A 1 738 ? -3.885 -13.667 25.567 1.00 94.12 738 VAL A O 1
ATOM 5848 N N . ASN A 1 739 ? -4.531 -11.532 25.794 1.00 91.31 739 ASN A N 1
ATOM 5849 C CA . ASN A 1 739 ? -4.037 -11.416 27.167 1.00 91.31 739 ASN A CA 1
ATOM 5850 C C . ASN A 1 739 ? -5.128 -11.686 28.223 1.00 91.31 739 ASN A C 1
ATOM 5852 O O . ASN A 1 739 ? -6.307 -11.819 27.898 1.00 91.31 739 ASN A O 1
ATOM 5856 N N . ASP A 1 740 ? -4.740 -11.718 29.503 1.00 91.62 740 ASP A N 1
ATOM 5857 C CA . ASP A 1 740 ? -5.665 -11.978 30.619 1.00 91.62 740 ASP A CA 1
ATOM 5858 C C . ASP A 1 740 ? -6.810 -10.964 30.727 1.00 91.62 740 ASP A C 1
ATOM 5860 O O . ASP A 1 740 ? -7.860 -11.297 31.268 1.00 91.62 740 ASP A O 1
ATOM 5864 N N . SER A 1 741 ? -6.625 -9.735 30.244 1.00 93.62 741 SER A N 1
ATOM 5865 C CA . SER A 1 741 ? -7.651 -8.683 30.234 1.00 93.62 741 SER A CA 1
ATOM 5866 C C . SER A 1 741 ? -8.546 -8.756 28.982 1.00 93.62 741 SER A C 1
ATOM 5868 O O . SER A 1 741 ? -9.379 -7.877 28.770 1.00 93.62 741 SER A O 1
ATOM 5870 N N . ASN A 1 742 ? -8.386 -9.810 28.168 1.00 94.69 742 ASN A N 1
ATOM 5871 C CA . ASN A 1 742 ? -9.011 -10.062 26.865 1.00 94.69 742 ASN A CA 1
ATOM 5872 C C . ASN A 1 742 ? -8.650 -9.054 25.754 1.00 94.69 742 ASN A C 1
ATOM 5874 O O . ASN A 1 742 ? -9.357 -8.974 24.754 1.00 94.69 742 ASN A O 1
ATOM 5878 N N . LEU A 1 743 ? -7.541 -8.315 25.856 1.00 96.88 743 LEU A N 1
ATOM 5879 C CA . LEU A 1 743 ? -7.022 -7.548 24.719 1.00 96.88 743 LEU A CA 1
ATOM 5880 C C . LEU A 1 743 ? -6.485 -8.512 23.658 1.00 96.88 743 LEU A C 1
ATOM 5882 O O . LEU A 1 743 ? -5.550 -9.275 23.926 1.00 96.88 743 LEU A O 1
ATOM 5886 N N . ILE A 1 744 ? -7.020 -8.431 22.440 1.00 97.62 744 ILE A N 1
ATOM 5887 C CA . ILE A 1 744 ? -6.476 -9.147 21.283 1.00 97.62 744 ILE A CA 1
ATOM 5888 C C . ILE A 1 744 ? -5.440 -8.252 20.613 1.00 97.62 744 ILE A C 1
ATOM 5890 O O . ILE A 1 744 ? -5.751 -7.132 20.227 1.00 97.62 744 ILE A O 1
ATOM 5894 N N . THR A 1 745 ? -4.208 -8.724 20.454 1.00 96.62 745 THR A N 1
ATOM 5895 C CA . THR A 1 745 ? -3.160 -8.017 19.708 1.00 96.62 745 THR A CA 1
ATOM 5896 C C . THR A 1 745 ? -2.779 -8.802 18.464 1.00 96.62 745 THR A C 1
ATOM 5898 O O . THR A 1 745 ? -2.405 -9.969 18.567 1.00 96.62 745 THR A O 1
ATOM 5901 N N . ILE A 1 746 ? -2.834 -8.139 17.309 1.00 96.06 746 ILE A N 1
ATOM 5902 C CA . ILE A 1 746 ? -2.343 -8.646 16.025 1.00 96.06 746 ILE A CA 1
ATOM 5903 C C . ILE A 1 746 ? -1.116 -7.834 15.605 1.00 96.06 746 ILE A C 1
ATOM 5905 O O . ILE A 1 746 ? -1.160 -6.608 15.484 1.00 96.06 746 ILE A O 1
ATOM 5909 N N . THR A 1 747 ? 0.001 -8.520 15.376 1.00 92.00 747 THR A N 1
ATOM 5910 C CA . THR A 1 747 ? 1.252 -7.892 14.933 1.00 92.00 747 THR A CA 1
ATOM 5911 C C . THR A 1 747 ? 2.071 -8.823 14.037 1.00 92.00 747 THR A C 1
ATOM 5913 O O . THR A 1 747 ? 1.754 -10.004 13.884 1.00 92.00 747 THR A O 1
ATOM 5916 N N . GLY A 1 748 ? 3.115 -8.291 13.405 1.00 89.06 748 GLY A N 1
ATOM 5917 C CA . GLY A 1 748 ? 3.878 -8.981 12.371 1.00 89.06 748 GLY A CA 1
ATOM 5918 C C . GLY A 1 748 ? 3.160 -8.997 11.029 1.00 89.06 748 GLY A C 1
ATOM 5919 O O . GLY A 1 748 ? 2.404 -8.084 10.693 1.00 89.06 748 GLY A O 1
ATOM 5920 N N . GLY A 1 749 ? 3.419 -10.046 10.250 1.00 87.69 749 GLY A N 1
ATOM 5921 C CA . GLY A 1 749 ? 2.806 -10.229 8.939 1.00 87.69 749 GLY A CA 1
ATOM 5922 C C . GLY A 1 749 ? 3.325 -9.277 7.858 1.00 87.69 749 GLY A C 1
ATOM 5923 O O . GLY A 1 749 ? 4.376 -8.642 7.984 1.00 87.69 749 GLY A O 1
ATOM 5924 N N . LYS A 1 750 ? 2.607 -9.240 6.732 1.00 89.81 750 LYS A N 1
ATOM 5925 C CA . LYS A 1 750 ? 2.974 -8.496 5.520 1.00 89.81 750 LYS A CA 1
ATOM 5926 C C . LYS A 1 750 ? 1.745 -7.849 4.906 1.00 89.81 750 LYS A C 1
ATOM 5928 O O . LYS A 1 750 ? 0.629 -8.305 5.116 1.00 89.81 750 LYS A O 1
ATOM 5933 N N . TRP A 1 751 ? 1.981 -6.855 4.051 1.00 93.81 751 TRP A N 1
ATOM 5934 C CA . TRP A 1 751 ? 0.922 -6.270 3.232 1.00 93.81 751 TRP A CA 1
ATOM 5935 C C . TRP A 1 751 ? 0.207 -7.353 2.402 1.00 93.81 751 TRP A C 1
ATOM 5937 O O . TRP A 1 751 ? -1.010 -7.446 2.476 1.00 93.81 751 TRP A O 1
ATOM 5947 N N . THR A 1 752 ? 0.937 -8.249 1.721 1.00 93.19 752 THR A N 1
ATOM 5948 C CA . THR A 1 752 ? 0.332 -9.328 0.912 1.00 93.19 752 THR A CA 1
ATOM 5949 C C . THR A 1 752 ? -0.701 -10.168 1.666 1.00 93.19 752 THR A C 1
ATOM 5951 O O . THR A 1 752 ? -1.675 -10.580 1.063 1.00 93.19 752 THR A O 1
ATOM 5954 N N . THR A 1 753 ? -0.516 -10.417 2.965 1.00 93.38 753 THR A N 1
ATOM 5955 C CA . THR A 1 753 ? -1.379 -11.316 3.751 1.00 93.38 753 THR A CA 1
ATOM 5956 C C . THR A 1 753 ? -2.369 -10.567 4.646 1.00 93.38 753 THR A C 1
ATOM 5958 O O . THR A 1 753 ? -2.975 -11.181 5.519 1.00 93.38 753 THR A O 1
ATOM 5961 N N . TYR A 1 754 ? -2.539 -9.247 4.481 1.00 95.88 754 TYR A N 1
ATOM 5962 C CA . TYR A 1 754 ? -3.339 -8.431 5.408 1.00 95.88 754 TYR A CA 1
ATOM 5963 C C . TYR A 1 754 ? -4.788 -8.925 5.554 1.00 95.88 754 TYR A C 1
ATOM 5965 O O . TYR A 1 754 ? -5.351 -8.842 6.644 1.00 95.88 754 TYR A O 1
ATOM 5973 N N . ARG A 1 755 ? -5.397 -9.431 4.472 1.00 97.25 755 ARG A N 1
ATOM 5974 C CA . ARG A 1 755 ? -6.799 -9.855 4.458 1.00 97.25 755 ARG A CA 1
ATOM 5975 C C . ARG A 1 755 ? -6.958 -11.205 5.150 1.00 97.25 755 ARG A C 1
ATOM 5977 O O . ARG A 1 755 ? -7.845 -11.327 5.992 1.00 97.25 755 ARG A O 1
ATOM 5984 N N . ASN A 1 756 ? -6.071 -12.174 4.907 1.00 95.62 756 ASN A N 1
ATOM 5985 C CA . ASN A 1 756 ? -6.055 -13.396 5.718 1.00 95.62 756 ASN A CA 1
ATOM 5986 C C . ASN A 1 756 ? -5.758 -13.107 7.206 1.00 95.62 756 ASN A C 1
ATOM 5988 O O . ASN A 1 756 ? -6.447 -13.625 8.081 1.00 95.62 756 ASN A O 1
ATOM 5992 N N . MET A 1 757 ? -4.821 -12.199 7.509 1.00 96.25 757 MET A N 1
ATOM 5993 C CA . MET A 1 757 ? -4.561 -11.752 8.887 1.00 96.25 757 MET A CA 1
ATOM 5994 C C . MET A 1 757 ? -5.807 -11.151 9.549 1.00 96.25 757 MET A C 1
ATOM 5996 O O . MET A 1 757 ? -6.094 -11.437 10.713 1.00 96.25 757 MET A O 1
ATOM 6000 N N . ALA A 1 758 ? -6.548 -10.314 8.819 1.00 98.19 758 ALA A N 1
ATOM 6001 C CA . ALA A 1 758 ? -7.805 -9.738 9.279 1.00 98.19 758 ALA A CA 1
ATOM 6002 C C . ALA A 1 758 ? -8.838 -10.829 9.572 1.00 98.19 758 ALA A C 1
ATOM 6004 O O . ALA A 1 758 ? -9.389 -10.851 10.671 1.00 98.19 758 ALA A O 1
ATOM 6005 N N . LYS A 1 759 ? -9.019 -11.771 8.637 1.00 98.06 759 LYS A N 1
ATOM 6006 C CA . LYS A 1 759 ? -9.923 -12.913 8.794 1.00 98.06 759 LYS A CA 1
ATOM 6007 C C . LYS A 1 759 ? -9.633 -13.686 10.078 1.00 98.06 759 LYS A C 1
ATOM 6009 O O . LYS A 1 759 ? -10.529 -13.852 10.899 1.00 98.06 759 LYS A O 1
ATOM 6014 N N . GLU A 1 760 ? -8.386 -14.107 10.277 1.00 97.75 760 GLU A N 1
ATOM 6015 C CA . GLU A 1 760 ? -7.983 -14.873 11.462 1.00 97.75 760 GLU A CA 1
ATOM 6016 C C . GLU A 1 760 ? -8.154 -14.071 12.761 1.00 97.75 760 GLU A C 1
ATOM 6018 O O . GLU A 1 760 ? -8.562 -14.615 13.787 1.00 97.75 760 GLU A O 1
ATOM 6023 N N . THR A 1 761 ? -7.887 -12.761 12.722 1.00 98.50 761 THR A N 1
ATOM 6024 C CA . THR A 1 761 ? -8.063 -11.878 13.884 1.00 98.50 761 THR A CA 1
ATOM 6025 C C . THR A 1 761 ? -9.535 -11.762 14.276 1.00 98.50 761 THR A C 1
ATOM 6027 O O . THR A 1 761 ? -9.859 -11.843 15.461 1.00 98.50 761 THR A O 1
ATOM 6030 N N . ILE A 1 762 ? -10.434 -11.595 13.303 1.00 98.69 762 ILE A N 1
ATOM 6031 C CA . ILE A 1 762 ? -11.875 -11.498 13.560 1.00 98.69 762 ILE A CA 1
ATOM 6032 C C . ILE A 1 762 ? -12.464 -12.853 13.951 1.00 98.69 762 ILE A C 1
ATOM 6034 O O . ILE A 1 762 ? -13.276 -12.896 14.872 1.00 98.69 762 ILE A O 1
ATOM 6038 N N . ASP A 1 763 ? -12.013 -13.956 13.348 1.00 98.50 763 ASP A N 1
ATOM 6039 C CA . ASP A 1 763 ? -12.376 -15.313 13.780 1.00 98.50 763 ASP A CA 1
ATOM 6040 C C . ASP A 1 763 ? -12.026 -15.512 15.263 1.00 98.50 763 ASP A C 1
ATOM 6042 O O . ASP A 1 763 ? -12.863 -15.961 16.051 1.00 98.50 763 ASP A O 1
ATOM 6046 N N . LYS A 1 764 ? -10.825 -15.083 15.677 1.00 98.56 764 LYS A N 1
ATOM 6047 C CA . LYS A 1 764 ? -10.418 -15.149 17.083 1.00 98.56 764 LYS A CA 1
ATOM 6048 C C . LYS A 1 764 ? -11.237 -14.220 17.978 1.00 98.56 764 LYS A C 1
ATOM 6050 O O . LYS A 1 764 ? -11.576 -14.600 19.095 1.00 98.56 764 LYS A O 1
ATOM 6055 N N . ALA A 1 765 ? -11.575 -13.022 17.510 1.00 98.50 765 ALA A N 1
ATOM 6056 C CA . ALA A 1 765 ? -12.406 -12.085 18.261 1.00 98.50 765 ALA A CA 1
ATOM 6057 C C . ALA A 1 765 ? -13.827 -12.620 18.488 1.00 98.50 765 ALA A C 1
ATOM 6059 O O . ALA A 1 765 ? -14.366 -12.484 19.585 1.00 98.50 765 ALA A O 1
ATOM 6060 N N . ILE A 1 766 ? -14.408 -13.280 17.485 1.00 98.38 766 ILE A N 1
ATOM 6061 C CA . ILE A 1 766 ? -15.714 -13.936 17.596 1.00 98.38 766 ILE A CA 1
ATOM 6062 C C . ILE A 1 766 ? -15.688 -15.008 18.692 1.00 98.38 766 ILE A C 1
ATOM 6064 O O . ILE A 1 766 ? -16.595 -15.038 19.520 1.00 98.38 766 ILE A O 1
ATOM 6068 N N . GLU A 1 767 ? -14.636 -15.830 18.739 1.00 97.75 767 GLU A N 1
ATOM 6069 C CA . GLU A 1 767 ? -14.450 -16.859 19.772 1.00 97.75 767 GLU A CA 1
ATOM 6070 C C . GLU A 1 767 ? -14.286 -16.254 21.177 1.00 97.75 767 GLU A C 1
ATOM 6072 O O . GLU A 1 767 ? -14.952 -16.677 22.118 1.00 97.75 767 GLU A O 1
ATOM 6077 N N . VAL A 1 768 ? -13.403 -15.261 21.331 1.00 97.62 768 VAL A N 1
ATOM 6078 C CA . VAL A 1 768 ? -13.030 -14.698 22.643 1.00 97.62 768 VAL A CA 1
ATOM 6079 C C . VAL A 1 768 ? -14.172 -13.910 23.285 1.00 97.62 768 VAL A C 1
ATOM 6081 O O . VAL A 1 768 ? -14.322 -13.948 24.507 1.00 97.62 768 VAL A O 1
ATOM 6084 N N . PHE A 1 769 ? -14.962 -13.192 22.484 1.00 97.12 769 PHE A N 1
ATOM 6085 C CA . PHE A 1 769 ? -16.018 -12.301 22.975 1.00 97.12 769 PHE A CA 1
ATOM 6086 C C . PHE A 1 769 ? -17.440 -12.850 22.757 1.00 97.12 769 PHE A C 1
ATOM 6088 O O . PHE A 1 769 ? -18.401 -12.115 22.976 1.00 97.12 769 PHE A O 1
ATOM 6095 N N . ASP A 1 770 ? -17.581 -14.112 22.326 1.00 96.44 770 ASP A N 1
ATOM 6096 C CA . ASP A 1 770 ? -18.867 -14.771 22.020 1.00 96.44 770 ASP A CA 1
ATOM 6097 C C . ASP A 1 770 ? -19.765 -13.923 21.092 1.00 96.44 770 ASP A C 1
ATOM 6099 O O . ASP A 1 770 ? -20.957 -13.695 21.333 1.00 96.44 770 ASP A O 1
ATOM 6103 N N . LEU A 1 771 ? -19.166 -13.380 20.025 1.00 96.19 771 LEU A N 1
ATOM 6104 C CA . LEU A 1 771 ? -19.880 -12.533 19.066 1.00 96.19 771 LEU A CA 1
ATOM 6105 C C . LEU A 1 771 ? -20.719 -13.379 18.107 1.00 96.19 771 LEU A C 1
ATOM 6107 O O . LEU A 1 771 ? -20.396 -14.522 17.792 1.00 96.19 771 LEU A O 1
ATOM 6111 N N . LYS A 1 772 ? -21.797 -12.790 17.586 1.00 94.75 772 LYS A N 1
ATOM 6112 C CA . LYS A 1 772 ? -22.735 -13.469 16.681 1.00 94.75 772 LYS A CA 1
ATOM 6113 C C . LYS A 1 772 ? -22.739 -12.786 15.314 1.00 94.75 772 LYS A C 1
ATOM 6115 O O . LYS A 1 772 ? -23.584 -11.919 15.091 1.00 94.75 772 LYS A O 1
ATOM 6120 N N . PRO A 1 773 ? -21.793 -13.126 14.419 1.00 94.94 773 PRO A N 1
ATOM 6121 C CA . PRO A 1 773 ? -21.795 -12.586 13.066 1.00 94.94 773 PRO A CA 1
ATOM 6122 C C . PRO A 1 773 ? -23.021 -13.084 12.287 1.00 94.94 773 PRO A C 1
ATOM 6124 O O . PRO A 1 773 ? -23.533 -14.177 12.535 1.00 94.94 773 PRO A O 1
ATOM 6127 N N . LEU A 1 774 ? -23.484 -12.286 11.327 1.00 92.69 774 LEU A N 1
ATOM 6128 C CA . LEU A 1 774 ? -24.579 -12.651 10.423 1.00 92.69 774 LEU A CA 1
ATOM 6129 C C . LEU A 1 774 ? -24.096 -13.519 9.255 1.00 92.69 774 LEU A C 1
ATOM 6131 O O . LEU A 1 774 ? -24.866 -14.318 8.725 1.00 92.69 774 LEU A O 1
ATOM 6135 N N . TYR A 1 775 ? -22.829 -13.361 8.866 1.00 94.50 775 TYR A N 1
ATOM 6136 C CA . TYR A 1 775 ? -22.213 -14.036 7.727 1.00 94.50 775 TYR A CA 1
ATOM 6137 C C . TYR A 1 775 ? -20.798 -14.514 8.068 1.00 94.50 775 TYR A C 1
ATOM 6139 O O . TYR A 1 775 ? -20.159 -14.009 8.992 1.00 94.50 775 TYR A O 1
ATOM 6147 N N . GLU A 1 776 ? -20.284 -15.462 7.285 1.00 94.88 776 GLU A N 1
ATOM 6148 C CA . GLU A 1 776 ? -18.852 -15.779 7.271 1.00 94.88 776 GLU A CA 1
ATOM 6149 C C . GLU A 1 776 ? -18.041 -14.650 6.609 1.00 94.88 776 GLU A C 1
ATOM 6151 O O . GLU A 1 776 ? -18.606 -13.691 6.082 1.00 94.88 776 GLU A O 1
ATOM 6156 N N . CYS A 1 777 ? -16.710 -14.757 6.615 1.00 96.25 777 CYS A N 1
ATOM 6157 C CA . CYS A 1 777 ? -15.815 -13.803 5.954 1.00 96.25 777 CYS A CA 1
ATOM 6158 C C . CYS A 1 777 ? -16.193 -13.590 4.474 1.00 96.25 777 CYS A C 1
ATOM 6160 O O . CYS A 1 777 ? -16.179 -14.538 3.693 1.00 96.25 777 CYS A O 1
ATOM 6162 N N . GLN A 1 778 ? -16.485 -12.346 4.078 1.00 94.75 778 GLN A N 1
ATOM 6163 C CA . GLN A 1 778 ? -16.863 -11.995 2.695 1.00 94.75 778 GLN A CA 1
ATOM 6164 C C . GLN A 1 778 ? -15.719 -11.342 1.895 1.00 94.75 778 GLN A C 1
ATOM 6166 O O . GLN A 1 778 ? -15.827 -11.131 0.688 1.00 94.75 778 GLN A O 1
ATOM 6171 N N . THR A 1 779 ? -14.602 -11.023 2.555 1.00 95.94 779 THR A N 1
ATOM 6172 C CA . THR A 1 779 ? -13.576 -10.098 2.037 1.00 95.94 779 THR A CA 1
ATOM 6173 C C . THR A 1 779 ? -12.807 -10.581 0.810 1.00 95.94 779 THR A C 1
ATOM 6175 O O . THR A 1 779 ? -12.190 -9.770 0.130 1.00 95.94 779 THR A O 1
ATOM 6178 N N . GLU A 1 780 ? -12.829 -11.877 0.501 1.00 95.06 780 GLU A N 1
ATOM 6179 C CA . GLU A 1 780 ? -12.140 -12.437 -0.672 1.00 95.06 780 GLU A CA 1
ATOM 6180 C C . GLU A 1 780 ? -12.757 -11.962 -2.001 1.00 95.06 780 GLU A C 1
ATOM 6182 O O . GLU A 1 780 ? -12.061 -11.804 -3.002 1.00 95.06 780 GLU A O 1
ATOM 6187 N N . ASN A 1 781 ? -14.064 -11.681 -2.004 1.00 91.62 781 ASN A N 1
ATOM 6188 C CA . ASN A 1 781 ? -14.799 -11.241 -3.194 1.00 91.62 781 ASN A CA 1
ATOM 6189 C C . ASN A 1 781 ? -15.304 -9.795 -3.092 1.00 91.62 781 ASN A C 1
ATOM 6191 O O . ASN A 1 781 ? -15.935 -9.295 -4.027 1.00 91.62 781 ASN A O 1
ATOM 6195 N N . GLU A 1 782 ? -15.025 -9.119 -1.979 1.00 94.12 782 GLU A N 1
ATOM 6196 C CA . GLU A 1 782 ? -15.494 -7.763 -1.725 1.00 94.12 782 GLU A CA 1
ATOM 6197 C C . GLU A 1 782 ? -14.694 -6.754 -2.553 1.00 94.12 782 GLU A C 1
ATOM 6199 O O . GLU A 1 782 ? -13.515 -6.509 -2.303 1.00 94.12 782 GLU A O 1
ATOM 6204 N N . LYS A 1 783 ? -15.335 -6.154 -3.559 1.00 95.25 783 LYS A N 1
ATOM 6205 C CA . LYS A 1 783 ? -14.706 -5.126 -4.394 1.00 95.25 783 LYS A CA 1
ATOM 6206 C C . LYS A 1 783 ? -14.576 -3.824 -3.611 1.00 95.25 783 LYS A C 1
ATOM 6208 O O . LYS A 1 783 ? -15.582 -3.247 -3.201 1.00 95.25 783 LYS A O 1
ATOM 6213 N N . LEU A 1 784 ? -13.357 -3.302 -3.504 1.00 96.12 784 LEU A N 1
ATOM 6214 C CA . LEU A 1 784 ? -13.127 -2.023 -2.838 1.00 96.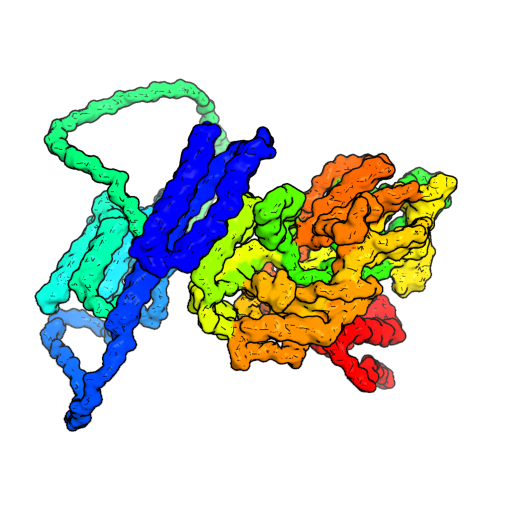12 784 LEU A CA 1
ATOM 6215 C C . LEU A 1 784 ? -13.766 -0.872 -3.624 1.00 96.12 784 LEU A C 1
ATOM 6217 O O . LEU A 1 784 ? -13.817 -0.910 -4.861 1.00 96.12 784 LEU A O 1
ATOM 6221 N N . ILE A 1 785 ? -14.227 0.159 -2.909 1.00 93.69 785 ILE A N 1
ATOM 6222 C CA . ILE A 1 785 ? -14.723 1.417 -3.495 1.00 93.69 785 ILE A CA 1
ATOM 6223 C C . ILE A 1 785 ? -13.710 1.946 -4.505 1.00 93.69 785 ILE A C 1
ATOM 6225 O O . ILE A 1 785 ? -12.554 2.127 -4.150 1.00 93.69 785 ILE A O 1
ATOM 6229 N N . GLY A 1 786 ? -14.144 2.240 -5.731 1.00 92.69 786 GLY A N 1
ATOM 6230 C CA . GLY A 1 786 ? -13.245 2.554 -6.850 1.00 92.69 786 GLY A CA 1
ATOM 6231 C C . GLY A 1 786 ? -13.288 1.485 -7.938 1.00 92.69 786 GLY A C 1
ATOM 6232 O O . GLY A 1 786 ? -13.090 1.762 -9.119 1.00 92.69 786 GLY A O 1
ATOM 6233 N N . SER A 1 787 ? -13.606 0.246 -7.571 1.00 94.06 787 SER A N 1
ATOM 6234 C CA . SER A 1 787 ? -13.572 -0.882 -8.504 1.00 94.06 787 SER A CA 1
ATOM 6235 C C . SER A 1 787 ? -14.827 -0.993 -9.373 1.00 94.06 787 SER A C 1
ATOM 6237 O O . SER A 1 787 ? -14.811 -1.682 -10.396 1.00 94.06 787 SER A O 1
ATOM 6239 N N . GLN A 1 788 ? -15.939 -0.355 -8.990 1.00 85.94 788 GLN A N 1
ATOM 6240 C CA . GLN A 1 788 ? -17.232 -0.534 -9.653 1.00 85.94 788 GLN A CA 1
ATOM 6241 C C . GLN A 1 788 ? -17.259 0.117 -11.045 1.00 85.94 788 GLN A C 1
ATOM 6243 O O . GLN A 1 788 ? -17.450 1.313 -11.204 1.00 85.94 788 GLN A O 1
ATOM 6248 N N . GLY A 1 789 ? -17.128 -0.683 -12.102 1.00 81.94 789 GLY A N 1
ATOM 6249 C CA . GLY A 1 789 ? -17.112 -0.159 -13.474 1.00 81.94 789 GLY A CA 1
ATOM 6250 C C . GLY A 1 789 ? -15.754 0.397 -13.912 1.00 81.94 789 GLY A C 1
ATOM 6251 O O . GLY A 1 789 ? -15.676 1.055 -14.953 1.00 81.94 789 GLY A O 1
ATOM 6252 N N . TYR A 1 790 ? -14.692 0.095 -13.158 1.00 91.31 790 TYR A N 1
ATOM 6253 C CA . TYR A 1 790 ? -13.324 0.264 -13.628 1.00 91.31 790 TYR A CA 1
ATOM 6254 C C . TYR A 1 790 ? -13.047 -0.639 -14.840 1.00 91.31 790 TYR A C 1
ATOM 6256 O O . TYR A 1 790 ? -13.560 -1.752 -14.962 1.00 91.31 790 TYR A O 1
ATOM 6264 N N . SER A 1 791 ? -12.210 -0.141 -15.743 1.00 90.88 791 SER A N 1
ATOM 6265 C CA . SER A 1 791 ? -11.637 -0.900 -16.853 1.00 90.88 791 SER A CA 1
ATOM 6266 C C . SER A 1 791 ? -10.290 -0.286 -17.209 1.00 90.88 791 SER A C 1
ATOM 6268 O O . SER A 1 791 ? -10.161 0.934 -17.125 1.00 90.88 791 SER A O 1
ATOM 6270 N N . GLU A 1 792 ? -9.338 -1.076 -17.704 1.00 88.06 792 GLU A N 1
ATOM 6271 C CA . GLU A 1 792 ? -8.011 -0.574 -18.109 1.00 88.06 792 GLU A CA 1
ATOM 6272 C C . GLU A 1 792 ? -8.084 0.556 -19.150 1.00 88.06 792 GLU A C 1
ATOM 6274 O O . GLU A 1 792 ? -7.238 1.439 -19.194 1.00 88.06 792 GLU A O 1
ATOM 6279 N N . THR A 1 793 ? -9.135 0.581 -19.975 1.00 92.56 793 THR A N 1
ATOM 6280 C CA . THR A 1 793 ? -9.351 1.616 -21.002 1.00 92.56 793 THR A CA 1
ATOM 6281 C C . THR A 1 793 ? -10.170 2.811 -20.508 1.00 92.56 793 THR A C 1
ATOM 6283 O O . THR A 1 793 ? -10.513 3.698 -21.291 1.00 92.56 793 THR A O 1
ATOM 6286 N N . MET A 1 794 ? -10.496 2.876 -19.212 1.00 93.31 794 MET A N 1
ATOM 6287 C CA . MET A 1 794 ? -11.325 3.940 -18.641 1.00 93.31 794 MET A CA 1
ATOM 6288 C C . MET A 1 794 ? -10.722 5.331 -18.865 1.00 93.31 794 MET A C 1
ATOM 6290 O O . MET A 1 794 ? -11.466 6.257 -19.192 1.00 93.31 794 MET A O 1
ATOM 6294 N N . PHE A 1 795 ? -9.396 5.472 -18.776 1.00 94.88 795 PHE A N 1
ATOM 6295 C CA . PHE A 1 795 ? -8.707 6.743 -19.019 1.00 94.88 795 PHE A CA 1
ATOM 6296 C C . PHE A 1 795 ? -9.021 7.326 -20.409 1.00 94.88 795 PHE A C 1
ATOM 6298 O O . PHE A 1 795 ? -9.174 8.535 -20.547 1.00 94.88 795 PHE A O 1
ATOM 6305 N N . ILE A 1 796 ? -9.223 6.483 -21.432 1.00 93.75 796 ILE A N 1
ATOM 6306 C CA . ILE A 1 796 ? -9.587 6.923 -22.789 1.00 93.75 796 ILE A CA 1
ATOM 6307 C C . ILE A 1 796 ? -10.931 7.652 -22.766 1.00 93.75 796 ILE A C 1
ATOM 6309 O O . ILE A 1 796 ? -11.087 8.689 -23.408 1.00 93.75 796 ILE A O 1
ATOM 6313 N N . LYS A 1 797 ? -11.903 7.142 -22.000 1.00 90.81 797 LYS A N 1
ATOM 6314 C CA . LYS A 1 797 ? -13.216 7.785 -21.862 1.00 90.81 797 LYS A CA 1
ATOM 6315 C C . LYS A 1 797 ? -13.107 9.114 -21.120 1.00 90.81 797 LYS A C 1
ATOM 6317 O O . LYS A 1 797 ? -13.772 10.066 -21.520 1.00 90.81 797 LYS A O 1
ATOM 6322 N N . LEU A 1 798 ? -12.257 9.188 -20.091 1.00 90.06 798 LEU A N 1
ATOM 6323 C CA . LEU A 1 798 ? -11.982 10.440 -19.383 1.00 90.06 798 LEU A CA 1
ATOM 6324 C C . LEU A 1 798 ? -11.414 11.498 -20.347 1.00 90.06 798 LEU A C 1
ATOM 6326 O O . LEU A 1 798 ? -11.912 12.620 -20.379 1.00 90.06 798 LEU A O 1
ATOM 6330 N N . ILE A 1 799 ? -10.456 11.123 -21.203 1.00 90.69 799 ILE A N 1
ATOM 6331 C CA . ILE A 1 799 ? -9.887 12.006 -22.238 1.00 90.69 799 ILE A CA 1
ATOM 6332 C C . ILE A 1 799 ? -10.953 12.429 -23.253 1.00 90.69 799 ILE A C 1
ATOM 6334 O O . ILE A 1 799 ? -11.096 13.609 -23.550 1.00 90.69 799 ILE A O 1
ATOM 6338 N N . GLN A 1 800 ? -11.718 11.484 -23.802 1.00 88.00 800 GLN A N 1
ATOM 6339 C CA . GLN A 1 800 ? -12.692 11.779 -24.858 1.00 88.00 800 GLN A CA 1
ATOM 6340 C C . GLN A 1 800 ? -13.828 12.692 -24.388 1.00 88.00 800 GLN A C 1
ATOM 6342 O O . GLN A 1 800 ? -14.340 13.484 -25.176 1.00 88.00 800 GLN A O 1
ATOM 6347 N N . GLN A 1 801 ? -14.240 12.572 -23.125 1.00 86.06 801 GLN A N 1
ATOM 6348 C CA . GLN A 1 801 ? -15.348 13.352 -22.574 1.00 86.06 801 GLN A CA 1
ATOM 6349 C C . GLN A 1 801 ? -14.901 14.683 -21.972 1.00 86.06 801 GLN A C 1
ATOM 6351 O O . GLN A 1 801 ? -15.660 15.648 -22.022 1.00 86.06 801 GLN A O 1
ATOM 6356 N N . PHE A 1 802 ? -13.690 14.731 -21.413 1.00 83.38 802 PHE A N 1
ATOM 6357 C CA . PHE A 1 802 ? -13.203 15.866 -20.632 1.00 83.38 802 PHE A CA 1
ATOM 6358 C C . PHE A 1 802 ? -11.821 16.352 -21.057 1.00 83.38 802 PHE A C 1
ATOM 6360 O O . PHE A 1 802 ? -11.147 16.992 -20.259 1.00 83.38 802 PHE A O 1
ATOM 6367 N N . GLY A 1 803 ? -11.375 16.051 -22.280 1.00 82.69 803 GLY A N 1
ATOM 6368 C CA . GLY A 1 803 ? -10.179 16.633 -22.905 1.00 82.69 803 GLY A CA 1
ATOM 6369 C C . GLY A 1 803 ? -8.914 16.599 -22.045 1.00 82.69 803 GLY A C 1
ATOM 6370 O O . GLY A 1 803 ? -8.104 17.515 -22.138 1.00 82.69 803 GLY A O 1
ATOM 6371 N N . LEU A 1 804 ? -8.778 15.591 -21.180 1.00 86.06 804 LEU A N 1
ATOM 6372 C CA . LEU A 1 804 ? -7.676 15.490 -20.227 1.00 86.06 804 LEU A CA 1
ATOM 6373 C C . LEU A 1 804 ? -6.350 15.201 -20.929 1.00 86.06 804 LEU A C 1
ATOM 6375 O O . LEU A 1 804 ? -6.305 14.447 -21.905 1.00 86.06 804 LEU A O 1
ATOM 6379 N N . ASP A 1 805 ? -5.259 15.686 -20.337 1.00 90.19 805 ASP A N 1
ATOM 6380 C CA . ASP A 1 805 ? -3.931 15.142 -20.610 1.00 90.19 805 ASP A CA 1
ATOM 6381 C C . ASP A 1 805 ? -3.919 13.633 -20.330 1.00 90.19 805 ASP A C 1
ATOM 6383 O O . ASP A 1 805 ? -4.521 13.156 -19.363 1.00 90.19 805 ASP A O 1
ATOM 6387 N N . THR A 1 806 ? -3.192 12.873 -21.152 1.00 92.81 806 THR A N 1
ATOM 6388 C CA . THR A 1 806 ? -3.161 11.406 -21.034 1.00 92.81 806 THR A CA 1
ATOM 6389 C C . THR A 1 806 ? -2.634 10.946 -19.676 1.00 92.81 806 THR A C 1
ATOM 6391 O O . THR A 1 806 ? -3.226 10.055 -19.074 1.00 92.81 806 THR A O 1
ATOM 6394 N N . GLU A 1 807 ? -1.584 11.588 -19.160 1.00 92.25 807 GLU A N 1
ATOM 6395 C CA . GLU A 1 807 ? -1.007 11.259 -17.850 1.00 92.25 807 GLU A CA 1
ATOM 6396 C C . GLU A 1 807 ? -1.992 11.511 -16.703 1.00 92.25 807 GLU A C 1
ATOM 6398 O O . GLU A 1 807 ? -2.127 10.667 -15.825 1.00 92.25 807 GLU A O 1
ATOM 6403 N N . VAL A 1 808 ? -2.741 12.620 -16.743 1.00 94.12 808 VAL A N 1
ATOM 6404 C CA . VAL A 1 808 ? -3.773 12.936 -15.737 1.00 94.12 808 VAL A CA 1
ATOM 6405 C C . VAL A 1 808 ? -4.911 11.923 -15.803 1.00 94.12 808 VAL A C 1
ATOM 6407 O O . VAL A 1 808 ? -5.370 11.428 -14.779 1.00 94.12 808 VAL A O 1
ATOM 6410 N N . ALA A 1 809 ? -5.367 11.575 -17.007 1.00 94.88 809 ALA A N 1
ATOM 6411 C CA . ALA A 1 809 ? -6.430 10.592 -17.173 1.00 94.88 809 ALA A CA 1
ATOM 6412 C C . ALA A 1 809 ? -6.022 9.197 -16.679 1.00 94.88 809 ALA A C 1
ATOM 6414 O O . ALA A 1 809 ? -6.834 8.514 -16.053 1.00 94.88 809 ALA A O 1
ATOM 6415 N N . MET A 1 810 ? -4.789 8.770 -16.972 1.00 94.75 810 MET A N 1
ATOM 6416 C CA . MET A 1 810 ? -4.241 7.499 -16.494 1.00 94.75 810 MET A CA 1
ATOM 6417 C C . MET A 1 810 ? -4.093 7.503 -14.975 1.00 94.75 810 MET A C 1
ATOM 6419 O O . MET A 1 810 ? -4.575 6.575 -14.334 1.00 94.75 810 MET A O 1
ATOM 6423 N N . HIS A 1 811 ? -3.513 8.568 -14.413 1.00 95.19 811 HIS A N 1
ATOM 6424 C CA . HIS A 1 811 ? -3.399 8.777 -12.968 1.00 95.19 811 HIS A CA 1
ATOM 6425 C C . HIS A 1 811 ? -4.753 8.631 -12.276 1.00 95.19 811 HIS A C 1
ATOM 6427 O O . HIS A 1 811 ? -4.939 7.747 -11.447 1.00 95.19 811 HIS A O 1
ATOM 6433 N N . LEU A 1 812 ? -5.752 9.414 -12.692 1.00 95.94 812 LEU A N 1
ATOM 6434 C CA . LEU A 1 812 ? -7.072 9.369 -12.070 1.00 95.94 812 LEU A CA 1
ATOM 6435 C C . LEU A 1 812 ? -7.724 7.985 -12.193 1.00 95.94 812 LEU A C 1
ATOM 6437 O O . LEU A 1 812 ? -8.316 7.494 -11.233 1.00 95.94 812 LEU A O 1
ATOM 6441 N N . ALA A 1 813 ? -7.610 7.333 -13.353 1.00 95.81 813 ALA A N 1
ATOM 6442 C CA . ALA A 1 813 ? -8.157 5.994 -13.542 1.00 95.81 813 ALA A CA 1
ATOM 6443 C C . ALA A 1 813 ? -7.475 4.948 -12.644 1.00 95.81 813 ALA A C 1
ATOM 6445 O O . ALA A 1 813 ? -8.165 4.073 -12.127 1.00 95.81 813 ALA A O 1
ATOM 6446 N N . HIS A 1 814 ? -6.157 5.025 -12.450 1.00 93.81 814 HIS A N 1
ATOM 6447 C CA . HIS A 1 814 ? -5.396 4.047 -11.667 1.00 93.81 814 HIS A CA 1
ATOM 6448 C C . HIS A 1 814 ? -5.454 4.311 -10.157 1.00 93.81 814 HIS A C 1
ATOM 6450 O O . HIS A 1 814 ? -5.548 3.364 -9.388 1.00 93.81 814 HIS A O 1
ATOM 6456 N N . ASP A 1 815 ? -5.538 5.563 -9.710 1.00 94.94 815 ASP A N 1
ATOM 6457 C CA . ASP A 1 815 ? -5.570 5.870 -8.275 1.00 94.94 815 ASP A CA 1
ATOM 6458 C C . ASP A 1 815 ? -6.982 5.941 -7.691 1.00 94.94 815 ASP A C 1
ATOM 6460 O O . ASP A 1 815 ? -7.173 5.718 -6.491 1.00 94.94 815 ASP A O 1
ATOM 6464 N N . TYR A 1 816 ? -7.996 6.222 -8.511 1.00 96.06 816 TYR A N 1
ATOM 6465 C CA . TYR A 1 816 ? -9.370 6.436 -8.043 1.00 96.06 816 TYR A CA 1
ATOM 6466 C C . TYR A 1 816 ? -10.396 5.507 -8.688 1.00 96.06 816 TYR A C 1
ATOM 6468 O O . TYR A 1 816 ? -11.524 5.422 -8.195 1.00 96.06 816 TYR A O 1
ATOM 6476 N N . GLY A 1 817 ? -10.034 4.807 -9.764 1.00 95.75 817 GLY A N 1
ATOM 6477 C CA . GLY A 1 817 ? -10.949 3.919 -10.465 1.00 95.75 817 GLY A CA 1
ATOM 6478 C C . GLY A 1 817 ? -12.201 4.673 -10.905 1.00 95.75 817 GLY A C 1
ATOM 6479 O O . GLY A 1 817 ? -12.129 5.768 -11.465 1.00 95.75 817 GLY A O 1
ATOM 6480 N N . ASP A 1 818 ? -13.374 4.132 -10.605 1.00 91.81 818 ASP A N 1
ATOM 6481 C CA . ASP A 1 818 ? -14.657 4.754 -10.922 1.00 91.81 818 ASP A CA 1
ATOM 6482 C C . ASP A 1 818 ? -14.921 6.078 -10.172 1.00 91.81 818 ASP A C 1
ATOM 6484 O O . ASP A 1 818 ? -15.739 6.886 -10.618 1.00 91.81 818 ASP A O 1
ATOM 6488 N N . ARG A 1 819 ? -14.192 6.374 -9.087 1.00 93.50 819 ARG A N 1
ATOM 6489 C CA . ARG A 1 819 ? -14.290 7.660 -8.374 1.00 93.50 819 ARG A CA 1
ATOM 6490 C C . ARG A 1 819 ? -13.672 8.816 -9.163 1.00 93.50 819 ARG A C 1
ATOM 6492 O O . ARG A 1 819 ? -14.030 9.969 -8.925 1.00 93.50 819 ARG A O 1
ATOM 6499 N N . ALA A 1 820 ? -12.826 8.535 -10.159 1.00 93.94 820 ALA A N 1
ATOM 6500 C CA . ALA A 1 820 ? -12.258 9.551 -11.050 1.00 93.94 820 ALA A CA 1
ATOM 6501 C C . ALA A 1 820 ? -13.337 10.427 -11.710 1.00 93.94 820 ALA A C 1
ATOM 6503 O O . ALA A 1 820 ? -13.146 11.629 -11.903 1.00 93.94 820 ALA A O 1
ATOM 6504 N N . TRP A 1 821 ? -14.504 9.841 -12.007 1.00 90.38 821 TRP A N 1
ATOM 6505 C CA . TRP A 1 821 ? -15.646 10.563 -12.564 1.00 90.38 821 TRP A CA 1
ATOM 6506 C C . TRP A 1 821 ? -16.139 11.684 -11.649 1.00 90.38 821 TRP A C 1
ATOM 6508 O O . TRP A 1 821 ? -16.572 12.725 -12.139 1.00 90.38 821 TRP A O 1
ATOM 6518 N N . ASP A 1 822 ? -16.100 11.483 -10.335 1.00 89.06 822 ASP A N 1
ATOM 6519 C CA . ASP A 1 822 ? -16.579 12.468 -9.370 1.00 89.06 822 ASP A CA 1
ATOM 6520 C C . ASP A 1 822 ? -15.538 13.569 -9.147 1.00 89.06 822 ASP A C 1
ATOM 6522 O O . ASP A 1 822 ? -15.900 14.744 -9.095 1.00 89.06 822 ASP A O 1
ATOM 6526 N N . ILE A 1 823 ? -14.250 13.222 -9.164 1.00 91.56 823 ILE A N 1
ATOM 6527 C CA . ILE A 1 823 ? -13.139 14.184 -9.094 1.00 91.56 823 ILE A CA 1
ATOM 6528 C C . ILE A 1 823 ? -13.186 15.158 -10.273 1.00 91.56 823 ILE A C 1
ATOM 6530 O O . ILE A 1 823 ? -13.126 16.373 -10.086 1.00 91.56 823 ILE A O 1
ATOM 6534 N N . ILE A 1 824 ? -13.371 14.657 -11.495 1.00 87.62 824 ILE A N 1
ATOM 6535 C CA . ILE A 1 824 ? -13.414 15.519 -12.685 1.00 87.62 824 ILE A CA 1
ATOM 6536 C C . ILE A 1 824 ? -14.666 16.403 -12.691 1.00 87.62 824 ILE A C 1
ATOM 6538 O O . ILE A 1 824 ? -14.599 17.573 -13.069 1.00 87.62 824 ILE A O 1
ATOM 6542 N N . LYS A 1 825 ? -15.812 15.899 -12.210 1.00 83.62 825 LYS A N 1
ATOM 6543 C CA . LYS A 1 825 ? -17.000 16.747 -12.011 1.00 83.62 825 LYS A CA 1
ATOM 6544 C C . LYS A 1 825 ? -16.717 17.878 -11.021 1.00 83.62 825 LYS A C 1
ATOM 6546 O O . LYS A 1 825 ? -17.127 19.006 -11.286 1.00 83.62 825 LYS A O 1
ATOM 6551 N N . MET A 1 826 ? -16.010 17.602 -9.920 1.00 83.06 826 MET A N 1
ATOM 6552 C CA . MET A 1 826 ? -15.608 18.634 -8.957 1.00 83.06 826 MET A CA 1
ATOM 6553 C C . MET A 1 826 ? -14.666 19.662 -9.591 1.00 83.06 826 MET A C 1
ATOM 6555 O O . MET A 1 826 ? -14.865 20.859 -9.387 1.00 83.06 826 MET A O 1
ATOM 6559 N N . ALA A 1 827 ? -13.705 19.220 -10.410 1.00 81.25 827 ALA A N 1
ATOM 6560 C CA . ALA A 1 827 ? -12.808 20.112 -11.146 1.00 81.25 827 ALA A CA 1
ATOM 6561 C C . ALA A 1 827 ? -13.588 21.107 -12.023 1.00 81.25 827 ALA A C 1
ATOM 6563 O O . ALA A 1 827 ? -13.306 22.304 -12.018 1.00 81.25 827 ALA A O 1
ATOM 6564 N N . HIS A 1 828 ? -14.620 20.635 -12.728 1.00 72.12 828 HIS A N 1
ATOM 6565 C CA . HIS A 1 828 ? -15.456 21.491 -13.572 1.00 72.12 828 HIS A CA 1
ATOM 6566 C C . HIS A 1 828 ? -16.369 22.434 -12.786 1.00 72.12 828 HIS A C 1
ATOM 6568 O O . HIS A 1 828 ? -16.569 23.573 -13.202 1.00 72.12 828 HIS A O 1
ATOM 6574 N N . GLN A 1 829 ? -16.919 21.990 -11.654 1.00 69.62 829 GLN A N 1
ATOM 6575 C CA . GLN A 1 829 ? -17.784 22.829 -10.819 1.00 69.62 829 GLN A CA 1
ATOM 6576 C C . GLN A 1 829 ? -17.013 23.970 -10.147 1.00 69.62 829 GLN A C 1
ATOM 6578 O O . GLN A 1 829 ? -17.515 25.090 -10.096 1.00 69.62 829 GLN A O 1
ATOM 6583 N N . ALA A 1 830 ? -15.793 23.708 -9.668 1.00 60.62 830 ALA A N 1
ATOM 6584 C CA . ALA A 1 830 ? -14.978 24.702 -8.972 1.00 60.62 830 ALA A CA 1
ATOM 6585 C C . ALA A 1 830 ? -14.558 25.877 -9.874 1.00 60.62 830 ALA A C 1
ATOM 6587 O O . ALA A 1 830 ? -14.437 27.005 -9.404 1.00 60.62 830 ALA A O 1
ATOM 6588 N N . ASN A 1 831 ? -14.385 25.640 -11.177 1.00 58.25 831 ASN A N 1
ATOM 6589 C CA . ASN A 1 831 ? -13.875 26.660 -12.095 1.00 58.25 831 ASN A CA 1
ATOM 6590 C C . ASN A 1 831 ? -14.938 27.648 -12.602 1.00 58.25 831 ASN A C 1
ATOM 6592 O O . ASN A 1 831 ? -14.571 28.624 -13.253 1.00 58.25 831 ASN A O 1
ATOM 6596 N N . ASN A 1 832 ? -16.231 27.440 -12.301 1.00 52.06 832 ASN A N 1
ATOM 6597 C CA . ASN A 1 832 ? -17.347 28.339 -12.655 1.00 52.06 832 ASN A CA 1
ATOM 6598 C C . ASN A 1 832 ? -17.365 28.797 -14.137 1.00 52.06 832 ASN A C 1
ATOM 6600 O O . ASN A 1 832 ? -17.900 29.854 -14.478 1.00 52.06 832 ASN A O 1
ATOM 6604 N N . LYS A 1 833 ? -16.761 28.004 -15.026 1.00 50.66 833 LYS A N 1
ATOM 6605 C CA . LYS A 1 833 ? -16.497 28.328 -16.431 1.00 50.66 833 LYS A CA 1
ATOM 6606 C C . LYS A 1 833 ? -16.912 27.166 -17.327 1.00 50.66 833 LYS A C 1
ATOM 6608 O O . LYS A 1 833 ? -16.895 26.005 -16.923 1.00 50.66 833 LYS A O 1
ATOM 6613 N N . GLN A 1 834 ? -17.361 27.499 -18.536 1.00 51.66 834 GLN A N 1
ATOM 6614 C CA . GLN A 1 834 ? -17.794 26.513 -19.524 1.00 51.66 834 GLN A CA 1
ATOM 6615 C C . GLN A 1 834 ? -16.601 25.730 -20.074 1.00 51.66 834 GLN A C 1
ATOM 6617 O O . GLN A 1 834 ? -15.560 26.298 -20.379 1.00 51.66 834 GLN A O 1
ATOM 6622 N N . TRP A 1 835 ? -16.812 24.427 -20.251 1.00 51.72 835 TRP A N 1
ATOM 6623 C CA . TRP A 1 835 ? -15.953 23.545 -21.035 1.00 51.72 835 TRP A CA 1
ATOM 6624 C C . TRP A 1 835 ? -15.607 24.159 -22.412 1.00 51.72 835 TRP A C 1
ATOM 6626 O O . TRP A 1 835 ? -16.532 24.649 -23.071 1.00 51.72 835 TRP A O 1
ATOM 6636 N N . PRO A 1 836 ? -14.351 24.081 -22.908 1.00 55.38 836 PRO A N 1
ATOM 6637 C CA . PRO A 1 836 ? -13.162 23.455 -22.321 1.00 55.38 836 PRO A CA 1
ATOM 6638 C C . PRO A 1 836 ? -12.285 24.463 -21.560 1.00 55.38 836 PRO A C 1
ATOM 6640 O O . PRO A 1 836 ? -11.755 25.400 -22.154 1.00 55.38 836 PRO A O 1
ATOM 6643 N N . ASP A 1 837 ? -12.075 24.221 -20.268 1.00 60.28 837 ASP A N 1
ATOM 6644 C CA . ASP A 1 837 ? -11.166 25.007 -19.431 1.00 60.28 837 ASP A CA 1
ATOM 6645 C C . ASP A 1 837 ? -10.005 24.112 -18.971 1.00 60.28 837 ASP A C 1
ATOM 6647 O O . ASP A 1 837 ? -10.242 22.952 -18.615 1.00 60.28 837 ASP A O 1
ATOM 6651 N N . PRO A 1 838 ? -8.752 24.598 -18.986 1.00 64.94 838 PRO A N 1
ATOM 6652 C CA . PRO A 1 838 ? -7.603 23.775 -18.642 1.00 64.94 838 PRO A CA 1
ATOM 6653 C C . PRO A 1 838 ? -7.653 23.371 -17.168 1.00 64.94 838 PRO A C 1
ATOM 6655 O O . PRO A 1 838 ? -7.792 24.210 -16.275 1.00 64.94 838 PRO A O 1
ATOM 6658 N N . ILE A 1 839 ? -7.513 22.072 -16.910 1.00 77.94 839 ILE A N 1
ATOM 6659 C CA . ILE A 1 839 ? -7.419 21.548 -15.550 1.00 77.94 839 ILE A CA 1
ATOM 6660 C C . ILE A 1 839 ? -6.111 22.015 -14.927 1.00 77.94 839 ILE A C 1
ATOM 6662 O O . ILE A 1 839 ? -5.032 21.855 -15.498 1.00 77.94 839 ILE A O 1
ATOM 6666 N N . LYS A 1 840 ? -6.223 22.595 -13.733 1.00 83.19 840 LYS A N 1
ATOM 6667 C CA . LYS A 1 840 ? -5.080 23.091 -12.980 1.00 83.19 840 LYS A CA 1
ATOM 6668 C C . LYS A 1 840 ? -4.410 21.929 -12.241 1.00 83.19 840 LYS A C 1
ATOM 6670 O O . LYS A 1 840 ? -5.040 21.263 -11.418 1.00 83.19 840 LYS A O 1
ATOM 6675 N N . LYS A 1 841 ? -3.145 21.678 -12.587 1.00 90.19 841 LYS A N 1
ATOM 6676 C CA . LYS A 1 841 ? -2.272 20.734 -11.881 1.00 90.19 841 LYS A CA 1
ATOM 6677 C C . LYS A 1 841 ? -1.696 21.395 -10.629 1.00 90.19 841 LYS A C 1
ATOM 6679 O O . LYS A 1 841 ? -1.383 22.585 -10.650 1.00 90.19 841 LYS A O 1
ATOM 6684 N N . ILE A 1 842 ? -1.498 20.595 -9.586 1.00 90.94 842 ILE A N 1
ATOM 6685 C CA . ILE A 1 842 ? -0.838 20.992 -8.337 1.00 90.94 842 ILE A CA 1
ATOM 6686 C C . ILE A 1 842 ? 0.649 21.271 -8.587 1.00 90.94 842 ILE A C 1
ATOM 6688 O O . ILE A 1 842 ? 1.194 22.246 -8.080 1.00 90.94 842 ILE A O 1
ATOM 6692 N N . SER A 1 843 ? 1.289 20.429 -9.403 1.00 89.94 843 SER A N 1
ATOM 6693 C CA . SER A 1 843 ? 2.680 20.569 -9.833 1.00 89.94 843 SER A CA 1
ATOM 6694 C C . SER A 1 843 ? 2.763 20.406 -11.348 1.00 89.94 843 SER A C 1
ATOM 6696 O O . SER A 1 843 ? 2.090 19.555 -11.922 1.00 89.94 843 SER A O 1
ATOM 6698 N N . SER A 1 844 ? 3.611 21.187 -12.017 1.00 86.19 844 SER A N 1
ATOM 6699 C CA . SER A 1 844 ? 3.796 21.102 -13.474 1.00 86.19 844 SER A CA 1
ATOM 6700 C C . SER A 1 844 ? 4.366 19.760 -13.943 1.00 86.19 844 SER A C 1
ATOM 6702 O O . SER A 1 844 ? 4.171 19.396 -15.100 1.00 86.19 844 SER A O 1
ATOM 6704 N N . HIS A 1 845 ? 5.074 19.045 -13.066 1.00 86.88 845 HIS A N 1
ATOM 6705 C CA . HIS A 1 845 ? 5.797 17.812 -13.392 1.00 86.88 845 HIS A CA 1
ATOM 6706 C C . HIS A 1 845 ? 5.061 16.528 -13.000 1.00 86.88 845 HIS A C 1
ATOM 6708 O O . HIS A 1 845 ? 5.548 15.448 -13.317 1.00 86.88 845 HIS A O 1
ATOM 6714 N N . TYR A 1 846 ? 3.919 16.635 -12.318 1.00 94.06 846 TYR A N 1
ATOM 6715 C CA . TYR A 1 846 ? 3.167 15.485 -11.821 1.00 94.06 846 TYR A CA 1
ATOM 6716 C C . TYR A 1 846 ? 1.691 15.582 -12.219 1.00 94.06 846 TYR A C 1
ATOM 6718 O O . TYR A 1 846 ? 1.165 16.687 -12.363 1.00 94.06 846 TYR A O 1
ATOM 6726 N N . PRO A 1 847 ? 0.991 14.448 -12.384 1.00 94.56 847 PRO A N 1
ATOM 6727 C CA . PRO A 1 847 ? -0.374 14.428 -12.906 1.00 94.56 847 PRO A CA 1
ATOM 6728 C C . PRO A 1 847 ? -1.456 14.809 -11.877 1.00 94.56 847 PRO A C 1
ATOM 6730 O O . PRO A 1 847 ? -2.637 14.682 -12.191 1.00 94.56 847 PRO A O 1
ATOM 6733 N N . TYR A 1 848 ? -1.080 15.285 -10.685 1.00 95.19 848 TYR A N 1
ATOM 6734 C CA . TYR A 1 848 ? -2.016 15.619 -9.606 1.00 95.19 848 TYR A CA 1
ATOM 6735 C C . TYR A 1 848 ? -2.747 16.940 -9.855 1.00 95.19 848 TYR A C 1
ATOM 6737 O O . TYR A 1 848 ? -2.124 17.935 -10.237 1.00 95.19 848 TYR A O 1
ATOM 6745 N N . ILE A 1 849 ? -4.050 16.982 -9.578 1.00 94.12 849 ILE A N 1
ATOM 6746 C CA . ILE A 1 849 ? -4.926 18.132 -9.848 1.00 94.12 849 ILE A CA 1
ATOM 6747 C C . ILE A 1 849 ? -5.623 18.654 -8.589 1.00 94.12 849 ILE A C 1
ATOM 6749 O O . ILE A 1 849 ? -5.880 17.919 -7.639 1.00 94.12 849 ILE A O 1
ATOM 6753 N N . ASP A 1 850 ? -6.012 19.928 -8.606 1.00 92.44 850 ASP A N 1
ATOM 6754 C CA . ASP A 1 850 ? -6.636 20.618 -7.463 1.00 92.44 850 ASP A CA 1
ATOM 6755 C C . ASP A 1 850 ? -7.879 19.899 -6.919 1.00 92.44 850 ASP A C 1
ATOM 6757 O O . ASP A 1 850 ? -8.143 19.882 -5.715 1.00 92.44 850 ASP A O 1
ATOM 6761 N N . ALA A 1 851 ? -8.653 19.286 -7.816 1.00 92.62 851 ALA A N 1
ATOM 6762 C CA . ALA A 1 851 ? -9.872 18.576 -7.456 1.00 92.62 851 ALA A CA 1
ATOM 6763 C C . ALA A 1 851 ? -9.612 17.327 -6.601 1.00 92.62 851 ALA A C 1
ATOM 6765 O O . ALA A 1 851 ? -10.482 16.955 -5.815 1.00 92.62 851 ALA A O 1
ATOM 6766 N N . GLU A 1 852 ? -8.429 16.713 -6.696 1.00 96.12 852 GLU A N 1
ATOM 6767 C CA . GLU A 1 852 ? -8.046 15.593 -5.831 1.00 96.12 852 GLU A CA 1
ATOM 6768 C C . GLU A 1 852 ? -7.917 16.038 -4.375 1.00 96.12 852 GLU A C 1
ATOM 6770 O O . GLU A 1 852 ? -8.331 15.307 -3.481 1.00 96.12 852 GLU A O 1
ATOM 6775 N N . VAL A 1 853 ? -7.429 17.259 -4.120 1.00 96.50 853 VAL A N 1
ATOM 6776 C CA . VAL A 1 853 ? -7.339 17.823 -2.762 1.00 96.50 853 VAL A CA 1
ATOM 6777 C C . VAL A 1 853 ? -8.735 17.987 -2.162 1.00 96.50 853 VAL A C 1
ATOM 6779 O O . VAL A 1 853 ? -8.988 17.564 -1.035 1.00 96.50 853 VAL A O 1
ATOM 6782 N N . ARG A 1 854 ? -9.678 18.544 -2.931 1.00 94.19 854 ARG A N 1
ATOM 6783 C CA . ARG A 1 854 ? -11.070 18.717 -2.480 1.00 94.19 854 ARG A CA 1
ATOM 6784 C C . ARG A 1 854 ? -11.760 17.372 -2.267 1.00 94.19 854 ARG A C 1
ATOM 6786 O O . ARG A 1 854 ? -12.456 17.189 -1.270 1.00 94.19 854 ARG A O 1
ATOM 6793 N N . TYR A 1 855 ? -11.542 16.419 -3.172 1.00 95.25 855 TYR A N 1
ATOM 6794 C CA . TYR A 1 855 ? -12.071 15.065 -3.038 1.00 95.25 855 TYR A CA 1
ATOM 6795 C C . TYR A 1 855 ? -11.514 14.361 -1.794 1.00 95.25 855 TYR A C 1
ATOM 6797 O O . TYR A 1 855 ? -12.282 13.801 -1.014 1.00 95.25 855 TYR A O 1
ATOM 6805 N N . ALA A 1 856 ? -10.204 14.463 -1.557 1.00 96.94 856 ALA A N 1
ATOM 6806 C CA . ALA A 1 856 ? -9.536 13.898 -0.393 1.00 96.94 856 ALA A CA 1
ATOM 6807 C C . ALA A 1 856 ? -10.152 14.382 0.928 1.00 96.94 856 ALA A C 1
ATOM 6809 O O . ALA A 1 856 ? -10.405 13.578 1.826 1.00 96.94 856 ALA A O 1
ATOM 6810 N N . ILE A 1 857 ? -10.439 15.681 1.038 1.00 95.88 857 ILE A N 1
ATOM 6811 C CA . ILE A 1 857 ? -11.068 16.269 2.229 1.00 95.88 857 ILE A CA 1
ATOM 6812 C C . ILE A 1 857 ? -12.506 15.773 2.376 1.00 95.88 857 ILE A C 1
ATOM 6814 O O . ILE A 1 857 ? -12.906 15.286 3.431 1.00 95.88 857 ILE A O 1
ATOM 6818 N N . ARG A 1 858 ? -13.291 15.881 1.301 1.00 92.75 858 ARG A N 1
ATOM 6819 C CA . ARG A 1 858 ? -14.740 15.660 1.349 1.00 92.75 858 ARG A CA 1
ATOM 6820 C C . ARG A 1 858 ? -15.134 14.192 1.429 1.00 92.75 858 ARG A C 1
ATOM 6822 O O . ARG A 1 858 ? -16.226 13.910 1.906 1.00 92.75 858 ARG A O 1
ATOM 6829 N N . GLN A 1 859 ? -14.332 13.285 0.875 1.00 93.50 859 GLN A N 1
ATOM 6830 C CA . GLN A 1 859 ? -14.707 11.878 0.679 1.00 93.50 859 GLN A CA 1
ATOM 6831 C C . GLN A 1 859 ? -13.686 10.888 1.248 1.00 93.50 859 GLN A C 1
ATOM 6833 O O . GLN A 1 859 ? -14.014 9.716 1.406 1.00 93.50 859 GLN A O 1
ATOM 6838 N N . GLU A 1 860 ? -12.468 11.331 1.576 1.00 96.62 860 GLU A N 1
ATOM 6839 C CA . GLU A 1 860 ? -11.387 10.441 2.022 1.00 96.62 860 GLU A CA 1
ATOM 6840 C C . GLU A 1 860 ? -10.777 10.845 3.369 1.00 96.62 860 GLU A C 1
ATOM 6842 O O . GLU A 1 860 ? -9.675 10.399 3.697 1.00 96.62 860 GLU A O 1
ATOM 6847 N N . PHE A 1 861 ? -11.492 11.660 4.153 1.00 97.12 861 PHE A N 1
ATOM 6848 C CA . PHE A 1 861 ? -11.150 12.014 5.536 1.00 97.12 861 PHE A CA 1
ATOM 6849 C C . PHE A 1 861 ? -9.797 12.738 5.680 1.00 97.12 861 PHE A C 1
ATOM 6851 O O . PHE A 1 861 ? -9.185 12.698 6.744 1.00 97.12 861 PHE A O 1
ATOM 6858 N N . ALA A 1 862 ? -9.295 13.402 4.634 1.00 97.88 862 ALA A N 1
ATOM 6859 C CA . ALA A 1 862 ? -8.071 14.192 4.756 1.00 97.88 862 ALA A CA 1
ATOM 6860 C C . ALA A 1 862 ? -8.319 15.447 5.613 1.00 97.88 862 ALA A C 1
ATOM 6862 O O . ALA A 1 862 ? -9.201 16.252 5.307 1.00 97.88 862 ALA A O 1
ATOM 6863 N N . CYS A 1 863 ? -7.525 15.622 6.669 1.00 97.06 863 CYS A N 1
ATOM 6864 C CA . CYS A 1 863 ? -7.650 16.718 7.633 1.00 97.06 863 CYS A CA 1
ATOM 6865 C C . CYS A 1 863 ? -6.405 17.613 7.700 1.00 97.06 863 CYS A C 1
ATOM 6867 O O . CYS A 1 863 ? -6.524 18.776 8.079 1.00 97.06 863 CYS A O 1
ATOM 6869 N N . THR A 1 864 ? -5.230 17.089 7.339 1.00 97.81 864 THR A N 1
ATOM 6870 C CA . THR A 1 864 ? -3.939 17.801 7.373 1.00 97.81 864 THR A CA 1
ATOM 6871 C C . THR A 1 864 ? -3.276 17.834 5.997 1.00 97.81 864 THR A C 1
ATOM 6873 O O . THR A 1 864 ? -3.579 17.003 5.133 1.00 97.81 864 THR A O 1
ATOM 6876 N N . LEU A 1 865 ? -2.323 18.747 5.782 1.00 97.69 865 LEU A N 1
ATOM 6877 C CA . LEU A 1 865 ? -1.529 18.777 4.543 1.00 97.69 865 LEU A CA 1
ATOM 6878 C C . LEU A 1 865 ? -0.832 17.442 4.278 1.00 97.69 865 LEU A C 1
ATOM 6880 O O . LEU A 1 865 ? -0.794 16.975 3.137 1.00 97.69 865 LEU A O 1
ATOM 6884 N N . VAL A 1 866 ? -0.303 16.818 5.333 1.00 97.81 866 VAL A N 1
ATOM 6885 C CA . VAL A 1 866 ? 0.422 15.547 5.244 1.00 97.81 866 VAL A CA 1
ATOM 6886 C C . VAL A 1 866 ? -0.496 14.435 4.723 1.00 97.81 866 VAL A C 1
ATOM 6888 O O . VAL A 1 866 ? -0.043 13.589 3.953 1.00 97.81 866 VAL A O 1
ATOM 6891 N N . ASP A 1 867 ? -1.791 14.453 5.053 1.00 98.38 867 ASP A N 1
ATOM 6892 C CA . ASP A 1 867 ? -2.773 13.471 4.560 1.00 98.38 867 ASP A CA 1
ATOM 6893 C C . ASP A 1 867 ? -2.831 13.479 3.030 1.00 98.38 867 ASP A C 1
ATOM 6895 O O . ASP A 1 867 ? -2.779 12.427 2.381 1.00 98.38 867 ASP A O 1
ATOM 6899 N N . VAL A 1 868 ? -2.846 14.678 2.450 1.00 98.38 868 VAL A N 1
ATOM 6900 C CA . VAL A 1 868 ? -2.942 14.895 1.006 1.00 98.38 868 VAL A CA 1
ATOM 6901 C C . VAL A 1 868 ? -1.617 14.587 0.309 1.00 98.38 868 VAL A C 1
ATOM 6903 O O . VAL A 1 868 ? -1.574 13.724 -0.575 1.00 98.38 868 VAL A O 1
ATOM 6906 N N . ILE A 1 869 ? -0.524 15.247 0.708 1.00 97.81 869 ILE A N 1
ATOM 6907 C CA . ILE A 1 869 ? 0.766 15.166 -0.005 1.00 97.81 869 ILE A CA 1
ATOM 6908 C C . ILE A 1 869 ? 1.448 13.806 0.156 1.00 97.81 869 ILE A C 1
ATOM 6910 O O . ILE A 1 869 ? 2.183 13.365 -0.727 1.00 97.81 869 ILE A O 1
ATOM 6914 N N . ALA A 1 870 ? 1.222 13.126 1.283 1.00 97.12 870 ALA A N 1
ATOM 6915 C CA . ALA A 1 870 ? 1.895 11.873 1.581 1.00 97.12 870 ALA A CA 1
ATOM 6916 C C . ALA A 1 870 ? 1.072 10.658 1.160 1.00 97.12 870 ALA A C 1
ATOM 6918 O O . ALA A 1 870 ? 1.649 9.678 0.700 1.00 97.12 870 ALA A O 1
ATOM 6919 N N . ARG A 1 871 ? -0.255 10.671 1.337 1.00 97.44 871 ARG A N 1
ATOM 6920 C CA . ARG A 1 871 ? -1.081 9.452 1.247 1.00 97.44 871 ARG A CA 1
ATOM 6921 C C . ARG A 1 871 ? -2.110 9.471 0.126 1.00 97.44 871 ARG A C 1
ATOM 6923 O O . ARG A 1 871 ? -2.334 8.413 -0.451 1.00 97.44 871 ARG A O 1
ATOM 6930 N N . ARG A 1 872 ? -2.697 10.627 -0.206 1.00 97.00 872 ARG A N 1
ATOM 6931 C CA . ARG A 1 872 ? -3.664 10.721 -1.316 1.00 97.00 872 ARG A CA 1
ATOM 6932 C C . ARG A 1 872 ? -2.988 10.920 -2.673 1.00 97.00 872 ARG A C 1
ATOM 6934 O O . ARG A 1 872 ? -3.351 10.222 -3.600 1.00 97.00 872 ARG A O 1
ATOM 6941 N N . THR A 1 873 ? -1.975 11.786 -2.755 1.00 93.88 873 THR A N 1
ATOM 6942 C CA . THR A 1 873 ? -1.240 12.065 -4.011 1.00 93.88 873 THR A CA 1
ATOM 6943 C C . THR A 1 873 ? 0.136 11.410 -4.078 1.00 93.88 873 THR A C 1
ATOM 6945 O O . THR A 1 873 ? 0.696 11.282 -5.148 1.00 93.88 873 THR A O 1
ATOM 6948 N N . ARG A 1 874 ? 0.726 10.997 -2.946 1.00 96.12 874 ARG A N 1
ATOM 6949 C CA . ARG A 1 874 ? 2.093 10.429 -2.867 1.00 96.12 874 ARG A CA 1
ATOM 6950 C C . ARG A 1 874 ? 3.229 11.374 -3.295 1.00 96.12 874 ARG A C 1
ATOM 6952 O O . ARG A 1 874 ? 4.383 10.959 -3.212 1.00 96.12 874 ARG A O 1
ATOM 6959 N N . LEU A 1 875 ? 2.960 12.632 -3.655 1.00 96.69 875 LEU A N 1
ATOM 6960 C CA . LEU A 1 875 ? 3.962 13.587 -4.152 1.00 96.69 875 LEU A CA 1
ATOM 6961 C C . LEU A 1 875 ? 5.169 13.740 -3.207 1.00 96.69 875 LEU A C 1
ATOM 6963 O O . LEU A 1 875 ? 6.311 13.738 -3.665 1.00 96.69 875 LEU A O 1
ATOM 6967 N N . ALA A 1 876 ? 4.939 13.741 -1.888 1.00 97.25 876 ALA A N 1
ATOM 6968 C CA . ALA A 1 876 ? 6.009 13.808 -0.886 1.00 97.25 876 ALA A CA 1
ATOM 6969 C C . ALA A 1 876 ? 6.967 12.605 -0.930 1.00 97.25 876 ALA A C 1
ATOM 6971 O O . ALA A 1 876 ? 8.136 12.738 -0.584 1.00 97.25 876 ALA A O 1
ATOM 6972 N N . PHE A 1 877 ? 6.481 11.437 -1.359 1.00 97.31 877 PHE A N 1
ATOM 6973 C CA . PHE A 1 877 ? 7.294 10.232 -1.523 1.00 97.31 877 PHE A CA 1
ATOM 6974 C C . PHE A 1 877 ? 8.080 10.223 -2.829 1.00 97.31 877 PHE A C 1
ATOM 6976 O O . PHE A 1 877 ? 9.049 9.478 -2.897 1.00 97.31 877 PHE A O 1
ATOM 6983 N N . LEU A 1 878 ? 7.658 10.991 -3.837 1.00 96.69 878 LEU A N 1
ATOM 6984 C CA . LEU A 1 878 ? 8.284 11.039 -5.160 1.00 96.69 878 LEU A CA 1
ATOM 6985 C C . LEU A 1 878 ? 9.314 12.158 -5.258 1.00 96.69 878 LEU A C 1
ATOM 6987 O O . LEU A 1 878 ? 10.427 11.936 -5.732 1.00 96.69 878 LEU A O 1
ATOM 6991 N N . ASN A 1 879 ? 8.946 13.354 -4.795 1.00 96.44 879 ASN A N 1
ATOM 6992 C CA . ASN A 1 879 ? 9.794 14.534 -4.851 1.00 96.44 879 ASN A CA 1
ATOM 6993 C C . ASN A 1 879 ? 9.377 15.564 -3.776 1.00 96.44 879 ASN A C 1
ATOM 6995 O O . ASN A 1 879 ? 8.480 16.386 -4.009 1.00 96.44 879 ASN A O 1
ATOM 6999 N N . PRO A 1 880 ? 10.025 15.569 -2.595 1.00 95.81 880 PRO A N 1
ATOM 7000 C CA . PRO A 1 880 ? 9.764 16.545 -1.543 1.00 95.81 880 PRO A CA 1
ATOM 7001 C C . PRO A 1 880 ? 10.006 17.998 -1.966 1.00 95.81 880 PRO A C 1
ATOM 7003 O O . PRO A 1 880 ? 9.318 18.878 -1.457 1.00 95.81 880 PRO A O 1
ATOM 7006 N N . GLN A 1 881 ? 10.921 18.270 -2.902 1.00 94.06 881 GLN A N 1
ATOM 7007 C CA . GLN A 1 881 ? 11.170 19.630 -3.392 1.00 94.06 881 GLN A CA 1
ATOM 7008 C C . GLN A 1 881 ? 9.982 20.147 -4.218 1.00 94.06 881 GLN A C 1
ATOM 7010 O O . GLN A 1 881 ? 9.439 21.209 -3.926 1.00 94.06 881 GLN A O 1
ATOM 7015 N N . ALA A 1 882 ? 9.497 19.350 -5.174 1.00 94.25 882 ALA A N 1
ATOM 7016 C CA . ALA A 1 882 ? 8.286 19.674 -5.930 1.00 94.25 882 ALA A CA 1
ATOM 7017 C C . ALA A 1 882 ? 7.051 19.767 -5.015 1.00 94.25 882 ALA A C 1
ATOM 7019 O O . ALA A 1 882 ? 6.149 20.571 -5.255 1.00 94.25 882 ALA A O 1
ATOM 7020 N N . THR A 1 883 ? 7.014 18.971 -3.939 1.00 96.69 883 THR A N 1
ATOM 7021 C CA . THR A 1 883 ? 5.953 19.072 -2.927 1.00 96.69 883 THR A CA 1
ATOM 7022 C C . THR A 1 883 ? 6.009 20.412 -2.201 1.00 96.69 883 THR A C 1
ATOM 7024 O O . THR A 1 883 ? 4.980 21.071 -2.092 1.00 96.69 883 THR A O 1
ATOM 7027 N N . LEU A 1 884 ? 7.194 20.829 -1.738 1.00 96.12 884 LEU A N 1
ATOM 7028 C CA . LEU A 1 884 ? 7.412 22.100 -1.043 1.00 96.12 884 LEU A CA 1
ATOM 7029 C C . LEU A 1 884 ? 6.917 23.286 -1.880 1.00 96.12 884 LEU A C 1
ATOM 7031 O O . LEU A 1 884 ? 6.184 24.133 -1.376 1.00 96.12 884 LEU A O 1
ATOM 7035 N N . GLU A 1 885 ? 7.260 23.303 -3.167 1.00 94.50 885 GLU A N 1
ATOM 7036 C CA . GLU A 1 885 ? 6.828 24.328 -4.128 1.00 94.50 885 GLU A CA 1
ATOM 7037 C C . GLU A 1 885 ? 5.308 24.335 -4.346 1.00 94.50 885 GLU A C 1
ATOM 7039 O O . GLU A 1 885 ? 4.720 25.382 -4.611 1.00 94.50 885 GLU A O 1
ATOM 7044 N N . SER A 1 886 ? 4.663 23.178 -4.184 1.00 95.44 886 SER A N 1
ATOM 7045 C CA . SER A 1 886 ? 3.215 23.017 -4.338 1.00 95.44 886 SER A CA 1
ATOM 7046 C C . SER A 1 886 ? 2.425 23.368 -3.069 1.00 95.44 886 SER A C 1
ATOM 7048 O O . SER A 1 886 ? 1.221 23.624 -3.153 1.00 95.44 886 SER A O 1
ATOM 7050 N N . LEU A 1 887 ? 3.065 23.403 -1.888 1.00 96.12 887 LEU A N 1
ATOM 7051 C CA . LEU A 1 887 ? 2.379 23.611 -0.604 1.00 96.12 887 LEU A CA 1
ATOM 7052 C C . LEU A 1 887 ? 1.526 24.887 -0.551 1.00 96.12 887 LEU A C 1
ATOM 7054 O O . LEU A 1 887 ? 0.393 24.776 -0.087 1.00 96.12 887 LEU A O 1
ATOM 7058 N N . PRO A 1 888 ? 1.979 26.074 -1.013 1.00 94.88 888 PRO A N 1
ATOM 7059 C CA . PRO A 1 888 ? 1.167 27.291 -0.924 1.00 94.88 888 PRO A CA 1
ATOM 7060 C C . PRO A 1 888 ? -0.195 27.157 -1.616 1.00 94.88 888 PRO A C 1
ATOM 7062 O O . PRO A 1 888 ? -1.213 27.584 -1.074 1.00 94.88 888 PRO A O 1
ATOM 7065 N N . HIS A 1 889 ? -0.218 26.507 -2.780 1.00 94.12 889 HIS A N 1
ATOM 7066 C CA . HIS A 1 889 ? -1.432 26.292 -3.565 1.00 94.12 889 HIS A CA 1
ATOM 7067 C C . HIS A 1 889 ? -2.350 25.235 -2.928 1.00 94.12 889 HIS A C 1
ATOM 7069 O O . HIS A 1 889 ? -3.560 25.432 -2.830 1.00 94.12 889 HIS A O 1
ATOM 7075 N N . ILE A 1 890 ? -1.785 24.148 -2.389 1.00 96.38 890 ILE A N 1
ATOM 7076 C CA . ILE A 1 890 ? -2.563 23.146 -1.638 1.00 96.38 890 ILE A CA 1
ATOM 7077 C C . ILE A 1 890 ? -3.170 23.773 -0.372 1.00 96.38 890 ILE A C 1
ATOM 7079 O O . ILE A 1 890 ? -4.337 23.532 -0.068 1.00 96.38 890 ILE A O 1
ATOM 7083 N N . ILE A 1 891 ? -2.414 24.613 0.342 1.00 97.44 891 ILE A N 1
ATOM 7084 C CA . ILE A 1 891 ? -2.888 25.338 1.530 1.00 97.44 891 ILE A CA 1
ATOM 7085 C C . ILE A 1 891 ? -4.056 26.251 1.188 1.00 97.44 891 ILE A C 1
ATOM 7087 O O . ILE A 1 891 ? -4.999 26.317 1.970 1.00 97.44 891 ILE A O 1
ATOM 7091 N N . GLU A 1 892 ? -4.019 26.950 0.052 1.00 94.88 892 GLU A N 1
ATOM 7092 C CA . GLU A 1 892 ? -5.132 27.792 -0.392 1.00 94.88 892 GLU A CA 1
ATOM 7093 C C . GLU A 1 892 ? -6.426 26.970 -0.460 1.00 94.88 892 GLU A C 1
ATOM 7095 O O . GLU A 1 892 ? -7.388 27.290 0.243 1.00 94.88 892 GLU A O 1
ATOM 7100 N N . ILE A 1 893 ? -6.390 25.845 -1.181 1.00 94.81 893 ILE A N 1
ATOM 7101 C CA . ILE A 1 893 ? -7.521 24.923 -1.350 1.00 94.81 893 ILE A CA 1
ATOM 7102 C C . ILE A 1 893 ? -7.989 24.356 -0.005 1.00 94.81 893 ILE A C 1
ATOM 7104 O O . ILE A 1 893 ? -9.172 24.435 0.326 1.00 94.81 893 ILE A O 1
ATOM 7108 N N . MET A 1 894 ? -7.075 23.786 0.786 1.00 97.06 894 MET A N 1
ATOM 7109 C CA . MET A 1 894 ? -7.425 23.163 2.066 1.00 97.06 894 MET A CA 1
ATOM 7110 C C . MET A 1 894 ? -7.976 24.183 3.061 1.00 97.06 894 MET A C 1
ATOM 7112 O O . MET A 1 894 ? -8.928 23.891 3.780 1.00 97.06 894 MET A O 1
ATOM 7116 N N . SER A 1 895 ? -7.411 25.391 3.085 1.00 96.56 895 SER A N 1
ATOM 7117 C CA . SER A 1 895 ? -7.853 26.443 3.995 1.00 96.56 895 SER A CA 1
ATOM 7118 C C . SER A 1 895 ? -9.252 26.958 3.685 1.00 96.56 895 SER A C 1
ATOM 7120 O O . SER A 1 895 ? -9.962 27.337 4.613 1.00 96.56 895 SER A O 1
ATOM 7122 N N . GLU A 1 896 ? -9.644 26.952 2.410 1.00 94.25 896 GLU A N 1
ATOM 7123 C CA . GLU A 1 896 ? -11.000 27.270 1.967 1.00 94.25 896 GLU A CA 1
ATOM 7124 C C . GLU A 1 896 ? -11.984 26.168 2.384 1.00 94.25 896 GLU A C 1
ATOM 7126 O O . GLU A 1 896 ? -13.014 26.459 2.983 1.00 94.25 896 GLU A O 1
ATOM 7131 N N . GLU A 1 897 ? -11.654 24.898 2.128 1.00 94.44 897 GLU A N 1
ATOM 7132 C CA . GLU A 1 897 ? -12.534 23.758 2.435 1.00 94.44 897 GLU A CA 1
ATOM 7133 C C . GLU A 1 897 ? -12.725 23.531 3.942 1.00 94.44 897 GLU A C 1
ATOM 7135 O O . GLU A 1 897 ? -13.815 23.176 4.386 1.00 94.44 897 GLU A O 1
ATOM 7140 N N . LEU A 1 898 ? -11.669 23.733 4.735 1.00 95.06 898 LEU A N 1
ATOM 7141 C CA . LEU A 1 898 ? -11.648 23.448 6.175 1.00 95.06 898 LEU A CA 1
ATOM 7142 C C . LEU A 1 898 ? -11.754 24.706 7.048 1.00 95.06 898 LEU A C 1
ATOM 7144 O O . LEU A 1 898 ? -11.668 24.607 8.271 1.00 95.06 898 LEU A O 1
ATOM 7148 N N . ASN A 1 899 ? -11.938 25.883 6.443 1.00 95.31 899 ASN A N 1
ATOM 7149 C CA . ASN A 1 899 ? -12.037 27.175 7.132 1.00 95.31 899 ASN A CA 1
ATOM 7150 C C . ASN A 1 899 ? -10.853 27.457 8.084 1.00 95.31 899 ASN A C 1
ATOM 7152 O O . ASN A 1 899 ? -11.037 27.849 9.238 1.00 95.31 899 ASN A O 1
ATOM 7156 N N . TRP A 1 900 ? -9.616 27.243 7.622 1.00 95.19 900 TRP A N 1
ATOM 7157 C CA . TRP A 1 900 ? -8.421 27.430 8.457 1.00 95.19 900 TRP A CA 1
ATOM 7158 C C . TRP A 1 900 ? -8.122 28.902 8.757 1.00 95.19 900 TRP A C 1
ATOM 7160 O O . TRP A 1 900 ? -8.080 29.745 7.855 1.00 95.19 900 TRP A O 1
ATOM 7170 N N . THR A 1 901 ? -7.795 29.192 10.020 1.00 95.56 901 THR A N 1
ATOM 7171 C CA . THR A 1 901 ? -7.268 30.502 10.430 1.00 95.56 901 THR A CA 1
ATOM 7172 C C . THR A 1 901 ? -5.853 30.727 9.877 1.00 95.56 901 THR A C 1
ATOM 7174 O O . THR A 1 901 ? -5.159 29.753 9.563 1.00 95.56 901 THR A O 1
ATOM 7177 N N . PRO A 1 902 ? -5.374 31.982 9.772 1.00 95.31 902 PRO A N 1
ATOM 7178 C CA . PRO A 1 902 ? -3.995 32.267 9.365 1.00 95.31 902 PRO A CA 1
ATOM 7179 C C . PRO A 1 902 ? -2.947 31.501 10.188 1.00 95.31 902 PRO A C 1
ATOM 7181 O O . PRO A 1 902 ? -1.989 30.974 9.627 1.00 95.31 902 PRO A O 1
ATOM 7184 N N . GLU A 1 903 ? -3.163 31.358 11.497 1.00 94.88 903 GLU A N 1
ATOM 7185 C CA . GLU A 1 903 ? -2.279 30.615 12.402 1.00 94.88 903 GLU A CA 1
ATOM 7186 C C . GLU A 1 903 ? -2.260 29.121 12.064 1.00 94.88 903 GLU A C 1
ATOM 7188 O O . GLU A 1 903 ? -1.195 28.504 12.042 1.00 94.88 903 GLU A O 1
ATOM 7193 N N . LYS A 1 904 ? -3.424 28.538 11.743 1.00 94.75 904 LYS A N 1
ATOM 7194 C CA . LYS A 1 904 ? -3.517 27.137 11.317 1.00 94.75 904 LYS A CA 1
ATOM 7195 C C . LYS A 1 904 ? -2.810 26.908 9.980 1.00 94.75 904 LYS A C 1
ATOM 7197 O O . LYS A 1 904 ? -2.123 25.901 9.856 1.00 94.75 904 LYS A O 1
ATOM 7202 N N . LYS A 1 905 ? -2.895 27.845 9.023 1.00 96.62 905 LYS A N 1
ATOM 7203 C CA . LYS A 1 905 ? -2.150 27.753 7.748 1.00 96.62 905 LYS A CA 1
ATOM 7204 C C . LYS A 1 905 ? -0.636 27.700 7.974 1.00 96.62 905 LYS A C 1
ATOM 7206 O O . LYS A 1 905 ? 0.039 26.888 7.349 1.00 96.62 905 LYS A O 1
ATOM 7211 N N . ILE A 1 906 ? -0.117 28.544 8.871 1.00 95.81 906 ILE A N 1
ATOM 7212 C CA . ILE A 1 906 ? 1.313 28.565 9.224 1.00 95.81 906 ILE A CA 1
ATOM 7213 C C . ILE A 1 906 ? 1.714 27.247 9.886 1.00 95.81 906 ILE A C 1
ATOM 7215 O O . ILE A 1 906 ? 2.676 26.622 9.450 1.00 95.81 906 ILE A O 1
ATOM 7219 N N . LYS A 1 907 ? 0.944 26.798 10.885 1.00 95.56 907 LYS A N 1
ATOM 7220 C CA . LYS A 1 907 ? 1.208 25.542 11.596 1.00 95.56 907 LYS A CA 1
ATOM 7221 C C . LYS A 1 907 ? 1.245 24.342 10.645 1.00 95.56 907 LYS A C 1
ATOM 7223 O O . LYS A 1 907 ? 2.193 23.568 10.684 1.00 95.56 907 LYS A O 1
ATOM 7228 N N . GLU A 1 908 ? 0.248 24.214 9.770 1.00 96.62 908 GLU A N 1
ATOM 7229 C CA . GLU A 1 908 ? 0.186 23.127 8.785 1.00 96.62 908 GLU A CA 1
ATOM 7230 C C . GLU A 1 908 ? 1.396 23.146 7.848 1.00 96.62 908 GLU A C 1
ATOM 7232 O O . GLU A 1 908 ? 1.992 22.104 7.587 1.00 96.62 908 GLU A O 1
ATOM 7237 N N . TYR A 1 909 ? 1.805 24.323 7.369 1.00 96.81 909 TYR A N 1
ATOM 7238 C CA . TYR A 1 909 ? 2.994 24.445 6.530 1.00 96.81 909 TYR A CA 1
ATOM 7239 C C . TYR A 1 909 ? 4.271 24.026 7.257 1.00 96.81 909 TYR A C 1
ATOM 7241 O O . TYR A 1 909 ? 5.066 23.277 6.696 1.00 96.81 909 TYR A O 1
ATOM 7249 N N . GLU A 1 910 ? 4.473 24.469 8.500 1.00 95.44 910 GLU A N 1
ATOM 7250 C CA . GLU A 1 910 ? 5.639 24.087 9.303 1.00 95.44 910 GLU A CA 1
ATOM 7251 C C . GLU A 1 910 ? 5.686 22.571 9.546 1.00 95.44 910 GLU A C 1
ATOM 7253 O O . GLU A 1 910 ? 6.733 21.946 9.358 1.00 95.44 910 GLU A O 1
ATOM 7258 N N . GLU A 1 911 ? 4.547 21.964 9.887 1.00 95.31 911 GLU A N 1
ATOM 7259 C CA . GLU A 1 911 ? 4.414 20.515 10.075 1.00 95.31 911 GLU A CA 1
ATOM 7260 C C . GLU A 1 911 ? 4.660 19.745 8.768 1.00 95.31 911 GLU A C 1
ATOM 7262 O O . GLU A 1 911 ? 5.368 18.733 8.766 1.00 95.31 911 GLU A O 1
ATOM 7267 N N . ALA A 1 912 ? 4.153 20.242 7.636 1.00 96.75 912 ALA A N 1
ATOM 7268 C CA . ALA A 1 912 ? 4.406 19.659 6.322 1.00 96.75 912 ALA A CA 1
ATOM 7269 C C . ALA A 1 912 ? 5.889 19.746 5.936 1.00 96.75 912 ALA A C 1
ATOM 7271 O O . ALA A 1 912 ? 6.458 18.758 5.477 1.00 96.75 912 ALA A O 1
ATOM 7272 N N . VAL A 1 913 ? 6.549 20.885 6.161 1.00 95.94 913 VAL A N 1
ATOM 7273 C CA . VAL A 1 913 ? 7.989 21.047 5.902 1.00 95.94 913 VAL A CA 1
ATOM 7274 C C . VAL A 1 913 ? 8.813 20.101 6.775 1.00 95.94 913 VAL A C 1
ATOM 7276 O O . VAL A 1 913 ? 9.751 19.475 6.278 1.00 95.94 913 VAL A O 1
ATOM 7279 N N . GLU A 1 914 ? 8.468 19.948 8.056 1.00 94.94 914 GLU A N 1
ATOM 7280 C CA . GLU A 1 914 ? 9.152 18.999 8.940 1.00 94.94 914 GLU A CA 1
ATOM 7281 C C . GLU A 1 914 ? 8.966 17.555 8.464 1.00 94.94 914 GLU A C 1
ATOM 7283 O O . GLU A 1 914 ? 9.930 16.789 8.404 1.00 94.94 914 GLU A O 1
ATOM 7288 N N . PHE A 1 915 ? 7.761 17.197 8.019 1.00 96.12 915 PHE A N 1
ATOM 7289 C CA . PHE A 1 915 ? 7.510 15.902 7.398 1.00 96.12 915 PHE A CA 1
ATOM 7290 C C . PHE A 1 915 ? 8.351 15.693 6.130 1.00 96.12 915 PHE A C 1
ATOM 7292 O O . PHE A 1 915 ? 8.941 14.625 5.957 1.00 96.12 915 PHE A O 1
ATOM 7299 N N . LEU A 1 916 ? 8.484 16.700 5.261 1.00 96.50 916 LEU A N 1
ATOM 7300 C CA . LEU A 1 916 ? 9.277 16.594 4.030 1.00 96.50 916 LEU A CA 1
ATOM 7301 C C . LEU A 1 916 ? 10.769 16.349 4.294 1.00 96.50 916 LEU A C 1
ATOM 7303 O O . LEU A 1 916 ? 11.420 15.663 3.502 1.00 96.50 916 LEU A O 1
ATOM 7307 N N . LYS A 1 917 ? 11.315 16.795 5.432 1.00 94.44 917 LYS A N 1
ATOM 7308 C CA . LYS A 1 917 ? 12.687 16.432 5.845 1.00 94.44 917 LYS A CA 1
ATOM 7309 C C . LYS A 1 917 ? 12.848 14.925 6.042 1.00 94.44 917 LYS A C 1
ATOM 7311 O O . LYS A 1 917 ? 13.911 14.379 5.755 1.00 94.44 917 LYS A O 1
ATOM 7316 N N . THR A 1 918 ? 11.795 14.229 6.474 1.00 94.62 918 THR A N 1
ATOM 7317 C CA . THR A 1 918 ? 11.791 12.758 6.600 1.00 94.62 918 THR A CA 1
ATOM 7318 C C . THR A 1 918 ? 11.759 12.041 5.247 1.00 94.62 918 THR A C 1
ATOM 7320 O O . THR A 1 918 ? 12.097 10.861 5.180 1.00 94.62 918 THR A O 1
ATOM 7323 N N . MET A 1 919 ? 11.415 12.768 4.177 1.00 95.38 919 MET A N 1
ATOM 7324 C CA . MET A 1 919 ? 11.369 12.299 2.788 1.00 95.38 919 MET A CA 1
ATOM 7325 C C . MET A 1 919 ? 12.618 12.685 1.975 1.00 95.38 919 MET A C 1
ATOM 7327 O O . MET A 1 919 ? 12.667 12.474 0.762 1.00 95.38 919 MET A O 1
ATOM 7331 N N . GLY A 1 920 ? 13.643 13.241 2.631 1.00 89.19 920 GLY A N 1
ATOM 7332 C CA . GLY A 1 920 ? 14.914 13.604 2.004 1.00 89.19 920 GLY A CA 1
ATOM 7333 C C . GLY A 1 920 ? 15.048 15.076 1.611 1.00 89.19 920 GLY A C 1
ATOM 7334 O O . GLY A 1 920 ? 16.036 15.417 0.961 1.00 89.19 920 GLY A O 1
ATOM 7335 N N . LEU A 1 921 ? 14.117 15.954 2.015 1.00 89.38 921 LEU A N 1
ATOM 7336 C CA . LEU A 1 921 ? 14.286 17.401 1.842 1.00 89.38 921 LEU A CA 1
ATOM 7337 C C . LEU A 1 921 ? 15.543 17.879 2.605 1.00 89.38 921 LEU A C 1
ATOM 7339 O O . LEU A 1 921 ? 15.668 17.585 3.801 1.00 89.38 921 LEU A O 1
ATOM 7343 N N . PRO A 1 922 ? 16.470 18.617 1.963 1.00 78.19 922 PRO A N 1
ATOM 7344 C CA . PRO A 1 922 ? 17.652 19.144 2.634 1.00 78.19 922 PRO A CA 1
ATOM 7345 C C . PRO A 1 922 ? 17.280 20.053 3.809 1.00 78.19 922 PRO A C 1
ATOM 7347 O O . PRO A 1 922 ? 16.325 20.827 3.743 1.00 78.19 922 PRO A O 1
ATOM 7350 N N . LYS A 1 923 ? 18.071 20.009 4.885 1.00 68.25 923 LYS A N 1
ATOM 7351 C CA . LYS A 1 923 ? 17.982 21.017 5.947 1.00 68.25 923 LYS A CA 1
ATOM 7352 C C . LYS A 1 923 ? 18.575 22.321 5.404 1.00 68.25 923 LYS A C 1
ATOM 7354 O O . LYS A 1 923 ? 19.791 22.417 5.289 1.00 68.25 923 LYS A O 1
ATOM 7359 N N . SER A 1 924 ? 17.744 23.292 5.033 1.00 59.06 924 SER A N 1
ATOM 7360 C CA . SER A 1 924 ? 18.215 24.652 4.756 1.00 59.06 924 SER A CA 1
ATOM 7361 C C . SER A 1 924 ? 18.493 25.386 6.072 1.00 59.06 924 SER A C 1
ATOM 7363 O O . SER A 1 924 ? 17.695 25.297 7.005 1.00 59.06 924 SER A O 1
ATOM 7365 N N . ASP A 1 925 ? 19.593 26.143 6.142 1.00 44.28 925 ASP A N 1
ATOM 7366 C CA . ASP A 1 925 ? 19.856 27.083 7.250 1.00 44.28 925 ASP A CA 1
ATOM 7367 C C . ASP A 1 925 ? 18.961 28.343 7.166 1.00 44.28 925 ASP A C 1
ATOM 7369 O O . ASP A 1 925 ? 18.841 29.106 8.126 1.00 44.28 925 ASP A O 1
ATOM 7373 N N . GLU A 1 926 ? 18.288 28.556 6.030 1.00 46.69 926 GLU A N 1
ATOM 7374 C CA . GLU A 1 926 ? 17.294 29.613 5.838 1.00 46.69 926 GLU A CA 1
ATOM 7375 C C . GLU A 1 926 ? 15.921 29.186 6.377 1.00 46.69 926 GLU A C 1
ATOM 7377 O O . GLU A 1 926 ? 15.426 28.093 6.079 1.00 46.69 926 GLU A O 1
ATOM 7382 N N . LYS A 1 927 ? 15.279 30.068 7.160 1.00 46.31 927 LYS A N 1
ATOM 7383 C CA . LYS A 1 927 ? 13.879 29.907 7.577 1.00 46.31 927 LYS A CA 1
ATOM 7384 C C . LYS A 1 927 ? 12.978 29.968 6.340 1.00 46.31 927 LYS A C 1
ATOM 7386 O O . LYS A 1 927 ? 12.660 31.053 5.864 1.00 46.31 927 LYS A O 1
ATOM 7391 N N . LEU A 1 928 ? 12.539 28.811 5.853 1.00 57.12 928 LEU A N 1
ATOM 7392 C CA . LEU A 1 928 ? 11.447 28.705 4.887 1.00 57.12 928 LEU A CA 1
ATOM 7393 C C . LEU A 1 928 ? 10.157 29.178 5.570 1.00 57.12 928 LEU A C 1
ATOM 7395 O O . LEU A 1 928 ? 9.538 28.430 6.320 1.00 57.12 928 LEU A O 1
ATOM 7399 N N . SER A 1 929 ? 9.768 30.430 5.353 1.00 50.47 929 SER A N 1
ATOM 7400 C CA . SER A 1 929 ? 8.497 30.983 5.828 1.00 50.47 929 SER A CA 1
ATOM 7401 C C . SER A 1 929 ? 7.524 31.134 4.664 1.00 50.47 929 SER A C 1
ATOM 7403 O O . SER A 1 929 ? 7.916 31.638 3.612 1.00 50.47 929 SER A O 1
ATOM 7405 N N . LEU A 1 930 ? 6.249 30.791 4.870 1.00 49.59 930 LEU A N 1
ATOM 7406 C CA . LEU A 1 930 ? 5.165 31.280 4.016 1.00 49.59 930 LEU A CA 1
ATOM 7407 C C . LEU A 1 930 ? 5.237 32.812 3.959 1.00 49.59 930 LEU A C 1
ATOM 7409 O O . LEU A 1 930 ? 4.988 33.484 4.961 1.00 49.59 930 LEU A O 1
ATOM 7413 N N . ALA A 1 931 ? 5.575 33.373 2.799 1.00 41.56 931 ALA A N 1
ATOM 7414 C CA . ALA A 1 931 ? 5.426 34.801 2.558 1.00 41.56 931 ALA A CA 1
ATOM 7415 C C . ALA A 1 931 ? 3.924 35.109 2.468 1.00 41.56 931 ALA A C 1
ATOM 7417 O O . ALA A 1 931 ? 3.323 35.045 1.399 1.00 41.56 931 ALA A O 1
ATOM 7418 N N . ILE A 1 932 ? 3.290 35.386 3.608 1.00 40.50 932 ILE A N 1
ATOM 7419 C CA . ILE A 1 932 ? 1.919 35.892 3.633 1.00 40.50 932 ILE A CA 1
ATOM 7420 C C . ILE A 1 932 ? 1.997 37.352 3.179 1.00 40.50 932 ILE A C 1
ATOM 7422 O O . ILE A 1 932 ? 2.254 38.252 3.979 1.00 40.50 932 ILE A O 1
ATOM 7426 N N . GLU A 1 933 ? 1.827 37.601 1.879 1.00 34.06 933 GLU A N 1
ATOM 7427 C CA . GLU A 1 933 ? 1.543 38.949 1.391 1.00 34.06 933 GLU A CA 1
ATOM 7428 C C . GLU A 1 933 ? 0.218 39.407 2.013 1.00 34.06 933 GLU A C 1
ATOM 7430 O O . GLU A 1 933 ? -0.867 39.019 1.581 1.00 34.06 933 GLU A O 1
ATOM 7435 N N . ASN A 1 934 ? 0.305 40.252 3.041 1.00 30.89 934 ASN A N 1
ATOM 7436 C CA . ASN A 1 934 ? -0.822 41.035 3.530 1.00 30.89 934 ASN A CA 1
ATOM 7437 C C . ASN A 1 934 ? -1.269 42.000 2.422 1.00 30.89 934 ASN A C 1
ATOM 7439 O O . ASN A 1 934 ? -0.869 43.164 2.395 1.00 30.89 934 ASN A O 1
ATOM 7443 N N . LYS A 1 935 ? -2.121 41.538 1.501 1.00 32.06 935 LYS A N 1
ATOM 7444 C CA . LYS A 1 935 ? -2.921 42.427 0.652 1.00 32.06 935 LYS A CA 1
ATOM 7445 C C . LYS A 1 935 ? -4.067 43.003 1.475 1.00 32.06 935 LYS A C 1
ATOM 7447 O O . LYS A 1 935 ? -5.214 42.589 1.369 1.00 32.06 935 LYS A O 1
ATOM 7452 N N . SER A 1 936 ? -3.721 43.977 2.307 1.00 32.19 936 SER A N 1
ATOM 7453 C CA . SER A 1 936 ? -4.645 44.980 2.820 1.00 32.19 936 SER A CA 1
ATOM 7454 C C . SER A 1 936 ? -4.213 46.341 2.281 1.00 32.19 936 SER A C 1
ATOM 7456 O O . SER A 1 936 ? -3.417 47.029 2.921 1.00 32.19 936 SER A O 1
ATOM 7458 N N . GLN A 1 937 ? -4.712 46.687 1.091 1.00 28.33 937 GLN A N 1
ATOM 7459 C CA . GLN A 1 937 ? -4.980 48.055 0.638 1.00 28.33 937 GLN A CA 1
ATOM 7460 C C . GLN A 1 937 ? -5.957 48.041 -0.534 1.00 28.33 937 GLN A C 1
ATOM 7462 O O . GLN A 1 937 ? -5.742 47.227 -1.461 1.00 28.33 937 GLN A O 1
#

Organism: NCBI:txid1348616

Radius of gyration: 35.94 Å; chains: 1; bounding box: 107×100×114 Å

InterPro domains:
  IPR000447 FAD-dependent glycerol-3-phosphate dehydrogenase [PR01001] (389-401)
  IPR000447 FAD-dependent glycerol-3-phosphate dehydrogenase [PR01001] (402-412)
  IPR000447 FAD-dependent glycerol-3-phosphate dehydrogenase [PR01001] (418-430)
  IPR000447 FAD-dependent glycerol-3-phosphate dehydrogenase [PR01001] (470-482)
  IPR000447 FAD-dependent glycerol-3-phosphate dehydrogenase [PR01001] (712-718)
  IPR000447 FAD-dependent glycerol-3-phosphate dehydrogenase [PR01001] (743-755)
  IPR000447 FAD-dependent glycerol-3-phosphate dehydrogenase [PS00977] (394-411)
  IPR000447 FAD-dependent glycerol-3-phosphate dehydrogenase [PTHR11985] (343-919)
  IPR000719 Protein kinase domain [PS50011] (1-271)
  IPR001245 Serine-threonine/tyrosine-protein kinase, catalytic domain [PF07714] (161-268)
  IPR006076 FAD dependent oxidoreductase [PF01266] (390-748)
  IPR011009 Protein kinase-like domain superfamily [SSF56112] (135-281)
  IPR031656 Alpha-glycerophosphate oxidase, C-terminal [PF16901] (777-905)
  IPR036188 FAD/NAD(P)-binding domain superfamily [G3DSA:3.50.50.60] (387-756)
  IPR036188 FAD/NAD(P)-binding domain superfamily [SSF51905] (386-612)
  IPR038299 Alpha-glycerophosphate oxidase, C-terminal domain superfamily [G3DSA:1.10.8.870] (791-925)

Sequence (937 aa):
MAKDIGTVTDDLTIVIDTAEEISKGSGLQTVVGGIGETIKPFLPMIATITESLETDLEEMSEFLKQFSENVRSDLKFVQGSLNILHQEVSLIKTQFCHPKEKEQADTNAQISAPRIDPKYLTDVDTEEKPIKAMTSRLEPKLANFHFARMSGGISTNLEDGVLNIIHWLAPEKMYEHMCLNAKKRRYTQQCEIFSFGMMLWELCFEKVPYHGKDMGYITNHVTKGGRERIPIYSGSKEEKEIYSEFKKIIKMAWAHDPDERISIGKLYIMLSNMQKKYVPPGQMPDLLPDNVLKLDERIPEEPVMSDDEDLYIGTITATGALSYYIYTDHSKKLHNSRFMMSQAYADAKIPPVTPKNSPLRVLPSRDEMINTLKRSGISSFQNQDNEELDLLIIGGGATGTGAALDAATRGLKVALVERDDFASGTSSRSTKLIHGGVRYLEKAIYQLDYGQYKLVREALHERATFLNIAPYLSHQLPIMLPLYRWWEVPYYWVGLNVYNFLAGKEAMGNSYYVSRDKVLEEFPWLKKDNLVGAIVYYDGQHNDARMNVAIALTAISHGATIANHVEVTHLLKDETEKIVGARVRDNLNGDEWDIKSKGVINATGVFADNIISLDKKKDNIIMPASGVHVILPNYYSLSGKMGMLDKSTSDGRVLFVLPWEGNTLVGTTDSPSEVSFNPMPKEKEIMWVLNEFNKFLTPETKVRRDDVLAAWAGIRPLVIDPEAKNTSSLVRSHMIHVNDSNLITITGGKWTTYRNMAKETIDKAIEVFDLKPLYECQTENEKLIGSQGYSETMFIKLIQQFGLDTEVAMHLAHDYGDRAWDIIKMAHQANNKQWPDPIKKISSHYPYIDAEVRYAIRQEFACTLVDVIARRTRLAFLNPQATLESLPHIIEIMSEELNWTPEKKIKEYEEAVEFLKTMGLPKSDEKLSLAIENKSQ

Secondary structure (DSSP, 8-state):
-HHHHHHHHHHHHHHHHHHHHHHHHSS-HHHHHHHHHHHGGGHHHHHHHHHS-SS-HHHHHHHHHHHHHHHHHHHHHHHHHHHHHHHHHHHHHHH-S---------------PPPPP--S-------------S-TT---TT-------SSS---PPPPS-GGGTGGG--HHHHGGGT-TT-------HHHHHHHHHHHHHHHHHTS-TTTT--HHHHHHHHHTT-----PPP-S-HHHHHHHHHHHHHHHHHT-SSGGGSPPHHHHHHHHHHHHHHHS-TT-------S------------PPP---------------------------------------SS-------S-TT----PPPPHHHHHHHHHHHT-TT--SS----EEEEEE--SHHHHHHHHHHHHTT--EEEE-SSSTT-SGGGSS-SEE---HHHHHHHHHHT-HHHHHHHHHHHHHHHHHHHH-TTTEEEEEEEEEE-STTHHHHHHHHHHHHHHHHGGG--S--EEEEHHHHHHH-TTB--TT--EEEEEEEEEE-HHHHHHHHHHHHHHTT-EEESSEEEEEEEE-TTS-EEEEEEEETTT--EEEEEEEEEEE--GGGHHHHHHHH------EEEEEEEEEEE-GGGSTTSS-EEEES--TTS--EEEEEETTEEEEE---EE----SSPPPPHHHHHHHHHHHHTTB-TTSPPPGGG--EEEEEEEEEEE-TT-SSTT-EESSEEEEE-TT--EEEEE--GGGHHHHHHHHHHHHHHHHT---SSS--TTT-PPTT-TT--TTHHHHHHHHH---HHHHHHHHHHHGGGHHHHHHHHHHHTTSPSP-PPPBSSTTS--BHHHHHHHHHHS---SHHIIIIIIS-HHHH-HHHHHHHHHHHHHHHHHHTT--HHHHHHHHHHHHHHHHHTT----SS-----------